Protein 4ECL (pdb70)

B-factor: mean 35.23, std 13.98, range [7.94, 117.46]

Structure (mmCIF, N/CA/C/O backbone):
data_4ECL
#
_entry.id   4ECL
#
_cell.length_a   78.682
_cell.length_b   82.341
_cell.length_c   117.468
_cell.angle_alpha   90.00
_cell.angle_beta   90.14
_cell.angle_gamma   90.00
#
_symmetry.space_group_name_H-M   'P 1 21 1'
#
loop_
_entity.id
_entity.type
_entity.pdbx_description
1 polymer 'Serine racemase'
2 non-polymer 'CHLORIDE ION'
3 non-polymer 'SULFATE ION'
4 water water
#
loop_
_atom_site.group_PDB
_atom_site.id
_atom_site.type_symbol
_atom_site.label_atom_id
_atom_site.label_alt_id
_atom_site.label_comp_id
_atom_site.label_asym_id
_atom_site.label_entity_id
_atom_site.label_seq_id
_atom_site.pdbx_PDB_ins_code
_atom_site.Cartn_x
_atom_site.Cartn_y
_atom_site.Cartn_z
_atom_site.occupancy
_atom_site.B_iso_or_equiv
_atom_site.auth_seq_id
_atom_site.auth_comp_id
_atom_site.auth_asym_id
_atom_site.auth_atom_id
_atom_site.pdbx_PDB_model_num
ATOM 1 N N . ALA A 1 2 ? 22.443 -8.393 61.793 1.00 51.54 2 ALA A N 1
ATOM 2 C CA . ALA A 1 2 ? 23.845 -8.790 61.696 1.00 58.27 2 ALA A CA 1
ATOM 3 C C . ALA A 1 2 ? 24.528 -8.029 60.564 1.00 59.79 2 ALA A C 1
ATOM 4 O O . ALA A 1 2 ? 25.530 -7.345 60.764 1.00 58.94 2 ALA A O 1
ATOM 6 N N . ASP A 1 3 ? 23.971 -8.154 59.368 1.00 58.09 3 ASP A N 1
ATOM 7 C CA . ASP A 1 3 ? 24.435 -7.370 58.239 1.00 54.21 3 ASP A CA 1
ATOM 8 C C . ASP A 1 3 ? 23.896 -5.951 58.365 1.00 46.03 3 ASP A C 1
ATOM 9 O O . ASP A 1 3 ? 24.386 -5.031 57.723 1.00 38.61 3 ASP A O 1
ATOM 14 N N . THR A 1 4 ? 22.894 -5.778 59.223 1.00 44.31 4 THR A N 1
ATOM 15 C CA . THR A 1 4 ? 22.325 -4.457 59.470 1.00 38.67 4 THR A CA 1
ATOM 16 C C . THR A 1 4 ? 22.867 -3.803 60.739 1.00 33.41 4 THR A C 1
ATOM 17 O O . THR A 1 4 ? 22.459 -2.704 61.091 1.00 32.50 4 THR A O 1
ATOM 21 N N . ASP A 1 5 ? 23.806 -4.457 61.410 1.00 32.35 5 ASP A N 1
ATOM 22 C CA . ASP A 1 5 ? 24.290 -3.946 62.692 1.00 36.18 5 ASP A CA 1
ATOM 23 C C . ASP A 1 5 ? 25.004 -2.586 62.641 1.00 38.75 5 ASP A C 1
ATOM 24 O O . ASP A 1 5 ? 24.920 -1.806 63.593 1.00 42.73 5 ASP A O 1
ATOM 29 N N . ARG A 1 6 ? 25.701 -2.301 61.541 1.00 35.61 6 ARG A N 1
ATOM 30 C CA . ARG A 1 6 ? 26.573 -1.125 61.472 1.00 36.25 6 ARG A CA 1
ATOM 31 C C . ARG A 1 6 ? 26.188 -0.125 60.373 1.00 31.16 6 ARG A C 1
ATOM 32 O O . ARG A 1 6 ? 25.630 0.932 60.649 1.00 31.27 6 ARG A O 1
ATOM 40 N N . ALA A 1 7 ? 26.520 -0.447 59.131 1.00 29.31 7 ALA A N 1
ATOM 41 C CA . ALA A 1 7 ? 26.177 0.414 58.008 1.00 25.26 7 ALA A CA 1
ATOM 42 C C . ALA A 1 7 ? 25.962 -0.476 56.814 1.00 27.69 7 ALA A C 1
ATOM 43 O O . ALA A 1 7 ? 26.685 -1.454 56.626 1.00 33.44 7 ALA A O 1
ATOM 45 N N . TYR A 1 8 ? 24.971 -0.143 55.997 1.00 24.05 8 TYR A N 1
ATOM 46 C CA . TYR A 1 8 ? 24.595 -1.035 54.918 1.00 22.90 8 TYR A CA 1
ATOM 47 C C . TYR A 1 8 ? 23.856 -0.311 53.818 1.00 24.54 8 TYR A C 1
ATOM 48 O O . TYR A 1 8 ? 23.346 0.798 54.022 1.00 23.34 8 TYR A O 1
ATOM 57 N N . LEU A 1 9 ? 23.842 -0.938 52.646 1.00 24.17 9 LEU A N 1
ATOM 58 C CA . LEU A 1 9 ? 23.049 -0.483 51.524 1.00 30.95 9 LEU A CA 1
ATOM 59 C C . LEU A 1 9 ? 21.808 -1.347 51.447 1.00 30.63 9 LEU A C 1
ATOM 60 O O . LEU A 1 9 ? 21.864 -2.557 51.678 1.00 30.08 9 LEU A O 1
ATOM 65 N N . GLU A 1 10 ? 20.691 -0.712 51.115 1.00 26.02 10 GLU A N 1
ATOM 66 C CA . GLU A 1 10 ? 19.427 -1.404 50.968 1.00 18.13 10 GLU A CA 1
ATOM 67 C C . GLU A 1 10 ? 19.025 -1.241 49.516 1.00 19.23 10 GLU A C 1
ATOM 68 O O . GLU A 1 10 ? 18.969 -0.123 49.002 1.00 24.48 10 GLU A O 1
ATOM 74 N N . ILE A 1 11 ? 18.810 -2.365 48.840 1.00 26.65 11 ILE A N 1
ATOM 75 C CA . ILE A 1 11 ? 18.520 -2.379 47.406 1.00 26.39 11 ILE A CA 1
ATOM 76 C C . ILE A 1 11 ? 17.044 -2.694 47.174 1.00 31.39 11 ILE A C 1
ATOM 77 O O . ILE A 1 11 ? 16.588 -3.810 47.456 1.00 34.40 11 ILE A O 1
ATOM 82 N N . ASN A 1 12 ? 16.293 -1.709 46.681 1.00 23.60 12 ASN A N 1
ATOM 83 C CA . ASN A 1 12 ? 14.860 -1.899 46.473 1.00 18.95 12 ASN A CA 1
ATOM 84 C C . ASN A 1 12 ? 14.614 -2.610 45.139 1.00 28.08 12 ASN A C 1
ATOM 85 O O . ASN A 1 12 ? 14.540 -1.970 44.077 1.00 24.40 12 ASN A O 1
ATOM 90 N N . LEU A 1 13 ? 14.493 -3.933 45.200 1.00 26.95 13 LEU A N 1
ATOM 91 C CA . LEU A 1 13 ? 14.344 -4.741 43.992 1.00 29.39 13 LEU A CA 1
ATOM 92 C C . LEU A 1 13 ? 13.031 -4.460 43.253 1.00 30.88 13 LEU A C 1
ATOM 93 O O . LEU A 1 13 ? 12.963 -4.550 42.031 1.00 26.39 13 LEU A O 1
ATOM 98 N N . ASN A 1 14 ? 11.990 -4.119 43.997 1.00 29.65 14 ASN A N 1
ATOM 99 C CA . ASN A 1 14 ? 10.740 -3.734 43.379 1.00 32.47 14 ASN A CA 1
ATOM 100 C C . ASN A 1 14 ? 10.919 -2.492 42.535 1.00 29.50 14 ASN A C 1
ATOM 101 O O . ASN A 1 14 ? 10.400 -2.414 41.433 1.00 26.26 14 ASN A O 1
ATOM 106 N N . ASN A 1 15 ? 11.664 -1.526 43.056 1.00 26.86 15 ASN A N 1
ATOM 107 C CA . ASN A 1 15 ? 11.917 -0.302 42.324 1.00 27.26 15 ASN A CA 1
ATOM 108 C C . ASN A 1 15 ? 12.755 -0.561 41.072 1.00 29.74 15 ASN A C 1
ATOM 109 O O . ASN A 1 15 ? 12.540 0.065 40.033 1.00 28.61 15 ASN A O 1
ATOM 114 N N . LEU A 1 16 ? 13.704 -1.489 41.181 1.00 27.75 16 LEU A N 1
ATOM 115 C CA . LEU A 1 16 ? 14.566 -1.859 40.059 1.00 20.95 16 LEU A CA 1
ATOM 116 C C . LEU A 1 16 ? 13.756 -2.484 38.926 1.00 26.92 16 LEU A C 1
ATOM 117 O O . LEU A 1 16 ? 13.973 -2.176 37.754 1.00 23.76 16 LEU A O 1
ATOM 122 N N . GLU A 1 17 ? 12.840 -3.375 39.296 1.00 24.41 17 GLU A N 1
ATOM 123 C CA . GLU A 1 17 ? 11.946 -4.036 38.356 1.00 29.37 17 GLU A CA 1
ATOM 124 C C . GLU A 1 17 ? 11.032 -3.016 37.687 1.00 26.58 17 GLU A C 1
ATOM 125 O O . GLU A 1 17 ? 10.732 -3.122 36.498 1.00 23.59 17 GLU A O 1
ATOM 131 N N . HIS A 1 18 ? 10.565 -2.039 38.460 1.00 25.24 18 HIS A N 1
ATOM 132 C CA . HIS A 1 18 ? 9.748 -0.972 37.893 1.00 26.65 18 HIS A CA 1
ATOM 133 C C . HIS A 1 18 ? 10.548 -0.226 36.843 1.00 25.62 18 HIS A C 1
ATOM 134 O O . HIS A 1 18 ? 10.037 0.091 35.768 1.00 29.60 18 HIS A O 1
ATOM 141 N N . ASN A 1 19 ? 11.809 0.055 37.151 1.00 20.42 19 ASN A N 1
ATOM 142 C CA . ASN A 1 19 ? 12.663 0.758 36.194 1.00 27.19 19 ASN A CA 1
ATOM 143 C C . ASN A 1 19 ? 12.865 -0.013 34.898 1.00 23.15 19 ASN A C 1
ATOM 144 O O . ASN A 1 19 ? 12.765 0.561 33.809 1.00 24.61 19 ASN A O 1
ATOM 149 N N . VAL A 1 20 ? 13.142 -1.310 35.016 1.00 19.94 20 VAL A N 1
ATOM 150 C CA . VAL A 1 20 ? 13.330 -2.161 33.843 1.00 19.15 20 VAL A CA 1
ATOM 151 C C . VAL A 1 20 ? 12.113 -2.117 32.923 1.00 24.38 20 VAL A C 1
ATOM 152 O O . VAL A 1 20 ? 12.242 -1.964 31.702 1.00 25.99 20 VAL A O 1
ATOM 156 N N . ASN A 1 21 ? 10.929 -2.230 33.510 1.00 22.07 21 ASN A N 1
ATOM 157 C CA . ASN A 1 21 ? 9.695 -2.129 32.741 1.00 26.73 21 ASN A CA 1
ATOM 158 C C . ASN A 1 21 ? 9.482 -0.752 32.123 1.00 26.89 21 ASN A C 1
ATOM 159 O O . ASN A 1 21 ? 9.074 -0.648 30.963 1.00 26.76 21 ASN A O 1
ATOM 164 N N . THR A 1 22 ? 9.748 0.297 32.894 1.00 23.02 22 THR A N 1
ATOM 165 C CA . THR A 1 22 ? 9.539 1.659 32.414 1.00 28.02 22 THR A CA 1
ATOM 166 C C . THR A 1 22 ? 10.450 1.947 31.233 1.00 27.06 22 THR A C 1
ATOM 167 O O . THR A 1 22 ? 10.052 2.581 30.249 1.00 23.56 22 THR A O 1
ATOM 171 N N . LEU A 1 23 ? 11.678 1.462 31.335 1.00 27.22 23 LEU A N 1
ATOM 172 C CA . LEU A 1 23 ? 12.667 1.687 30.303 1.00 24.67 23 LEU A CA 1
ATOM 173 C C . LEU A 1 23 ? 12.337 0.901 29.034 1.00 26.45 23 LEU A C 1
ATOM 174 O O . LEU A 1 23 ? 12.397 1.442 27.933 1.00 26.34 23 LEU A O 1
ATOM 179 N N . GLN A 1 24 ? 11.980 -0.372 29.185 1.00 27.67 24 GLN A N 1
ATOM 180 C CA . GLN A 1 24 ? 11.645 -1.194 28.027 1.00 29.06 24 GLN A CA 1
ATOM 181 C C . GLN A 1 24 ? 10.463 -0.597 27.264 1.00 33.23 24 GLN A C 1
ATOM 182 O O . GLN A 1 24 ? 10.398 -0.686 26.046 1.00 26.94 24 GLN A O 1
ATOM 188 N N . LYS A 1 25 ? 9.540 0.021 27.997 1.00 36.39 25 LYS A N 1
ATOM 189 C CA . LYS A 1 25 ? 8.357 0.636 27.404 1.00 36.59 25 LYS A CA 1
ATOM 190 C C . LYS A 1 25 ? 8.717 1.781 26.475 1.00 31.46 25 LYS A C 1
ATOM 191 O O . LYS A 1 25 ? 8.059 1.998 25.464 1.00 36.09 25 LYS A O 1
ATOM 197 N N . ALA A 1 26 ? 9.753 2.526 26.826 1.00 31.46 26 ALA A N 1
ATOM 198 C CA . ALA A 1 26 ? 10.179 3.645 26.002 1.00 35.92 26 ALA A CA 1
ATOM 199 C C . ALA A 1 26 ? 11.007 3.185 24.796 1.00 39.65 26 ALA A C 1
ATOM 200 O O . ALA A 1 26 ? 11.378 3.993 23.943 1.00 45.00 26 ALA A O 1
ATOM 210 N N . SER A 1 28 ? 11.914 0.685 21.323 1.00 31.90 28 SER A N 1
ATOM 211 C CA . SER A 1 28 ? 11.324 -0.053 20.215 1.00 38.55 28 SER A CA 1
ATOM 212 C C . SER A 1 28 ? 11.201 -1.512 20.602 1.00 38.58 28 SER A C 1
ATOM 213 O O . SER A 1 28 ? 12.026 -2.023 21.355 1.00 35.70 28 SER A O 1
ATOM 216 N N . PRO A 1 29 ? 10.176 -2.192 20.076 1.00 45.90 29 PRO A N 1
ATOM 217 C CA . PRO A 1 29 ? 9.902 -3.580 20.458 1.00 53.68 29 PRO A CA 1
ATOM 218 C C . PRO A 1 29 ? 11.114 -4.495 20.316 1.00 53.17 29 PRO A C 1
ATOM 219 O O . PRO A 1 29 ? 11.327 -5.356 21.169 1.00 59.13 29 PRO A O 1
ATOM 223 N N . LYS A 1 30 ? 11.902 -4.293 19.265 1.00 46.16 30 LYS A N 1
ATOM 224 C CA . LYS A 1 30 ? 13.022 -5.182 18.966 1.00 49.47 30 LYS A CA 1
ATOM 225 C C . LYS A 1 30 ? 14.336 -4.710 19.594 1.00 40.86 30 LYS A C 1
ATOM 226 O O . LYS A 1 30 ? 15.345 -5.409 19.538 1.00 40.41 30 LYS A O 1
ATOM 232 N N . CYS A 1 31 ? 14.313 -3.525 20.195 1.00 32.40 31 CYS A N 1
ATOM 233 C CA . CYS A 1 31 ? 15.472 -2.996 20.886 1.00 29.97 31 CYS A CA 1
ATOM 234 C C . CYS A 1 31 ? 15.569 -3.605 22.283 1.00 33.86 31 CYS A C 1
ATOM 235 O O . CYS A 1 31 ? 14.592 -3.636 23.045 1.00 28.74 31 CYS A O 1
ATOM 238 N N . GLU A 1 32 ? 16.755 -4.092 22.614 1.00 33.64 32 GLU A N 1
ATOM 239 C CA . GLU A 1 32 ? 16.961 -4.808 23.865 1.00 34.28 32 GLU A CA 1
ATOM 240 C C . GLU A 1 32 ? 17.663 -3.956 24.929 1.00 31.45 32 GLU A C 1
ATOM 241 O O . GLU A 1 32 ? 18.565 -3.165 24.634 1.00 29.87 32 GLU A O 1
ATOM 247 N N . LEU A 1 33 ? 17.229 -4.114 26.171 1.00 24.36 33 LEU A N 1
ATOM 248 C CA . LEU A 1 33 ? 17.858 -3.425 27.283 1.00 23.17 33 LEU A CA 1
ATOM 249 C C . LEU A 1 33 ? 19.201 -4.086 27.601 1.00 22.95 33 LEU A C 1
ATOM 250 O O . LEU A 1 33 ? 19.259 -5.284 27.892 1.00 21.37 33 LEU A O 1
ATOM 263 N N . ALA A 1 35 ? 21.841 -3.977 30.353 1.00 16.58 35 ALA A N 1
ATOM 264 C CA . ALA A 1 35 ? 21.998 -3.443 31.683 1.00 18.04 35 ALA A CA 1
ATOM 265 C C . ALA A 1 35 ? 23.488 -3.280 31.963 1.00 22.35 35 ALA A C 1
ATOM 266 O O . ALA A 1 35 ? 24.256 -4.242 31.901 1.00 22.51 35 ALA A O 1
ATOM 268 N N . VAL A 1 36 ? 23.892 -2.051 32.251 1.00 18.95 36 VAL A N 1
ATOM 269 C CA . VAL A 1 36 ? 25.284 -1.767 32.540 1.00 18.86 36 VAL A CA 1
ATOM 270 C C . VAL A 1 36 ? 25.542 -2.024 34.028 1.00 24.42 36 VAL A C 1
ATOM 271 O O . VAL A 1 36 ? 25.064 -1.266 34.886 1.00 23.90 36 VAL A O 1
ATOM 275 N N . VAL A 1 37 ? 26.273 -3.095 34.343 1.00 19.54 37 VAL A N 1
ATOM 276 C CA . VAL A 1 37 ? 26.437 -3.502 35.744 1.00 20.77 37 VAL A CA 1
ATOM 277 C C . VAL A 1 37 ? 27.889 -3.421 36.238 1.00 23.56 37 VAL A C 1
ATOM 278 O O . VAL A 1 37 ? 28.258 -4.056 37.224 1.00 25.07 37 VAL A O 1
ATOM 282 N N . LYS A 1 38 ? 28.703 -2.635 35.539 1.00 21.76 38 LYS A N 1
ATOM 283 C CA . LYS A 1 38 ? 30.101 -2.429 35.910 1.00 21.66 38 LYS A CA 1
ATOM 284 C C . LYS A 1 38 ? 30.212 -1.697 37.251 1.00 20.01 38 LYS A C 1
ATOM 285 O O . LYS A 1 38 ? 29.247 -1.078 37.701 1.00 19.63 38 LYS A O 1
ATOM 291 N N . ALA A 1 39 ? 31.395 -1.758 37.862 1.00 19.12 39 ALA A N 1
ATOM 292 C CA . ALA A 1 39 ? 31.662 -1.184 39.190 1.00 19.88 39 ALA A CA 1
ATOM 293 C C . ALA A 1 39 ? 30.655 -1.586 40.245 1.00 17.50 39 ALA A C 1
ATOM 294 O O . ALA A 1 39 ? 30.018 -0.722 40.845 1.00 20.19 39 ALA A O 1
ATOM 296 N N . GLU A 1 40 ? 30.527 -2.889 40.479 1.00 20.40 40 GLU A N 1
ATOM 297 C CA . GLU A 1 40 ? 29.571 -3.409 41.438 1.00 24.48 40 GLU A CA 1
ATOM 298 C C . GLU A 1 40 ? 28.166 -2.892 41.169 1.00 22.47 40 GLU A C 1
ATOM 299 O O . GLU A 1 40 ? 27.454 -2.512 42.108 1.00 22.41 40 GLU A O 1
ATOM 305 N N . ALA A 1 41 ? 27.793 -2.876 39.889 1.00 21.25 41 ALA A N 1
ATOM 306 C CA . ALA A 1 41 ? 26.506 -2.343 39.440 1.00 22.92 41 ALA A CA 1
ATOM 307 C C . ALA A 1 41 ? 26.295 -0.942 39.994 1.00 24.83 41 ALA A C 1
ATOM 308 O O . ALA A 1 41 ? 25.326 -0.685 40.722 1.00 22.32 41 ALA A O 1
ATOM 310 N N . TYR A 1 42 ? 27.234 -0.055 39.668 1.00 17.44 42 TYR A N 1
ATOM 311 C CA . TYR A 1 42 ? 27.208 1.323 40.138 1.00 19.45 42 TYR A CA 1
ATOM 312 C C . TYR A 1 42 ? 27.035 1.368 41.650 1.00 23.87 42 TYR A C 1
ATOM 313 O O . TYR A 1 42 ? 26.299 2.214 42.179 1.00 22.69 42 TYR A O 1
ATOM 322 N N . GLY A 1 43 ? 27.687 0.427 42.332 1.00 25.80 43 GLY A N 1
ATOM 323 C CA . GLY A 1 43 ? 27.714 0.393 43.786 1.00 26.89 43 GLY A CA 1
ATOM 324 C C . GLY A 1 43 ? 26.556 -0.355 44.427 1.00 25.75 43 GLY A C 1
ATOM 325 O O . GLY A 1 43 ? 26.539 -0.556 45.634 1.00 25.33 43 GLY A O 1
ATOM 326 N N . HIS A 1 44 ? 25.599 -0.790 43.616 1.00 23.85 44 HIS A N 1
ATOM 327 C CA . HIS A 1 44 ? 24.390 -1.431 44.120 1.00 18.28 44 HIS A CA 1
ATOM 328 C C . HIS A 1 44 ? 24.620 -2.882 44.517 1.00 23.20 44 HIS A C 1
ATOM 329 O O . HIS A 1 44 ? 23.755 -3.513 45.123 1.00 31.92 44 HIS A O 1
ATOM 336 N N . GLY A 1 45 ? 25.781 -3.416 44.171 1.00 21.41 45 GLY A N 1
ATOM 337 C CA . GLY A 1 45 ? 26.044 -4.827 44.389 1.00 21.16 45 GLY A CA 1
ATOM 338 C C . GLY A 1 45 ? 25.813 -5.614 43.115 1.00 22.82 45 GLY A C 1
ATOM 339 O O . GLY A 1 45 ? 24.677 -5.829 42.707 1.00 20.21 45 GLY A O 1
ATOM 348 N N . TYR A 1 47 ? 26.346 -8.804 42.386 1.00 21.37 47 TYR A N 1
ATOM 349 C CA . TYR A 1 47 ? 25.727 -10.114 42.573 1.00 26.61 47 TYR A CA 1
ATOM 350 C C . TYR A 1 47 ? 24.217 -9.971 42.749 1.00 30.54 47 TYR A C 1
ATOM 351 O O . TYR A 1 47 ? 23.425 -10.635 42.075 1.00 31.07 47 TYR A O 1
ATOM 360 N N . GLU A 1 48 ? 23.832 -9.077 43.648 1.00 30.63 48 GLU A N 1
ATOM 361 C CA . GLU A 1 48 ? 22.431 -8.881 43.970 1.00 29.21 48 GLU A CA 1
ATOM 362 C C . GLU A 1 48 ? 21.673 -8.399 42.747 1.00 29.25 48 GLU A C 1
ATOM 363 O O . GLU A 1 48 ? 20.648 -8.965 42.386 1.00 30.33 48 GLU A O 1
ATOM 369 N N . VAL A 1 49 ? 22.195 -7.368 42.097 1.00 23.35 49 VAL A N 1
ATOM 370 C CA . VAL A 1 49 ? 21.472 -6.735 41.010 1.00 19.25 49 VAL A CA 1
ATOM 371 C C . VAL A 1 49 ? 21.350 -7.615 39.770 1.00 24.84 49 VAL A C 1
ATOM 372 O O . VAL A 1 49 ? 20.253 -7.804 39.238 1.00 21.98 49 VAL A O 1
ATOM 376 N N . THR A 1 50 ? 22.470 -8.166 39.321 1.00 24.74 50 THR A N 1
ATOM 377 C CA . THR A 1 50 ? 22.498 -8.907 38.066 1.00 27.89 50 THR A CA 1
ATOM 378 C C . THR A 1 50 ? 21.693 -10.207 38.108 1.00 29.67 50 THR A C 1
ATOM 379 O O . THR A 1 50 ? 20.985 -10.530 37.149 1.00 31.54 50 THR A O 1
ATOM 383 N N . THR A 1 51 ? 21.777 -10.953 39.205 1.00 26.92 51 THR A N 1
ATOM 384 C CA . THR A 1 51 ? 20.964 -12.166 39.311 1.00 25.97 51 THR A CA 1
ATOM 385 C C . THR A 1 51 ? 19.466 -11.825 39.243 1.00 24.50 51 THR A C 1
ATOM 386 O O . THR A 1 51 ? 18.683 -12.522 38.584 1.00 21.31 51 THR A O 1
ATOM 390 N N . TYR A 1 52 ? 19.073 -10.735 39.902 1.00 20.64 52 TYR A N 1
ATOM 391 C CA . TYR A 1 52 ? 17.676 -10.315 39.873 1.00 20.30 52 TYR A CA 1
ATOM 392 C C . TYR A 1 52 ? 17.265 -9.834 38.470 1.00 21.78 52 TYR A C 1
ATOM 393 O O . TYR A 1 52 ? 16.172 -10.153 37.989 1.00 23.61 52 TYR A O 1
ATOM 402 N N . LEU A 1 53 ? 18.142 -9.075 37.819 1.00 26.65 53 LEU A N 1
ATOM 403 C CA . LEU A 1 53 ? 17.871 -8.605 36.463 1.00 23.32 53 LEU A CA 1
ATOM 404 C C . LEU A 1 53 ? 17.631 -9.763 35.509 1.00 26.99 53 LEU A C 1
ATOM 405 O O . LEU A 1 53 ? 16.686 -9.737 34.713 1.00 20.79 53 LEU A O 1
ATOM 410 N N . GLU A 1 54 ? 18.492 -10.774 35.579 1.00 26.96 54 GLU A N 1
ATOM 411 C CA . GLU A 1 54 ? 18.298 -11.967 34.763 1.00 27.66 54 GLU A CA 1
ATOM 412 C C . GLU A 1 54 ? 17.006 -12.687 35.153 1.00 28.18 54 GLU A C 1
ATOM 413 O O . GLU A 1 54 ? 16.311 -13.248 34.302 1.00 28.19 54 GLU A O 1
ATOM 419 N N . GLN A 1 55 ? 16.676 -12.666 36.439 1.00 30.70 55 GLN A N 1
ATOM 420 C CA . GLN A 1 55 ? 15.456 -13.320 36.887 1.00 28.65 55 GLN A CA 1
ATOM 421 C C . GLN A 1 55 ? 14.240 -12.672 36.235 1.00 28.64 55 GLN A C 1
ATOM 422 O O . GLN A 1 55 ? 13.320 -13.362 35.789 1.00 32.70 55 GLN A O 1
ATOM 428 N N . ILE A 1 56 ? 14.246 -11.346 36.154 1.00 23.95 56 ILE A N 1
ATOM 429 C CA . ILE A 1 56 ? 13.091 -10.651 35.608 1.00 28.80 56 ILE A CA 1
ATOM 430 C C . ILE A 1 56 ? 13.102 -10.523 34.086 1.00 34.84 56 ILE A C 1
ATOM 431 O O . ILE A 1 56 ? 12.209 -9.901 33.511 1.00 35.30 56 ILE A O 1
ATOM 436 N N . GLY A 1 57 ? 14.102 -11.120 33.439 1.00 32.66 57 GLY A N 1
ATOM 437 C CA . GLY A 1 57 ? 14.081 -11.255 31.992 1.00 29.94 57 GLY A CA 1
ATOM 438 C C . GLY A 1 57 ? 15.058 -10.405 31.203 1.00 31.81 57 GLY A C 1
ATOM 439 O O . GLY A 1 57 ? 15.062 -10.469 29.976 1.00 38.74 57 GLY A O 1
ATOM 440 N N . VAL A 1 58 ? 15.872 -9.596 31.876 1.00 27.90 58 VAL A N 1
ATOM 441 C CA . VAL A 1 58 ? 16.958 -8.906 31.183 1.00 26.51 58 VAL A CA 1
ATOM 442 C C . VAL A 1 58 ? 17.900 -9.977 30.651 1.00 27.05 58 VAL A C 1
ATOM 443 O O . VAL A 1 58 ? 18.280 -10.890 31.385 1.00 27.31 58 VAL A O 1
ATOM 447 N N . SER A 1 59 ? 18.261 -9.881 29.373 1.00 23.45 59 SER A N 1
ATOM 448 C CA . SER A 1 59 ? 19.078 -10.915 28.746 1.00 32.54 59 SER A CA 1
ATOM 449 C C . SER A 1 59 ? 20.356 -10.385 28.082 1.00 27.47 59 SER A C 1
ATOM 450 O O . SER A 1 59 ? 20.901 -11.013 27.173 1.00 30.16 59 SER A O 1
ATOM 453 N N . SER A 1 60 ? 20.826 -9.234 28.549 1.00 23.39 60 SER A N 1
ATOM 454 C CA . SER A 1 60 ? 22.044 -8.615 28.034 1.00 25.61 60 SER A CA 1
ATOM 455 C C . SER A 1 60 ? 22.700 -7.704 29.079 1.00 23.09 60 SER A C 1
ATOM 456 O O . SER A 1 60 ? 22.042 -6.827 29.650 1.00 25.24 60 SER A O 1
ATOM 459 N N . PHE A 1 61 ? 23.996 -7.908 29.319 1.00 23.12 61 PHE A N 1
ATOM 460 C CA . PHE A 1 61 ? 24.739 -7.146 30.335 1.00 23.45 61 PHE A CA 1
ATOM 461 C C . PHE A 1 61 ? 26.058 -6.582 29.790 1.00 23.02 61 PHE A C 1
ATOM 462 O O . PHE A 1 61 ? 26.695 -7.189 28.926 1.00 18.63 61 PHE A O 1
ATOM 470 N N . ALA A 1 62 ? 26.446 -5.416 30.304 1.00 18.49 62 ALA A N 1
ATOM 471 C CA . ALA A 1 62 ? 27.725 -4.790 29.980 1.00 19.36 62 ALA A CA 1
ATOM 472 C C . ALA A 1 62 ? 28.558 -4.638 31.257 1.00 24.58 62 ALA A C 1
ATOM 473 O O . ALA A 1 62 ? 28.038 -4.217 32.292 1.00 18.58 62 ALA A O 1
ATOM 475 N N . VAL A 1 63 ? 29.845 -4.977 31.184 1.00 16.49 63 VAL A N 1
ATOM 476 C CA . VAL A 1 63 ? 30.759 -4.779 32.305 1.00 19.49 63 VAL A CA 1
ATOM 477 C C . VAL A 1 63 ? 31.977 -4.034 31.803 1.00 24.88 63 VAL A C 1
ATOM 478 O O . VAL A 1 63 ? 32.177 -3.922 30.594 1.00 21.10 63 VAL A O 1
ATOM 482 N N . ALA A 1 64 ? 32.795 -3.523 32.714 1.00 16.11 64 ALA A N 1
ATOM 483 C CA . ALA A 1 64 ? 33.984 -2.780 32.292 1.00 23.97 64 ALA A CA 1
ATOM 484 C C . ALA A 1 64 ? 35.162 -3.685 31.960 1.00 25.61 64 ALA A C 1
ATOM 485 O O . ALA A 1 64 ? 35.998 -3.342 31.121 1.00 24.12 64 ALA A O 1
ATOM 487 N N . THR A 1 65 ? 35.257 -4.820 32.648 1.00 21.00 65 THR A N 1
ATOM 488 C CA . THR A 1 65 ? 36.454 -5.648 32.563 1.00 19.45 65 THR A CA 1
ATOM 489 C C . THR A 1 65 ? 36.107 -7.120 32.486 1.00 23.52 65 THR A C 1
ATOM 490 O O . THR A 1 65 ? 35.023 -7.521 32.887 1.00 22.47 65 THR A O 1
ATOM 494 N N . ILE A 1 66 ? 37.039 -7.923 31.976 1.00 21.01 66 ILE A N 1
ATOM 495 C CA . ILE A 1 66 ? 36.855 -9.368 31.901 1.00 21.63 66 ILE A CA 1
ATOM 496 C C . ILE A 1 66 ? 36.650 -9.997 33.287 1.00 24.21 66 ILE A C 1
ATOM 497 O O . ILE A 1 66 ? 35.917 -10.978 33.427 1.00 28.48 66 ILE A O 1
ATOM 502 N N . ASP A 1 67 ? 37.283 -9.433 34.313 1.00 28.69 67 ASP A N 1
ATOM 503 C CA . ASP A 1 67 ? 37.131 -9.982 35.667 1.00 27.48 67 ASP A CA 1
ATOM 504 C C . ASP A 1 67 ? 35.716 -9.784 36.217 1.00 23.18 67 ASP A C 1
ATOM 505 O O . ASP A 1 67 ? 35.190 -10.637 36.934 1.00 25.70 67 ASP A O 1
ATOM 510 N N . GLU A 1 68 ? 35.100 -8.662 35.877 1.00 22.85 68 GLU A N 1
ATOM 511 C CA . GLU A 1 68 ? 33.681 -8.486 36.157 1.00 25.50 68 GLU A CA 1
ATOM 512 C C . GLU A 1 68 ? 32.845 -9.508 35.401 1.00 24.64 68 GLU A C 1
ATOM 513 O O . GLU A 1 68 ? 31.946 -10.116 35.971 1.00 25.65 68 GLU A O 1
ATOM 519 N N . GLY A 1 69 ? 33.153 -9.704 34.123 1.00 25.86 69 GLY A N 1
ATOM 520 C CA . GLY A 1 69 ? 32.437 -10.670 33.301 1.00 23.89 69 GLY A CA 1
ATOM 521 C C . GLY A 1 69 ? 32.530 -12.100 33.820 1.00 24.19 69 GLY A C 1
ATOM 522 O O . GLY A 1 69 ? 31.532 -12.824 33.877 1.00 22.96 69 GLY A O 1
ATOM 523 N N . ILE A 1 70 ? 33.737 -12.513 34.194 1.00 19.21 70 ILE A N 1
ATOM 524 C CA . ILE A 1 70 ? 33.950 -13.836 34.757 1.00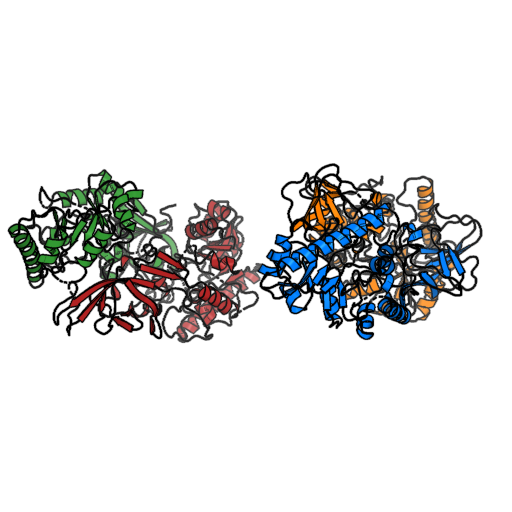 24.82 70 ILE A CA 1
ATOM 525 C C . ILE A 1 70 ? 33.167 -13.998 36.081 1.00 27.84 70 ILE A C 1
ATOM 526 O O . ILE A 1 70 ? 32.550 -15.043 36.327 1.00 26.24 70 ILE A O 1
ATOM 531 N N . ARG A 1 71 ? 33.174 -12.958 36.915 1.00 24.29 71 ARG A N 1
ATOM 532 C CA . ARG A 1 71 ? 32.389 -12.982 38.155 1.00 28.37 71 ARG A CA 1
ATOM 533 C C . ARG A 1 71 ? 30.903 -13.218 37.892 1.00 28.23 71 ARG A C 1
ATOM 534 O O . ARG A 1 71 ? 30.268 -14.005 38.593 1.00 22.39 71 ARG A O 1
ATOM 542 N N . LEU A 1 72 ? 30.361 -12.561 36.866 1.00 26.49 72 LEU A N 1
ATOM 543 C CA . LEU A 1 72 ? 28.957 -12.746 36.504 1.00 20.54 72 LEU A CA 1
ATOM 544 C C . LEU A 1 72 ? 28.670 -14.195 36.176 1.00 23.45 72 LEU A C 1
ATOM 545 O O . LEU A 1 72 ? 27.675 -14.754 36.637 1.00 30.34 72 LEU A O 1
ATOM 550 N N . ARG A 1 73 ? 29.550 -14.801 35.391 1.00 24.19 73 ARG A N 1
ATOM 551 C CA . ARG A 1 73 ? 29.426 -16.212 35.033 1.00 29.07 73 ARG A CA 1
ATOM 552 C C . ARG A 1 73 ? 29.432 -17.094 36.278 1.00 33.01 73 ARG A C 1
ATOM 553 O O . ARG A 1 73 ? 28.706 -18.087 36.352 1.00 31.36 73 ARG A O 1
ATOM 561 N N . LYS A 1 74 ? 30.262 -16.730 37.252 1.00 33.13 74 LYS A N 1
ATOM 562 C CA . LYS A 1 74 ? 30.328 -17.476 38.501 1.00 32.66 74 LYS A CA 1
ATOM 563 C C . LYS A 1 74 ? 29.078 -17.254 39.344 1.00 37.14 74 LYS A C 1
ATOM 564 O O . LYS A 1 74 ? 28.731 -18.093 40.170 1.00 39.74 74 LYS A O 1
ATOM 570 N N . TYR A 1 75 ? 28.404 -16.124 39.145 1.00 37.07 75 TYR A N 1
ATOM 571 C CA . TYR A 1 75 ? 27.143 -15.868 39.853 1.00 33.06 75 TYR A CA 1
ATOM 572 C C . TYR A 1 75 ? 25.987 -16.639 39.221 1.00 31.60 75 TYR A C 1
ATOM 573 O O . TYR A 1 75 ? 24.870 -16.605 39.719 1.00 36.56 75 TYR A O 1
ATOM 582 N N . GLY A 1 76 ? 26.257 -17.320 38.111 1.00 36.11 76 GLY A N 1
ATOM 583 C CA . GLY A 1 76 ? 25.228 -18.068 37.409 1.00 37.24 76 GLY A CA 1
ATOM 584 C C . GLY A 1 76 ? 24.572 -17.309 36.266 1.00 33.42 76 GLY A C 1
ATOM 585 O O . GLY A 1 76 ? 23.555 -17.753 35.727 1.00 25.91 76 GLY A O 1
ATOM 586 N N . ILE A 1 77 ? 25.149 -16.170 35.888 1.00 30.50 77 ILE A N 1
ATOM 587 C CA . ILE A 1 77 ? 24.596 -15.384 34.793 1.00 32.66 77 ILE A CA 1
ATOM 588 C C . ILE A 1 77 ? 24.831 -16.119 33.476 1.00 29.76 77 ILE A C 1
ATOM 589 O O . ILE A 1 77 ? 25.950 -16.504 33.163 1.00 32.87 77 ILE A O 1
ATOM 594 N N . SER A 1 78 ? 23.766 -16.337 32.721 1.00 31.16 78 SER A N 1
ATOM 595 C CA . SER A 1 78 ? 23.863 -17.135 31.506 1.00 36.16 78 SER A CA 1
ATOM 596 C C . SER A 1 78 ? 23.659 -16.291 30.257 1.00 35.25 78 SER A C 1
ATOM 597 O O . SER A 1 78 ? 23.949 -16.741 29.146 1.00 35.35 78 SER A O 1
ATOM 600 N N . SER A 1 79 ? 23.154 -15.075 30.437 1.00 30.31 79 SER A N 1
ATOM 601 C CA . SER A 1 79 ? 22.918 -14.172 29.315 1.00 31.40 79 SER A CA 1
ATOM 602 C C . SER A 1 79 ? 24.212 -13.637 28.703 1.00 32.88 79 SER A C 1
ATOM 603 O O . SER A 1 79 ? 25.307 -13.813 29.258 1.00 30.13 79 SER A O 1
ATOM 606 N N . GLU A 1 80 ? 24.088 -12.979 27.554 1.00 27.48 80 GLU A N 1
ATOM 607 C CA . GLU A 1 80 ? 25.259 -12.385 26.923 1.00 29.47 80 GLU A CA 1
ATOM 608 C C . GLU A 1 80 ? 25.819 -11.263 27.790 1.00 26.44 80 GLU A C 1
ATOM 609 O O . GLU A 1 80 ? 25.076 -10.544 28.479 1.00 25.16 80 GLU A O 1
ATOM 615 N N . ILE A 1 81 ? 27.142 -11.143 27.770 1.00 23.92 81 ILE A N 1
ATOM 616 C CA . ILE A 1 81 ? 27.848 -10.121 28.524 1.00 21.65 81 ILE A CA 1
ATOM 617 C C . ILE A 1 81 ? 28.857 -9.438 27.597 1.00 24.62 81 ILE A C 1
ATOM 618 O O . ILE A 1 81 ? 29.609 -10.106 26.897 1.00 23.73 81 ILE A O 1
ATOM 623 N N . LEU A 1 82 ? 28.858 -8.110 27.594 1.00 23.16 82 LEU A N 1
ATOM 624 C CA . LEU A 1 82 ? 29.800 -7.330 26.806 1.00 23.32 82 LEU A CA 1
ATOM 625 C C . LEU A 1 82 ? 30.813 -6.650 27.721 1.00 24.07 82 LEU A C 1
ATOM 626 O O . LEU A 1 82 ? 30.433 -5.913 28.631 1.00 21.06 82 LEU A O 1
ATOM 631 N N . ILE A 1 83 ? 32.097 -6.900 27.480 1.00 17.13 83 ILE A N 1
ATOM 632 C CA . ILE A 1 83 ? 33.171 -6.183 28.156 1.00 16.44 83 ILE A CA 1
ATOM 633 C C . ILE A 1 83 ? 33.470 -4.922 27.376 1.00 21.53 83 ILE A C 1
ATOM 634 O O . ILE A 1 83 ? 33.945 -4.993 26.235 1.00 22.63 83 ILE A O 1
ATOM 639 N N . LEU A 1 84 ? 33.194 -3.777 27.991 1.00 14.93 84 LEU A N 1
ATOM 640 C CA . LEU A 1 84 ? 33.261 -2.482 27.320 1.00 21.17 84 LEU A CA 1
ATOM 641 C C . LEU A 1 84 ? 34.669 -1.945 27.100 1.00 26.96 84 LEU A C 1
ATOM 642 O O . LEU A 1 84 ? 34.880 -1.085 26.239 1.00 30.10 84 LEU A O 1
ATOM 647 N N . GLY A 1 85 ? 35.622 -2.426 27.890 1.00 28.68 85 GLY A N 1
ATOM 648 C CA . GLY A 1 85 ? 36.980 -1.910 27.828 1.00 28.75 85 GLY A CA 1
ATOM 649 C C . GLY A 1 85 ? 38.013 -2.922 27.359 1.00 30.18 85 GLY A C 1
ATOM 650 O O . GLY A 1 85 ? 37.673 -4.026 26.929 1.00 29.03 85 GLY A O 1
ATOM 651 N N . TYR A 1 86 ? 39.284 -2.543 27.448 1.00 24.09 86 TYR A N 1
ATOM 652 C CA . TYR A 1 86 ? 40.372 -3.397 26.994 1.00 27.36 86 TYR A CA 1
ATOM 653 C C . TYR A 1 86 ? 40.389 -4.724 27.737 1.00 28.14 86 TYR A C 1
ATOM 654 O O . TYR A 1 86 ? 40.136 -4.764 28.930 1.00 28.88 86 TYR A O 1
ATOM 663 N N . THR A 1 87 ? 40.683 -5.809 27.029 1.00 26.89 87 THR A N 1
ATOM 664 C CA . THR A 1 87 ? 41.031 -7.060 27.692 1.00 26.14 87 THR A CA 1
ATOM 665 C C . THR A 1 87 ? 42.326 -7.572 27.093 1.00 34.28 87 THR A C 1
ATOM 666 O O . THR A 1 87 ? 42.417 -7.730 25.881 1.00 40.10 87 THR A O 1
ATOM 670 N N . SER A 1 88 ? 43.328 -7.817 27.935 1.00 32.94 88 SER A N 1
ATOM 671 C CA . SER A 1 88 ? 44.593 -8.386 27.476 1.00 31.19 88 SER A CA 1
ATOM 672 C C . SER A 1 88 ? 44.377 -9.614 26.597 1.00 30.87 88 SER A C 1
ATOM 673 O O . SER A 1 88 ? 43.725 -10.565 27.003 1.00 35.89 88 SER A O 1
ATOM 676 N N . PRO A 1 89 ? 44.933 -9.598 25.382 1.00 35.79 89 PRO A N 1
ATOM 677 C CA . PRO A 1 89 ? 44.772 -10.751 24.492 1.00 39.96 89 PRO A CA 1
ATOM 678 C C . PRO A 1 89 ? 45.325 -12.034 25.102 1.00 39.75 89 PRO A C 1
ATOM 679 O O . PRO A 1 89 ? 44.973 -13.129 24.662 1.00 39.13 89 PRO A O 1
ATOM 683 N N . SER A 1 90 ? 46.169 -11.898 26.119 1.00 36.63 90 SER A N 1
ATOM 684 C CA . SER A 1 90 ? 46.749 -13.057 26.779 1.00 39.85 90 SER A CA 1
ATOM 685 C C . SER A 1 90 ? 45.683 -13.822 27.541 1.00 38.73 90 SER A C 1
ATOM 686 O O . SER A 1 90 ? 45.918 -14.939 28.000 1.00 39.16 90 SER A O 1
ATOM 689 N N . ARG A 1 91 ? 44.510 -13.217 27.685 1.00 38.29 91 ARG A N 1
ATOM 690 C CA . ARG A 1 91 ? 43.416 -13.873 28.388 1.00 37.58 91 ARG A CA 1
ATOM 691 C C . ARG A 1 91 ? 42.325 -14.278 27.407 1.00 35.48 91 ARG A C 1
ATOM 692 O O . ARG A 1 91 ? 41.167 -14.432 27.782 1.00 31.24 91 ARG A O 1
ATOM 700 N N . ALA A 1 92 ? 42.705 -14.458 26.145 1.00 33.93 92 ALA A N 1
ATOM 701 C CA . ALA A 1 92 ? 41.741 -14.805 25.104 1.00 38.39 92 ALA A CA 1
ATOM 702 C C . ALA A 1 92 ? 41.082 -16.151 25.374 1.00 42.03 92 ALA A C 1
ATOM 703 O O . ALA A 1 92 ? 39.961 -16.399 24.935 1.00 37.56 92 ALA A O 1
ATOM 705 N N . LYS A 1 93 ? 41.792 -17.018 26.091 1.00 45.35 93 LYS A N 1
ATOM 706 C CA . LYS A 1 93 ? 41.269 -18.329 26.444 1.00 45.27 93 LYS A CA 1
ATOM 707 C C . LYS A 1 93 ? 40.080 -18.206 27.402 1.00 43.81 93 LYS A C 1
ATOM 708 O O . LYS A 1 93 ? 39.090 -18.928 27.281 1.00 42.53 93 LYS A O 1
ATOM 714 N N . GLU A 1 94 ? 40.180 -17.280 28.347 1.00 41.79 94 GLU A N 1
ATOM 715 C CA . GLU A 1 94 ? 39.102 -17.043 29.300 1.00 43.81 94 GLU A CA 1
ATOM 716 C C . GLU A 1 94 ? 37.893 -16.406 28.625 1.00 40.13 94 GLU A C 1
ATOM 717 O O . GLU A 1 94 ? 36.752 -16.708 28.976 1.00 45.29 94 GLU A O 1
ATOM 723 N N . LEU A 1 95 ? 38.150 -15.519 27.665 1.00 31.52 95 LEU A N 1
ATOM 724 C CA . LEU A 1 95 ? 37.078 -14.905 26.894 1.00 30.28 95 LEU A CA 1
ATOM 725 C C . LEU A 1 95 ? 36.288 -15.994 26.200 1.00 31.61 95 LEU A C 1
ATOM 726 O O . LEU A 1 95 ? 35.051 -15.952 26.146 1.00 32.90 95 LEU A O 1
ATOM 731 N N . CYS A 1 96 ? 37.015 -16.973 25.670 1.00 33.29 96 CYS A N 1
ATOM 732 C CA . CYS A 1 96 ? 36.403 -18.052 24.913 1.00 38.83 96 CYS A CA 1
ATOM 733 C C . CYS A 1 96 ? 35.622 -18.983 25.834 1.00 45.45 96 CYS A C 1
ATOM 734 O O . CYS A 1 96 ? 34.462 -19.307 25.554 1.00 43.28 96 CYS A O 1
ATOM 737 N N . LYS A 1 97 ? 36.264 -19.399 26.929 1.00 43.08 97 LYS A N 1
ATOM 738 C CA . LYS A 1 97 ? 35.681 -20.354 27.875 1.00 41.37 97 LYS A CA 1
ATOM 739 C C . LYS A 1 97 ? 34.467 -19.801 28.610 1.00 41.52 97 LYS A C 1
ATOM 740 O O . LYS A 1 97 ? 33.496 -20.522 28.857 1.00 41.36 97 LYS A O 1
ATOM 746 N N . TYR A 1 98 ? 34.527 -18.522 28.964 1.00 35.23 98 TYR A N 1
ATOM 747 C CA . TYR A 1 98 ? 33.418 -17.894 29.666 1.00 30.51 98 TYR A CA 1
ATOM 748 C C . TYR A 1 98 ? 32.431 -17.208 28.730 1.00 31.62 98 TYR A C 1
ATOM 749 O O . TYR A 1 98 ? 31.518 -16.510 29.192 1.00 32.99 98 TYR A O 1
ATOM 758 N N . GLU A 1 99 ? 32.613 -17.423 27.428 1.00 26.30 99 GLU A N 1
ATOM 759 C CA . GLU A 1 99 ? 31.697 -16.917 26.406 1.00 27.57 99 GLU A CA 1
ATOM 760 C C . GLU A 1 99 ? 31.402 -15.438 26.586 1.00 22.00 99 GLU A C 1
ATOM 761 O O . GLU A 1 99 ? 30.263 -15.001 26.478 1.00 25.75 99 GLU A O 1
ATOM 767 N N . LEU A 1 100 ? 32.436 -14.670 26.877 1.00 23.64 100 LEU A N 1
ATOM 768 C CA . LEU A 1 100 ? 32.286 -13.235 27.019 1.00 23.65 100 LEU A CA 1
ATOM 769 C C . LEU A 1 100 ? 32.451 -12.554 25.665 1.00 29.37 100 LEU A C 1
ATOM 770 O O . LEU A 1 100 ? 33.253 -12.987 24.851 1.00 31.94 100 LEU A O 1
ATOM 775 N N . THR A 1 101 ? 31.673 -11.505 25.421 1.00 24.34 101 THR A N 1
ATOM 776 C CA . THR A 1 101 ? 31.786 -10.735 24.190 1.00 25.15 101 THR A CA 1
ATOM 777 C C . THR A 1 101 ? 32.747 -9.584 24.454 1.00 28.39 101 THR A C 1
ATOM 778 O O . THR A 1 101 ? 32.585 -8.868 25.452 1.00 23.24 101 THR A O 1
ATOM 782 N N . GLN A 1 102 ? 33.750 -9.422 23.581 1.00 28.80 102 GLN A N 1
ATOM 783 C CA . GLN A 1 102 ? 34.805 -8.428 23.782 1.00 23.04 102 GLN A CA 1
ATOM 784 C C . GLN A 1 102 ? 34.657 -7.204 22.886 1.00 22.86 102 GLN A C 1
ATOM 785 O O . GLN A 1 102 ? 34.352 -7.331 21.696 1.00 21.56 102 GLN A O 1
ATOM 791 N N . THR A 1 103 ? 34.870 -6.015 23.448 1.00 19.64 103 THR A N 1
ATOM 792 C CA . THR A 1 103 ? 34.901 -4.802 22.628 1.00 22.87 103 THR A CA 1
ATOM 793 C C . THR A 1 103 ? 36.220 -4.696 21.851 1.00 29.22 103 THR A C 1
ATOM 794 O O . THR A 1 103 ? 37.301 -4.787 22.435 1.00 26.37 103 THR A O 1
ATOM 798 N N . LEU A 1 104 ? 36.125 -4.505 20.534 1.00 30.49 104 LEU A N 1
ATOM 799 C CA . LEU A 1 104 ? 37.302 -4.233 19.709 1.00 26.67 104 LEU A CA 1
ATOM 800 C C . LEU A 1 104 ? 37.652 -2.751 19.801 1.00 20.55 104 LEU A C 1
ATOM 801 O O . LEU A 1 104 ? 37.007 -1.904 19.183 1.00 20.37 104 LEU A O 1
ATOM 806 N N . ILE A 1 105 ? 38.682 -2.438 20.571 1.00 16.93 105 ILE A N 1
ATOM 807 C CA . ILE A 1 105 ? 38.962 -1.051 20.893 1.00 23.35 105 ILE A CA 1
ATOM 808 C C . ILE A 1 105 ? 39.729 -0.312 19.808 1.00 23.42 105 ILE A C 1
ATOM 809 O O . ILE A 1 105 ? 39.657 0.917 19.746 1.00 22.45 105 ILE A O 1
ATOM 814 N N . ASP A 1 106 ? 40.470 -1.066 18.986 1.00 26.17 106 ASP A N 1
ATOM 815 C CA . ASP A 1 106 ? 41.077 -0.562 17.745 1.00 28.30 106 ASP A CA 1
ATOM 816 C C . ASP A 1 106 ? 41.630 -1.685 16.837 1.00 27.71 106 ASP A C 1
ATOM 817 O O . ASP A 1 106 ? 41.607 -2.863 17.197 1.00 27.09 106 ASP A O 1
ATOM 822 N N . TYR A 1 107 ? 42.118 -1.318 15.659 1.00 31.05 107 TYR A N 1
ATOM 823 C CA . TYR A 1 107 ? 42.567 -2.317 14.688 1.00 37.93 107 TYR A CA 1
ATOM 824 C C . TYR A 1 107 ? 43.713 -3.220 15.192 1.00 36.45 107 TYR A C 1
ATOM 825 O O . TYR A 1 107 ? 43.577 -4.449 15.231 1.00 35.56 107 TYR A O 1
ATOM 834 N N . ARG A 1 108 ? 44.832 -2.609 15.573 1.00 29.48 108 ARG A N 1
ATOM 835 C CA . ARG A 1 108 ? 45.960 -3.330 16.167 1.00 37.44 108 ARG A CA 1
ATOM 836 C C . ARG A 1 108 ? 45.525 -4.312 17.268 1.00 36.16 108 ARG A C 1
ATOM 837 O O . ARG A 1 108 ? 46.002 -5.455 17.336 1.00 29.05 108 ARG A O 1
ATOM 845 N N . TYR A 1 109 ? 44.610 -3.869 18.123 1.00 32.72 109 TYR A N 1
ATOM 846 C CA . TYR A 1 109 ? 44.099 -4.735 19.178 1.00 28.51 109 TYR A CA 1
ATOM 847 C C . TYR A 1 109 ? 43.377 -5.928 18.562 1.00 27.73 109 TYR A C 1
ATOM 848 O O . TYR A 1 109 ? 43.614 -7.084 18.942 1.00 28.42 109 TYR A O 1
ATOM 857 N N . SER A 1 110 ? 42.514 -5.632 17.595 1.00 20.91 110 SER A N 1
ATOM 858 C CA . SER A 1 110 ? 41.715 -6.646 16.930 1.00 29.44 110 SER A CA 1
ATOM 859 C C . SER A 1 110 ? 42.580 -7.745 16.319 1.00 37.61 110 SER A C 1
ATOM 860 O O . SER A 1 110 ? 42.257 -8.931 16.412 1.00 38.43 110 SER A O 1
ATOM 863 N N . LEU A 1 111 ? 43.687 -7.343 15.703 1.00 39.17 111 LEU A N 1
ATOM 864 C CA . LEU A 1 111 ? 44.588 -8.292 15.061 1.00 39.24 111 LEU A CA 1
ATOM 865 C C . LEU A 1 111 ? 45.245 -9.187 16.094 1.00 35.46 111 LEU A C 1
ATOM 866 O O . LEU A 1 111 ? 45.283 -10.408 15.933 1.00 34.80 111 LEU A O 1
ATOM 871 N N . LEU A 1 112 ? 45.744 -8.560 17.158 1.00 30.89 112 LEU A N 1
ATOM 872 C CA . LEU A 1 112 ? 46.445 -9.250 18.233 1.00 29.20 112 LEU A CA 1
ATOM 873 C C . LEU A 1 112 ? 45.563 -10.255 18.974 1.00 39.84 112 LEU A C 1
ATOM 874 O O . LEU A 1 112 ? 46.020 -11.339 19.352 1.00 44.22 112 LEU A O 1
ATOM 879 N N . LEU A 1 113 ? 44.306 -9.887 19.199 1.00 37.15 113 LEU A N 1
ATOM 880 C CA . LEU A 1 113 ? 43.363 -10.800 19.831 1.00 35.71 113 LEU A CA 1
ATOM 881 C C . 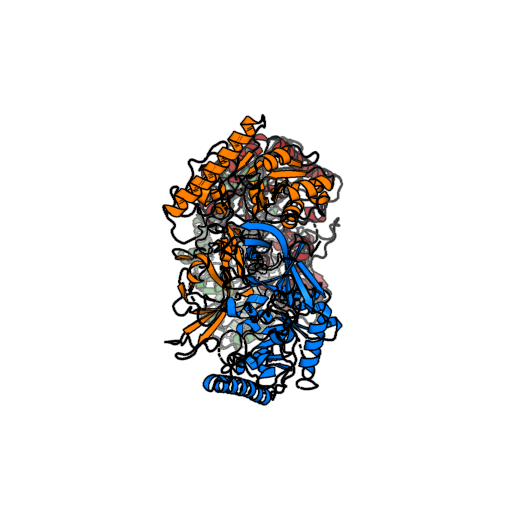LEU A 1 113 ? 43.061 -11.994 18.921 1.00 33.83 113 LEU A C 1
ATOM 882 O O . LEU A 1 113 ? 42.924 -13.130 19.395 1.00 30.53 113 LEU A O 1
ATOM 887 N N . ASN A 1 114 ? 42.953 -11.723 17.620 1.00 33.50 114 ASN A N 1
ATOM 888 C CA . ASN A 1 114 ? 42.694 -12.756 16.617 1.00 37.66 114 ASN A CA 1
ATOM 889 C C . ASN A 1 114 ? 43.825 -13.779 16.574 1.00 45.81 114 ASN A C 1
ATOM 890 O O . ASN A 1 114 ? 43.588 -14.981 16.430 1.00 48.05 114 ASN A O 1
ATOM 895 N N . LYS A 1 115 ? 45.054 -13.292 16.719 1.00 46.93 115 LYS A N 1
ATOM 896 C CA . LYS A 1 115 ? 46.236 -14.142 16.618 1.00 49.25 115 LYS A CA 1
ATOM 897 C C . LYS A 1 115 ? 46.365 -15.122 17.772 1.00 43.82 115 LYS A C 1
ATOM 898 O O . LYS A 1 115 ? 47.133 -16.077 17.690 1.00 41.76 115 LYS A O 1
ATOM 904 N N . GLN A 1 116 ? 45.608 -14.898 18.843 1.00 44.33 116 GLN A N 1
ATOM 905 C CA . GLN A 1 116 ? 45.646 -15.811 19.981 1.00 38.03 116 GLN A CA 1
ATOM 906 C C . GLN A 1 116 ? 45.038 -17.170 19.617 1.00 38.50 116 GLN A C 1
ATOM 907 O O . GLN A 1 116 ? 45.289 -18.171 20.287 1.00 39.84 116 GLN A O 1
ATOM 913 N N . GLY A 1 117 ? 44.253 -17.200 18.542 1.00 41.42 117 GLY A N 1
ATOM 914 C CA . GLY A 1 117 ? 43.724 -18.442 18.005 1.00 43.49 117 GLY A CA 1
ATOM 915 C C . GLY A 1 117 ? 42.425 -18.937 18.619 1.00 45.41 117 GLY A C 1
ATOM 916 O O . GLY A 1 117 ? 41.937 -20.014 18.263 1.00 44.26 117 GLY A O 1
ATOM 917 N N . TYR A 1 118 ? 41.858 -18.160 19.538 1.00 43.68 118 TYR A N 1
ATOM 918 C CA . TYR A 1 118 ? 40.601 -18.538 20.184 1.00 41.57 118 TYR A CA 1
ATOM 919 C C . TYR A 1 118 ? 39.379 -17.898 19.524 1.00 43.36 118 TYR A C 1
ATOM 920 O O . TYR A 1 118 ? 39.393 -16.716 19.174 1.00 45.14 118 TYR A O 1
ATOM 929 N N . ASP A 1 119 ? 38.330 -18.694 19.344 1.00 41.58 119 ASP A N 1
ATOM 930 C CA . ASP A 1 119 ? 37.071 -18.195 18.802 1.00 42.15 119 ASP A CA 1
ATOM 931 C C . ASP A 1 119 ? 36.343 -17.320 19.826 1.00 36.43 119 ASP A C 1
ATOM 932 O O . ASP A 1 119 ? 35.948 -17.785 20.889 1.00 36.52 119 ASP A O 1
ATOM 937 N N . ILE A 1 120 ? 36.177 -16.048 19.483 1.00 35.22 120 ILE A N 1
ATOM 938 C CA . ILE A 1 120 ? 35.708 -15.030 20.411 1.00 35.19 120 ILE A CA 1
ATOM 939 C C . ILE A 1 120 ? 34.608 -14.185 19.773 1.00 38.09 120 ILE A C 1
ATOM 940 O O . ILE A 1 120 ? 34.733 -13.773 18.616 1.00 38.60 120 ILE A O 1
ATOM 945 N N . LYS A 1 121 ? 33.529 -13.932 20.511 1.00 26.77 121 LYS A N 1
ATOM 946 C CA . LYS A 1 121 ? 32.492 -13.025 20.030 1.00 27.89 121 LYS A CA 1
ATOM 947 C C . LYS A 1 121 ? 32.876 -11.579 20.342 1.00 26.70 121 LYS A C 1
ATOM 948 O O . LYS A 1 121 ? 33.459 -11.302 21.384 1.00 25.65 121 LYS A O 1
ATOM 954 N N . ALA A 1 122 ? 32.533 -10.646 19.461 1.00 25.49 122 ALA A N 1
ATOM 955 C CA . ALA A 1 122 ? 32.977 -9.275 19.671 1.00 27.47 122 ALA A CA 1
ATOM 956 C C . ALA A 1 122 ? 31.995 -8.225 19.203 1.00 24.11 122 ALA A C 1
ATOM 957 O O . ALA A 1 122 ? 31.130 -8.496 18.374 1.00 26.45 122 ALA A O 1
ATOM 959 N N . HIS A 1 123 ? 32.136 -7.020 19.740 1.00 23.17 123 HIS A N 1
ATOM 960 C CA . HIS A 1 123 ? 31.469 -5.850 19.176 1.00 23.60 123 HIS A CA 1
ATOM 961 C C . HIS A 1 123 ? 32.565 -4.861 18.848 1.00 28.60 123 HIS A C 1
ATOM 962 O O . HIS A 1 123 ? 33.435 -4.595 19.688 1.00 22.95 123 HIS A O 1
ATOM 969 N N . ILE A 1 124 ? 32.542 -4.317 17.632 1.00 23.56 124 ILE A N 1
ATOM 970 C CA . ILE A 1 124 ? 33.551 -3.327 17.276 1.00 27.47 124 ILE A CA 1
ATOM 971 C C . ILE A 1 124 ? 33.092 -1.950 17.740 1.00 24.09 124 ILE A C 1
ATOM 972 O O . ILE A 1 124 ? 31.926 -1.591 17.595 1.00 21.58 124 ILE A O 1
ATOM 977 N N . LYS A 1 125 ? 34.009 -1.193 18.327 1.00 23.25 125 LYS A N 1
ATOM 978 C CA . LYS A 1 125 ? 33.678 0.136 18.798 1.00 20.11 125 LYS A CA 1
ATOM 979 C C . LYS A 1 125 ? 34.145 1.164 17.795 1.00 18.79 125 LYS A C 1
ATOM 980 O O . LYS A 1 125 ? 35.246 1.064 17.251 1.00 22.24 125 LYS A O 1
ATOM 986 N N . ILE A 1 126 ? 33.316 2.161 17.540 1.00 19.28 126 ILE A N 1
ATOM 987 C CA . ILE A 1 126 ? 33.716 3.211 16.615 1.00 23.72 126 ILE A CA 1
ATOM 988 C C . ILE A 1 126 ? 33.868 4.505 17.385 1.00 27.57 126 ILE A C 1
ATOM 989 O O . ILE A 1 126 ? 32.961 4.909 18.099 1.00 23.80 126 ILE A O 1
ATOM 994 N N . ASP A 1 127 ? 35.008 5.162 17.249 1.00 21.61 127 ASP A N 1
ATOM 995 C CA . ASP A 1 127 ? 35.168 6.460 17.887 1.00 25.97 127 ASP A CA 1
ATOM 996 C C . ASP A 1 127 ? 34.504 7.502 17.005 1.00 31.21 127 ASP A C 1
ATOM 997 O O . ASP A 1 127 ? 34.926 7.710 15.861 1.00 28.73 127 ASP A O 1
ATOM 1002 N N . THR A 1 128 ? 33.472 8.163 17.521 1.00 24.00 128 THR A N 1
ATOM 1003 C CA . THR A 1 128 ? 32.798 9.182 16.721 1.00 26.27 128 THR A CA 1
ATOM 1004 C C . THR A 1 128 ? 33.011 10.602 17.240 1.00 27.63 128 THR A C 1
ATOM 1005 O O . THR A 1 128 ? 32.336 11.528 16.800 1.00 30.14 128 THR A O 1
ATOM 1009 N N . GLY A 1 129 ? 33.947 10.777 18.166 1.00 27.13 129 GLY A N 1
ATOM 1010 C CA . GLY A 1 129 ? 34.252 12.108 18.665 1.00 30.35 129 GLY A CA 1
ATOM 1011 C C . GLY A 1 129 ? 34.727 12.140 20.108 1.00 26.90 129 GLY A C 1
ATOM 1012 O O . GLY A 1 129 ? 35.294 13.133 20.573 1.00 24.82 129 GLY A O 1
ATOM 1021 N N . HIS A 1 131 ? 37.049 10.275 21.270 1.00 24.89 131 HIS A N 1
ATOM 1022 C CA . HIS A 1 131 ? 38.502 10.201 21.161 1.00 18.53 131 HIS A CA 1
ATOM 1023 C C . HIS A 1 131 ? 39.163 9.470 22.332 1.00 19.75 131 HIS A C 1
ATOM 1024 O O . HIS A 1 131 ? 40.259 9.825 22.768 1.00 24.01 131 HIS A O 1
ATOM 1031 N N . ARG A 1 132 ? 38.503 8.435 22.822 1.00 18.86 132 ARG A N 1
ATOM 1032 C CA . ARG A 1 132 ? 39.124 7.529 23.767 1.00 22.63 132 ARG A CA 1
ATOM 1033 C C . ARG A 1 132 ? 39.323 6.188 23.069 1.00 22.41 132 ARG A C 1
ATOM 1034 O O . ARG A 1 132 ? 40.285 6.021 22.324 1.00 25.00 132 ARG A O 1
ATOM 1042 N N . LEU A 1 133 ? 38.426 5.237 23.297 1.00 19.85 133 LEU A N 1
ATOM 1043 C CA . LEU A 1 133 ? 38.536 3.951 22.624 1.00 22.86 133 LEU A CA 1
ATOM 1044 C C . LEU A 1 133 ? 37.764 3.973 21.309 1.00 25.53 133 LEU A C 1
ATOM 1045 O O . LEU A 1 133 ? 36.856 4.795 21.131 1.00 20.40 133 LEU A O 1
ATOM 1050 N N . GLY A 1 134 ? 38.134 3.071 20.396 1.00 24.12 134 GLY A N 1
ATOM 1051 C CA . GLY A 1 134 ? 37.381 2.876 19.170 1.00 22.02 134 GLY A CA 1
ATOM 1052 C C . GLY A 1 134 ? 38.180 3.129 17.907 1.00 27.11 134 GLY A C 1
ATOM 1053 O O . GLY A 1 134 ? 39.159 3.886 17.914 1.00 18.36 134 GLY A O 1
ATOM 1054 N N . PHE A 1 135 ? 37.752 2.473 16.826 1.00 29.24 135 PHE A N 1
ATOM 1055 C CA . PHE A 1 135 ? 38.280 2.693 15.480 1.00 29.42 135 PHE A CA 1
ATOM 1056 C C . PHE A 1 135 ? 37.891 4.095 15.022 1.00 27.28 135 PHE A C 1
ATOM 1057 O O . PHE A 1 135 ? 36.769 4.522 15.255 1.00 23.92 135 PHE A O 1
ATOM 1065 N N . SER A 1 136 ? 38.788 4.799 14.339 1.00 32.12 136 SER A N 1
ATOM 1066 C CA . SER A 1 136 ? 38.474 6.135 13.834 1.00 37.50 136 SER A CA 1
ATOM 1067 C C . SER A 1 136 ? 37.532 6.052 12.641 1.00 36.43 136 SER A C 1
ATOM 1068 O O . SER A 1 136 ? 37.504 5.047 11.942 1.00 35.94 136 SER A O 1
ATOM 1071 N N . THR A 1 137 ? 36.749 7.101 12.418 1.00 37.92 137 THR A N 1
ATOM 1072 C CA . THR A 1 137 ? 35.801 7.099 11.312 1.00 41.67 137 THR A CA 1
ATOM 1073 C C . THR A 1 137 ? 36.519 7.238 9.976 1.00 41.14 137 THR A C 1
ATOM 1074 O O . THR A 1 137 ? 35.958 6.901 8.936 1.00 40.35 137 THR A O 1
ATOM 1078 N N . GLU A 1 138 ? 37.751 7.741 10.009 1.00 45.38 138 GLU A N 1
ATOM 1079 C CA . GLU A 1 138 ? 38.556 7.860 8.797 1.00 49.08 138 GLU A CA 1
ATOM 1080 C C . GLU A 1 138 ? 38.882 6.470 8.297 1.00 45.73 138 GLU A C 1
ATOM 1081 O O . GLU A 1 138 ? 38.586 6.124 7.159 1.00 46.77 138 GLU A O 1
ATOM 1087 N N . ASP A 1 139 ? 39.463 5.669 9.182 1.00 44.64 139 ASP A N 1
ATOM 1088 C CA . ASP A 1 139 ? 40.067 4.394 8.817 1.00 51.40 139 ASP A CA 1
ATOM 1089 C C . ASP A 1 139 ? 39.041 3.329 8.444 1.00 46.67 139 ASP A C 1
ATOM 1090 O O . ASP A 1 139 ? 39.017 2.246 9.034 1.00 37.05 139 ASP A O 1
ATOM 1095 N N . LYS A 1 140 ? 38.215 3.645 7.446 1.00 49.74 140 LYS A N 1
ATOM 1096 C CA . LYS A 1 140 ? 37.121 2.783 7.004 1.00 48.65 140 LYS A CA 1
ATOM 1097 C C . LYS A 1 140 ? 37.605 1.380 6.683 1.00 41.70 140 LYS A C 1
ATOM 1098 O O . LYS A 1 140 ? 36.906 0.394 6.929 1.00 39.67 140 LYS A O 1
ATOM 1104 N N . ASP A 1 141 ? 38.804 1.285 6.124 1.00 34.11 141 ASP A N 1
ATOM 1105 C CA . ASP A 1 141 ? 39.275 -0.010 5.666 1.00 36.21 141 ASP A CA 1
ATOM 1106 C C . ASP A 1 141 ? 39.649 -0.915 6.840 1.00 34.80 141 ASP A C 1
ATOM 1107 O O . ASP A 1 141 ? 39.390 -2.122 6.815 1.00 33.25 141 ASP A O 1
ATOM 1112 N N . LYS A 1 142 ? 40.240 -0.331 7.877 1.00 33.57 142 LYS A N 1
ATOM 1113 C CA . LYS A 1 142 ? 40.572 -1.106 9.068 1.00 37.23 142 LYS A CA 1
ATOM 1114 C C . LYS A 1 142 ? 39.314 -1.696 9.718 1.00 35.09 142 LYS A C 1
ATOM 1115 O O . LYS A 1 142 ? 39.314 -2.842 10.169 1.00 39.81 142 LYS A O 1
ATOM 1121 N N . ILE A 1 143 ? 38.235 -0.922 9.730 1.00 30.63 143 ILE A N 1
ATOM 1122 C CA . ILE A 1 143 ? 36.961 -1.392 10.272 1.00 31.74 143 ILE A CA 1
ATOM 1123 C C . ILE A 1 143 ? 36.443 -2.602 9.493 1.00 38.45 143 ILE A C 1
ATOM 1124 O O . ILE A 1 143 ? 36.074 -3.629 10.076 1.00 38.54 143 ILE A O 1
ATOM 1129 N N . LEU A 1 144 ? 36.429 -2.480 8.169 1.00 37.16 144 LEU A N 1
ATOM 1130 C CA . LEU A 1 144 ? 35.947 -3.555 7.319 1.00 31.32 144 LEU A CA 1
ATOM 1131 C C . LEU A 1 144 ? 36.839 -4.791 7.465 1.00 33.39 144 LEU A C 1
ATOM 1132 O O . LEU A 1 144 ? 36.356 -5.924 7.480 1.00 36.41 144 LEU A O 1
ATOM 1137 N N . ALA A 1 145 ? 38.143 -4.564 7.582 1.00 36.53 145 ALA A N 1
ATOM 1138 C CA . ALA A 1 145 ? 39.095 -5.651 7.779 1.00 38.86 145 ALA A CA 1
ATOM 1139 C C . ALA A 1 145 ? 38.819 -6.419 9.073 1.00 38.63 145 ALA A C 1
ATOM 1140 O O . ALA A 1 145 ? 39.005 -7.641 9.137 1.00 35.17 145 ALA A O 1
ATOM 1142 N N . ALA A 1 146 ? 38.349 -5.707 10.098 1.00 36.40 146 ALA A N 1
ATOM 1143 C CA . ALA A 1 146 ? 38.059 -6.336 11.376 1.00 33.34 146 ALA A CA 1
ATOM 1144 C C . ALA A 1 146 ? 36.899 -7.313 11.229 1.00 37.31 146 ALA A C 1
ATOM 1145 O O . ALA A 1 146 ? 36.722 -8.213 12.052 1.00 34.94 146 ALA A O 1
ATOM 1147 N N . PHE A 1 147 ? 36.108 -7.132 10.174 1.00 30.85 147 PHE A N 1
ATOM 1148 C CA . PHE A 1 147 ? 34.997 -8.036 9.890 1.00 37.44 147 PHE A CA 1
ATOM 1149 C C . PHE A 1 147 ? 35.439 -9.291 9.133 1.00 37.64 147 PHE A C 1
ATOM 1150 O O . PHE A 1 147 ? 34.616 -10.147 8.803 1.00 35.90 147 PHE A O 1
ATOM 1158 N N . SER A 1 148 ? 36.734 -9.389 8.854 1.00 37.45 148 SER A N 1
ATOM 1159 C CA . SER A 1 148 ? 37.277 -10.543 8.157 1.00 45.34 148 SER A CA 1
ATOM 1160 C C . SER A 1 148 ? 38.366 -11.250 8.955 1.00 44.35 148 SER A C 1
ATOM 1161 O O . SER A 1 148 ? 39.244 -11.890 8.380 1.00 48.45 148 SER A O 1
ATOM 1164 N N . LEU A 1 149 ? 38.315 -11.138 10.275 1.00 40.79 149 LEU A N 1
ATOM 1165 C CA . LEU A 1 149 ? 39.244 -11.877 11.126 1.00 39.99 149 LEU A CA 1
ATOM 1166 C C . LEU A 1 149 ? 38.713 -13.272 11.454 1.00 45.82 149 LEU A C 1
ATOM 1167 O O . LEU A 1 149 ? 37.566 -13.435 11.871 1.00 48.41 149 LEU A O 1
ATOM 1172 N N . LYS A 1 150 ? 39.571 -14.268 11.258 1.00 47.22 150 LYS A N 1
ATOM 1173 C CA . LYS A 1 150 ? 39.211 -15.685 11.336 1.00 49.97 150 LYS A CA 1
ATOM 1174 C C . LYS A 1 150 ? 38.597 -16.139 12.667 1.00 51.77 150 LYS A C 1
ATOM 1175 O O . LYS A 1 150 ? 37.675 -16.959 12.684 1.00 57.28 150 LYS A O 1
ATOM 1181 N N . HIS A 1 151 ? 39.094 -15.609 13.779 1.00 41.17 151 HIS A N 1
ATOM 1182 C CA . HIS A 1 151 ? 38.647 -16.085 15.082 1.00 32.82 151 HIS A CA 1
ATOM 1183 C C . HIS A 1 151 ? 37.727 -15.114 15.804 1.00 35.89 151 HIS A C 1
ATOM 1184 O O . HIS A 1 151 ? 37.208 -15.429 16.877 1.00 37.52 151 HIS A O 1
ATOM 1191 N N . ILE A 1 152 ? 37.530 -13.936 15.221 1.00 35.65 152 ILE A N 1
ATOM 1192 C CA . ILE A 1 152 ? 36.670 -12.921 15.820 1.00 35.46 152 ILE A CA 1
ATOM 1193 C C . ILE A 1 152 ? 35.342 -12.853 15.083 1.00 38.08 152 ILE A C 1
ATOM 1194 O O . ILE A 1 152 ? 35.314 -12.526 13.898 1.00 38.84 152 ILE A O 1
ATOM 1199 N N . LYS A 1 153 ? 34.244 -13.158 15.773 1.00 38.68 153 LYS A N 1
ATOM 1200 C CA . LYS A 1 153 ? 32.920 -13.012 15.176 1.00 37.16 153 LYS A CA 1
ATOM 1201 C C . LYS A 1 153 ? 32.286 -11.693 15.607 1.00 33.79 153 LYS A C 1
ATOM 1202 O O . LYS A 1 153 ? 31.872 -11.539 16.756 1.00 36.37 153 LYS A O 1
ATOM 1208 N N . VAL A 1 154 ? 32.199 -10.736 14.691 1.00 26.28 154 VAL A N 1
ATOM 1209 C CA . VAL A 1 154 ? 31.683 -9.425 15.066 1.00 28.84 154 VAL A CA 1
ATOM 1210 C C . VAL A 1 154 ? 30.154 -9.463 15.105 1.00 34.59 154 VAL A C 1
ATOM 1211 O O . VAL A 1 154 ? 29.493 -9.632 14.078 1.00 36.63 154 VAL A O 1
ATOM 1215 N N . ALA A 1 155 ? 29.605 -9.331 16.309 1.00 31.78 155 ALA A N 1
ATOM 1216 C CA . ALA A 1 155 ? 28.170 -9.487 16.536 1.00 32.78 155 ALA A CA 1
ATOM 1217 C C . ALA A 1 155 ? 27.496 -8.137 16.774 1.00 32.32 155 ALA A C 1
ATOM 1218 O O . ALA A 1 155 ? 26.275 -8.044 16.887 1.00 30.08 155 ALA A O 1
ATOM 1220 N N . GLY A 1 156 ? 28.304 -7.088 16.852 1.00 28.72 156 GLY A N 1
ATOM 1221 C CA . GLY A 1 156 ? 27.771 -5.755 17.006 1.00 22.15 156 GLY A CA 1
ATOM 1222 C C . GLY A 1 156 ? 28.767 -4.665 16.703 1.00 24.28 156 GLY A C 1
ATOM 1223 O O . GLY A 1 156 ? 29.968 -4.904 16.547 1.00 31.18 156 GLY A O 1
ATOM 1224 N N . ILE A 1 157 ? 28.261 -3.448 16.610 1.00 21.05 157 ILE A N 1
ATOM 1225 C CA . ILE A 1 157 ? 29.095 -2.294 16.341 1.00 22.78 157 ILE A CA 1
ATOM 1226 C C . ILE A 1 157 ? 28.468 -1.137 17.102 1.00 20.08 157 ILE A C 1
ATOM 1227 O O . ILE A 1 157 ? 27.250 -0.993 17.118 1.00 25.95 157 ILE A O 1
ATOM 1232 N N . PHE A 1 158 ? 29.287 -0.332 17.764 1.00 21.95 158 PHE A N 1
ATOM 1233 C CA . PHE A 1 158 ? 28.731 0.679 18.643 1.00 23.55 158 PHE A CA 1
ATOM 1234 C C . PHE A 1 158 ? 29.606 1.898 18.819 1.00 22.48 158 PHE A C 1
ATOM 1235 O O . PHE A 1 158 ? 30.777 1.885 18.438 1.00 22.49 158 PHE A O 1
ATOM 1243 N N . THR A 1 159 ? 29.015 2.949 19.389 1.00 21.62 159 THR A N 1
ATOM 1244 C CA . THR A 1 159 ? 29.748 4.153 19.759 1.00 26.28 159 THR A CA 1
ATOM 1245 C C . THR A 1 159 ? 29.164 4.777 21.033 1.00 28.67 159 THR A C 1
ATOM 1246 O O . THR A 1 159 ? 28.093 4.381 21.486 1.00 30.44 159 THR A O 1
ATOM 1250 N N . HIS A 1 160 ? 29.883 5.726 21.626 1.00 27.61 160 HIS A N 1
ATOM 1251 C CA . HIS A 1 160 ? 29.405 6.431 22.808 1.00 26.48 160 HIS A CA 1
ATOM 1252 C C . HIS A 1 160 ? 29.218 7.903 22.484 1.00 24.73 160 HIS A C 1
ATOM 1253 O O . HIS A 1 160 ? 30.088 8.518 21.864 1.00 24.11 160 HIS A O 1
ATOM 1260 N N . LEU A 1 161 ? 28.093 8.471 22.913 1.00 23.55 161 LEU A N 1
ATOM 1261 C CA . LEU A 1 161 ? 27.843 9.899 22.740 1.00 23.29 161 LEU A CA 1
ATOM 1262 C C . LEU A 1 161 ? 28.463 10.703 23.877 1.00 27.68 161 LEU A C 1
ATOM 1263 O O . LEU A 1 161 ? 28.370 10.323 25.046 1.00 25.94 161 LEU A O 1
ATOM 1268 N N . CYS A 1 162 ? 29.097 11.819 23.529 1.00 25.85 162 CYS A N 1
ATOM 1269 C CA . CYS A 1 162 ? 29.761 12.654 24.524 1.00 29.95 162 CYS A CA 1
ATOM 1270 C C . CYS A 1 162 ? 28.828 13.419 25.440 1.00 30.44 162 CYS A C 1
ATOM 1271 O O . CYS A 1 162 ? 29.099 13.553 26.627 1.00 35.69 162 CYS A O 1
ATOM 1274 N N . ALA A 1 163 ? 27.750 13.952 24.885 1.00 28.68 163 ALA A N 1
ATOM 1275 C CA . ALA A 1 163 ? 26.965 14.955 25.597 1.00 32.73 163 ALA A CA 1
ATOM 1276 C C . ALA A 1 163 ? 25.474 14.844 25.310 1.00 28.41 163 ALA A C 1
ATOM 1277 O O . ALA A 1 163 ? 24.799 15.851 25.087 1.00 26.48 163 ALA A O 1
ATOM 1279 N N . ALA A 1 164 ? 24.960 13.620 25.326 1.00 25.67 164 ALA A N 1
ATOM 1280 C CA . ALA A 1 164 ? 23.554 13.390 25.055 1.00 28.48 164 ALA A CA 1
ATOM 1281 C C . ALA A 1 164 ? 22.711 13.933 26.205 1.00 27.54 164 ALA A C 1
ATOM 1282 O O . ALA A 1 164 ? 21.495 14.083 26.075 1.00 23.37 164 ALA A O 1
ATOM 1284 N N . ASP A 1 165 ? 23.373 14.220 27.325 1.00 28.11 165 ASP A N 1
ATOM 1285 C CA . ASP A 1 165 ? 22.705 14.666 28.538 1.00 29.79 165 ASP A CA 1
ATOM 1286 C C . ASP A 1 165 ? 22.502 16.172 28.545 1.00 35.79 165 ASP A C 1
ATOM 1287 O O . ASP A 1 165 ? 21.976 16.725 29.509 1.00 42.70 165 ASP A O 1
ATOM 1292 N N . SER A 1 166 ? 22.924 16.840 27.478 1.00 37.48 166 SER A N 1
ATOM 1293 C CA . SER A 1 166 ? 22.857 18.298 27.439 1.00 38.33 166 SER A CA 1
ATOM 1294 C C . SER A 1 166 ? 22.080 18.810 26.238 1.00 43.86 166 SER A C 1
ATOM 1295 O O . SER A 1 166 ? 22.329 18.407 25.099 1.00 43.49 166 SER A O 1
ATOM 1298 N N . LEU A 1 167 ? 21.137 19.706 26.496 1.00 45.33 167 LEU A N 1
ATOM 1299 C CA . LEU A 1 167 ? 20.328 20.258 25.423 1.00 48.10 167 LEU A CA 1
ATOM 1300 C C . LEU A 1 167 ? 20.788 21.660 25.039 1.00 45.75 167 LEU A C 1
ATOM 1301 O O . LEU A 1 167 ? 20.020 22.440 24.484 1.00 49.64 167 LEU A O 1
ATOM 1306 N N . GLU A 1 168 ? 22.047 21.972 25.336 1.00 40.50 168 GLU A N 1
ATOM 1307 C CA . GLU A 1 168 ? 22.631 23.222 24.871 1.00 48.02 168 GLU A CA 1
ATOM 1308 C C . GLU A 1 168 ? 22.970 23.102 23.389 1.00 46.96 168 GLU A C 1
ATOM 1309 O O . GLU A 1 168 ? 23.276 22.009 22.903 1.00 38.94 168 GLU A O 1
ATOM 1315 N N . GLU A 1 169 ? 22.896 24.235 22.692 1.00 49.81 169 GLU A N 1
ATOM 1316 C CA . GLU A 1 169 ? 23.120 24.326 21.249 1.00 53.53 169 GLU A CA 1
ATOM 1317 C C . GLU A 1 169 ? 24.354 23.554 20.770 1.00 49.73 169 GLU A C 1
ATOM 1318 O O . GLU A 1 169 ? 24.232 22.596 20.006 1.00 47.25 169 GLU A O 1
ATOM 1324 N N . ASN A 1 170 ? 25.531 23.966 21.232 1.00 50.09 170 ASN A N 1
ATOM 1325 C CA . ASN A 1 170 ? 26.783 23.335 20.823 1.00 49.64 170 ASN A CA 1
ATOM 1326 C C . ASN A 1 170 ? 26.785 21.828 21.062 1.00 44.15 170 ASN A C 1
ATOM 1327 O O . ASN A 1 170 ? 27.267 21.055 20.228 1.00 36.92 170 ASN A O 1
ATOM 1332 N N . ASP A 1 171 ? 26.238 21.421 22.205 1.00 40.47 171 ASP A N 1
ATOM 1333 C CA . ASP A 1 171 ? 26.248 20.019 22.613 1.00 38.39 171 ASP A CA 1
ATOM 1334 C C . ASP A 1 171 ? 25.352 19.160 21.734 1.00 35.07 171 ASP A C 1
ATOM 1335 O O . ASP A 1 171 ? 25.726 18.055 21.340 1.00 33.60 171 ASP A O 1
ATOM 1340 N N . VAL A 1 172 ? 24.161 19.671 21.443 1.00 31.25 172 VAL A N 1
ATOM 1341 C CA . VAL A 1 172 ? 23.230 18.978 20.571 1.00 30.84 172 VAL A CA 1
ATOM 1342 C C . VAL A 1 172 ? 23.863 18.801 19.190 1.00 36.78 172 VAL A C 1
ATOM 1343 O O . VAL A 1 172 ? 23.757 17.738 18.575 1.00 38.68 172 VAL A O 1
ATOM 1347 N N . ALA A 1 173 ? 24.555 19.837 18.728 1.00 38.69 173 ALA A N 1
ATOM 1348 C CA . ALA A 1 173 ? 25.220 19.807 17.427 1.00 40.70 173 ALA A CA 1
ATOM 1349 C C . ALA A 1 173 ? 26.304 18.723 17.372 1.00 38.36 173 ALA A C 1
ATOM 1350 O O . ALA A 1 173 ? 26.407 17.975 16.396 1.00 33.57 173 ALA A O 1
ATOM 1352 N N . PHE A 1 174 ? 27.097 18.629 18.435 1.00 37.40 174 PHE A N 1
ATOM 1353 C CA . PHE A 1 174 ? 28.142 17.621 18.501 1.00 35.69 174 PHE A CA 1
ATOM 1354 C C . PHE A 1 174 ? 27.530 16.228 18.526 1.00 36.54 174 PHE A C 1
ATOM 1355 O O . PHE A 1 174 ? 28.040 15.305 17.904 1.00 43.18 174 PHE A O 1
ATOM 1363 N N . THR A 1 175 ? 26.424 16.078 19.241 1.00 33.41 175 THR A N 1
ATOM 1364 C CA . THR A 1 175 ? 25.770 14.784 19.335 1.00 28.08 175 THR A CA 1
ATOM 1365 C C . THR A 1 175 ? 25.211 14.370 17.974 1.00 28.16 175 THR A C 1
ATOM 1366 O O . THR A 1 175 ? 25.289 13.207 17.572 1.00 26.02 175 THR A O 1
ATOM 1370 N N . ASN A 1 176 ? 24.646 15.332 17.262 1.00 28.57 176 ASN A N 1
ATOM 1371 C CA . ASN A 1 176 ? 24.097 15.039 15.955 1.00 34.42 176 ASN A CA 1
ATOM 1372 C C . ASN A 1 176 ? 25.191 14.684 14.950 1.00 37.46 176 ASN A C 1
ATOM 1373 O O . ASN A 1 176 ? 24.992 13.838 14.070 1.00 37.81 176 ASN A O 1
ATOM 1378 N N . LYS A 1 177 ? 26.355 15.305 15.077 1.00 37.25 177 LYS A N 1
ATOM 1379 C CA . LYS A 1 177 ? 27.417 14.945 14.146 1.00 41.44 177 LYS A CA 1
ATOM 1380 C C . LYS A 1 177 ? 28.028 13.600 14.540 1.00 35.54 177 LYS A C 1
ATOM 1381 O O . LYS A 1 177 ? 28.494 12.865 13.679 1.00 32.94 177 LYS A O 1
ATOM 1387 N N . GLN A 1 178 ? 27.996 13.257 15.830 1.00 27.88 178 GLN A N 1
ATOM 1388 C CA . GLN A 1 178 ? 28.466 11.935 16.247 1.00 28.05 178 GLN A CA 1
ATOM 1389 C C . GLN A 1 178 ? 27.597 10.859 15.623 1.00 29.84 178 GLN A C 1
ATOM 1390 O O . GLN A 1 178 ? 28.088 9.852 15.117 1.00 32.15 178 GLN A O 1
ATOM 1396 N N . ILE A 1 179 ? 26.294 11.084 15.669 1.00 29.21 179 ILE A N 1
ATOM 1397 C CA . ILE A 1 179 ? 25.332 10.152 15.097 1.00 25.91 179 ILE A CA 1
ATOM 1398 C C . ILE A 1 179 ? 25.479 10.072 13.574 1.00 28.19 179 ILE A C 1
ATOM 1399 O O . ILE A 1 179 ? 25.499 8.978 12.991 1.00 26.91 179 ILE A O 1
ATOM 1404 N N . GLY A 1 180 ? 25.600 11.233 12.940 1.00 28.07 180 GLY A N 1
ATOM 1405 C CA . GLY A 1 180 ? 25.793 11.295 11.501 1.00 26.72 180 GLY A CA 1
ATOM 1406 C C . GLY A 1 180 ? 27.042 10.548 11.058 1.00 28.93 180 GLY A C 1
ATOM 1407 O O . GLY A 1 180 ? 27.015 9.789 10.082 1.00 30.92 180 GLY A O 1
ATOM 1408 N N . SER A 1 181 ? 28.140 10.758 11.775 1.00 28.44 181 SER A N 1
ATOM 1409 C CA . SER A 1 181 ? 29.401 10.100 11.454 1.00 32.38 181 SER A CA 1
ATOM 1410 C C . SER A 1 181 ? 29.239 8.598 11.568 1.00 30.32 181 SER A C 1
ATOM 1411 O O . SER A 1 181 ? 29.791 7.843 10.776 1.00 27.45 181 SER A O 1
ATOM 1414 N N . PHE A 1 182 ? 28.487 8.167 12.573 1.00 24.90 182 PHE A N 1
ATOM 1415 C CA . PHE A 1 182 ? 28.336 6.746 12.832 1.00 21.20 182 PHE A CA 1
ATOM 1416 C C . PHE A 1 182 ? 27.629 6.030 11.678 1.00 27.90 182 PHE A C 1
ATOM 1417 O O . PHE A 1 182 ? 28.047 4.955 11.247 1.00 27.48 182 PHE A O 1
ATOM 1425 N N . TYR A 1 183 ? 26.541 6.616 11.191 1.00 31.75 183 TYR A N 1
ATOM 1426 C CA . TYR A 1 183 ? 25.779 5.980 10.121 1.00 33.57 183 TYR A CA 1
ATOM 1427 C C . TYR A 1 183 ? 26.474 6.113 8.771 1.00 32.76 183 TYR A C 1
ATOM 1428 O O . TYR A 1 183 ? 26.285 5.279 7.880 1.00 29.11 183 TYR A O 1
ATOM 1437 N N . LYS A 1 184 ? 27.290 7.151 8.629 1.00 32.95 184 LYS A N 1
ATOM 1438 C CA . LYS A 1 184 ? 28.149 7.253 7.453 1.00 35.76 184 LYS A CA 1
ATOM 1439 C C . LYS A 1 184 ? 29.035 6.011 7.368 1.00 32.02 184 LYS A C 1
ATOM 1440 O O . LYS A 1 184 ? 29.157 5.403 6.297 1.00 31.25 184 LYS A O 1
ATOM 1446 N N . VAL A 1 185 ? 29.625 5.623 8.499 1.00 33.05 185 VAL A N 1
ATOM 1447 C CA . VAL A 1 185 ? 30.412 4.391 8.564 1.00 32.70 185 VAL A CA 1
ATOM 1448 C C . VAL A 1 185 ? 29.580 3.182 8.150 1.00 32.96 185 VAL A C 1
ATOM 1449 O O . VAL A 1 185 ? 30.014 2.369 7.328 1.00 32.23 185 VAL A O 1
ATOM 1453 N N . LEU A 1 186 ? 28.389 3.066 8.730 1.00 27.08 186 LEU A N 1
ATOM 1454 C CA . LEU A 1 186 ? 27.483 1.965 8.411 1.00 31.97 186 LEU A CA 1
ATOM 1455 C C . LEU A 1 186 ? 27.129 1.910 6.915 1.00 35.71 186 LEU A C 1
ATOM 1456 O O . LEU A 1 186 ? 27.126 0.834 6.310 1.00 35.12 186 LEU A O 1
ATOM 1461 N N . ASP A 1 187 ? 26.826 3.067 6.330 1.00 33.32 187 ASP A N 1
ATOM 1462 C CA . ASP A 1 187 ? 26.485 3.132 4.914 1.00 34.54 187 ASP A CA 1
ATOM 1463 C C . ASP A 1 187 ? 27.672 2.653 4.093 1.00 39.59 187 ASP A C 1
ATOM 1464 O O . ASP A 1 187 ? 27.526 1.846 3.174 1.00 40.94 187 ASP A O 1
ATOM 1469 N N . TRP A 1 188 ? 28.849 3.162 4.437 1.00 37.54 188 TRP A N 1
ATOM 1470 C CA . TRP A 1 188 ? 30.070 2.789 3.741 1.00 34.81 188 TRP A CA 1
ATOM 1471 C C . TRP A 1 188 ? 30.317 1.285 3.857 1.00 32.27 188 TRP A C 1
ATOM 1472 O O . TRP A 1 188 ? 30.638 0.633 2.874 1.00 38.59 188 TRP A O 1
ATOM 1483 N N . LEU A 1 189 ? 30.167 0.734 5.057 1.00 28.64 189 LEU A N 1
ATOM 1484 C CA . LEU A 1 189 ? 30.284 -0.713 5.240 1.00 32.00 189 LEU A CA 1
ATOM 1485 C C . LEU A 1 189 ? 29.296 -1.481 4.358 1.00 36.68 189 LEU A C 1
ATOM 1486 O O . LEU A 1 189 ? 29.667 -2.456 3.697 1.00 39.00 189 LEU A O 1
ATOM 1491 N N . LYS A 1 190 ? 28.044 -1.034 4.345 1.00 34.94 190 LYS A N 1
ATOM 1492 C CA . LYS A 1 190 ? 27.010 -1.667 3.534 1.00 43.60 190 LYS A CA 1
ATOM 1493 C C . LYS A 1 190 ? 27.420 -1.722 2.063 1.00 50.12 190 LYS A C 1
ATOM 1494 O O . LYS A 1 190 ? 27.312 -2.760 1.401 1.00 51.79 190 LYS A O 1
ATOM 1500 N N . SER A 1 191 ? 27.897 -0.589 1.566 1.00 48.83 191 SER A N 1
ATOM 1501 C CA . SER A 1 191 ? 28.331 -0.464 0.187 1.00 49.84 191 SER A CA 1
ATOM 1502 C C . SER A 1 191 ? 29.438 -1.457 -0.143 1.00 51.44 191 SER A C 1
ATOM 1503 O O . SER A 1 191 ? 29.587 -1.868 -1.293 1.00 60.94 191 SER A O 1
ATOM 1506 N N . SER A 1 192 ? 30.204 -1.843 0.873 1.00 42.99 192 SER A N 1
ATOM 1507 C CA . SER A 1 192 ? 31.284 -2.816 0.723 1.00 39.45 192 SER A CA 1
ATOM 1508 C C . SER A 1 192 ? 30.789 -4.256 0.791 1.00 44.40 192 SER A C 1
ATOM 1509 O O . SER A 1 192 ? 31.583 -5.175 0.998 1.00 53.33 192 SER A O 1
ATOM 1512 N N . GLY A 1 193 ? 29.480 -4.448 0.657 1.00 42.25 193 GLY A N 1
ATOM 1513 C CA . GLY A 1 193 ? 28.897 -5.778 0.696 1.00 44.17 193 GLY A CA 1
ATOM 1514 C C . GLY A 1 193 ? 28.753 -6.370 2.087 1.00 47.28 193 GLY A C 1
ATOM 1515 O O . GLY A 1 193 ? 28.552 -7.576 2.240 1.00 51.27 193 GLY A O 1
ATOM 1516 N N . LEU A 1 194 ? 28.849 -5.528 3.108 1.00 42.90 194 LEU A N 1
ATOM 1517 C CA . LEU A 1 194 ? 28.742 -6.008 4.486 1.00 40.91 194 LEU A CA 1
ATOM 1518 C C . LEU A 1 194 ? 27.315 -5.880 5.008 1.00 41.35 194 LEU A C 1
ATOM 1519 O O . LEU A 1 194 ? 26.705 -4.816 4.884 1.00 41.64 194 LEU A O 1
ATOM 1524 N N . ASN A 1 195 ? 26.779 -6.969 5.566 1.00 41.25 195 ASN A N 1
ATOM 1525 C CA . ASN A 1 195 ? 25.523 -6.928 6.320 1.00 41.69 195 ASN A CA 1
ATOM 1526 C C . ASN A 1 195 ? 25.779 -6.512 7.770 1.00 44.35 195 ASN A C 1
ATOM 1527 O O . ASN A 1 195 ? 26.458 -7.220 8.517 1.00 45.27 195 ASN A O 1
ATOM 1532 N N . ILE A 1 196 ? 25.231 -5.365 8.157 1.00 39.67 196 ILE A N 1
ATOM 1533 C CA . ILE A 1 196 ? 25.474 -4.776 9.470 1.00 37.66 196 ILE A CA 1
ATOM 1534 C C . ILE A 1 196 ? 24.974 -5.664 10.619 1.00 37.27 196 ILE A C 1
ATOM 1535 O O . ILE A 1 196 ? 23.863 -6.193 10.566 1.00 33.35 196 ILE A O 1
ATOM 1540 N N . PRO A 1 197 ? 25.802 -5.842 11.659 1.00 35.03 197 PRO A N 1
ATOM 1541 C CA . PRO A 1 197 ? 25.359 -6.551 12.872 1.00 32.02 197 PRO A CA 1
ATOM 1542 C C . PRO A 1 197 ? 24.488 -5.673 13.783 1.00 33.78 197 PRO A C 1
ATOM 1543 O O . PRO A 1 197 ? 24.002 -4.627 13.343 1.00 33.47 197 PRO A O 1
ATOM 1547 N N . LYS A 1 198 ? 24.286 -6.095 15.032 1.00 30.32 198 LYS A N 1
ATOM 1548 C CA . LYS A 1 198 ? 23.516 -5.303 15.985 1.00 29.64 198 LYS A CA 1
ATOM 1549 C C . LYS A 1 198 ? 24.174 -3.956 16.268 1.00 30.98 198 LYS A C 1
ATOM 1550 O O . LYS A 1 198 ? 25.400 -3.848 16.363 1.00 36.12 198 LYS A O 1
ATOM 1556 N N . VAL A 1 199 ? 23.348 -2.926 16.396 1.00 23.77 199 VAL A N 1
ATOM 1557 C CA . VAL A 1 199 ? 23.837 -1.568 16.597 1.00 22.56 199 VAL A CA 1
ATOM 1558 C C . VAL A 1 199 ? 23.439 -1.019 17.967 1.00 24.16 199 VAL A C 1
ATOM 1559 O O . VAL A 1 199 ? 22.303 -1.214 18.416 1.00 25.98 199 VAL A O 1
ATOM 1563 N N . HIS A 1 200 ? 24.363 -0.324 18.628 1.00 21.87 200 HIS A N 1
ATOM 1564 C CA . HIS A 1 200 ? 23.981 0.474 19.784 1.00 23.52 200 HIS A CA 1
ATOM 1565 C C . HIS A 1 200 ? 24.788 1.763 19.907 1.00 27.51 200 HIS A C 1
ATOM 1566 O O . HIS A 1 200 ? 25.976 1.789 19.651 1.00 30.16 200 HIS A O 1
ATOM 1573 N N . ILE A 1 201 ? 24.108 2.832 20.291 1.00 30.27 201 ILE A N 1
ATOM 1574 C CA . ILE A 1 201 ? 24.655 4.182 20.276 1.00 19.83 201 ILE A CA 1
ATOM 1575 C C . ILE A 1 201 ? 24.326 4.848 21.611 1.00 23.72 201 ILE A C 1
ATOM 1576 O O . ILE A 1 201 ? 25.072 5.698 22.104 1.00 20.88 201 ILE A O 1
ATOM 1581 N N . GLN A 1 202 ? 23.202 4.445 22.201 1.00 17.00 202 GLN A N 1
ATOM 1582 C CA . GLN A 1 202 ? 22.658 5.151 23.364 1.00 16.54 202 GLN A CA 1
ATOM 1583 C C . GLN A 1 202 ? 23.019 4.574 24.725 1.00 19.06 202 GLN A C 1
ATOM 1584 O O . GLN A 1 202 ? 22.981 3.356 24.959 1.00 19.61 202 GLN A O 1
ATOM 1590 N N . SER A 1 203 ? 23.347 5.482 25.631 1.00 15.85 203 SER A N 1
ATOM 1591 C CA . SER A 1 203 ? 23.330 5.174 27.045 1.00 23.93 203 SER A CA 1
ATOM 1592 C C . SER A 1 203 ? 22.047 5.785 27.606 1.00 22.31 203 SER A C 1
ATOM 1593 O O . SER A 1 203 ? 21.137 6.083 26.827 1.00 21.36 203 SER A O 1
ATOM 1596 N N . SER A 1 204 ? 21.966 5.975 28.931 1.00 23.36 204 SER A N 1
ATOM 1597 C CA . SER A 1 204 ? 20.736 6.484 29.571 1.00 20.70 204 SER A CA 1
ATOM 1598 C C . SER A 1 204 ? 20.193 7.764 28.938 1.00 21.56 204 SER A C 1
ATOM 1599 O O . SER A 1 204 ? 19.021 7.842 28.594 1.00 21.37 204 SER A O 1
ATOM 1602 N N . TYR A 1 205 ? 21.028 8.786 28.812 1.00 22.27 205 TYR A N 1
ATOM 1603 C CA . TYR A 1 205 ? 20.544 10.046 28.257 1.00 27.85 205 TYR A CA 1
ATOM 1604 C C . TYR A 1 205 ? 20.311 9.978 26.735 1.00 26.22 205 TYR A C 1
ATOM 1605 O O . TYR A 1 205 ? 19.597 10.810 26.162 1.00 29.24 205 TYR A O 1
ATOM 1614 N N . GLY A 1 206 ? 20.906 8.979 26.092 1.00 25.47 206 GLY A N 1
ATOM 1615 C CA . GLY A 1 206 ? 20.687 8.756 24.669 1.00 26.47 206 GLY A CA 1
ATOM 1616 C C . GLY A 1 206 ? 19.243 8.357 24.435 1.00 25.37 206 GLY A C 1
ATOM 1617 O O . GLY A 1 206 ? 18.587 8.831 23.498 1.00 28.30 206 GLY A O 1
ATOM 1618 N N . LEU A 1 207 ? 18.753 7.470 25.295 1.00 26.20 207 LEU A N 1
ATOM 1619 C CA . LEU A 1 207 ? 17.337 7.101 25.309 1.00 27.29 207 LEU A CA 1
ATOM 1620 C C . LEU A 1 207 ? 16.463 8.298 25.673 1.00 28.70 207 LEU A C 1
ATOM 1621 O O . LEU A 1 207 ? 15.513 8.615 24.966 1.00 27.49 207 LEU A O 1
ATOM 1626 N N . LEU A 1 208 ? 16.786 8.959 26.781 1.00 29.75 208 LEU A N 1
ATOM 1627 C CA . LEU A 1 208 ? 15.958 10.056 27.292 1.00 29.47 208 LEU A CA 1
ATOM 1628 C C . LEU A 1 208 ? 15.906 11.273 26.375 1.00 24.69 208 LEU A C 1
ATOM 1629 O O . LEU A 1 208 ? 14.872 11.938 26.281 1.00 31.45 208 LEU A O 1
ATOM 1634 N N . ASN A 1 209 ? 17.028 11.580 25.731 1.00 27.52 209 ASN A N 1
ATOM 1635 C CA . ASN A 1 209 ? 17.134 12.794 24.925 1.00 31.55 209 ASN A CA 1
ATOM 1636 C C . ASN A 1 209 ? 17.168 12.572 23.403 1.00 34.73 209 ASN A C 1
ATOM 1637 O O . ASN A 1 209 ? 16.954 13.512 22.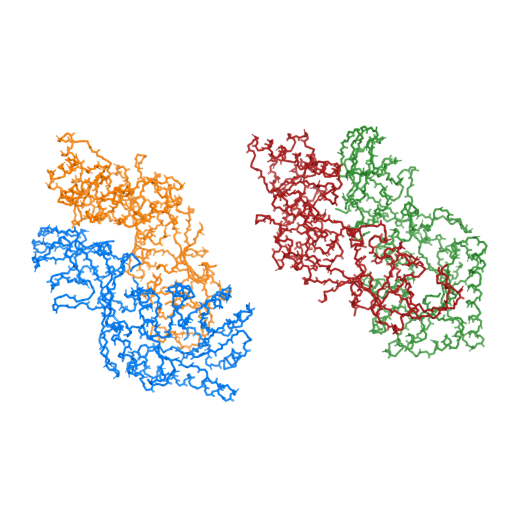625 1.00 31.88 209 ASN A O 1
ATOM 1642 N N . TYR A 1 210 ? 17.444 11.337 22.986 1.00 31.96 210 TYR A N 1
ATOM 1643 C CA . TYR A 1 210 ? 17.441 10.985 21.565 1.00 27.21 210 TYR A CA 1
ATOM 1644 C C . TYR A 1 210 ? 16.610 9.715 21.332 1.00 22.05 210 TYR A C 1
ATOM 1645 O O . TYR A 1 210 ? 17.087 8.733 20.760 1.00 21.39 210 TYR A O 1
ATOM 1654 N N . PRO A 1 211 ? 15.343 9.738 21.768 1.00 19.39 211 PRO A N 1
ATOM 1655 C CA . PRO A 1 211 ? 14.549 8.509 21.760 1.00 20.58 211 PRO A CA 1
ATOM 1656 C C . PRO A 1 211 ? 14.212 8.071 20.345 1.00 24.77 211 PRO A C 1
ATOM 1657 O O . PRO A 1 211 ? 13.894 6.905 20.115 1.00 24.17 211 PRO A O 1
ATOM 1661 N N . GLU A 1 212 ? 14.288 9.007 19.408 1.00 26.76 212 GLU A N 1
ATOM 1662 C CA . GLU A 1 212 ? 13.980 8.725 18.016 1.00 28.89 212 GLU A CA 1
ATOM 1663 C C . GLU A 1 212 ? 14.986 7.781 17.352 1.00 29.65 212 GLU A C 1
ATOM 1664 O O . GLU A 1 212 ? 14.680 7.195 16.318 1.00 32.90 212 GLU A O 1
ATOM 1670 N N . LEU A 1 213 ? 16.181 7.624 17.930 1.00 28.68 213 LEU A N 1
ATOM 1671 C CA . LEU A 1 213 ? 17.144 6.671 17.375 1.00 26.47 213 LEU A CA 1
ATOM 1672 C C . LEU A 1 213 ? 16.591 5.246 17.395 1.00 33.09 213 LEU A C 1
ATOM 1673 O O . LEU A 1 213 ? 15.833 4.883 18.288 1.00 36.04 213 LEU A O 1
ATOM 1678 N N . GLU A 1 214 ? 16.962 4.452 16.394 1.00 35.32 214 GLU A N 1
ATOM 1679 C CA . GLU A 1 214 ? 16.510 3.065 16.296 1.00 37.30 214 GLU A CA 1
ATOM 1680 C C . GLU A 1 214 ? 17.688 2.082 16.277 1.00 31.45 214 GLU A C 1
ATOM 1681 O O . GLU A 1 214 ? 18.292 1.846 15.223 1.00 30.31 214 GLU A O 1
ATOM 1687 N N . CYS A 1 215 ? 17.997 1.507 17.440 1.00 25.79 215 CYS A N 1
ATOM 1688 C CA . CYS A 1 215 ? 19.125 0.590 17.577 1.00 26.78 215 CYS A CA 1
ATOM 1689 C C . CYS A 1 215 ? 18.688 -0.762 18.128 1.00 28.08 215 CYS A C 1
ATOM 1690 O O . CYS A 1 215 ? 17.514 -0.964 18.444 1.00 25.17 215 CYS A O 1
ATOM 1693 N N . ASP A 1 216 ? 19.634 -1.690 18.253 1.00 25.43 216 ASP A N 1
ATOM 1694 C CA . ASP A 1 216 ? 19.306 -3.031 18.738 1.00 22.76 216 ASP A CA 1
ATOM 1695 C C . ASP A 1 216 ? 19.503 -3.182 20.245 1.00 25.77 216 ASP A C 1
ATOM 1696 O O . ASP A 1 216 ? 18.951 -4.094 20.860 1.00 24.87 216 ASP A O 1
ATOM 1701 N N . TYR A 1 217 ? 20.316 -2.301 20.822 1.00 19.98 217 TYR A N 1
ATOM 1702 C CA . TYR A 1 217 ? 20.470 -2.226 22.265 1.00 26.24 217 TYR A CA 1
ATOM 1703 C C . TYR A 1 217 ? 20.471 -0.787 22.729 1.00 31.25 217 TYR A C 1
ATOM 1704 O O . TYR A 1 217 ? 20.899 0.124 22.005 1.00 25.09 217 TYR A O 1
ATOM 1713 N N . ILE A 1 218 ? 20.032 -0.605 23.969 1.00 26.27 218 ILE A N 1
ATOM 1714 C CA . ILE A 1 218 ? 20.336 0.599 24.711 1.00 26.77 218 ILE A CA 1
ATOM 1715 C C . ILE A 1 218 ? 21.033 0.174 26.001 1.00 23.06 218 ILE A C 1
ATOM 1716 O O . ILE A 1 218 ? 20.523 -0.677 26.743 1.00 22.48 218 ILE A O 1
ATOM 1721 N N . ARG A 1 219 ? 22.209 0.747 26.231 1.00 18.26 219 ARG A N 1
ATOM 1722 C CA . ARG A 1 219 ? 23.039 0.451 27.401 1.00 21.96 219 ARG A CA 1
ATOM 1723 C C . ARG A 1 219 ? 22.596 1.351 28.542 1.00 27.32 219 ARG A C 1
ATOM 1724 O O . ARG A 1 219 ? 22.974 2.519 28.605 1.00 32.73 219 ARG A O 1
ATOM 1732 N N . VAL A 1 220 ? 21.806 0.822 29.461 1.00 22.09 220 VAL A N 1
ATOM 1733 C CA . VAL A 1 220 ? 21.289 1.679 30.520 1.00 22.13 220 VAL A CA 1
ATOM 1734 C C . VAL A 1 220 ? 22.080 1.562 31.822 1.00 21.64 220 VAL A C 1
ATOM 1735 O O . VAL A 1 220 ? 22.270 0.473 32.370 1.00 22.85 220 VAL A O 1
ATOM 1739 N N . GLY A 1 221 ? 22.565 2.706 32.293 1.00 24.69 221 GLY A N 1
ATOM 1740 C CA . GLY A 1 221 ? 23.308 2.775 33.538 1.00 21.25 221 GLY A CA 1
ATOM 1741 C C . GLY A 1 221 ? 22.487 3.469 34.606 1.00 24.68 221 GLY A C 1
ATOM 1742 O O . GLY A 1 221 ? 21.630 2.845 35.230 1.00 29.51 221 GLY A O 1
ATOM 1743 N N . VAL A 1 222 ? 22.731 4.761 34.812 1.00 25.74 222 VAL A N 1
ATOM 1744 C CA . VAL A 1 222 ? 22.080 5.489 35.902 1.00 24.70 222 VAL A CA 1
ATOM 1745 C C . VAL A 1 222 ? 20.552 5.398 35.889 1.00 29.51 222 VAL A C 1
ATOM 1746 O O . VAL A 1 222 ? 19.940 5.298 36.950 1.00 31.40 222 VAL A O 1
ATOM 1750 N N . ALA A 1 223 ? 19.938 5.419 34.704 1.00 22.56 223 ALA A N 1
ATOM 1751 C CA . ALA A 1 223 ? 18.481 5.360 34.619 1.00 20.20 223 ALA A CA 1
ATOM 1752 C C . ALA A 1 223 ? 17.962 4.064 35.222 1.00 22.61 223 ALA A C 1
ATOM 1753 O O . ALA A 1 223 ? 16.919 4.047 35.882 1.00 20.72 223 ALA A O 1
ATOM 1755 N N . LEU A 1 224 ? 18.687 2.975 34.993 1.00 17.67 224 LEU A N 1
ATOM 1756 C CA . LEU A 1 224 ? 18.278 1.684 35.524 1.00 20.04 224 LEU A CA 1
ATOM 1757 C C . LEU A 1 224 ? 18.203 1.733 37.055 1.00 24.71 224 LEU A C 1
ATOM 1758 O O . LEU A 1 224 ? 17.369 1.065 37.678 1.00 24.86 224 LEU A O 1
ATOM 1763 N N . TYR A 1 225 ? 19.059 2.550 37.652 1.00 21.64 225 TYR A N 1
ATOM 1764 C CA . TYR A 1 225 ? 19.143 2.634 39.109 1.00 20.65 225 TYR A CA 1
ATOM 1765 C C . TYR A 1 225 ? 18.260 3.745 39.680 1.00 24.10 225 TYR A C 1
ATOM 1766 O O . TYR A 1 225 ? 18.233 3.989 40.888 1.00 27.25 225 TYR A O 1
ATOM 1775 N N . GLY A 1 226 ? 17.535 4.418 38.798 1.00 25.80 226 GLY A N 1
ATOM 1776 C CA . GLY A 1 226 ? 16.488 5.335 39.218 1.00 19.74 226 GLY A CA 1
ATOM 1777 C C . GLY A 1 226 ? 17.030 6.654 39.714 1.00 30.00 226 GLY A C 1
ATOM 1778 O O . GLY A 1 226 ? 16.378 7.376 40.472 1.00 42.62 226 GLY A O 1
ATOM 1779 N N . VAL A 1 227 ? 18.242 6.968 39.288 1.00 26.85 227 VAL A N 1
ATOM 1780 C CA . VAL A 1 227 ? 18.865 8.224 39.646 1.00 27.67 227 VAL A CA 1
ATOM 1781 C C . VAL A 1 227 ? 19.301 8.906 38.359 1.00 41.17 227 VAL A C 1
ATOM 1782 O O . VAL A 1 227 ? 19.715 8.236 37.408 1.00 50.62 227 VAL A O 1
ATOM 1786 N N . LEU A 1 228 ? 19.193 10.226 38.298 1.00 37.89 228 LEU A N 1
ATOM 1787 C CA . LEU A 1 228 ? 19.775 10.928 37.164 1.00 44.26 228 LEU A CA 1
ATOM 1788 C C . LEU A 1 228 ? 21.028 11.701 37.578 1.00 56.10 228 LEU A C 1
ATOM 1789 O O . LEU A 1 228 ? 21.012 12.431 38.568 1.00 62.25 228 LEU A O 1
ATOM 1794 N N . SER A 1 229 ? 22.099 11.519 36.804 1.00 61.13 229 SER A N 1
ATOM 1795 C CA . SER A 1 229 ? 23.454 12.019 37.105 1.00 66.46 229 SER A CA 1
ATOM 1796 C C . SER A 1 229 ? 23.530 13.380 37.813 1.00 67.09 229 SER A C 1
ATOM 1797 O O . SER A 1 229 ? 24.474 13.646 38.572 1.00 61.34 229 SER A O 1
ATOM 1800 N N . SER A 1 230 ? 22.536 14.227 37.549 1.00 68.09 230 SER A N 1
ATOM 1801 C CA . SER A 1 230 ? 22.385 15.503 38.234 1.00 69.82 230 SER A CA 1
ATOM 1802 C C . SER A 1 230 ? 20.910 15.832 38.432 1.00 73.49 230 SER A C 1
ATOM 1803 O O . SER A 1 230 ? 20.033 15.004 38.166 1.00 69.92 230 SER A O 1
ATOM 1806 N N . THR A 1 231 ? 20.651 17.051 38.891 1.00 80.94 231 THR A N 1
ATOM 1807 C CA . THR A 1 231 ? 19.295 17.538 39.118 1.00 87.36 231 THR A CA 1
ATOM 1808 C C . THR A 1 231 ? 19.239 19.034 38.806 1.00 95.11 231 THR A C 1
ATOM 1809 O O . THR A 1 231 ? 20.106 19.784 39.253 1.00 98.28 231 THR A O 1
ATOM 1813 N N . ASN A 1 232 ? 18.250 19.478 38.030 1.00 99.94 232 ASN A N 1
ATOM 1814 C CA . ASN A 1 232 ? 17.257 18.617 37.398 1.00 103.00 232 ASN A CA 1
ATOM 1815 C C . ASN A 1 232 ? 17.112 18.972 35.919 1.00 103.81 232 ASN A C 1
ATOM 1816 O O . ASN A 1 232 ? 16.445 19.955 35.577 1.00 105.09 232 ASN A O 1
ATOM 1821 N N . ASP A 1 233 ? 17.730 18.185 35.041 1.00 101.36 233 ASP A N 1
ATOM 1822 C CA . ASP A 1 233 ? 17.582 18.416 33.606 1.00 99.22 233 ASP A CA 1
ATOM 1823 C C . ASP A 1 233 ? 16.191 18.025 33.132 1.00 90.61 233 ASP A C 1
ATOM 1824 O O . ASP A 1 233 ? 15.642 17.007 33.566 1.00 89.33 233 ASP A O 1
ATOM 1829 N N . LYS A 1 234 ? 15.625 18.837 32.244 1.00 81.48 234 LYS A N 1
ATOM 1830 C CA . LYS A 1 234 ? 14.415 18.447 31.535 1.00 71.58 234 LYS A CA 1
ATOM 1831 C C . LYS A 1 234 ? 14.789 17.632 30.300 1.00 57.23 234 LYS A C 1
ATOM 1832 O O . LYS A 1 234 ? 15.126 18.192 29.254 1.00 53.30 234 LYS A O 1
ATOM 1838 N N . THR A 1 235 ? 14.742 16.310 30.433 1.00 43.37 235 THR A N 1
ATOM 1839 C CA . THR A 1 235 ? 14.996 15.431 29.302 1.00 40.15 235 THR A CA 1
ATOM 1840 C C . THR A 1 235 ? 13.795 15.429 28.361 1.00 36.24 235 THR A C 1
ATOM 1841 O O . THR A 1 235 ? 12.706 15.844 28.748 1.00 35.13 235 THR A O 1
ATOM 1845 N N . LYS A 1 236 ? 13.993 14.968 27.129 1.00 34.26 236 LYS A N 1
ATOM 1846 C CA . LYS A 1 236 ? 12.909 14.925 26.156 1.00 33.88 236 LYS A CA 1
ATOM 1847 C C . LYS A 1 236 ? 11.811 13.984 26.636 1.00 36.70 236 LYS A C 1
ATOM 1848 O O . LYS A 1 236 ? 10.650 14.367 26.711 1.00 41.83 236 LYS A O 1
ATOM 1854 N N . LEU A 1 237 ? 12.176 12.754 26.971 1.00 32.34 237 LEU A N 1
ATOM 1855 C CA . LEU A 1 237 ? 11.229 11.871 27.622 1.00 34.41 237 LEU A CA 1
ATOM 1856 C C . LEU A 1 237 ? 11.340 12.133 29.113 1.00 44.44 237 LEU A C 1
ATOM 1857 O O . LEU A 1 237 ? 12.434 12.349 29.629 1.00 46.02 237 LEU A O 1
ATOM 1862 N N . GLU A 1 238 ? 10.217 12.114 29.810 1.00 44.86 238 GLU A N 1
ATOM 1863 C CA . GLU A 1 238 ? 10.261 12.148 31.259 1.00 49.03 238 GLU A CA 1
ATOM 1864 C C . GLU A 1 238 ? 9.673 10.852 31.775 1.00 44.61 238 GLU A C 1
ATOM 1865 O O . GLU A 1 238 ? 8.459 10.689 31.835 1.00 47.86 238 GLU A O 1
ATOM 1871 N N . LEU A 1 239 ? 10.547 9.917 32.111 1.00 36.20 239 LEU A N 1
ATOM 1872 C CA . LEU A 1 239 ? 10.125 8.612 32.585 1.00 35.48 239 LEU A CA 1
ATOM 1873 C C . LEU A 1 239 ? 9.941 8.608 34.096 1.00 37.30 239 LEU A C 1
ATOM 1874 O O . LEU A 1 239 ? 10.535 9.417 34.819 1.00 31.21 239 LEU A O 1
ATOM 1879 N N . ASP A 1 240 ? 9.115 7.680 34.562 1.00 36.65 240 ASP A N 1
ATOM 1880 C CA . ASP A 1 240 ? 8.864 7.506 35.980 1.00 34.95 240 ASP A CA 1
ATOM 1881 C C . ASP A 1 240 ? 9.865 6.501 36.519 1.00 34.08 240 ASP A C 1
ATOM 1882 O O . ASP A 1 240 ? 9.590 5.306 36.562 1.00 40.85 240 ASP A O 1
ATOM 1887 N N . LEU A 1 241 ? 11.039 6.989 36.908 1.00 30.01 241 LEU A N 1
ATOM 1888 C CA . LEU A 1 241 ? 12.099 6.125 37.425 1.00 26.93 241 LEU A CA 1
ATOM 1889 C C . LEU A 1 241 ? 12.194 6.251 38.948 1.00 28.18 241 LEU A C 1
ATOM 1890 O O . LEU A 1 241 ? 12.059 7.346 39.505 1.00 26.54 241 LEU A O 1
ATOM 1895 N N . ARG A 1 242 ? 12.401 5.131 39.628 1.00 23.51 242 ARG A N 1
ATOM 1896 C CA . ARG A 1 242 ? 12.374 5.150 41.086 1.00 20.58 242 ARG A CA 1
ATOM 1897 C C . ARG A 1 242 ? 13.720 4.700 41.673 1.00 23.93 242 ARG A C 1
ATOM 1898 O O . ARG A 1 242 ? 14.304 3.735 41.189 1.00 24.95 242 ARG A O 1
ATOM 1906 N N . PRO A 1 243 ? 14.205 5.399 42.720 1.00 25.13 243 PRO A N 1
ATOM 1907 C CA . PRO A 1 243 ? 15.535 5.115 43.288 1.00 27.99 243 PRO A CA 1
ATOM 1908 C C . PRO A 1 243 ? 15.621 3.708 43.871 1.00 30.05 243 PRO A C 1
ATOM 1909 O O . PRO A 1 243 ? 14.722 3.270 44.600 1.00 29.98 243 PRO A O 1
ATOM 1913 N N . VAL A 1 244 ? 16.694 3.007 43.530 1.00 26.90 244 VAL A N 1
ATOM 1914 C CA . VAL A 1 244 ? 16.888 1.628 43.957 1.00 25.51 244 VAL A CA 1
ATOM 1915 C C . VAL A 1 244 ? 17.704 1.524 45.254 1.00 21.74 244 VAL A C 1
ATOM 1916 O O . VAL A 1 244 ? 17.449 0.650 46.098 1.00 23.53 244 VAL A O 1
ATOM 1920 N N . LEU A 1 245 ? 18.679 2.420 45.413 1.00 20.56 245 LEU A N 1
ATOM 1921 C CA . LEU A 1 245 ? 19.626 2.312 46.523 1.00 18.60 245 LEU A CA 1
ATOM 1922 C C . LEU A 1 245 ? 19.298 3.190 47.722 1.00 20.83 245 LEU A C 1
ATOM 1923 O O . LEU A 1 245 ? 19.001 4.376 47.576 1.00 22.94 245 LEU A O 1
ATOM 1928 N N . SER A 1 246 ? 19.398 2.611 48.915 1.00 19.10 246 SER A N 1
ATOM 1929 C CA . SER A 1 246 ? 19.431 3.401 50.137 1.00 20.90 246 SER A CA 1
ATOM 1930 C C . SER A 1 246 ? 20.715 3.128 50.896 1.00 20.58 246 SER A C 1
ATOM 1931 O O . SER A 1 246 ? 21.235 2.016 50.843 1.00 24.28 246 SER A O 1
ATOM 1934 N N . LEU A 1 247 ? 21.209 4.140 51.605 1.00 19.79 247 LEU A N 1
ATOM 1935 C CA . LEU A 1 247 ? 22.380 3.997 52.482 1.00 20.13 247 LEU A CA 1
ATOM 1936 C C . LEU A 1 247 ? 22.011 4.269 53.944 1.00 22.25 247 LEU A C 1
ATOM 1937 O O . LEU A 1 247 ? 21.498 5.347 54.278 1.00 20.63 247 LEU A O 1
ATOM 1942 N N . LYS A 1 248 ? 22.292 3.299 54.814 1.00 18.58 248 LYS A N 1
ATOM 1943 C CA . LYS A 1 248 ? 21.789 3.329 56.192 1.00 24.89 248 LYS A CA 1
ATOM 1944 C C . LYS A 1 248 ? 22.903 3.075 57.200 1.00 24.39 248 LYS A C 1
ATOM 1945 O O . LYS A 1 248 ? 23.904 2.435 56.881 1.00 19.51 248 LYS A O 1
ATOM 1951 N N . ALA A 1 249 ? 22.712 3.560 58.424 1.00 23.09 249 ALA A N 1
ATOM 1952 C CA . ALA A 1 249 ? 23.662 3.291 59.507 1.00 21.39 249 ALA A CA 1
ATOM 1953 C C . ALA A 1 249 ? 22.982 3.434 60.866 1.00 20.40 249 ALA A C 1
ATOM 1954 O O . ALA A 1 249 ? 22.133 4.311 61.046 1.00 23.63 249 ALA A O 1
ATOM 1956 N N . LYS A 1 250 ? 23.345 2.566 61.810 1.00 21.79 250 LYS A N 1
ATOM 1957 C CA . LYS A 1 250 ? 22.740 2.575 63.146 1.00 24.80 250 LYS A CA 1
ATOM 1958 C C . LYS A 1 250 ? 23.558 3.322 64.193 1.00 32.04 250 LYS A C 1
ATOM 1959 O O . LYS A 1 250 ? 24.757 3.078 64.334 1.00 32.98 250 LYS A O 1
ATOM 1965 N N . VAL A 1 251 ? 22.897 4.228 64.919 1.00 27.58 251 VAL A N 1
ATOM 1966 C CA . VAL A 1 251 ? 23.523 4.992 66.001 1.00 27.45 251 VAL A CA 1
ATOM 1967 C C . VAL A 1 251 ? 24.181 4.079 67.037 1.00 27.68 251 VAL A C 1
ATOM 1968 O O . VAL A 1 251 ? 23.581 3.112 67.505 1.00 22.03 251 VAL A O 1
ATOM 1972 N N . VAL A 1 252 ? 25.425 4.386 67.387 1.00 30.75 252 VAL A N 1
ATOM 1973 C CA . VAL A 1 252 ? 26.159 3.559 68.337 1.00 31.54 252 VAL A CA 1
ATOM 1974 C C . VAL A 1 252 ? 26.359 4.267 69.664 1.00 26.83 252 VAL A C 1
ATOM 1975 O O . VAL A 1 252 ? 26.755 3.645 70.648 1.00 25.47 252 VAL A O 1
ATOM 1979 N N . LEU A 1 253 ? 26.090 5.570 69.684 1.00 26.63 253 LEU A N 1
ATOM 1980 C CA . LEU A 1 253 ? 26.229 6.355 70.901 1.00 28.98 253 LEU A CA 1
ATOM 1981 C C . LEU A 1 253 ? 25.526 7.701 70.796 1.00 30.01 253 LEU A C 1
ATOM 1982 O O . LEU A 1 253 ? 25.479 8.302 69.726 1.00 26.76 253 LEU A O 1
ATOM 1987 N N . ILE A 1 254 ? 24.988 8.167 71.922 1.00 27.16 254 ILE A N 1
ATOM 1988 C CA . ILE A 1 254 ? 24.441 9.512 72.015 1.00 33.16 254 ILE A CA 1
ATOM 1989 C C . ILE A 1 254 ? 25.208 10.234 73.101 1.00 30.19 254 ILE A C 1
ATOM 1990 O O . ILE A 1 254 ? 25.474 9.670 74.141 1.00 29.81 254 ILE A O 1
ATOM 1995 N N . ARG A 1 255 ? 25.597 11.469 72.829 1.00 32.78 255 ARG A N 1
ATOM 1996 C CA . ARG A 1 255 ? 26.418 12.219 73.746 1.00 33.45 255 ARG A CA 1
ATOM 1997 C C . ARG A 1 255 ? 25.853 13.608 73.919 1.00 36.97 255 ARG A C 1
ATOM 1998 O O . ARG A 1 255 ? 25.457 14.244 72.937 1.00 36.66 255 ARG A O 1
ATOM 2006 N N . LYS A 1 256 ? 25.806 14.068 75.171 1.00 39.29 256 LYS A N 1
ATOM 2007 C CA . LYS A 1 256 ? 25.470 15.454 75.461 1.00 38.57 256 LYS A CA 1
ATOM 2008 C C . LYS A 1 256 ? 26.672 16.345 75.183 1.00 41.57 256 LYS A C 1
ATOM 2009 O O . LYS A 1 256 ? 27.771 16.071 75.644 1.00 41.18 256 LYS A O 1
ATOM 2015 N N . ILE A 1 257 ? 26.458 17.411 74.427 1.00 40.72 257 ILE A N 1
ATOM 2016 C CA . ILE A 1 257 ? 27.521 18.373 74.181 1.00 46.76 257 ILE A CA 1
ATOM 2017 C C . ILE A 1 257 ? 27.156 19.707 74.800 1.00 46.57 257 ILE A C 1
ATOM 2018 O O . ILE A 1 257 ? 26.174 20.336 74.401 1.00 52.41 257 ILE A O 1
ATOM 2023 N N . LYS A 1 258 ? 27.942 20.138 75.777 1.00 38.27 258 LYS A N 1
ATOM 2024 C CA . LYS A 1 258 ? 27.715 21.439 76.383 1.00 46.72 258 LYS A CA 1
ATOM 2025 C C . LYS A 1 258 ? 27.955 22.551 75.372 1.00 49.65 258 LYS A C 1
ATOM 2026 O O . LYS A 1 258 ? 28.820 22.437 74.499 1.00 49.14 258 LYS A O 1
ATOM 2032 N N . GLN A 1 259 ? 27.167 23.613 75.490 1.00 47.73 259 GLN A N 1
ATOM 2033 C CA . GLN A 1 259 ? 27.354 24.815 74.695 1.00 48.98 259 GLN A CA 1
ATOM 2034 C C . GLN A 1 259 ? 28.785 25.309 74.854 1.00 49.87 259 GLN A C 1
ATOM 2035 O O . GLN A 1 259 ? 29.260 25.492 75.971 1.00 47.44 259 GLN A O 1
ATOM 2041 N N . GLY A 1 260 ? 29.474 25.502 73.734 1.00 49.66 260 GLY A N 1
ATOM 2042 C CA . GLY A 1 260 ? 30.860 25.923 73.764 1.00 52.39 260 GLY A CA 1
ATOM 2043 C C . GLY A 1 260 ? 31.811 24.798 73.399 1.00 54.46 260 GLY A C 1
ATOM 2044 O O . GLY A 1 260 ? 32.947 25.047 72.999 1.00 56.69 260 GLY A O 1
ATOM 2045 N N . GLU A 1 261 ? 31.348 23.558 73.528 1.00 53.01 261 GLU A N 1
ATOM 2046 C CA . GLU A 1 261 ? 32.186 22.401 73.220 1.00 56.22 261 GLU A CA 1
ATOM 2047 C C . GLU A 1 261 ? 32.138 22.017 71.739 1.00 55.90 261 GLU A C 1
ATOM 2048 O O . GLU A 1 261 ? 31.165 22.301 71.041 1.00 51.85 261 GLU A O 1
ATOM 2054 N N . SER A 1 262 ? 33.194 21.367 71.262 1.00 57.31 262 SER A N 1
ATOM 2055 C CA . SER A 1 262 ? 33.229 20.920 69.875 1.00 58.03 262 SER A CA 1
ATOM 2056 C C . SER A 1 262 ? 33.075 19.411 69.753 1.00 50.50 262 SER A C 1
ATOM 2057 O O . SER A 1 262 ? 32.882 18.707 70.747 1.00 51.48 262 SER A O 1
ATOM 2060 N N . VAL A 1 263 ? 33.159 18.924 68.521 1.00 38.67 263 VAL A N 1
ATOM 2061 C CA . VAL A 1 263 ? 33.275 17.497 68.261 1.00 37.86 263 VAL A CA 1
ATOM 2062 C C . VAL A 1 263 ? 34.512 17.275 67.397 1.00 42.63 263 VAL A C 1
ATOM 2063 O O . VAL A 1 263 ? 34.644 17.868 66.319 1.00 32.37 263 VAL A O 1
ATOM 2067 N N . GLY A 1 264 ? 35.420 16.431 67.880 1.00 53.02 264 GLY A N 1
ATOM 2068 C CA . GLY A 1 264 ? 36.682 16.190 67.197 1.00 60.49 264 GLY A CA 1
ATOM 2069 C C . GLY A 1 264 ? 37.555 17.429 67.173 1.00 64.38 264 GLY A C 1
ATOM 2070 O O . GLY A 1 264 ? 38.417 17.569 66.307 1.00 68.16 264 GLY A O 1
ATOM 2071 N N . TYR A 1 265 ? 37.313 18.325 68.132 1.00 69.71 265 TYR A N 1
ATOM 2072 C CA . TYR A 1 265 ? 37.962 19.647 68.246 1.00 74.19 265 TYR A CA 1
ATOM 2073 C C . TYR A 1 265 ? 38.100 20.500 66.973 1.00 70.00 265 TYR A C 1
ATOM 2074 O O . TYR A 1 265 ? 38.547 21.646 67.040 1.00 67.39 265 TYR A O 1
ATOM 2083 N N . SER A 1 266 ? 37.720 19.960 65.823 1.00 71.69 266 SER A N 1
ATOM 2084 C CA . SER A 1 266 ? 37.732 20.757 64.609 1.00 75.16 266 SER A CA 1
ATOM 2085 C C . SER A 1 266 ? 36.924 22.018 64.860 1.00 79.80 266 SER A C 1
ATOM 2086 O O . SER A 1 266 ? 35.746 21.959 65.214 1.00 78.30 266 SER A O 1
ATOM 2089 N N . ARG A 1 267 ? 37.573 23.162 64.676 1.00 87.06 267 ARG A N 1
ATOM 2090 C CA . ARG A 1 267 ? 36.917 24.466 64.743 1.00 93.06 267 ARG A CA 1
ATOM 2091 C C . ARG A 1 267 ? 35.727 24.538 63.771 1.00 88.75 267 ARG A C 1
ATOM 2092 O O . ARG A 1 267 ? 35.012 25.538 63.699 1.00 92.95 267 ARG A O 1
ATOM 2100 N N . ALA A 1 268 ? 35.528 23.446 63.044 1.00 77.42 268 ALA A N 1
ATOM 2101 C CA . ALA A 1 268 ? 34.406 23.235 62.154 1.00 72.61 268 ALA A CA 1
ATOM 2102 C C . ALA A 1 268 ? 33.061 23.224 62.868 1.00 59.39 268 ALA A C 1
ATOM 2103 O O . ALA A 1 268 ? 32.006 23.416 62.236 1.00 50.89 268 ALA A O 1
ATOM 2105 N N . PHE A 1 269 ? 33.094 22.958 64.171 1.00 48.66 269 PHE A N 1
ATOM 2106 C CA . PHE A 1 269 ? 31.868 22.886 64.952 1.00 42.51 269 PHE A CA 1
ATOM 2107 C C . PHE A 1 269 ? 32.047 23.304 66.397 1.00 45.66 269 PHE A C 1
ATOM 2108 O O . PHE A 1 269 ? 32.838 22.721 67.130 1.00 42.23 269 PHE A O 1
ATOM 2116 N N . THR A 1 270 ? 31.281 24.308 66.801 1.00 52.76 270 THR A N 1
ATOM 2117 C CA . THR A 1 270 ? 31.207 24.714 68.193 1.00 53.03 270 THR A CA 1
ATOM 2118 C C . THR A 1 270 ? 29.739 24.864 68.519 1.00 52.30 270 THR A C 1
ATOM 2119 O O . THR A 1 270 ? 29.052 25.672 67.896 1.00 56.02 270 THR A O 1
ATOM 2123 N N . ALA A 1 271 ? 29.250 24.074 69.473 1.00 44.71 271 ALA A N 1
ATOM 2124 C CA . ALA A 1 271 ? 27.823 24.063 69.775 1.00 40.03 271 ALA A CA 1
ATOM 2125 C C . ALA A 1 271 ? 27.383 25.422 70.300 1.00 45.53 271 ALA A C 1
ATOM 2126 O O . ALA A 1 271 ? 28.035 26.004 71.179 1.00 46.37 271 ALA A O 1
ATOM 2128 N N . THR A 1 272 ? 26.281 25.923 69.749 1.00 44.48 272 THR A N 1
ATOM 2129 C CA . THR A 1 272 ? 25.749 27.229 70.115 1.00 49.31 272 THR A CA 1
ATOM 2130 C C . THR A 1 272 ? 24.738 27.053 71.232 1.00 51.94 272 THR A C 1
ATOM 2131 O O . THR A 1 272 ? 24.127 28.016 71.704 1.00 50.91 272 THR A O 1
ATOM 2135 N N . ARG A 1 273 ? 24.561 25.803 71.639 1.00 55.96 273 ARG A N 1
ATOM 2136 C CA . ARG A 1 273 ? 23.624 25.455 72.695 1.00 60.35 273 ARG A CA 1
ATOM 2137 C C . ARG A 1 273 ? 23.989 24.083 73.246 1.00 56.40 273 ARG A C 1
ATOM 2138 O O . ARG A 1 273 ? 24.830 23.382 72.673 1.00 52.42 273 ARG A O 1
ATOM 2146 N N . ASP A 1 274 ? 23.368 23.700 74.356 1.00 51.77 274 ASP A N 1
ATOM 2147 C CA . ASP A 1 274 ? 23.561 22.352 74.879 1.00 51.17 274 ASP A CA 1
ATOM 2148 C C . ASP A 1 274 ? 22.942 21.369 73.901 1.00 47.21 274 ASP A C 1
ATOM 2149 O O . ASP A 1 274 ? 21.765 21.484 73.550 1.00 45.84 274 ASP A O 1
ATOM 2154 N N . SER A 1 275 ? 23.738 20.407 73.453 1.00 42.94 275 SER A N 1
ATOM 2155 C CA . SER A 1 275 ? 23.328 19.585 72.327 1.00 39.43 275 SER A CA 1
ATOM 2156 C C . SER A 1 275 ? 23.368 18.089 72.600 1.00 39.61 275 SER A C 1
ATOM 2157 O O . SER A 1 275 ? 24.009 17.622 73.548 1.00 40.66 275 SER A O 1
ATOM 2160 N N . LEU A 1 276 ? 22.665 17.351 71.750 1.00 40.05 276 LEU A N 1
ATOM 2161 C CA . LEU A 1 276 ? 22.751 15.904 71.717 1.00 40.90 276 LEU A CA 1
ATOM 2162 C C . LEU A 1 276 ? 23.385 15.487 70.396 1.00 37.80 276 LEU A C 1
ATOM 2163 O O . LEU A 1 276 ? 22.964 15.935 69.321 1.00 36.12 276 LEU A O 1
ATOM 2168 N N . ILE A 1 277 ? 24.390 14.623 70.483 1.00 31.56 277 ILE A N 1
ATOM 2169 C CA . ILE A 1 277 ? 25.099 14.142 69.299 1.00 29.95 277 ILE A CA 1
ATOM 2170 C C . ILE A 1 277 ? 24.941 12.638 69.137 1.00 29.15 277 ILE A C 1
ATOM 2171 O O . ILE A 1 277 ? 25.147 11.882 70.086 1.00 29.65 277 ILE A O 1
ATOM 2176 N N . ALA A 1 278 ? 24.578 12.198 67.939 1.00 30.50 278 ALA A N 1
ATOM 2177 C CA . ALA A 1 278 ? 24.554 10.772 67.668 1.00 29.30 278 ALA A CA 1
ATOM 2178 C C . ALA A 1 278 ? 25.781 10.388 66.869 1.00 34.76 278 ALA A C 1
ATOM 2179 O O . ALA A 1 278 ? 26.154 11.062 65.905 1.00 37.51 278 ALA A O 1
ATOM 2181 N N . ILE A 1 279 ? 26.410 9.292 67.261 1.00 34.28 279 ILE A N 1
ATOM 2182 C CA . ILE A 1 279 ? 27.572 8.814 66.532 1.00 30.03 279 ILE A CA 1
ATOM 2183 C C . ILE A 1 279 ? 27.157 7.679 65.611 1.00 29.04 279 ILE A C 1
ATOM 2184 O O . ILE A 1 279 ? 26.549 6.703 66.060 1.00 29.04 279 ILE A O 1
ATOM 2189 N N . LEU A 1 280 ? 27.478 7.826 64.328 1.00 20.31 280 LEU A N 1
ATOM 2190 C CA . LEU A 1 280 ? 27.209 6.811 63.312 1.00 25.75 280 LEU A CA 1
ATOM 2191 C C . LEU A 1 280 ? 28.507 6.124 62.893 1.00 27.34 280 LEU A C 1
ATOM 2192 O O . LEU A 1 280 ? 29.516 6.782 62.648 1.00 30.36 280 LEU A O 1
ATOM 2197 N N . PRO A 1 281 ? 28.480 4.795 62.795 1.00 27.09 281 PRO A N 1
ATOM 2198 C CA . PRO A 1 281 ? 29.659 3.990 62.479 1.00 27.01 281 PRO A CA 1
ATOM 2199 C C . PRO A 1 281 ? 29.824 3.882 60.976 1.00 27.20 281 PRO A C 1
ATOM 2200 O O . PRO A 1 281 ? 29.912 2.784 60.429 1.00 29.49 281 PRO A O 1
ATOM 2204 N N . ILE A 1 282 ? 29.822 5.028 60.306 1.00 27.54 282 ILE A N 1
ATOM 2205 C CA . ILE A 1 282 ? 30.116 5.082 58.886 1.00 23.38 282 ILE A CA 1
ATOM 2206 C C . ILE A 1 282 ? 31.012 6.278 58.606 1.00 24.84 282 ILE A C 1
ATOM 2207 O O . ILE A 1 282 ? 30.805 7.366 59.153 1.00 21.63 282 ILE A O 1
ATOM 2212 N N . GLY A 1 283 ? 32.026 6.067 57.773 1.00 25.68 283 GLY A N 1
ATOM 2213 C CA . GLY A 1 283 ? 32.959 7.128 57.447 1.00 28.11 283 GLY A CA 1
ATOM 2214 C C . GLY A 1 283 ? 33.323 7.173 55.975 1.00 27.69 283 GLY A C 1
ATOM 2215 O O . GLY A 1 283 ? 32.658 6.547 55.136 1.00 22.59 283 GLY A O 1
ATOM 2216 N N . TYR A 1 284 ? 34.389 7.903 55.646 1.00 23.96 284 TYR A N 1
ATOM 2217 C CA . TYR A 1 284 ? 34.740 8.062 54.235 1.00 23.46 284 TYR A CA 1
ATOM 2218 C C . TYR A 1 284 ? 35.285 6.773 53.615 1.00 23.37 284 TYR A C 1
ATOM 2219 O O . TYR A 1 284 ? 35.092 6.533 52.436 1.00 29.13 284 TYR A O 1
ATOM 2228 N N . ALA A 1 285 ? 35.906 5.910 54.415 1.00 28.80 285 ALA A N 1
ATOM 2229 C CA . ALA A 1 285 ? 36.341 4.611 53.893 1.00 28.76 285 ALA A CA 1
ATOM 2230 C C . ALA A 1 285 ? 35.163 3.759 53.431 1.00 23.57 285 ALA A C 1
ATOM 2231 O O . ALA A 1 285 ? 35.325 2.842 52.631 1.00 29.45 285 ALA A O 1
ATOM 2233 N N . ASP A 1 286 ? 33.971 4.070 53.921 1.00 18.81 286 ASP A N 1
ATOM 2234 C CA . ASP A 1 286 ? 32.776 3.354 53.488 1.00 17.36 286 ASP A CA 1
ATOM 2235 C C . ASP A 1 286 ? 32.213 4.011 52.232 1.00 25.58 286 ASP A C 1
ATOM 2236 O O . ASP A 1 286 ? 31.189 3.590 51.707 1.00 30.08 286 ASP A O 1
ATOM 2241 N N . GLY A 1 287 ? 32.888 5.050 51.751 1.00 26.39 287 GLY A N 1
ATOM 2242 C CA . GLY A 1 287 ? 32.466 5.720 50.535 1.00 23.70 287 GLY A CA 1
ATOM 2243 C C . GLY A 1 287 ? 31.523 6.876 50.764 1.00 23.60 287 GLY A C 1
ATOM 2244 O O . GLY A 1 287 ? 30.916 7.386 49.829 1.00 30.66 287 GLY A O 1
ATOM 2245 N N . PHE A 1 288 ? 31.366 7.292 52.010 1.00 24.30 288 PHE A N 1
ATOM 2246 C CA . PHE A 1 288 ? 30.594 8.495 52.274 1.00 20.91 288 PHE A CA 1
ATOM 2247 C C . PHE A 1 288 ? 31.588 9.658 52.288 1.00 26.75 288 PHE A C 1
ATOM 2248 O O . PHE A 1 288 ? 32.363 9.807 53.226 1.00 31.81 288 PHE A O 1
ATOM 2256 N N . PRO A 1 289 ? 31.585 10.473 51.225 1.00 28.70 289 PRO A N 1
ATOM 2257 C CA . PRO A 1 289 ? 32.639 11.461 50.938 1.00 26.43 289 PRO A CA 1
ATOM 2258 C C . PRO A 1 289 ? 32.953 12.423 52.088 1.00 24.57 289 PRO A C 1
ATOM 2259 O O . PRO A 1 289 ? 32.058 13.048 52.642 1.00 26.36 289 PRO A O 1
ATOM 2263 N N . ARG A 1 290 ? 34.232 12.549 52.419 1.00 25.32 290 ARG A N 1
ATOM 2264 C CA . ARG A 1 290 ? 34.661 13.435 53.491 1.00 19.70 290 ARG A CA 1
ATOM 2265 C C . ARG A 1 290 ? 34.264 14.901 53.270 1.00 27.21 290 ARG A C 1
ATOM 2266 O O . ARG A 1 290 ? 34.078 15.641 54.228 1.00 23.90 290 ARG A O 1
ATOM 2274 N N . ASN A 1 291 ? 34.106 15.325 52.018 1.00 25.15 291 ASN A N 1
ATOM 2275 C CA . ASN A 1 291 ? 33.735 16.719 51.759 1.00 27.42 291 ASN A CA 1
ATOM 2276 C C . ASN A 1 291 ? 32.273 17.037 52.113 1.00 29.33 291 ASN A C 1
ATOM 2277 O O . ASN A 1 291 ? 31.826 18.179 52.013 1.00 31.49 291 ASN A O 1
ATOM 2282 N N . LEU A 1 292 ? 31.533 16.025 52.544 1.00 31.25 292 LEU A N 1
ATOM 2283 C CA . LEU A 1 292 ? 30.215 16.260 53.140 1.00 31.04 292 LEU A CA 1
ATOM 2284 C C . LEU A 1 292 ? 30.308 16.762 54.600 1.00 35.43 292 LEU A C 1
ATOM 2285 O O . LEU A 1 292 ? 29.284 17.020 55.243 1.00 36.53 292 LEU A O 1
ATOM 2290 N N . SER A 1 293 ? 31.536 16.896 55.105 1.00 33.79 293 SER A N 1
ATOM 2291 C CA . SER A 1 293 ? 31.793 17.328 56.478 1.00 36.60 293 SER A CA 1
ATOM 2292 C C . SER A 1 293 ? 31.141 18.666 56.832 1.00 39.56 293 SER A C 1
ATOM 2293 O O . SER A 1 293 ? 30.828 19.466 55.951 1.00 28.88 293 SER A O 1
ATOM 2296 N N . CYS A 1 294 ? 30.929 18.880 58.134 1.00 43.97 294 CYS A N 1
ATOM 2297 C CA . CYS A 1 294 ? 30.527 20.176 58.700 1.00 45.32 294 CYS A CA 1
ATOM 2298 C C . CYS A 1 294 ? 29.255 20.816 58.135 1.00 45.91 294 CYS A C 1
ATOM 2299 O O . CYS A 1 294 ? 29.277 21.979 57.723 1.00 46.85 294 CYS A O 1
ATOM 2302 N N . GLY A 1 295 ? 28.152 20.073 58.136 1.00 45.19 295 GLY A N 1
ATOM 2303 C CA . GLY A 1 295 ? 26.878 20.617 57.700 1.00 47.44 295 GLY A CA 1
ATOM 2304 C C . GLY A 1 295 ? 26.665 20.572 56.193 1.00 48.19 295 GLY A C 1
ATOM 2305 O O . GLY A 1 295 ? 25.629 21.017 55.682 1.00 45.22 295 GLY A O 1
ATOM 2306 N N . ASN A 1 296 ? 27.636 20.022 55.475 1.00 43.44 296 ASN A N 1
ATOM 2307 C CA . ASN A 1 296 ? 27.501 19.886 54.029 1.00 48.14 296 ASN A CA 1
ATOM 2308 C C . ASN A 1 296 ? 26.538 18.775 53.616 1.00 46.14 296 ASN A C 1
ATOM 2309 O O . ASN A 1 296 ? 26.301 18.550 52.426 1.00 45.72 296 ASN A O 1
ATOM 2314 N N . SER A 1 297 ? 25.985 18.096 54.616 1.00 42.85 297 SER A N 1
ATOM 2315 C CA . SER A 1 297 ? 24.833 17.228 54.433 1.00 38.69 297 SER A CA 1
ATOM 2316 C C . SER A 1 297 ? 24.175 16.972 55.793 1.00 37.51 297 SER A C 1
ATOM 2317 O O . SER A 1 297 ? 24.686 17.382 56.842 1.00 35.52 297 SER A O 1
ATOM 2320 N N . TYR A 1 298 ? 23.032 16.304 55.764 1.00 28.97 298 TYR A N 1
ATOM 2321 C CA . TYR A 1 298 ? 22.354 15.899 56.979 1.00 26.12 298 TYR A CA 1
ATOM 2322 C C . TYR A 1 298 ? 21.951 14.445 56.800 1.00 25.52 298 TYR A C 1
ATOM 2323 O O . TYR A 1 298 ? 22.033 13.906 55.704 1.00 26.96 298 TYR A O 1
ATOM 2332 N N . VAL A 1 299 ? 21.519 13.794 57.865 1.00 24.80 299 VAL A N 1
ATOM 2333 C CA . VAL A 1 299 ? 20.950 12.472 57.686 1.00 24.24 299 VAL A CA 1
ATOM 2334 C C . VAL A 1 299 ? 19.510 12.489 58.171 1.00 26.42 299 VAL A C 1
ATOM 2335 O O . VAL A 1 299 ? 19.068 13.461 58.785 1.00 24.20 299 VAL A O 1
ATOM 2339 N N . LEU A 1 300 ? 18.770 11.426 57.884 1.00 24.63 300 LEU A N 1
ATOM 2340 C CA . LEU A 1 300 ? 17.407 11.327 58.383 1.00 25.27 300 LEU A CA 1
ATOM 2341 C C . LEU A 1 300 ? 17.342 10.343 59.548 1.00 26.40 300 LEU A C 1
ATOM 2342 O O . LEU A 1 300 ? 17.751 9.182 59.435 1.00 26.23 300 LEU A O 1
ATOM 2347 N N . ILE A 1 301 ? 16.850 10.832 60.675 1.00 26.01 301 ILE A N 1
ATOM 2348 C CA . ILE A 1 301 ? 16.618 9.988 61.838 1.00 24.42 301 ILE A CA 1
ATOM 2349 C C . ILE A 1 301 ? 15.225 10.296 62.371 1.00 30.48 301 ILE A C 1
ATOM 2350 O O . ILE A 1 301 ? 14.883 11.461 62.589 1.00 28.17 301 ILE A O 1
ATOM 2355 N N . GLY A 1 302 ? 14.427 9.248 62.560 1.00 23.59 302 GLY A N 1
ATOM 2356 C CA . GLY A 1 302 ? 13.048 9.405 62.992 1.00 30.58 302 GLY A CA 1
ATOM 2357 C C . GLY A 1 302 ? 12.282 10.370 62.104 1.00 35.38 302 GLY A C 1
ATOM 2358 O O . GLY A 1 302 ? 11.441 11.139 62.579 1.00 41.42 302 GLY A O 1
ATOM 2359 N N . GLY A 1 303 ? 12.597 10.348 60.813 1.00 29.55 303 GLY A N 1
ATOM 2360 C CA . GLY A 1 303 ? 11.941 11.211 59.854 1.00 32.67 303 GLY A CA 1
ATOM 2361 C C . GLY A 1 303 ? 12.368 12.666 59.905 1.00 33.18 303 GLY A C 1
ATOM 2362 O O . GLY A 1 303 ? 11.750 13.519 59.277 1.00 44.23 303 GLY A O 1
ATOM 2363 N N . ARG A 1 304 ? 13.425 12.963 60.645 1.00 28.76 304 ARG A N 1
ATOM 2364 C CA . ARG A 1 304 ? 13.861 14.347 60.796 1.00 30.25 304 ARG A CA 1
ATOM 2365 C C . ARG A 1 304 ? 15.306 14.536 60.331 1.00 31.48 304 ARG A C 1
ATOM 2366 O O . ARG A 1 304 ? 16.091 13.580 60.276 1.00 30.46 304 ARG A O 1
ATOM 2374 N N . GLN A 1 305 ? 15.659 15.769 59.986 1.00 29.00 305 GLN A N 1
ATOM 2375 C CA . GLN A 1 305 ? 17.004 16.036 59.491 1.00 31.70 305 GLN A CA 1
ATOM 2376 C C . GLN A 1 305 ? 17.990 16.247 60.633 1.00 33.90 305 GLN A C 1
ATOM 2377 O O . GLN A 1 305 ? 17.740 17.041 61.543 1.00 29.02 305 GLN A O 1
ATOM 2383 N N . ALA A 1 306 ? 19.105 15.522 60.581 1.00 34.27 306 ALA A N 1
ATOM 2384 C CA . ALA A 1 306 ? 20.161 15.650 61.582 1.00 29.15 306 ALA A CA 1
ATOM 2385 C C . ALA A 1 306 ? 21.439 16.047 60.869 1.00 26.67 306 ALA A C 1
ATOM 2386 O O . ALA A 1 306 ? 22.050 15.218 60.187 1.00 27.11 306 ALA A O 1
ATOM 2388 N N . PRO A 1 307 ? 21.834 17.322 60.996 1.00 27.25 307 PRO A N 1
ATOM 2389 C CA . PRO A 1 307 ? 23.011 17.823 60.276 1.00 33.45 307 PRO A CA 1
ATOM 2390 C C . PRO A 1 307 ? 24.287 17.135 60.754 1.00 35.95 307 PRO A C 1
ATOM 2391 O O . PRO A 1 307 ? 24.439 16.852 61.941 1.00 33.04 307 PRO A O 1
ATOM 2395 N N . ILE A 1 308 ? 25.185 16.847 59.825 1.00 34.84 308 ILE A N 1
ATOM 2396 C CA . ILE A 1 308 ? 26.468 16.280 60.183 1.00 34.85 308 ILE A CA 1
ATOM 2397 C C . ILE A 1 308 ? 27.293 17.339 60.909 1.00 37.58 308 ILE A C 1
ATOM 2398 O O . ILE A 1 308 ? 27.382 18.484 60.462 1.00 39.06 308 ILE A O 1
ATOM 2403 N N . VAL A 1 309 ? 27.876 16.963 62.043 1.00 33.09 309 VAL A N 1
ATOM 2404 C CA . VAL A 1 309 ? 28.666 17.902 62.831 1.00 33.58 309 VAL A CA 1
ATOM 2405 C C . VAL A 1 309 ? 30.141 17.492 62.851 1.00 36.13 309 VAL A C 1
ATOM 2406 O O . VAL A 1 309 ? 30.471 16.314 63.023 1.00 34.95 309 VAL A O 1
ATOM 2410 N N . GLY A 1 310 ? 31.019 18.467 62.630 1.00 37.60 310 GLY A N 1
ATOM 2411 C CA . GLY A 1 310 ? 32.450 18.226 62.607 1.00 35.81 310 GLY A CA 1
ATOM 2412 C C . GLY A 1 310 ? 32.888 17.519 61.337 1.00 35.11 310 GLY A C 1
ATOM 2413 O O . GLY A 1 310 ? 32.094 17.332 60.410 1.00 35.68 310 GLY A O 1
ATOM 2414 N N . LYS A 1 311 ? 34.152 17.114 61.298 1.00 31.48 311 LYS A N 1
ATOM 2415 C CA . LYS A 1 311 ? 34.695 16.426 60.131 1.00 31.47 311 LYS A CA 1
ATOM 2416 C C . LYS A 1 311 ? 34.234 14.974 60.106 1.00 31.09 311 LYS A C 1
ATOM 2417 O O . LYS A 1 311 ? 33.980 14.369 61.161 1.00 33.48 311 LYS A O 1
ATOM 2423 N N . ILE A 1 312 ? 34.109 14.428 58.901 1.00 25.52 312 ILE A N 1
ATOM 2424 C CA . ILE A 1 312 ? 33.799 13.019 58.721 1.00 22.30 312 ILE A CA 1
ATOM 2425 C C . ILE A 1 312 ? 35.078 12.209 58.851 1.00 27.78 312 ILE A C 1
ATOM 2426 O O . ILE A 1 312 ? 36.084 12.539 58.245 1.00 27.91 312 ILE A O 1
ATOM 2431 N N . CYS A 1 313 ? 35.056 11.161 59.661 1.00 26.08 313 CYS A N 1
ATOM 2432 C CA . CYS A 1 313 ? 36.262 10.372 59.852 1.00 24.66 313 CYS A CA 1
ATOM 2433 C C . CYS A 1 313 ? 36.280 9.181 58.921 1.00 23.23 313 CYS A C 1
ATOM 2434 O O . CYS A 1 313 ? 35.394 9.008 58.096 1.00 24.24 313 CYS A O 1
ATOM 2445 N N . ASP A 1 315 ? 36.021 5.970 59.623 1.00 26.69 315 ASP A N 1
ATOM 2446 C CA . ASP A 1 315 ? 35.018 4.944 59.919 1.00 29.76 315 ASP A CA 1
ATOM 2447 C C . ASP A 1 315 ? 33.801 5.403 60.730 1.00 26.64 315 ASP A C 1
ATOM 2448 O O . ASP A 1 315 ? 32.969 4.574 61.103 1.00 24.69 315 ASP A O 1
ATOM 2453 N N . GLN A 1 316 ? 33.695 6.697 61.020 1.00 20.96 316 GLN A N 1
ATOM 2454 C CA . GLN A 1 316 ? 32.581 7.183 61.827 1.00 27.30 316 GLN A CA 1
ATOM 2455 C C . GLN A 1 316 ? 32.353 8.653 61.564 1.00 25.06 316 GLN A C 1
ATOM 2456 O O . GLN A 1 316 ? 33.235 9.332 61.034 1.00 24.36 316 GLN A O 1
ATOM 2462 N N . LEU A 1 317 ? 31.176 9.134 61.953 1.00 19.22 317 LEU A N 1
ATOM 2463 C CA . LEU A 1 317 ? 30.854 10.556 61.909 1.00 23.37 317 LEU A CA 1
ATOM 2464 C C . LEU A 1 317 ? 29.813 10.899 62.980 1.00 26.04 317 LEU A C 1
ATOM 2465 O O . LEU A 1 317 ? 29.323 10.011 63.686 1.00 24.58 317 LEU A O 1
ATOM 2470 N N . ALA A 1 318 ? 29.492 12.185 63.105 1.00 25.35 318 ALA A N 1
ATOM 2471 C CA . ALA A 1 318 ? 28.586 12.651 64.140 1.00 31.39 318 ALA A CA 1
ATOM 2472 C C . ALA A 1 318 ? 27.452 13.511 63.573 1.00 31.61 318 ALA A C 1
ATOM 2473 O O . ALA A 1 318 ? 27.668 14.332 62.679 1.00 30.84 318 ALA A O 1
ATOM 2475 N N . VAL A 1 319 ? 26.244 13.329 64.094 1.00 30.89 319 VAL A N 1
ATOM 2476 C CA . VAL A 1 319 ? 25.125 14.170 63.676 1.00 30.41 319 VAL A CA 1
ATOM 2477 C C . VAL A 1 319 ? 24.404 14.785 64.860 1.00 32.53 319 VAL A C 1
ATOM 2478 O O . VAL A 1 319 ? 24.476 14.287 65.990 1.00 31.05 319 VAL A O 1
ATOM 2482 N N . ASP A 1 320 ? 23.703 15.878 64.589 1.00 33.60 320 ASP A N 1
ATOM 2483 C CA . ASP A 1 320 ? 23.046 16.661 65.627 1.00 30.80 320 ASP A CA 1
ATOM 2484 C C . ASP A 1 320 ? 21.613 16.180 65.807 1.00 31.52 320 ASP A C 1
ATOM 2485 O O . ASP A 1 320 ? 20.799 16.312 64.902 1.00 30.93 320 ASP A O 1
ATOM 2490 N N . VAL A 1 321 ? 21.297 15.618 66.967 1.00 36.02 321 VAL A N 1
ATOM 2491 C CA . VAL A 1 321 ? 19.932 15.145 67.220 1.00 35.78 321 VAL A CA 1
ATOM 2492 C C . VAL A 1 321 ? 19.252 15.911 68.350 1.00 38.10 321 VAL A C 1
ATOM 2493 O O . VAL A 1 321 ? 18.298 15.420 68.959 1.00 37.93 321 VAL A O 1
ATOM 2497 N N . THR A 1 322 ? 19.742 17.124 68.602 1.00 35.68 322 THR A N 1
ATOM 2498 C CA . THR A 1 322 ? 19.209 17.985 69.653 1.00 39.05 322 THR A CA 1
ATOM 2499 C C . THR A 1 322 ? 17.684 18.142 69.572 1.00 41.44 322 THR A C 1
ATOM 2500 O O . THR A 1 322 ? 17.004 18.214 70.597 1.00 40.97 322 THR A O 1
ATOM 2504 N N . ASP A 1 323 ? 17.148 18.170 68.356 1.00 38.56 323 ASP A N 1
ATOM 2505 C CA . ASP A 1 323 ? 15.713 18.367 68.170 1.00 42.86 323 ASP A CA 1
ATOM 2506 C C . ASP A 1 323 ? 14.985 17.100 67.714 1.00 43.98 323 ASP A C 1
ATOM 2507 O O . ASP A 1 323 ? 13.931 17.181 67.083 1.00 45.05 323 ASP A O 1
ATOM 2512 N N . ILE A 1 324 ? 15.546 15.933 68.022 1.00 39.96 324 ILE A N 1
ATOM 2513 C CA . ILE A 1 324 ? 14.902 14.670 67.662 1.00 37.12 324 ILE A CA 1
ATOM 2514 C C . ILE A 1 324 ? 14.882 13.735 68.866 1.00 38.83 324 ILE A C 1
ATOM 2515 O O . ILE A 1 324 ? 15.845 13.013 69.111 1.00 35.47 324 ILE A O 1
ATOM 2520 N N . PRO A 1 325 ? 13.788 13.751 69.638 1.00 40.89 325 PRO A N 1
ATOM 2521 C CA . PRO A 1 325 ? 13.809 12.951 70.875 1.00 41.97 325 PRO A CA 1
ATOM 2522 C C . PRO A 1 325 ? 13.834 11.439 70.623 1.00 42.94 325 PRO A C 1
ATOM 2523 O O . PRO A 1 325 ? 14.386 10.692 71.435 1.00 44.95 325 PRO A O 1
ATOM 2527 N N . ASN A 1 326 ? 13.286 10.996 69.497 1.00 36.20 326 ASN A N 1
ATOM 2528 C CA . ASN A 1 326 ? 13.222 9.571 69.212 1.00 42.97 326 ASN A CA 1
ATOM 2529 C C . ASN A 1 326 ? 14.528 9.011 68.630 1.00 44.48 326 ASN A C 1
ATOM 2530 O O . ASN A 1 326 ? 14.532 8.394 67.561 1.00 50.92 326 ASN A O 1
ATOM 2535 N N . VAL A 1 327 ? 15.639 9.241 69.321 1.00 37.75 327 VAL A N 1
ATOM 2536 C CA . VAL A 1 327 ? 16.925 8.719 68.876 1.00 38.05 327 VAL A CA 1
ATOM 2537 C C . VAL A 1 327 ? 17.596 7.887 69.962 1.00 41.08 327 VAL A C 1
ATOM 2538 O O . VAL A 1 327 ? 17.874 8.385 71.051 1.00 37.54 327 VAL A O 1
ATOM 2542 N N . LYS A 1 328 ? 17.864 6.622 69.659 1.00 33.44 328 LYS A N 1
ATOM 2543 C CA . LYS A 1 328 ? 18.528 5.755 70.615 1.00 38.10 328 LYS A CA 1
ATOM 2544 C C . LYS A 1 328 ? 19.655 4.975 69.951 1.00 30.64 328 LYS A C 1
ATOM 2545 O O . LYS A 1 328 ? 19.774 4.972 68.731 1.00 31.97 328 LYS A O 1
ATOM 2551 N N . THR A 1 329 ? 20.497 4.351 70.765 1.00 29.88 329 THR A N 1
ATOM 2552 C CA . THR A 1 329 ? 21.445 3.370 70.268 1.00 32.19 329 THR A CA 1
ATOM 2553 C C . THR A 1 329 ? 20.650 2.344 69.487 1.00 32.49 329 THR A C 1
ATOM 2554 O O . THR A 1 329 ? 19.724 1.731 70.023 1.00 25.92 329 THR A O 1
ATOM 2558 N N . GLY A 1 330 ? 20.988 2.184 68.211 1.00 33.34 330 GLY A N 1
ATOM 2559 C CA . GLY A 1 330 ? 20.281 1.250 67.363 1.00 30.67 330 GLY A CA 1
ATOM 2560 C C . GLY A 1 330 ? 19.345 1.933 66.387 1.00 30.10 330 GLY A C 1
ATOM 2561 O O . GLY A 1 330 ? 18.846 1.291 65.472 1.00 30.30 330 GLY A O 1
ATOM 2562 N N . SER A 1 331 ? 19.095 3.225 66.581 1.00 31.78 331 SER A N 1
ATOM 2563 C CA . SER A 1 331 ? 18.252 3.972 65.650 1.00 23.95 331 SER A CA 1
ATOM 2564 C C . SER A 1 331 ? 18.902 4.002 64.282 1.00 28.45 331 SER A C 1
ATOM 2565 O O . SER A 1 331 ? 20.114 4.199 64.155 1.00 25.08 331 SER A O 1
ATOM 2568 N N . ILE A 1 332 ? 18.076 3.798 63.264 1.00 27.27 332 ILE A N 1
ATOM 2569 C CA . ILE A 1 332 ? 18.524 3.790 61.893 1.00 22.30 332 ILE A CA 1
ATOM 2570 C C . ILE A 1 332 ? 18.606 5.207 61.350 1.00 25.90 332 ILE A C 1
ATOM 2571 O O . ILE A 1 332 ? 17.621 5.937 61.338 1.00 23.91 332 ILE A O 1
ATOM 2576 N N . ALA A 1 333 ? 19.799 5.587 60.907 1.00 22.16 333 ALA A N 1
ATOM 2577 C CA . ALA A 1 333 ? 19.983 6.829 60.175 1.00 28.17 333 ALA A CA 1
ATOM 2578 C C . ALA A 1 333 ? 19.993 6.533 58.669 1.00 28.07 333 ALA A C 1
ATOM 2579 O O . ALA A 1 333 ? 20.662 5.606 58.213 1.00 22.23 333 ALA A O 1
ATOM 2581 N N . THR A 1 334 ? 19.262 7.339 57.909 1.00 25.50 334 THR A N 1
ATOM 2582 C CA . THR A 1 334 ? 19.200 7.203 56.461 1.00 25.06 334 THR A CA 1
ATOM 2583 C C . THR A 1 334 ? 20.069 8.293 55.838 1.00 21.90 334 THR A C 1
ATOM 2584 O O . THR A 1 334 ? 19.758 9.480 55.953 1.00 28.61 334 THR A O 1
ATOM 2588 N N . LEU A 1 335 ? 21.181 7.899 55.226 1.00 18.03 335 LEU A N 1
ATOM 2589 C CA . LEU A 1 335 ? 22.093 8.866 54.623 1.00 23.18 335 LEU A CA 1
ATOM 2590 C C . LEU A 1 335 ? 21.734 9.101 53.161 1.00 26.36 335 LEU A C 1
ATOM 2591 O O . LEU A 1 335 ? 22.004 10.165 52.593 1.00 23.51 335 LEU A O 1
ATOM 2596 N N . ILE A 1 336 ? 21.140 8.083 52.556 1.00 25.77 336 ILE A N 1
ATOM 2597 C CA . ILE A 1 336 ? 20.586 8.189 51.215 1.00 24.89 336 ILE A CA 1
ATOM 2598 C C . ILE A 1 336 ? 19.316 7.375 51.254 1.00 25.55 336 ILE A C 1
ATOM 2599 O O . ILE A 1 336 ? 19.353 6.209 51.657 1.00 26.51 336 ILE A O 1
ATOM 2604 N N . GLY A 1 337 ? 18.195 7.978 50.858 1.00 24.74 337 GLY A N 1
ATOM 2605 C CA . GLY A 1 337 ? 16.921 7.282 50.882 1.00 26.16 337 GLY A CA 1
ATOM 2606 C C . GLY A 1 337 ? 15.785 8.031 51.568 1.00 26.87 337 GLY A C 1
ATOM 2607 O O . GLY A 1 337 ? 15.868 9.242 51.792 1.00 23.99 337 GLY A O 1
ATOM 2608 N N . LYS A 1 338 ? 14.719 7.303 51.898 1.00 32.45 338 LYS A N 1
ATOM 2609 C CA . LYS A 1 338 ? 13.506 7.896 52.481 1.00 32.27 338 LYS A CA 1
ATOM 2610 C C . LYS A 1 338 ? 13.313 7.498 53.932 1.00 37.48 338 LYS A C 1
ATOM 2611 O O . LYS A 1 338 ? 13.643 6.380 54.335 1.00 39.11 338 LYS A O 1
ATOM 2617 N N . ASP A 1 339 ? 12.745 8.419 54.703 1.00 39.15 339 ASP A N 1
ATOM 2618 C CA . ASP A 1 339 ? 12.407 8.175 56.092 1.00 35.20 339 ASP A CA 1
ATOM 2619 C C . ASP A 1 339 ? 11.289 9.131 56.461 1.00 36.50 339 ASP A C 1
ATOM 2620 O O . ASP A 1 339 ? 11.433 10.349 56.325 1.00 30.93 339 ASP A O 1
ATOM 2625 N N . GLY A 1 340 ? 10.173 8.575 56.925 1.00 47.17 340 GLY A N 1
ATOM 2626 C CA . GLY A 1 340 ? 8.986 9.366 57.196 1.00 46.48 340 GLY A CA 1
ATOM 2627 C C . GLY A 1 340 ? 8.518 10.010 55.906 1.00 42.65 340 GLY A C 1
ATOM 2628 O O . GLY A 1 340 ? 8.370 9.336 54.892 1.00 43.19 340 GLY A O 1
ATOM 2629 N N . LYS A 1 341 ? 8.307 11.322 55.935 1.00 45.53 341 LYS A N 1
ATOM 2630 C CA . LYS A 1 341 ? 7.883 12.051 54.740 1.00 44.79 341 LYS A CA 1
ATOM 2631 C C . LYS A 1 341 ? 9.069 12.808 54.159 1.00 39.27 341 LYS A C 1
ATOM 2632 O O . LYS A 1 341 ? 8.906 13.685 53.313 1.00 41.26 341 LYS A O 1
ATOM 2638 N N . GLU A 1 342 ? 10.259 12.467 54.641 1.00 34.87 342 GLU A N 1
ATOM 2639 C CA . GLU A 1 342 ? 11.503 13.102 54.211 1.00 33.77 342 GLU A CA 1
ATOM 2640 C C . GLU A 1 342 ? 12.279 12.218 53.224 1.00 28.50 342 GLU A C 1
ATOM 2641 O O . GLU A 1 342 ? 12.193 10.993 53.281 1.00 30.18 342 GLU A O 1
ATOM 2647 N N . GLU A 1 343 ? 13.035 12.838 52.322 1.00 26.98 343 GLU A N 1
ATOM 2648 C CA . GLU A 1 343 ? 13.910 12.082 51.410 1.00 27.41 343 GLU A CA 1
ATOM 2649 C C . GLU A 1 343 ? 15.198 12.826 51.078 1.00 28.13 343 GLU A C 1
ATOM 2650 O O . GLU A 1 343 ? 15.187 14.016 50.771 1.00 34.09 343 GLU A O 1
ATOM 2656 N N . ILE A 1 344 ? 16.313 12.112 51.151 1.00 25.64 344 ILE A N 1
ATOM 2657 C CA . ILE A 1 344 ? 17.598 12.654 50.746 1.00 23.57 344 ILE A CA 1
ATOM 2658 C C . ILE A 1 344 ? 18.098 11.777 49.599 1.00 24.76 344 ILE A C 1
ATOM 2659 O O . ILE A 1 344 ? 18.553 10.651 49.811 1.00 27.48 344 ILE A O 1
ATOM 2664 N N . THR A 1 345 ? 17.958 12.272 48.373 1.00 23.09 345 THR A N 1
ATOM 2665 C CA . THR A 1 345 ? 18.268 11.458 47.197 1.00 27.01 345 THR A CA 1
ATOM 2666 C C . THR A 1 345 ? 19.758 11.421 46.867 1.00 25.78 345 THR A C 1
ATOM 2667 O O . THR A 1 345 ? 20.514 12.335 47.224 1.00 23.66 345 THR A O 1
ATOM 2671 N N . ALA A 1 346 ? 20.173 10.357 46.185 1.00 23.61 346 ALA A N 1
ATOM 2672 C CA . ALA A 1 346 ? 21.546 10.261 45.715 1.00 26.77 346 ALA A CA 1
ATOM 2673 C C . ALA A 1 346 ? 21.968 11.501 44.915 1.00 23.13 346 ALA A C 1
ATOM 2674 O O . ALA A 1 346 ? 23.045 12.028 45.144 1.00 26.37 346 ALA A O 1
ATOM 2676 N N . PRO A 1 347 ? 21.121 11.990 43.989 1.00 24.09 347 PRO A N 1
ATOM 2677 C CA . PRO A 1 347 ? 21.591 13.217 43.332 1.00 29.59 347 PRO A CA 1
ATOM 2678 C C . PRO A 1 347 ? 21.808 14.414 44.267 1.00 26.97 347 PRO A C 1
ATOM 2679 O O . PRO A 1 347 ? 22.769 15.157 44.047 1.00 27.35 347 PRO A O 1
ATOM 2691 N N . VAL A 1 349 ? 22.801 14.319 47.363 1.00 19.54 349 VAL A N 1
ATOM 2692 C CA . VAL A 1 349 ? 24.012 14.073 48.119 1.00 18.63 349 VAL A CA 1
ATOM 2693 C C . VAL A 1 349 ? 25.213 14.316 47.213 1.00 26.86 349 VAL A C 1
ATOM 2694 O O . VAL A 1 349 ? 26.211 14.878 47.648 1.00 24.60 349 VAL A O 1
ATOM 2698 N N . ALA A 1 350 ? 25.090 13.919 45.944 1.00 24.05 350 ALA A N 1
ATOM 2699 C CA . ALA A 1 350 ? 26.176 14.069 45.000 1.00 23.36 350 ALA A CA 1
ATOM 2700 C C . ALA A 1 350 ? 26.401 15.553 44.728 1.00 25.71 350 ALA A C 1
ATOM 2701 O O . ALA A 1 350 ? 27.535 16.006 44.626 1.00 25.15 350 ALA A O 1
ATOM 2703 N N . GLU A 1 351 ? 25.321 16.322 44.635 1.00 25.22 351 GLU A N 1
ATOM 2704 C CA . GLU A 1 351 ? 25.473 17.759 44.460 1.00 26.16 351 GLU A CA 1
ATOM 2705 C C . GLU A 1 351 ? 26.190 18.377 45.669 1.00 31.20 351 GLU A C 1
ATOM 2706 O O . GLU A 1 351 ? 27.070 19.219 45.510 1.00 33.74 351 GLU A O 1
ATOM 2712 N N . SER A 1 352 ? 25.828 17.933 46.874 1.00 32.10 352 SER A N 1
ATOM 2713 C CA . SER A 1 352 ? 26.438 18.437 48.102 1.00 29.26 352 SER A CA 1
ATOM 2714 C C . SER A 1 352 ? 27.907 18.087 48.165 1.00 30.88 352 SER A C 1
ATOM 2715 O O . SER A 1 352 ? 28.693 18.819 48.761 1.00 36.47 352 SER A O 1
ATOM 2718 N N . ALA A 1 353 ? 28.268 16.952 47.568 1.00 31.74 353 ALA A N 1
ATOM 2719 C CA . ALA A 1 353 ? 29.647 16.477 47.580 1.00 28.84 353 ALA A CA 1
ATOM 2720 C C . ALA A 1 353 ? 30.433 17.050 46.408 1.00 35.41 353 ALA A C 1
ATOM 2721 O O . ALA A 1 353 ? 31.586 16.667 46.185 1.00 33.79 353 ALA A O 1
ATOM 2723 N N . GLU A 1 354 ? 29.799 17.965 45.673 1.00 36.26 354 GLU A N 1
ATOM 2724 C CA . GLU A 1 354 ? 30.377 18.552 44.464 1.00 40.76 354 GLU A CA 1
ATOM 2725 C C . GLU A 1 354 ? 30.834 17.472 43.489 1.00 40.19 354 GLU A C 1
ATOM 2726 O O . GLU A 1 354 ? 31.925 17.528 42.924 1.00 33.82 354 GLU A O 1
ATOM 2732 N N . SER A 1 355 ? 29.966 16.490 43.296 1.00 39.55 355 SER A N 1
ATOM 2733 C CA . SER A 1 355 ? 30.290 15.320 42.508 1.00 35.03 355 SER A CA 1
ATOM 2734 C C . SER A 1 355 ? 29.114 15.019 41.587 1.00 32.58 355 SER A C 1
ATOM 2735 O O . SER A 1 355 ? 28.291 15.889 41.306 1.00 29.86 355 SER A O 1
ATOM 2738 N N . ILE A 1 356 ? 29.043 13.791 41.103 1.00 31.31 356 ILE A N 1
ATOM 2739 C CA . ILE A 1 356 ? 27.916 13.367 40.305 1.00 30.81 356 ILE A CA 1
ATOM 2740 C C . ILE A 1 356 ? 27.511 12.001 40.786 1.00 24.94 356 ILE A C 1
ATOM 2741 O O . ILE A 1 356 ? 28.316 11.273 41.358 1.00 24.07 356 ILE A O 1
ATOM 2746 N N . THR A 1 357 ? 26.263 11.653 40.519 1.00 21.97 357 THR A N 1
ATOM 2747 C CA . THR A 1 357 ? 25.682 10.415 41.003 1.00 24.36 357 THR A CA 1
ATOM 2748 C C . THR A 1 357 ? 26.535 9.206 40.678 1.00 25.20 357 THR A C 1
ATOM 2749 O O . THR A 1 357 ? 26.723 8.333 41.519 1.00 24.19 357 THR A O 1
ATOM 2753 N N . ASN A 1 358 ? 27.063 9.176 39.453 1.00 22.70 358 ASN A N 1
ATOM 2754 C CA . ASN A 1 358 ? 27.821 8.035 38.956 1.00 24.46 358 ASN A CA 1
ATOM 2755 C C . ASN A 1 358 ? 28.997 7.765 39.886 1.00 18.86 358 ASN A C 1
ATOM 2756 O O . ASN A 1 358 ? 29.299 6.620 40.215 1.00 17.46 358 ASN A O 1
ATOM 2761 N N . GLU A 1 359 ? 29.656 8.833 40.309 1.00 20.17 359 GLU A N 1
ATOM 2762 C CA . GLU A 1 359 ? 30.848 8.695 41.146 1.00 21.23 359 GLU A CA 1
ATOM 2763 C C . GLU A 1 359 ? 30.487 8.363 42.598 1.00 24.07 359 GLU A C 1
ATOM 2764 O O . GLU A 1 359 ? 31.119 7.507 43.224 1.00 24.77 359 GLU A O 1
ATOM 2770 N N . LEU A 1 360 ? 29.472 9.039 43.131 1.00 25.65 360 LEU A N 1
ATOM 2771 C CA . LEU A 1 360 ? 29.034 8.789 44.506 1.00 22.99 360 LEU A CA 1
ATOM 2772 C C . LEU A 1 360 ? 28.666 7.323 44.683 1.00 17.08 360 LEU A C 1
ATOM 2773 O O . LEU A 1 360 ? 29.113 6.668 45.620 1.00 19.24 360 LEU A O 1
ATOM 2778 N N . LEU A 1 361 ? 27.894 6.805 43.739 1.00 19.42 361 LEU A N 1
ATOM 2779 C CA . LEU A 1 361 ? 27.349 5.459 43.840 1.00 22.90 361 LEU A CA 1
ATOM 2780 C C . LEU A 1 361 ? 28.354 4.375 43.525 1.00 22.62 361 LEU A C 1
ATOM 2781 O O . LEU A 1 361 ? 28.456 3.392 44.261 1.00 19.95 361 LEU A O 1
ATOM 2786 N N . SER A 1 362 ? 29.093 4.541 42.427 1.00 28.23 362 SER A N 1
ATOM 2787 C CA . SER A 1 362 ? 30.081 3.542 42.037 1.00 25.98 362 SER A CA 1
ATOM 2788 C C . SER A 1 362 ? 31.199 3.444 43.065 1.00 24.91 362 SER A C 1
ATOM 2789 O O . SER A 1 362 ? 31.879 2.422 43.142 1.00 32.32 362 SER A O 1
ATOM 2792 N N . ARG A 1 363 ? 31.391 4.496 43.858 1.00 18.79 363 ARG A N 1
ATOM 2793 C CA . ARG A 1 363 ? 32.445 4.470 44.885 1.00 21.80 363 ARG A CA 1
ATOM 2794 C C . ARG A 1 363 ? 31.940 4.147 46.291 1.00 28.24 363 ARG A C 1
ATOM 2795 O O . ARG A 1 363 ? 32.591 4.482 47.286 1.00 27.19 363 ARG A O 1
ATOM 2811 N N . GLY A 1 365 ? 31.690 2.045 49.426 1.00 16.75 365 GLY A N 1
ATOM 2812 C CA . GLY A 1 365 ? 32.785 1.237 49.938 1.00 18.25 365 GLY A CA 1
ATOM 2813 C C . GLY A 1 365 ? 32.453 -0.243 49.975 1.00 24.67 365 GLY A C 1
ATOM 2814 O O . GLY A 1 365 ? 31.315 -0.632 50.233 1.00 24.50 365 GLY A O 1
ATOM 2815 N N . HIS A 1 366 ? 33.457 -1.073 49.722 1.00 22.02 366 HIS A N 1
ATOM 2816 C CA . HIS A 1 366 ? 33.287 -2.524 49.724 1.00 28.96 366 HIS A CA 1
ATOM 2817 C C . HIS A 1 366 ? 32.918 -3.071 51.098 1.00 34.47 366 HIS A C 1
ATOM 2818 O O . HIS A 1 366 ? 32.389 -4.178 51.199 1.00 37.06 366 HIS A O 1
ATOM 2825 N N . ARG A 1 367 ? 33.211 -2.301 52.149 1.00 33.55 367 ARG A N 1
ATOM 2826 C CA . ARG A 1 367 ? 32.946 -2.708 53.533 1.00 30.71 367 ARG A CA 1
ATOM 2827 C C . ARG A 1 367 ? 31.451 -2.709 53.881 1.00 37.79 367 ARG A C 1
ATOM 2828 O O . ARG A 1 367 ? 31.023 -3.404 54.808 1.00 42.37 367 ARG A O 1
ATOM 2836 N N . LEU A 1 368 ? 30.660 -1.933 53.144 1.00 30.54 368 LEU A N 1
ATOM 2837 C CA . LEU A 1 368 ? 29.219 -1.819 53.406 1.00 22.95 368 LEU A CA 1
ATOM 2838 C C . LEU A 1 368 ? 28.509 -3.126 53.113 1.00 25.16 368 LEU A C 1
ATOM 2839 O O . LEU A 1 368 ? 28.723 -3.718 52.062 1.00 31.51 368 LEU A O 1
ATOM 2844 N N . ASN A 1 369 ? 27.634 -3.569 54.016 1.00 25.34 369 ASN A N 1
ATOM 2845 C CA . ASN A 1 369 ? 26.843 -4.758 53.732 1.00 31.54 369 ASN A CA 1
ATOM 2846 C C . ASN A 1 369 ? 25.712 -4.411 52.776 1.00 32.07 369 ASN A C 1
ATOM 2847 O O . ASN A 1 369 ? 25.239 -3.280 52.753 1.00 33.85 369 ASN A O 1
ATOM 2852 N N . ILE A 1 370 ? 25.294 -5.376 51.968 1.00 30.87 370 ILE A N 1
ATOM 2853 C CA . ILE A 1 370 ? 24.223 -5.124 51.003 1.00 31.81 370 ILE A CA 1
ATOM 2854 C C . ILE A 1 370 ? 23.005 -5.996 51.267 1.00 28.48 370 ILE A C 1
ATOM 2855 O O . ILE A 1 370 ? 23.107 -7.221 51.321 1.00 28.70 370 ILE A O 1
ATOM 2860 N N . ILE A 1 371 ? 21.858 -5.350 51.449 1.00 30.15 371 ILE A N 1
ATOM 2861 C CA . ILE A 1 371 ? 20.617 -6.049 51.748 1.00 35.23 371 ILE A CA 1
ATOM 2862 C C . ILE A 1 371 ? 19.513 -5.756 50.721 1.00 31.79 371 ILE A C 1
ATOM 2863 O O . ILE A 1 371 ? 19.258 -4.598 50.381 1.00 27.37 371 ILE A O 1
ATOM 2868 N N . ARG A 1 372 ? 18.863 -6.812 50.235 1.00 35.22 372 ARG A N 1
ATOM 2869 C CA . ARG A 1 372 ? 17.736 -6.672 49.305 1.00 45.37 372 ARG A CA 1
ATOM 2870 C C . ARG A 1 372 ? 16.477 -6.241 50.039 1.00 50.32 372 ARG A C 1
ATOM 2871 O O . ARG A 1 372 ? 16.233 -6.680 51.154 1.00 53.53 372 ARG A O 1
ATOM 2879 N N . ARG A 1 373 ? 15.681 -5.386 49.404 1.00 58.28 373 ARG A N 1
ATOM 2880 C CA . ARG A 1 373 ? 14.357 -5.028 49.911 1.00 61.60 373 ARG A CA 1
ATOM 2881 C C . ARG A 1 373 ? 13.354 -4.861 48.764 1.00 59.66 373 ARG A C 1
ATOM 2882 O O . ARG A 1 373 ? 13.280 -5.685 47.848 1.00 51.82 373 ARG A O 1
ATOM 2890 N N . ALA B 1 2 ? 49.416 -10.530 34.737 1.00 61.99 2 ALA B N 1
ATOM 2891 C CA . ALA B 1 2 ? 48.158 -11.230 34.988 1.00 67.82 2 ALA B CA 1
ATOM 2892 C C . ALA B 1 2 ? 47.226 -10.360 35.835 1.00 67.03 2 ALA B C 1
ATOM 2893 O O . ALA B 1 2 ? 46.105 -10.043 35.436 1.00 67.48 2 ALA B O 1
ATOM 2895 N N . ASP B 1 3 ? 47.707 -9.989 37.014 1.00 61.80 3 ASP B N 1
ATOM 2896 C CA . ASP B 1 3 ? 47.063 -8.975 37.827 1.00 59.56 3 ASP B CA 1
ATOM 2897 C C . ASP B 1 3 ? 47.557 -7.619 37.351 1.00 51.80 3 ASP B C 1
ATOM 2898 O O . ASP B 1 3 ? 47.079 -6.579 37.791 1.00 48.82 3 ASP B O 1
ATOM 2903 N N . THR B 1 4 ? 48.533 -7.633 36.452 1.00 47.50 4 THR B N 1
ATOM 2904 C CA . THR B 1 4 ? 49.197 -6.402 36.069 1.00 38.75 4 THR B CA 1
ATOM 2905 C C . THR B 1 4 ? 48.795 -5.920 34.684 1.00 38.25 4 THR B C 1
ATOM 2906 O O . THR B 1 4 ? 49.460 -5.050 34.117 1.00 31.74 4 THR B O 1
ATOM 2910 N N . ASP B 1 5 ? 47.707 -6.468 34.146 1.00 36.15 5 ASP B N 1
ATOM 2911 C CA . ASP B 1 5 ? 47.311 -6.154 32.778 1.00 39.53 5 ASP B CA 1
ATOM 2912 C C . ASP B 1 5 ? 46.701 -4.768 32.641 1.00 38.53 5 ASP B C 1
ATOM 2913 O O . ASP B 1 5 ? 46.947 -4.078 31.658 1.00 41.99 5 ASP B O 1
ATOM 2918 N N . ARG B 1 6 ? 45.895 -4.361 33.614 1.00 32.37 6 ARG B N 1
ATOM 2919 C CA . ARG B 1 6 ? 45.193 -3.090 33.496 1.00 35.89 6 ARG B CA 1
ATOM 2920 C C . ARG B 1 6 ? 45.726 -2.058 34.474 1.00 34.17 6 ARG B C 1
ATOM 2921 O O . ARG B 1 6 ? 46.618 -1.287 34.159 1.00 42.88 6 ARG B O 1
ATOM 2929 N N . ALA B 1 7 ? 45.140 -2.045 35.662 1.00 35.85 7 ALA B N 1
ATOM 2930 C CA . ALA B 1 7 ? 45.495 -1.105 36.713 1.00 28.84 7 ALA B CA 1
ATOM 2931 C C . ALA B 1 7 ? 45.740 -1.920 37.958 1.00 32.10 7 ALA B C 1
ATOM 2932 O O . ALA B 1 7 ? 45.091 -2.942 38.158 1.00 42.29 7 ALA B O 1
ATOM 2934 N N . TYR B 1 8 ? 46.671 -1.482 38.797 1.00 27.09 8 TYR B N 1
ATOM 2935 C CA . TYR B 1 8 ? 47.005 -2.234 39.993 1.00 24.63 8 TYR B CA 1
ATOM 2936 C C . TYR B 1 8 ? 47.742 -1.406 41.030 1.00 27.89 8 TYR B C 1
ATOM 2937 O O . TYR B 1 8 ? 48.273 -0.324 40.751 1.00 27.62 8 TYR B O 1
ATOM 2946 N N . LEU B 1 9 ? 47.766 -1.940 42.241 1.00 27.35 9 LEU B N 1
ATOM 2947 C CA . LEU B 1 9 ? 48.513 -1.347 43.322 1.00 28.66 9 LEU B CA 1
ATOM 2948 C C . LEU B 1 9 ? 49.771 -2.164 43.519 1.00 31.45 9 LEU B C 1
ATOM 2949 O O . LEU B 1 9 ? 49.751 -3.396 43.454 1.00 31.93 9 LEU B O 1
ATOM 2954 N N . GLU B 1 10 ? 50.871 -1.464 43.739 1.00 32.47 10 GLU B N 1
ATOM 2955 C CA . GLU B 1 10 ? 52.128 -2.107 44.044 1.00 33.99 10 GLU B CA 1
ATOM 2956 C C . GLU B 1 10 ? 52.473 -1.727 45.468 1.00 29.67 10 GLU B C 1
ATOM 2957 O O . GLU B 1 10 ? 52.484 -0.548 45.812 1.00 32.22 10 GLU B O 1
ATOM 2963 N N . ILE B 1 11 ? 52.737 -2.722 46.302 1.00 23.81 11 ILE B N 1
ATOM 2964 C CA . ILE B 1 11 ? 53.128 -2.451 47.675 1.00 24.90 11 ILE B CA 1
ATOM 2965 C C . ILE B 1 11 ? 54.573 -2.901 47.914 1.00 30.93 11 ILE B C 1
ATOM 2966 O O . ILE B 1 11 ? 54.946 -4.043 47.634 1.00 32.52 11 ILE B O 1
ATOM 2971 N N . ASN B 1 12 ? 55.391 -1.976 48.397 1.00 26.69 12 ASN B N 1
ATOM 2972 C CA . ASN B 1 12 ? 56.814 -2.231 48.569 1.00 26.96 12 ASN B CA 1
ATOM 2973 C C . ASN B 1 12 ? 57.051 -2.724 49.983 1.00 30.58 12 ASN B C 1
ATOM 2974 O O . ASN B 1 12 ? 57.179 -1.924 50.906 1.00 30.02 12 ASN B O 1
ATOM 2979 N N . LEU B 1 13 ? 57.104 -4.043 50.141 1.00 30.61 13 LEU B N 1
ATOM 2980 C CA . LEU B 1 13 ? 57.242 -4.654 51.455 1.00 30.10 13 LEU B CA 1
ATOM 2981 C C . LEU B 1 13 ? 58.580 -4.343 52.100 1.00 35.58 13 LEU B C 1
ATOM 2982 O O . LEU B 1 13 ? 58.708 -4.423 53.313 1.00 37.32 13 LEU B O 1
ATOM 2987 N N . ASN B 1 14 ? 59.579 -3.993 51.293 1.00 39.18 14 ASN B N 1
ATOM 2988 C CA . ASN B 1 14 ? 60.856 -3.564 51.852 1.00 43.82 14 ASN B CA 1
ATOM 2989 C C . ASN B 1 14 ? 60.700 -2.209 52.522 1.00 34.40 14 ASN B C 1
ATOM 2990 O O . ASN B 1 14 ? 61.298 -1.948 53.569 1.00 26.95 14 ASN B O 1
ATOM 2995 N N . ASN B 1 15 ? 59.886 -1.352 51.913 1.00 25.81 15 ASN B N 1
ATOM 2996 C CA . ASN B 1 15 ? 59.592 -0.047 52.490 1.00 32.71 15 ASN B CA 1
ATOM 2997 C C . ASN B 1 15 ? 58.767 -0.152 53.772 1.00 28.13 15 ASN B C 1
ATOM 2998 O O . ASN B 1 15 ? 58.997 0.582 54.723 1.00 29.37 15 ASN B O 1
ATOM 3003 N N . LEU B 1 16 ? 57.802 -1.065 53.783 1.00 34.44 16 LEU B N 1
ATOM 3004 C CA . LEU B 1 16 ? 56.983 -1.312 54.966 1.00 28.36 16 LEU B CA 1
ATOM 3005 C C . LEU B 1 16 ? 57.869 -1.797 56.095 1.00 33.08 16 LEU B C 1
ATOM 3006 O O . LEU B 1 16 ? 57.761 -1.319 57.229 1.00 31.39 16 LEU B O 1
ATOM 3011 N N . GLU B 1 17 ? 58.742 -2.749 55.770 1.00 30.42 17 GLU B N 1
ATOM 3012 C CA . GLU B 1 17 ? 59.666 -3.326 56.742 1.00 33.30 17 GLU B CA 1
ATOM 3013 C C . GLU B 1 17 ? 60.582 -2.253 57.317 1.00 34.06 17 GLU B C 1
ATOM 3014 O O . GLU B 1 17 ? 60.825 -2.202 58.525 1.00 34.46 17 GLU B O 1
ATOM 3020 N N . HIS B 1 18 ? 61.093 -1.405 56.436 1.00 31.95 18 HIS B N 1
ATOM 3021 C CA . HIS B 1 18 ? 61.903 -0.265 56.832 1.00 29.87 18 HIS B CA 1
ATOM 3022 C C . HIS B 1 18 ? 61.144 0.665 57.777 1.00 35.59 18 HIS B C 1
ATOM 3023 O O . HIS B 1 18 ? 61.678 1.096 58.810 1.00 40.15 18 HIS B O 1
ATOM 3030 N N . ASN B 1 19 ? 59.901 0.974 57.417 1.00 28.42 19 ASN B N 1
ATOM 3031 C CA . ASN B 1 19 ? 59.057 1.846 58.238 1.00 27.97 19 ASN B CA 1
ATOM 3032 C C . ASN B 1 19 ? 58.832 1.293 59.638 1.00 29.49 19 ASN B C 1
ATOM 3033 O O . ASN B 1 19 ? 58.902 2.038 60.622 1.00 29.09 19 ASN B O 1
ATOM 3038 N N . VAL B 1 20 ? 58.560 -0.009 59.718 1.00 28.38 20 VAL B N 1
ATOM 3039 C CA . VAL B 1 20 ? 58.334 -0.668 60.999 1.00 33.59 20 VAL B CA 1
ATOM 3040 C C . VAL B 1 20 ? 59.545 -0.440 61.910 1.00 33.19 20 VAL B C 1
ATOM 3041 O O . VAL B 1 20 ? 59.396 -0.041 63.062 1.00 26.25 20 VAL B O 1
ATOM 3045 N N . ASN B 1 21 ? 60.734 -0.653 61.362 1.00 27.57 21 ASN B N 1
ATOM 3046 C CA . ASN B 1 21 ? 61.981 -0.486 62.105 1.00 31.79 21 ASN B CA 1
ATOM 3047 C C . ASN B 1 21 ? 62.279 0.956 62.494 1.00 27.90 21 ASN B C 1
ATOM 3048 O O . ASN B 1 21 ? 62.726 1.221 63.605 1.00 24.49 21 ASN B O 1
ATOM 3053 N N . THR B 1 22 ? 62.046 1.885 61.574 1.00 24.48 22 THR B N 1
ATOM 3054 C CA . THR B 1 22 ? 62.182 3.304 61.887 1.00 29.20 22 THR B CA 1
ATOM 3055 C C . THR B 1 22 ? 61.238 3.709 63.019 1.00 33.02 22 THR B C 1
ATOM 3056 O O . THR B 1 22 ? 61.641 4.379 63.968 1.00 31.92 22 THR B O 1
ATOM 3060 N N . LEU B 1 23 ? 59.979 3.293 62.911 1.00 31.88 23 LEU B N 1
ATOM 3061 C CA . LEU B 1 23 ? 58.981 3.629 63.914 1.00 29.56 23 LEU B CA 1
ATOM 3062 C C . LEU B 1 23 ? 59.362 3.035 65.278 1.00 30.57 23 LEU B C 1
ATOM 3063 O O . LEU B 1 23 ? 59.361 3.738 66.291 1.00 38.06 23 LEU B O 1
ATOM 3068 N N . GLN B 1 24 ? 59.705 1.749 65.288 1.00 25.87 24 GLN B N 1
ATOM 3069 C CA . GLN B 1 24 ? 60.133 1.071 66.506 1.00 33.86 24 GLN B CA 1
ATOM 3070 C C . GLN B 1 24 ? 61.319 1.775 67.153 1.00 38.41 24 GLN B C 1
ATOM 3071 O O . GLN B 1 24 ? 61.315 1.996 68.357 1.00 36.66 24 GLN B O 1
ATOM 3077 N N . LYS B 1 25 ? 62.319 2.134 66.349 1.00 35.79 25 LYS B N 1
ATOM 3078 C CA . LYS B 1 25 ? 63.497 2.831 66.857 1.00 37.36 25 LYS B CA 1
ATOM 3079 C C . LYS B 1 25 ? 63.149 4.187 67.453 1.00 35.96 25 LYS B C 1
ATOM 3080 O O . LYS B 1 25 ? 63.791 4.639 68.399 1.00 33.39 25 LYS B O 1
ATOM 3086 N N . ALA B 1 26 ? 62.139 4.836 66.888 1.00 35.19 26 ALA B N 1
ATOM 3087 C CA . ALA B 1 26 ? 61.747 6.170 67.329 1.00 34.39 26 ALA B CA 1
ATOM 3088 C C . ALA B 1 26 ? 60.940 6.118 68.616 1.00 34.31 26 ALA B C 1
ATOM 3089 O O . ALA B 1 26 ? 60.866 7.108 69.337 1.00 38.05 26 ALA B O 1
ATOM 3099 N N . SER B 1 28 ? 59.838 4.732 72.483 1.00 25.77 28 SER B N 1
ATOM 3100 C CA . SER B 1 28 ? 60.493 4.291 73.707 1.00 28.97 28 SER B CA 1
ATOM 3101 C C . SER B 1 28 ? 60.653 2.782 73.635 1.00 27.27 28 SER B C 1
ATOM 3102 O O . SER B 1 28 ? 59.783 2.100 73.098 1.00 33.19 28 SER B O 1
ATOM 3105 N N . PRO B 1 29 ? 61.753 2.250 74.190 1.00 29.00 29 PRO B N 1
ATOM 3106 C CA . PRO B 1 29 ? 62.024 0.803 74.174 1.00 31.35 29 PRO B CA 1
ATOM 3107 C C . PRO B 1 29 ? 60.858 -0.046 74.714 1.00 30.99 29 PRO B C 1
ATOM 3108 O O . PRO B 1 29 ? 60.666 -1.187 74.277 1.00 29.45 29 PRO B O 1
ATOM 3112 N N . LYS B 1 30 ? 60.078 0.501 75.641 1.00 29.61 30 LYS B N 1
ATOM 3113 C CA . LYS B 1 30 ? 59.003 -0.287 76.248 1.00 29.58 30 LYS B CA 1
ATOM 3114 C C . LYS B 1 30 ? 57.687 -0.191 75.478 1.00 30.91 30 LYS B C 1
ATOM 3115 O O . LYS B 1 30 ? 56.733 -0.917 75.758 1.00 33.35 30 LYS B O 1
ATOM 3121 N N . CYS B 1 31 ? 57.650 0.690 74.484 1.00 29.02 31 CYS B N 1
ATOM 3122 C CA . CYS B 1 31 ? 56.424 0.932 73.732 1.00 24.07 31 CYS B CA 1
ATOM 3123 C C . CYS B 1 31 ? 56.367 0.036 72.495 1.00 31.04 31 CYS B C 1
ATOM 3124 O O . CYS B 1 31 ? 57.383 -0.153 71.816 1.00 32.30 31 CYS B O 1
ATOM 3127 N N . GLU B 1 32 ? 55.191 -0.522 72.209 1.00 29.32 32 GLU B N 1
ATOM 3128 C CA . GLU B 1 32 ? 55.027 -1.439 71.081 1.00 29.70 32 GLU B CA 1
ATOM 3129 C C . GLU B 1 32 ? 54.260 -0.820 69.934 1.00 28.06 32 GLU B C 1
ATOM 3130 O O . GLU B 1 32 ? 53.453 0.084 70.116 1.00 26.17 32 GLU B O 1
ATOM 3136 N N . LEU B 1 33 ? 54.535 -1.312 68.736 1.00 27.61 33 LEU B N 1
ATOM 3137 C CA . LEU B 1 33 ? 53.844 -0.846 67.565 1.00 29.30 33 LEU B CA 1
ATOM 3138 C C . LEU B 1 33 ? 52.516 -1.578 67.497 1.00 28.19 33 LEU B C 1
ATOM 3139 O O . LEU B 1 33 ? 52.488 -2.806 67.383 1.00 32.35 33 LEU B O 1
ATOM 3152 N N . ALA B 1 35 ? 49.861 -1.805 64.862 1.00 27.92 35 ALA B N 1
ATOM 3153 C CA . ALA B 1 35 ? 49.662 -1.456 63.462 1.00 28.53 35 ALA B CA 1
ATOM 3154 C C . ALA B 1 35 ? 48.179 -1.288 63.141 1.00 28.66 35 ALA B C 1
ATOM 3155 O O . ALA B 1 35 ? 47.382 -2.206 63.354 1.00 20.19 35 ALA B O 1
ATOM 3157 N N . VAL B 1 36 ? 47.824 -0.122 62.608 1.00 24.02 36 VAL B N 1
ATOM 3158 C CA . VAL B 1 36 ? 46.430 0.164 62.300 1.00 25.12 36 VAL B CA 1
ATOM 3159 C C . VAL B 1 36 ? 46.184 -0.265 60.864 1.00 24.83 36 VAL B C 1
ATOM 3160 O O . VAL B 1 36 ? 46.769 0.297 59.943 1.00 25.60 36 VAL B O 1
ATOM 3164 N N . VAL B 1 37 ? 45.342 -1.277 60.692 1.00 21.46 37 VAL B N 1
ATOM 3165 C CA . VAL B 1 37 ? 45.175 -1.926 59.407 1.00 24.97 37 VAL B CA 1
ATOM 3166 C C . VAL B 1 37 ? 43.713 -1.907 58.960 1.00 27.91 37 VAL B C 1
ATOM 3167 O O . VAL B 1 37 ? 43.288 -2.701 58.099 1.00 26.34 37 VAL B O 1
ATOM 3171 N N . LYS B 1 38 ? 42.955 -0.975 59.527 1.00 22.70 38 LYS B N 1
ATOM 3172 C CA . LYS B 1 38 ? 41.534 -0.857 59.202 1.00 27.40 38 LYS B CA 1
ATOM 3173 C C . LYS B 1 38 ? 41.362 -0.385 57.762 1.00 25.22 38 LYS B C 1
ATOM 3174 O O . LYS B 1 38 ? 42.288 0.171 57.187 1.00 21.22 38 LYS B O 1
ATOM 3180 N N . ALA B 1 39 ? 40.158 -0.581 57.226 1.00 25.47 39 ALA B N 1
ATOM 3181 C CA . ALA B 1 39 ? 39.819 -0.308 55.831 1.00 28.13 39 ALA B CA 1
ATOM 3182 C C . ALA B 1 39 ? 40.877 -0.789 54.853 1.00 26.55 39 ALA B C 1
ATOM 3183 O O . ALA B 1 39 ? 41.510 0.016 54.169 1.00 27.03 39 ALA B O 1
ATOM 3185 N N . GLU B 1 40 ? 41.057 -2.106 54.819 1.00 25.90 40 GLU B N 1
ATOM 3186 C CA . GLU B 1 40 ? 41.931 -2.754 53.862 1.00 31.39 40 GLU B CA 1
ATOM 3187 C C . GLU B 1 40 ? 43.352 -2.262 54.009 1.00 28.30 40 GLU B C 1
ATOM 3188 O O . GLU B 1 40 ? 44.056 -2.049 53.023 1.00 23.91 40 GLU B O 1
ATOM 3194 N N . ALA B 1 41 ? 43.763 -2.117 55.262 1.00 25.30 41 ALA B N 1
ATOM 3195 C CA . ALA B 1 41 ? 45.048 -1.532 55.599 1.00 25.94 41 ALA B CA 1
ATOM 3196 C C . ALA B 1 41 ? 45.273 -0.216 54.845 1.00 23.20 41 ALA B C 1
ATOM 3197 O O . ALA B 1 41 ? 46.227 -0.088 54.096 1.00 24.05 41 ALA B O 1
ATOM 3199 N N . TYR B 1 42 ? 44.379 0.750 55.067 1.00 23.06 42 TYR B N 1
ATOM 3200 C CA . TYR B 1 42 ? 44.418 2.041 54.386 1.00 21.98 42 TYR B CA 1
ATOM 3201 C C . TYR B 1 42 ? 44.567 1.832 52.872 1.00 25.25 42 TYR B C 1
ATOM 3202 O O . TYR B 1 42 ? 45.335 2.528 52.211 1.00 25.48 42 TYR B O 1
ATOM 3211 N N . GLY B 1 43 ? 43.860 0.840 52.345 1.00 22.90 43 GLY B N 1
ATOM 3212 C CA . GLY B 1 43 ? 43.853 0.579 50.917 1.00 24.82 43 GLY B CA 1
ATOM 3213 C C . GLY B 1 43 ? 45.043 -0.218 50.411 1.00 29.09 43 GLY B C 1
ATOM 3214 O O . GLY B 1 43 ? 45.094 -0.548 49.229 1.00 27.22 43 GLY B O 1
ATOM 3215 N N . HIS B 1 44 ? 45.978 -0.551 51.302 1.00 25.48 44 HIS B N 1
ATOM 3216 C CA . HIS B 1 44 ? 47.187 -1.287 50.920 1.00 28.02 44 HIS B CA 1
ATOM 3217 C C . HIS B 1 44 ? 46.959 -2.793 50.822 1.00 27.73 44 HIS B C 1
ATOM 3218 O O . HIS B 1 44 ? 47.795 -3.523 50.291 1.00 31.55 44 HIS B O 1
ATOM 3225 N N . GLY B 1 45 ? 45.825 -3.254 51.325 1.00 22.76 45 GLY B N 1
ATOM 3226 C CA . GLY B 1 45 ? 45.500 -4.668 51.271 1.00 24.72 45 GLY B CA 1
ATOM 3227 C C . GLY B 1 45 ? 45.677 -5.317 52.625 1.00 24.76 45 GLY B C 1
ATOM 3228 O O . GLY B 1 45 ? 46.791 -5.446 53.133 1.00 24.10 45 GLY B O 1
ATOM 3237 N N . TYR B 1 47 ? 45.094 -8.462 53.881 1.00 27.62 47 TYR B N 1
ATOM 3238 C CA . TYR B 1 47 ? 45.809 -9.733 53.941 1.00 29.03 47 TYR B CA 1
ATOM 3239 C C . TYR B 1 47 ? 47.301 -9.523 53.736 1.00 28.30 47 TYR B C 1
ATOM 3240 O O . TYR B 1 47 ? 48.130 -10.004 54.514 1.00 29.73 47 TYR B O 1
ATOM 3249 N N . GLU B 1 48 ? 47.639 -8.805 52.674 1.00 29.34 48 GLU B N 1
ATOM 3250 C CA . GLU B 1 48 ? 49.032 -8.599 52.306 1.00 31.42 48 GLU B CA 1
ATOM 3251 C C . GLU B 1 48 ? 49.829 -7.963 53.448 1.00 32.30 48 GLU B C 1
ATOM 3252 O O . GLU B 1 48 ? 50.862 -8.484 53.871 1.00 31.67 48 GLU B O 1
ATOM 3258 N N . VAL B 1 49 ? 49.326 -6.847 53.957 1.00 29.42 49 VAL B N 1
ATOM 3259 C CA . VAL B 1 49 ? 50.033 -6.089 54.974 1.00 27.91 49 VAL B CA 1
ATOM 3260 C C . VAL B 1 49 ? 50.148 -6.827 56.311 1.00 32.18 49 VAL B C 1
ATOM 3261 O O . VAL B 1 49 ? 51.239 -6.955 56.860 1.00 31.40 49 VAL B O 1
ATOM 3265 N N . THR B 1 50 ? 49.038 -7.336 56.823 1.00 24.73 50 THR B N 1
ATOM 3266 C CA . THR B 1 50 ? 49.052 -7.881 58.174 1.00 33.79 50 THR B CA 1
ATOM 3267 C C . THR B 1 50 ? 49.838 -9.184 58.295 1.00 30.99 50 THR B C 1
ATOM 3268 O O . THR B 1 50 ? 50.543 -9.394 59.276 1.00 33.36 50 THR B O 1
ATOM 3272 N N . THR B 1 51 ? 49.704 -10.066 57.313 1.00 23.28 51 THR B N 1
ATOM 3273 C CA . THR B 1 51 ? 50.435 -11.322 57.351 1.00 24.71 51 THR B CA 1
ATOM 3274 C C . THR B 1 51 ? 51.931 -11.040 57.322 1.00 33.45 51 THR B C 1
ATOM 3275 O O . THR B 1 51 ? 52.704 -11.691 58.024 1.00 34.53 51 THR B O 1
ATOM 3279 N N . TYR B 1 52 ? 52.326 -10.046 56.527 1.00 32.87 52 TYR B N 1
ATOM 3280 C CA . TYR B 1 52 ? 53.722 -9.653 56.439 1.00 34.44 52 TYR B CA 1
ATOM 3281 C C . TYR B 1 52 ? 54.189 -8.992 57.734 1.00 33.87 52 TYR B C 1
ATOM 3282 O O . TYR B 1 52 ? 55.254 -9.323 58.256 1.00 37.50 52 TYR B O 1
ATOM 3291 N N . LEU B 1 53 ? 53.396 -8.064 58.256 1.00 29.10 53 LEU B N 1
ATOM 3292 C CA . LEU B 1 53 ? 53.720 -7.449 59.549 1.00 25.33 53 LEU B CA 1
ATOM 3293 C C . LEU B 1 53 ? 53.922 -8.483 60.662 1.00 23.51 53 LEU B C 1
ATOM 3294 O O . LEU B 1 53 ? 54.893 -8.410 61.429 1.00 21.99 53 LEU B O 1
ATOM 3299 N N . GLU B 1 54 ? 53.025 -9.459 60.740 1.00 25.06 54 GLU B N 1
ATOM 3300 C CA . GLU B 1 54 ? 53.138 -10.480 61.778 1.00 33.68 54 GLU B CA 1
ATOM 3301 C C . GLU B 1 54 ? 54.391 -11.319 61.549 1.00 35.16 54 GLU B C 1
ATOM 3302 O O . GLU B 1 54 ? 55.047 -11.768 62.492 1.00 30.12 54 GLU B O 1
ATOM 3308 N N . GLN B 1 55 ? 54.718 -11.500 60.280 1.00 35.63 55 GLN B N 1
ATOM 3309 C CA . GLN B 1 55 ? 55.879 -12.273 59.872 1.00 36.24 55 GLN B CA 1
ATOM 3310 C C . GLN B 1 55 ? 57.192 -11.595 60.260 1.00 33.83 55 GLN B C 1
ATOM 3311 O O . GLN B 1 55 ? 58.152 -12.274 60.621 1.00 36.76 55 GLN B O 1
ATOM 3317 N N . ILE B 1 56 ? 57.245 -10.265 60.196 1.00 31.01 56 ILE B N 1
ATOM 3318 C CA . ILE B 1 56 ? 58.459 -9.553 60.607 1.00 34.29 56 ILE B CA 1
ATOM 3319 C C . ILE B 1 56 ? 58.477 -9.069 62.072 1.00 40.20 56 ILE B C 1
ATOM 3320 O O . ILE B 1 56 ? 59.338 -8.270 62.450 1.00 42.21 56 ILE B O 1
ATOM 3325 N N . GLY B 1 57 ? 57.533 -9.534 62.887 1.00 32.21 57 GLY B N 1
ATOM 3326 C CA . GLY B 1 57 ? 57.589 -9.269 64.315 1.00 34.32 57 GLY B CA 1
ATOM 3327 C C . GLY B 1 57 ? 56.504 -8.409 64.946 1.00 32.51 57 GLY B C 1
ATOM 3328 O O . GLY B 1 57 ? 56.336 -8.441 66.157 1.00 34.51 57 GLY B O 1
ATOM 3329 N N . VAL B 1 58 ? 55.776 -7.631 64.151 1.00 31.40 58 VAL B N 1
ATOM 3330 C CA . VAL B 1 58 ? 54.694 -6.814 64.702 1.00 24.18 58 VAL B CA 1
ATOM 3331 C C . VAL B 1 58 ? 53.677 -7.747 65.329 1.00 31.75 58 VAL B C 1
ATOM 3332 O O . VAL B 1 58 ? 53.253 -8.713 64.693 1.00 37.04 58 VAL B O 1
ATOM 3336 N N . SER B 1 59 ? 53.308 -7.483 66.584 1.00 31.86 59 SER B N 1
ATOM 3337 C CA . SER B 1 59 ? 52.436 -8.400 67.312 1.00 33.73 59 SER B CA 1
ATOM 3338 C C . SER B 1 59 ? 51.209 -7.729 67.939 1.00 28.93 59 SER B C 1
ATOM 3339 O O . SER B 1 59 ? 50.665 -8.209 68.929 1.00 27.92 59 SER B O 1
ATOM 3342 N N . SER B 1 60 ? 50.763 -6.632 67.336 1.00 31.33 60 SER B N 1
ATOM 3343 C CA . SER B 1 60 ? 49.588 -5.922 67.816 1.00 27.62 60 SER B CA 1
ATOM 3344 C C . SER B 1 60 ? 48.887 -5.123 66.713 1.00 30.39 60 SER B C 1
ATOM 3345 O O . SER B 1 60 ? 49.516 -4.311 66.025 1.00 27.62 60 SER B O 1
ATOM 3348 N N . PHE B 1 61 ? 47.581 -5.343 66.552 1.00 27.28 61 PHE B N 1
ATOM 3349 C CA . PHE B 1 61 ? 46.836 -4.732 65.444 1.00 32.02 61 PHE B CA 1
ATOM 3350 C C . PHE B 1 61 ? 45.538 -4.055 65.890 1.00 28.52 61 PHE B C 1
ATOM 3351 O O . PHE B 1 61 ? 44.934 -4.436 66.897 1.00 27.57 61 PHE B O 1
ATOM 3359 N N . ALA B 1 62 ? 45.126 -3.035 65.141 1.00 26.04 62 ALA B N 1
ATOM 3360 C CA . ALA B 1 62 ? 43.853 -2.355 65.387 1.00 25.00 62 ALA B CA 1
ATOM 3361 C C . ALA B 1 62 ? 43.040 -2.362 64.113 1.00 23.31 62 ALA B C 1
ATOM 3362 O O . ALA B 1 62 ? 43.564 -2.076 63.049 1.00 23.06 62 ALA B O 1
ATOM 3364 N N . VAL B 1 63 ? 41.760 -2.697 64.229 1.00 24.37 63 VAL B N 1
ATOM 3365 C CA . VAL B 1 63 ? 40.849 -2.648 63.100 1.00 24.98 63 VAL B CA 1
ATOM 3366 C C . VAL B 1 63 ? 39.640 -1.810 63.506 1.00 28.54 63 VAL B C 1
ATOM 3367 O O . VAL B 1 63 ? 39.449 -1.528 64.697 1.00 26.55 63 VAL B O 1
ATOM 3371 N N . ALA B 1 64 ? 38.842 -1.394 62.524 1.00 24.49 64 ALA B N 1
ATOM 3372 C CA . ALA B 1 64 ? 37.669 -0.567 62.811 1.00 27.36 64 ALA B CA 1
ATOM 3373 C C . ALA B 1 64 ? 36.488 -1.361 63.346 1.00 28.74 64 ALA B C 1
ATOM 3374 O O . ALA B 1 64 ? 35.725 -0.856 64.157 1.00 29.21 64 ALA B O 1
ATOM 3376 N N . THR B 1 65 ? 36.312 -2.584 62.857 1.00 28.86 65 THR B N 1
ATOM 3377 C CA . THR B 1 65 ? 35.098 -3.342 63.129 1.00 25.68 65 THR B CA 1
ATOM 3378 C C . THR B 1 65 ? 35.391 -4.797 63.454 1.00 26.53 65 THR B C 1
ATOM 3379 O O . THR B 1 65 ? 36.475 -5.302 63.172 1.00 25.38 65 THR B O 1
ATOM 3383 N N . ILE B 1 66 ? 34.415 -5.475 64.050 1.00 27.70 66 ILE B N 1
ATOM 3384 C CA . ILE B 1 66 ? 34.594 -6.881 64.390 1.00 27.54 66 ILE B CA 1
ATOM 3385 C C . ILE B 1 66 ? 34.804 -7.759 63.139 1.00 28.15 66 ILE B C 1
ATOM 3386 O O . ILE B 1 66 ? 35.608 -8.694 63.155 1.00 29.44 66 ILE B O 1
ATOM 3391 N N . ASP B 1 67 ? 34.098 -7.451 62.055 1.00 28.68 67 ASP B N 1
ATOM 3392 C CA . ASP B 1 67 ? 34.247 -8.240 60.828 1.00 28.88 67 ASP B CA 1
ATOM 3393 C C . ASP B 1 67 ? 35.638 -8.109 60.230 1.00 25.80 67 ASP B C 1
ATOM 3394 O O . ASP B 1 67 ? 36.200 -9.088 59.746 1.00 30.65 67 ASP B O 1
ATOM 3399 N N . GLU B 1 68 ? 36.201 -6.909 60.288 1.00 20.32 68 GLU B N 1
ATOM 3400 C CA . GLU B 1 68 ? 37.624 -6.749 59.994 1.00 20.00 68 GLU B CA 1
ATOM 3401 C C . GLU B 1 68 ? 38.481 -7.679 60.851 1.00 27.63 68 GLU B C 1
ATOM 3402 O O . GLU B 1 68 ? 39.319 -8.409 60.331 1.00 33.02 68 GLU B O 1
ATOM 3408 N N . GLY B 1 69 ? 38.258 -7.663 62.166 1.00 31.60 69 GLY B N 1
ATOM 3409 C CA . GLY B 1 69 ? 39.044 -8.483 63.074 1.00 27.04 69 GLY B CA 1
ATOM 3410 C C . GLY B 1 69 ? 38.879 -9.970 62.809 1.00 27.36 69 GLY B C 1
ATOM 3411 O O . GLY B 1 69 ? 39.830 -10.746 62.920 1.00 29.38 69 GLY B O 1
ATOM 3412 N N . ILE B 1 70 ? 37.659 -10.368 62.465 1.00 26.86 70 ILE B N 1
ATOM 3413 C CA . ILE B 1 70 ? 37.374 -11.756 62.116 1.00 30.28 70 ILE B CA 1
ATOM 3414 C C . ILE B 1 70 ? 38.119 -12.158 60.845 1.00 29.37 70 ILE B C 1
ATOM 3415 O O . ILE B 1 70 ? 38.646 -13.271 60.761 1.00 28.96 70 ILE B O 1
ATOM 3420 N N . ARG B 1 71 ? 38.177 -11.247 59.871 1.00 28.29 71 ARG B N 1
ATOM 3421 C CA . ARG B 1 71 ? 38.935 -11.493 58.647 1.00 35.33 71 ARG B CA 1
ATOM 3422 C C . ARG B 1 71 ? 40.396 -11.805 58.987 1.00 34.35 71 ARG B C 1
ATOM 3423 O O . ARG B 1 71 ? 40.960 -12.783 58.489 1.00 37.76 71 ARG B O 1
ATOM 3431 N N . LEU B 1 72 ? 40.995 -10.986 59.852 1.00 30.80 72 LEU B N 1
ATOM 3432 C CA . LEU B 1 72 ? 42.390 -11.195 60.257 1.00 29.95 72 LEU B CA 1
ATOM 3433 C C . LEU B 1 72 ? 42.602 -12.590 60.834 1.00 31.71 72 LEU B C 1
ATOM 3434 O O . LEU B 1 72 ? 43.556 -13.282 60.463 1.00 25.96 72 LEU B O 1
ATOM 3439 N N . ARG B 1 73 ? 41.708 -13.005 61.730 1.00 31.48 73 ARG B N 1
ATOM 3440 C CA . ARG B 1 73 ? 41.801 -14.334 62.328 1.00 27.98 73 ARG B CA 1
ATOM 3441 C C . ARG B 1 73 ? 41.780 -15.405 61.243 1.00 33.08 73 ARG B C 1
ATOM 3442 O O . ARG B 1 73 ? 42.617 -16.314 61.232 1.00 31.10 73 ARG B O 1
ATOM 3450 N N . LYS B 1 74 ? 40.818 -15.287 60.335 1.00 31.96 74 LYS B N 1
ATOM 3451 C CA . LYS B 1 74 ? 40.735 -16.191 59.200 1.00 39.98 74 LYS B CA 1
ATOM 3452 C C . LYS B 1 74 ? 42.040 -16.210 58.398 1.00 44.66 74 LYS B C 1
ATOM 3453 O O . LYS B 1 74 ? 42.523 -17.282 58.046 1.00 44.93 74 LYS B O 1
ATOM 3459 N N . TYR B 1 75 ? 42.632 -15.038 58.168 1.00 45.36 75 TYR B N 1
ATOM 3460 C CA . TYR B 1 75 ? 43.955 -14.943 57.532 1.00 47.03 75 TYR B CA 1
ATOM 3461 C C . TYR B 1 75 ? 45.066 -15.700 58.279 1.00 45.94 75 TYR B C 1
ATOM 3462 O O . TYR B 1 75 ? 46.110 -16.002 57.701 1.00 47.55 75 TYR B O 1
ATOM 3471 N N . GLY B 1 76 ? 44.853 -15.985 59.561 1.00 47.62 7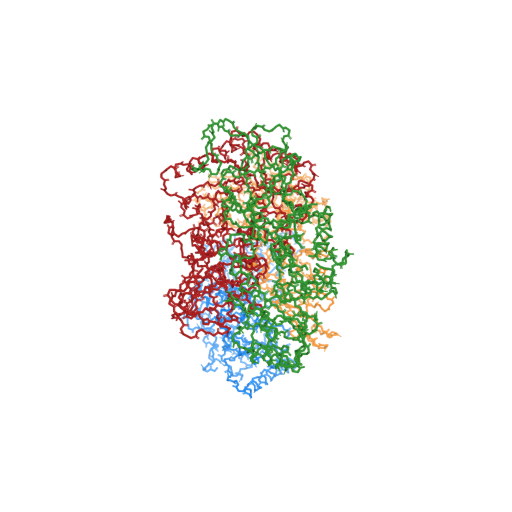6 GLY B N 1
ATOM 3472 C CA . GLY B 1 76 ? 45.828 -16.712 60.361 1.00 45.98 76 GLY B CA 1
ATOM 3473 C C . GLY B 1 76 ? 46.523 -15.875 61.427 1.00 46.10 76 GLY B C 1
ATOM 3474 O O . GLY B 1 76 ? 47.400 -16.372 62.140 1.00 49.57 76 GLY B O 1
ATOM 3475 N N . ILE B 1 77 ? 46.129 -14.609 61.540 1.00 38.06 77 ILE B N 1
ATOM 3476 C CA . ILE B 1 77 ? 46.759 -13.677 62.465 1.00 34.84 77 ILE B CA 1
ATOM 3477 C C . ILE B 1 77 ? 46.470 -14.095 63.908 1.00 36.97 77 ILE B C 1
ATOM 3478 O O . ILE B 1 77 ? 45.312 -14.181 64.310 1.00 34.22 77 ILE B O 1
ATOM 3483 N N . SER B 1 78 ? 47.519 -14.365 64.681 1.00 35.78 78 SER B N 1
ATOM 3484 C CA . SER B 1 78 ? 47.349 -14.831 66.056 1.00 36.34 78 SER B CA 1
ATOM 3485 C C . SER B 1 78 ? 47.737 -13.782 67.105 1.00 36.57 78 SER B C 1
ATOM 3486 O O . SER B 1 78 ? 47.605 -14.020 68.310 1.00 41.59 78 SER B O 1
ATOM 3489 N N . SER B 1 79 ? 48.209 -12.624 66.650 1.00 31.60 79 SER B N 1
ATOM 3490 C CA . SER B 1 79 ? 48.502 -11.504 67.546 1.00 28.80 79 SER B CA 1
ATOM 3491 C C . SER B 1 79 ? 47.209 -10.900 68.087 1.00 28.55 79 SER B C 1
ATOM 3492 O O . SER B 1 79 ? 46.121 -11.141 67.548 1.00 26.51 79 SER B O 1
ATOM 3495 N N . GLU B 1 80 ? 47.327 -10.105 69.147 1.00 25.07 80 GLU B N 1
ATOM 3496 C CA . GLU B 1 80 ? 46.151 -9.443 69.697 1.00 33.10 80 GLU B CA 1
ATOM 3497 C C . GLU B 1 80 ? 45.621 -8.415 68.697 1.00 28.06 80 GLU B C 1
ATOM 3498 O O . GLU B 1 80 ? 46.381 -7.846 67.920 1.00 25.11 80 GLU B O 1
ATOM 3504 N N . ILE B 1 81 ? 44.309 -8.197 68.722 1.00 29.13 81 ILE B N 1
ATOM 3505 C CA . ILE B 1 81 ? 43.642 -7.302 67.787 1.00 27.61 81 ILE B CA 1
ATOM 3506 C C . ILE B 1 81 ? 42.619 -6.425 68.521 1.00 26.62 81 ILE B C 1
ATOM 3507 O O . ILE B 1 81 ? 41.726 -6.934 69.181 1.00 23.68 81 ILE B O 1
ATOM 3512 N N . LEU B 1 82 ? 42.756 -5.110 68.404 1.00 23.65 82 LEU B N 1
ATOM 3513 C CA . LEU B 1 82 ? 41.834 -4.199 69.062 1.00 25.21 82 LEU B CA 1
ATOM 3514 C C . LEU B 1 82 ? 40.790 -3.648 68.088 1.00 29.06 82 LEU B C 1
ATOM 3515 O O . LEU B 1 82 ? 41.122 -3.029 67.077 1.00 25.38 82 LEU B O 1
ATOM 3520 N N . ILE B 1 83 ? 39.520 -3.874 68.400 1.00 25.52 83 ILE B N 1
ATOM 3521 C CA . ILE B 1 83 ? 38.440 -3.308 67.603 1.00 29.10 83 ILE B CA 1
ATOM 3522 C C . ILE B 1 83 ? 38.197 -1.889 68.082 1.00 29.55 83 ILE B C 1
ATOM 3523 O O . ILE B 1 83 ? 37.834 -1.684 69.231 1.00 27.97 83 ILE B O 1
ATOM 3528 N N . LEU B 1 84 ? 38.430 -0.909 67.210 1.00 21.08 84 LEU B N 1
ATOM 3529 C CA . LEU B 1 84 ? 38.386 0.492 67.627 1.00 25.21 84 LEU B CA 1
ATOM 3530 C C . LEU B 1 84 ? 36.970 1.045 67.795 1.00 26.91 84 LEU B C 1
ATOM 3531 O O . LEU B 1 84 ? 36.765 2.082 68.435 1.00 26.11 84 LEU B O 1
ATOM 3536 N N . GLY B 1 85 ? 35.997 0.357 67.212 1.00 28.12 85 GLY B N 1
ATOM 3537 C CA . GLY B 1 85 ? 34.629 0.843 67.232 1.00 31.40 85 GLY B CA 1
ATOM 3538 C C . GLY B 1 85 ? 33.668 0.026 68.080 1.00 29.07 85 GLY B C 1
ATOM 3539 O O . GLY B 1 85 ? 34.023 -1.002 68.648 1.00 31.84 85 GLY B O 1
ATOM 3540 N N . TYR B 1 86 ? 32.434 0.505 68.152 1.00 29.37 86 TYR B N 1
ATOM 3541 C CA . TYR B 1 86 ? 31.334 -0.204 68.792 1.00 31.53 86 TYR B CA 1
ATOM 3542 C C . TYR B 1 86 ? 31.084 -1.552 68.132 1.00 30.08 86 TYR B C 1
ATOM 3543 O O . TYR B 1 86 ? 30.917 -1.629 66.922 1.00 27.00 86 TYR B O 1
ATOM 3552 N N . THR B 1 87 ? 31.037 -2.615 68.921 1.00 28.99 87 THR B N 1
ATOM 3553 C CA . THR B 1 87 ? 30.501 -3.879 68.431 1.00 28.87 87 THR B CA 1
ATOM 3554 C C . THR B 1 87 ? 29.177 -4.142 69.138 1.00 32.34 87 THR B C 1
ATOM 3555 O O . THR B 1 87 ? 29.112 -4.054 70.358 1.00 34.23 87 THR B O 1
ATOM 3559 N N . SER B 1 88 ? 28.126 -4.462 68.387 1.00 28.64 88 SER B N 1
ATOM 3560 C CA . SER B 1 88 ? 26.858 -4.836 69.001 1.00 33.92 88 SER B CA 1
ATOM 3561 C C . SER B 1 88 ? 27.054 -5.984 70.003 1.00 34.85 88 SER B C 1
ATOM 3562 O O . SER B 1 88 ? 27.696 -6.993 69.684 1.00 25.34 88 SER B O 1
ATOM 3565 N N . PRO B 1 89 ? 26.508 -5.827 71.225 1.00 33.16 89 PRO B N 1
ATOM 3566 C CA . PRO B 1 89 ? 26.604 -6.867 72.256 1.00 32.64 89 PRO B CA 1
ATOM 3567 C C . PRO B 1 89 ? 26.073 -8.213 71.774 1.00 31.22 89 PRO B C 1
ATOM 3568 O O . PRO B 1 89 ? 26.490 -9.263 72.280 1.00 32.90 89 PRO B O 1
ATOM 3572 N N . SER B 1 90 ? 25.182 -8.176 70.790 1.00 28.51 90 SER B N 1
ATOM 3573 C CA . SER B 1 90 ? 24.611 -9.385 70.216 1.00 36.16 90 SER B CA 1
ATOM 3574 C C . SER B 1 90 ? 25.681 -10.267 69.571 1.00 36.70 90 SER B C 1
ATOM 3575 O O . SER B 1 90 ? 25.426 -11.430 69.261 1.00 39.68 90 SER B O 1
ATOM 3578 N N . ARG B 1 91 ? 26.875 -9.717 69.363 1.00 32.18 91 ARG B N 1
ATOM 3579 C CA . ARG B 1 91 ? 27.957 -10.501 68.789 1.00 34.44 91 ARG B CA 1
ATOM 3580 C C . ARG B 1 91 ? 29.058 -10.783 69.803 1.00 33.11 91 ARG B C 1
ATOM 3581 O O . ARG B 1 91 ? 30.202 -11.021 69.429 1.00 29.78 91 ARG B O 1
ATOM 3589 N N . ALA B 1 92 ? 28.699 -10.781 71.081 1.00 34.57 92 ALA B N 1
ATOM 3590 C CA . ALA B 1 92 ? 29.675 -10.998 72.144 1.00 34.02 92 ALA B CA 1
ATOM 3591 C C . ALA B 1 92 ? 30.330 -12.367 72.035 1.00 37.44 92 ALA B C 1
ATOM 3592 O O . ALA B 1 92 ? 31.514 -12.515 72.339 1.00 33.04 92 ALA B O 1
ATOM 3594 N N . LYS B 1 93 ? 29.561 -13.368 71.620 1.00 39.52 93 LYS B N 1
ATOM 3595 C CA . LYS B 1 93 ? 30.104 -14.717 71.488 1.00 44.61 93 LYS B CA 1
ATOM 3596 C C . LYS B 1 93 ? 31.255 -14.738 70.488 1.00 39.25 93 LYS B C 1
ATOM 3597 O O . LYS B 1 93 ? 32.233 -15.476 70.659 1.00 36.57 93 LYS B O 1
ATOM 3603 N N . GLU B 1 94 ? 31.140 -13.912 69.451 1.00 37.54 94 GLU B N 1
ATOM 3604 C CA . GLU B 1 94 ? 32.187 -13.814 68.435 1.00 35.40 94 GLU B CA 1
ATOM 3605 C C . GLU B 1 94 ? 33.417 -13.068 68.947 1.00 36.29 94 GLU B C 1
ATOM 3606 O O . GLU B 1 94 ? 34.542 -13.421 68.591 1.00 31.01 94 GLU B O 1
ATOM 3612 N N . LEU B 1 95 ? 33.213 -12.044 69.776 1.00 32.29 95 LEU B N 1
ATOM 3613 C CA . LEU B 1 95 ? 34.348 -11.366 70.388 1.00 32.31 95 LEU B CA 1
ATOM 3614 C C . LEU B 1 95 ? 35.088 -12.386 71.230 1.00 35.96 95 LEU B C 1
ATOM 3615 O O . LEU B 1 95 ? 36.321 -12.371 71.319 1.00 32.90 95 LEU B O 1
ATOM 3620 N N . CYS B 1 96 ? 34.325 -13.294 71.833 1.00 37.83 96 CYS B N 1
ATOM 3621 C CA . CYS B 1 96 ? 34.910 -14.292 72.720 1.00 37.66 96 CYS B CA 1
ATOM 3622 C C . CYS B 1 96 ? 35.623 -15.382 71.930 1.00 32.24 96 CYS B C 1
ATOM 3623 O O . CYS B 1 96 ? 36.785 -15.683 72.186 1.00 30.57 96 CYS B O 1
ATOM 3626 N N . LYS B 1 97 ? 34.911 -15.945 70.958 1.00 36.37 97 LYS B N 1
ATOM 3627 C CA . LYS B 1 97 ? 35.406 -17.039 70.125 1.00 40.25 97 LYS B CA 1
ATOM 3628 C C . LYS B 1 97 ? 36.686 -16.670 69.377 1.00 38.73 97 LYS B C 1
ATOM 3629 O O . LYS B 1 97 ? 37.655 -17.432 69.364 1.00 36.24 97 LYS B O 1
ATOM 3635 N N . TYR B 1 98 ? 36.686 -15.489 68.769 1.00 36.65 98 TYR B N 1
ATOM 3636 C CA . TYR B 1 98 ? 37.818 -15.033 67.966 1.00 32.56 98 TYR B CA 1
ATOM 3637 C C . TYR B 1 98 ? 38.855 -14.229 68.751 1.00 37.46 98 TYR B C 1
ATOM 3638 O O . TYR B 1 98 ? 39.748 -13.622 68.153 1.00 33.81 98 TYR B O 1
ATOM 3647 N N . GLU B 1 99 ? 38.729 -14.230 70.079 1.00 32.54 99 GLU B N 1
ATOM 3648 C CA . GLU B 1 99 ? 39.661 -13.531 70.973 1.00 33.23 99 GLU B CA 1
ATOM 3649 C C . GLU B 1 99 ? 39.961 -12.107 70.516 1.00 31.19 99 GLU B C 1
ATOM 3650 O O . GLU B 1 99 ? 41.113 -11.676 70.495 1.00 29.64 99 GLU B O 1
ATOM 3656 N N . LEU B 1 100 ? 38.913 -11.388 70.138 1.00 26.76 100 LEU B N 1
ATOM 3657 C CA . LEU B 1 100 ? 39.054 -10.008 69.710 1.00 26.58 100 LEU B CA 1
ATOM 3658 C C . LEU B 1 100 ? 38.908 -9.062 70.893 1.00 33.11 100 LEU B C 1
ATOM 3659 O O . LEU B 1 100 ? 37.974 -9.191 71.690 1.00 30.92 100 LEU B O 1
ATOM 3664 N N . THR B 1 101 ? 39.833 -8.114 71.004 1.00 26.22 101 THR B N 1
ATOM 3665 C CA . THR B 1 101 ? 39.782 -7.130 72.075 1.00 24.65 101 THR B CA 1
ATOM 3666 C C . THR B 1 101 ? 38.832 -6.003 71.704 1.00 27.71 101 THR B C 1
ATOM 3667 O O . THR B 1 101 ? 39.002 -5.358 70.674 1.00 27.01 101 THR B O 1
ATOM 3671 N N . GLN B 1 102 ? 37.827 -5.774 72.547 1.00 24.24 102 GLN B N 1
ATOM 3672 C CA . GLN B 1 102 ? 36.808 -4.778 72.253 1.00 22.37 102 GLN B CA 1
ATOM 3673 C C . GLN B 1 102 ? 37.059 -3.454 72.958 1.00 23.93 102 GLN B C 1
ATOM 3674 O O . GLN B 1 102 ? 37.366 -3.420 74.147 1.00 25.62 102 GLN B O 1
ATOM 3680 N N . THR B 1 103 ? 36.912 -2.362 72.220 1.00 22.19 103 THR B N 1
ATOM 3681 C CA . THR B 1 103 ? 36.868 -1.034 72.812 1.00 26.17 103 THR B CA 1
ATOM 3682 C C . THR B 1 103 ? 35.577 -0.848 73.639 1.00 29.32 103 THR B C 1
ATOM 3683 O O . THR B 1 103 ? 34.479 -1.070 73.130 1.00 28.52 103 THR B O 1
ATOM 3687 N N . LEU B 1 104 ? 35.716 -0.477 74.916 1.00 25.56 104 LEU B N 1
ATOM 3688 C CA . LEU B 1 104 ? 34.563 -0.061 75.730 1.00 26.88 104 LEU B CA 1
ATOM 3689 C C . LEU B 1 104 ? 34.283 1.415 75.466 1.00 29.49 104 LEU B C 1
ATOM 3690 O O . LEU B 1 104 ? 35.071 2.274 75.860 1.00 26.63 104 LEU B O 1
ATOM 3695 N N . ILE B 1 105 ? 33.175 1.704 74.783 1.00 33.70 105 ILE B N 1
ATOM 3696 C CA . ILE B 1 105 ? 32.872 3.071 74.353 1.00 28.57 105 ILE B CA 1
ATOM 3697 C C . ILE B 1 105 ? 32.184 3.927 75.403 1.00 31.71 105 ILE B C 1
ATOM 3698 O O . ILE B 1 105 ? 32.177 5.152 75.284 1.00 31.78 105 ILE B O 1
ATOM 3703 N N . ASP B 1 106 ? 31.580 3.278 76.403 1.00 33.45 106 ASP B N 1
ATOM 3704 C CA . ASP B 1 106 ? 31.012 3.956 77.569 1.00 35.60 106 ASP B CA 1
ATOM 3705 C C . ASP B 1 106 ? 30.547 2.934 78.610 1.00 37.34 106 ASP B C 1
ATOM 3706 O O . ASP B 1 106 ? 30.593 1.721 78.360 1.00 33.91 106 ASP B O 1
ATOM 3711 N N . TYR B 1 107 ? 30.095 3.421 79.764 1.00 27.37 107 TYR B N 1
ATOM 3712 C CA . TYR B 1 107 ? 29.722 2.529 80.858 1.00 31.14 107 TYR B CA 1
ATOM 3713 C C . TYR B 1 107 ? 28.514 1.645 80.532 1.00 31.11 107 TYR B C 1
ATOM 3714 O O . TYR B 1 107 ? 28.544 0.435 80.763 1.00 34.19 107 TYR B O 1
ATOM 3723 N N . ARG B 1 108 ? 27.450 2.258 80.020 1.00 27.36 108 ARG B N 1
ATOM 3724 C CA . ARG B 1 108 ? 26.272 1.529 79.583 1.00 32.43 108 ARG B CA 1
ATOM 3725 C C . ARG B 1 108 ? 26.630 0.355 78.676 1.00 36.54 108 ARG B C 1
ATOM 3726 O O . ARG B 1 108 ? 26.210 -0.779 78.921 1.00 33.38 108 ARG B O 1
ATOM 3734 N N . TYR B 1 109 ? 27.398 0.639 77.624 1.00 32.14 109 TYR B N 1
ATOM 3735 C CA . TYR B 1 109 ? 27.825 -0.391 76.691 1.00 31.38 109 TYR B CA 1
ATOM 3736 C C . TYR B 1 109 ? 28.582 -1.518 77.395 1.00 28.57 109 TYR B C 1
ATOM 3737 O O . TYR B 1 109 ? 28.308 -2.699 77.172 1.00 26.98 109 TYR B O 1
ATOM 3746 N N . SER B 1 110 ? 29.528 -1.159 78.253 1.00 29.15 110 SER B N 1
ATOM 3747 C CA . SER B 1 110 ? 30.257 -2.169 78.998 1.00 33.56 110 SER B CA 1
ATOM 3748 C C . SER B 1 110 ? 29.280 -3.027 79.803 1.00 36.48 110 SER B C 1
ATOM 3749 O O . SER B 1 110 ? 29.447 -4.242 79.919 1.00 35.19 110 SER B O 1
ATOM 3752 N N . LEU B 1 111 ? 28.246 -2.385 80.336 1.00 34.62 111 LEU B N 1
ATOM 3753 C CA . LEU B 1 111 ? 27.258 -3.072 81.155 1.00 41.56 111 LEU B CA 1
ATOM 3754 C C . LEU B 1 111 ? 26.497 -4.067 80.289 1.00 39.60 111 LEU B C 1
ATOM 3755 O O . LEU B 1 111 ? 26.333 -5.232 80.660 1.00 36.71 111 LEU B O 1
ATOM 3760 N N . LEU B 1 112 ? 26.052 -3.604 79.122 1.00 32.74 112 LEU B N 1
ATOM 3761 C CA . LEU B 1 112 ? 25.320 -4.457 78.199 1.00 32.79 112 LEU B CA 1
ATOM 3762 C C . LEU B 1 112 ? 26.197 -5.571 77.638 1.00 34.93 112 LEU B C 1
ATOM 3763 O O . LEU B 1 112 ? 25.735 -6.691 77.422 1.00 40.81 112 LEU B O 1
ATOM 3768 N N . LEU B 1 113 ? 27.467 -5.264 77.404 1.00 29.98 113 LEU B N 1
ATOM 3769 C CA . LEU B 1 113 ? 28.386 -6.262 76.887 1.00 30.62 113 LEU B CA 1
ATOM 3770 C C . LEU B 1 113 ? 28.589 -7.352 77.939 1.00 29.47 113 LEU B C 1
ATOM 3771 O O . LEU B 1 113 ? 28.493 -8.547 77.660 1.00 29.87 113 LEU B O 1
ATOM 3776 N N . ASN B 1 114 ? 28.871 -6.924 79.154 1.00 30.01 114 ASN B N 1
ATOM 3777 C CA . ASN B 1 114 ? 29.046 -7.850 80.262 1.00 35.21 114 ASN B CA 1
ATOM 3778 C C . ASN B 1 114 ? 27.814 -8.745 80.457 1.00 37.77 114 ASN B C 1
ATOM 3779 O O . ASN B 1 114 ? 27.939 -9.953 80.677 1.00 34.31 114 ASN B O 1
ATOM 3784 N N . LYS B 1 115 ? 26.633 -8.142 80.337 1.00 41.00 115 LYS B N 1
ATOM 3785 C CA . LYS B 1 115 ? 25.354 -8.837 80.531 1.00 41.06 115 LYS B CA 1
ATOM 3786 C C . LYS B 1 115 ? 25.178 -10.045 79.602 1.00 42.37 115 LYS B C 1
ATOM 3787 O O . LYS B 1 115 ? 24.480 -11.003 79.940 1.00 38.76 115 LYS B O 1
ATOM 3793 N N . GLN B 1 116 ? 25.842 -10.005 78.446 1.00 40.86 116 GLN B N 1
ATOM 3794 C CA . GLN B 1 116 ? 25.768 -11.092 77.472 1.00 41.91 116 GLN B CA 1
ATOM 3795 C C . GLN B 1 116 ? 26.356 -12.390 78.028 1.00 42.43 116 GLN B C 1
ATOM 3796 O O . GLN B 1 116 ? 26.055 -13.480 77.529 1.00 42.45 116 GLN B O 1
ATOM 3802 N N . GLY B 1 117 ? 27.207 -12.263 79.046 1.00 35.98 117 GLY B N 1
ATOM 3803 C CA . GLY B 1 117 ? 27.732 -13.415 79.755 1.00 35.91 117 GLY B CA 1
ATOM 3804 C C . GLY B 1 117 ? 28.965 -14.091 79.170 1.00 46.17 117 GLY B C 1
ATOM 3805 O O . GLY B 1 117 ? 29.323 -15.186 79.605 1.00 53.39 117 GLY B O 1
ATOM 3806 N N . TYR B 1 118 ? 29.620 -13.459 78.197 1.00 42.43 118 TYR B N 1
ATOM 3807 C CA . TYR B 1 118 ? 30.840 -14.031 77.614 1.00 41.56 118 TYR B CA 1
ATOM 3808 C C . TYR B 1 118 ? 32.103 -13.315 78.081 1.00 40.64 118 TYR B C 1
ATOM 3809 O O . TYR B 1 118 ? 32.121 -12.090 78.193 1.00 39.93 118 TYR B O 1
ATOM 3818 N N . ASP B 1 119 ? 33.156 -14.085 78.350 1.00 40.61 119 ASP B N 1
ATOM 3819 C CA . ASP B 1 119 ? 34.434 -13.520 78.782 1.00 36.82 119 ASP B CA 1
ATOM 3820 C C . ASP B 1 119 ? 35.104 -12.813 77.604 1.00 40.53 119 ASP B C 1
ATOM 3821 O O . ASP B 1 119 ? 35.395 -13.433 76.577 1.00 44.26 119 ASP B O 1
ATOM 3826 N N . ILE B 1 120 ? 35.333 -11.513 77.751 1.00 34.70 120 ILE B N 1
ATOM 3827 C CA . ILE B 1 120 ? 35.838 -10.701 76.654 1.00 35.02 120 ILE B CA 1
ATOM 3828 C C . ILE B 1 120 ? 36.991 -9.835 77.127 1.00 37.89 120 ILE B C 1
ATOM 3829 O O . ILE B 1 120 ? 36.894 -9.215 78.182 1.00 35.09 120 ILE B O 1
ATOM 3834 N N . LYS B 1 121 ? 38.081 -9.803 76.353 1.00 33.45 121 LYS B N 1
ATOM 3835 C CA . LYS B 1 121 ? 39.156 -8.850 76.589 1.00 35.53 121 LYS B CA 1
ATOM 3836 C C . LYS B 1 121 ? 38.759 -7.479 76.052 1.00 30.79 121 LYS B C 1
ATOM 3837 O O . LYS B 1 121 ? 38.206 -7.373 74.954 1.00 29.05 121 LYS B O 1
ATOM 3843 N N . ALA B 1 122 ? 39.053 -6.430 76.812 1.00 26.28 122 ALA B N 1
ATOM 3844 C CA . ALA B 1 122 ? 38.677 -5.084 76.397 1.00 24.28 122 ALA B CA 1
ATOM 3845 C C . ALA B 1 122 ? 39.740 -4.022 76.694 1.00 26.83 122 ALA B C 1
ATOM 3846 O O . ALA B 1 122 ? 40.597 -4.208 77.561 1.00 26.94 122 ALA B O 1
ATOM 3848 N N . HIS B 1 123 ? 39.668 -2.909 75.967 1.00 22.76 123 HIS B N 1
ATOM 3849 C CA . HIS B 1 123 ? 40.374 -1.686 76.334 1.00 21.25 123 HIS B CA 1
ATOM 3850 C C . HIS B 1 123 ? 39.323 -0.632 76.568 1.00 26.77 123 HIS B C 1
ATOM 3851 O O . HIS B 1 123 ? 38.316 -0.576 75.862 1.00 28.13 123 HIS B O 1
ATOM 3858 N N . ILE B 1 124 ? 39.533 0.214 77.557 1.00 22.42 124 ILE B N 1
ATOM 3859 C CA . ILE B 1 124 ? 38.557 1.259 77.790 1.00 26.58 124 ILE B CA 1
ATOM 3860 C C . ILE B 1 124 ? 38.986 2.526 77.076 1.00 25.76 124 ILE B C 1
ATOM 3861 O O . ILE B 1 124 ? 40.120 2.960 77.213 1.00 22.35 124 ILE B O 1
ATOM 3866 N N . LYS B 1 125 ? 38.093 3.101 76.280 1.00 23.15 125 LYS B N 1
ATOM 3867 C CA A LYS B 1 125 ? 38.394 4.377 75.648 0.47 25.19 125 LYS B CA 1
ATOM 3868 C CA B LYS B 1 125 ? 38.379 4.375 75.639 0.53 24.99 125 LYS B CA 1
ATOM 3869 C C . LYS B 1 125 ? 37.936 5.516 76.542 1.00 25.81 125 LYS B C 1
ATOM 3870 O O . LYS B 1 125 ? 36.818 5.505 77.065 1.00 29.08 125 LYS B O 1
ATOM 3881 N N . ILE B 1 126 ? 38.812 6.490 76.730 1.00 25.21 126 ILE B N 1
ATOM 3882 C CA . ILE B 1 126 ? 38.474 7.672 77.507 1.00 28.46 126 ILE B CA 1
ATOM 3883 C C . ILE B 1 126 ? 38.303 8.804 76.498 1.00 32.85 126 ILE B C 1
ATOM 3884 O O . ILE B 1 126 ? 39.192 9.067 75.702 1.00 30.96 126 ILE B O 1
ATOM 3889 N N . ASP B 1 127 ? 37.155 9.460 76.513 1.00 27.22 127 ASP B N 1
ATOM 3890 C CA . ASP B 1 127 ? 36.966 10.657 75.710 1.00 29.43 127 ASP B CA 1
ATOM 3891 C C . ASP B 1 127 ? 37.647 11.815 76.422 1.00 32.49 127 ASP B C 1
ATOM 3892 O O . ASP B 1 127 ? 37.186 12.244 77.480 1.00 37.68 127 ASP B O 1
ATOM 3897 N N . THR B 1 128 ? 38.735 12.330 75.852 1.00 28.12 128 THR B N 1
ATOM 3898 C CA . THR B 1 128 ? 39.443 13.438 76.492 1.00 29.02 128 THR B CA 1
ATOM 3899 C C . THR B 1 128 ? 39.220 14.779 75.804 1.00 31.23 128 THR B C 1
ATOM 3900 O O . THR B 1 128 ? 39.932 15.740 76.081 1.00 32.52 128 THR B O 1
ATOM 3904 N N . GLY B 1 129 ? 38.234 14.850 74.913 1.00 28.38 129 GLY B N 1
ATOM 3905 C CA . GLY B 1 129 ? 37.922 16.103 74.249 1.00 29.71 129 GLY B CA 1
ATOM 3906 C C . GLY B 1 129 ? 37.354 15.937 72.849 1.00 35.94 129 GLY B C 1
ATOM 3907 O O . GLY B 1 129 ? 36.729 16.853 72.316 1.00 37.92 129 GLY B O 1
ATOM 3916 N N . HIS B 1 131 ? 34.946 13.994 71.939 1.00 25.31 131 HIS B N 1
ATOM 3917 C CA . HIS B 1 131 ? 33.490 13.890 72.068 1.00 25.20 131 HIS B CA 1
ATOM 3918 C C . HIS B 1 131 ? 32.828 13.012 71.018 1.00 28.89 131 HIS B C 1
ATOM 3919 O O . HIS B 1 131 ? 31.776 13.343 70.468 1.00 29.99 131 HIS B O 1
ATOM 3926 N N . ARG B 1 132 ? 33.461 11.885 70.730 1.00 27.99 132 ARG B N 1
ATOM 3927 C CA . ARG B 1 132 ? 32.809 10.853 69.955 1.00 36.19 132 ARG B CA 1
ATOM 3928 C C . ARG B 1 132 ? 32.577 9.667 70.877 1.00 29.78 132 ARG B C 1
ATOM 3929 O O . ARG B 1 132 ? 31.727 9.738 71.757 1.00 35.32 132 ARG B O 1
ATOM 3937 N N . LEU B 1 133 ? 33.339 8.596 70.707 1.00 27.50 133 LEU B N 1
ATOM 3938 C CA . LEU B 1 133 ? 33.243 7.471 71.634 1.00 30.72 133 LEU B CA 1
ATOM 3939 C C . LEU B 1 133 ? 34.082 7.724 72.888 1.00 31.37 133 LEU B C 1
ATOM 3940 O O . LEU B 1 133 ? 35.010 8.536 72.866 1.00 32.21 133 LEU B O 1
ATOM 3945 N N . GLY B 1 134 ? 33.759 7.022 73.972 1.00 26.85 134 GLY B N 1
ATOM 3946 C CA . GLY B 1 134 ? 34.561 7.082 75.182 1.00 25.35 134 GLY B CA 1
ATOM 3947 C C . GLY B 1 134 ? 33.842 7.503 76.453 1.00 29.09 134 GLY B C 1
ATOM 3948 O O . GLY B 1 134 ? 32.847 8.228 76.414 1.00 26.14 134 GLY B O 1
ATOM 3949 N N . PHE B 1 135 ? 34.362 7.027 77.584 1.00 31.45 135 PHE B N 1
ATOM 3950 C CA . PHE B 1 135 ? 33.962 7.478 78.911 1.00 28.97 135 PHE B CA 1
ATOM 3951 C C . PHE B 1 135 ? 34.493 8.892 79.124 1.00 30.48 135 PHE B C 1
ATOM 3952 O O . PHE B 1 135 ? 35.670 9.154 78.874 1.00 34.39 135 PHE B O 1
ATOM 3960 N N . SER B 1 136 ? 33.653 9.785 79.629 1.00 29.44 136 SER B N 1
ATOM 3961 C CA . SER B 1 136 ? 34.077 11.136 79.986 1.00 35.57 136 SER B CA 1
ATOM 3962 C C . SER B 1 136 ? 35.060 11.139 81.158 1.00 39.00 136 SER B C 1
ATOM 3963 O O . SER B 1 136 ? 34.967 10.303 82.061 1.00 36.95 136 SER B O 1
ATOM 3966 N N . THR B 1 137 ? 35.992 12.092 81.141 1.00 35.96 137 THR B N 1
ATOM 3967 C CA . THR B 1 137 ? 36.984 12.248 82.206 1.00 29.68 137 THR B CA 1
ATOM 3968 C C . THR B 1 137 ? 36.346 12.659 83.536 1.00 35.22 137 THR B C 1
ATOM 3969 O O . THR B 1 137 ? 36.964 12.512 84.592 1.00 35.21 137 THR B O 1
ATOM 3973 N N . GLU B 1 138 ? 35.120 13.177 83.483 1.00 34.59 138 GLU B N 1
ATOM 3974 C CA . GLU B 1 138 ? 34.420 13.589 84.698 1.00 43.42 138 GLU B CA 1
ATOM 3975 C C . GLU B 1 138 ? 33.836 12.388 85.433 1.00 41.95 138 GLU B C 1
ATOM 3976 O O . GLU B 1 138 ? 33.792 12.364 86.665 1.00 44.24 138 GLU B O 1
ATOM 3982 N N . ASP B 1 139 ? 33.407 11.383 84.675 1.00 39.08 139 ASP B N 1
ATOM 3983 C CA . ASP B 1 139 ? 32.702 10.242 85.255 1.00 46.66 139 ASP B CA 1
ATOM 3984 C C . ASP B 1 139 ? 33.660 9.169 85.752 1.00 41.73 139 ASP B C 1
ATOM 3985 O O . ASP B 1 139 ? 33.648 8.033 85.279 1.00 43.15 139 ASP B O 1
ATOM 3990 N N . LYS B 1 140 ? 34.474 9.535 86.731 1.00 41.38 140 LYS B N 1
ATOM 3991 C CA . LYS B 1 140 ? 35.532 8.652 87.192 1.00 36.46 140 LYS B CA 1
ATOM 3992 C C . LYS B 1 140 ? 34.991 7.381 87.857 1.00 38.81 140 LYS B C 1
ATOM 3993 O O . LYS B 1 140 ? 35.604 6.318 87.756 1.00 37.00 140 LYS B O 1
ATOM 3999 N N . ASP B 1 141 ? 33.825 7.479 88.498 1.00 36.68 141 ASP B N 1
ATOM 4000 C CA . ASP B 1 141 ? 33.242 6.314 89.163 1.00 34.96 141 ASP B CA 1
ATOM 4001 C C . ASP B 1 141 ? 32.787 5.283 88.152 1.00 34.31 141 ASP B C 1
ATOM 4002 O O . ASP B 1 141 ? 32.883 4.082 88.391 1.00 32.14 141 ASP B O 1
ATOM 4007 N N . LYS B 1 142 ? 32.305 5.759 87.010 1.00 31.72 142 LYS B N 1
ATOM 4008 C CA . LYS B 1 142 ? 31.928 4.862 85.930 1.00 36.59 142 LYS B CA 1
ATOM 4009 C C . LYS B 1 142 ? 33.141 4.167 85.313 1.00 33.74 142 LYS B C 1
ATOM 4010 O O . LYS B 1 142 ? 33.105 2.968 85.018 1.00 33.60 142 LYS B O 1
ATOM 4016 N N . ILE B 1 143 ? 34.215 4.925 85.121 1.00 32.42 143 ILE B N 1
ATOM 4017 C CA . ILE B 1 143 ? 35.459 4.365 84.610 1.00 31.28 143 ILE B CA 1
ATOM 4018 C C . ILE B 1 143 ? 35.963 3.281 85.563 1.00 32.09 143 ILE B C 1
ATOM 4019 O O . ILE B 1 143 ? 36.288 2.170 85.145 1.00 32.60 143 ILE B O 1
ATOM 4024 N N . LEU B 1 144 ? 36.000 3.600 86.852 1.00 31.18 144 LEU B N 1
ATOM 4025 C CA . LEU B 1 144 ? 36.452 2.636 87.846 1.00 33.55 144 LEU B CA 1
ATOM 4026 C C . LEU B 1 144 ? 35.521 1.419 87.858 1.00 32.29 144 LEU B C 1
ATOM 4027 O O . LEU B 1 144 ? 35.984 0.284 87.883 1.00 34.32 144 LEU B O 1
ATOM 4032 N N . ALA B 1 145 ? 34.212 1.660 87.818 1.00 32.99 145 ALA B N 1
ATOM 4033 C CA . ALA B 1 145 ? 33.234 0.575 87.822 1.00 37.16 145 ALA B CA 1
ATOM 4034 C C . ALA B 1 145 ? 33.430 -0.406 86.661 1.00 38.56 145 ALA B C 1
ATOM 4035 O O . ALA B 1 145 ? 33.144 -1.603 86.797 1.00 34.31 145 ALA B O 1
ATOM 4037 N N . ALA B 1 146 ? 33.928 0.099 85.530 1.00 36.32 146 ALA B N 1
ATOM 4038 C CA . ALA B 1 146 ? 34.146 -0.730 84.347 1.00 38.03 146 ALA B CA 1
ATOM 4039 C C . ALA B 1 146 ? 35.235 -1.782 84.562 1.00 37.57 146 ALA B C 1
ATOM 4040 O O . ALA B 1 146 ? 35.309 -2.764 83.816 1.00 30.63 146 ALA B O 1
ATOM 4042 N N . PHE B 1 147 ? 36.066 -1.569 85.583 1.00 36.20 147 PHE B N 1
ATOM 4043 C CA . PHE B 1 147 ? 37.131 -2.501 85.939 1.00 35.39 147 PHE B CA 1
ATOM 4044 C C . PHE B 1 147 ? 36.670 -3.660 86.819 1.00 40.61 147 PHE B C 1
ATOM 4045 O O . PHE B 1 147 ? 37.427 -4.616 87.024 1.00 37.41 147 PHE B O 1
ATOM 4053 N N . SER B 1 148 ? 35.441 -3.572 87.339 1.00 33.76 148 SER B N 1
ATOM 4054 C CA . SER B 1 148 ? 34.894 -4.621 88.195 1.00 37.12 148 SER B CA 1
ATOM 4055 C C . SER B 1 148 ? 33.707 -5.333 87.551 1.00 42.91 148 SER B C 1
ATOM 4056 O O . SER B 1 148 ? 32.794 -5.759 88.250 1.00 45.33 148 SER B O 1
ATOM 4059 N N . LEU B 1 149 ? 33.697 -5.444 86.227 1.00 36.60 149 LEU B N 1
ATOM 4060 C CA . LEU B 1 149 ? 32.642 -6.206 85.561 1.00 35.57 149 LEU B CA 1
ATOM 4061 C C . LEU B 1 149 ? 33.099 -7.643 85.327 1.00 35.15 149 LEU B C 1
ATOM 4062 O O . LEU B 1 149 ? 34.179 -7.882 84.813 1.00 38.72 149 LEU B O 1
ATOM 4067 N N . LYS B 1 150 ? 32.253 -8.590 85.702 1.00 42.34 150 LYS B N 1
ATOM 4068 C CA . LYS B 1 150 ? 32.630 -10.000 85.826 1.00 48.18 150 LYS B CA 1
ATOM 4069 C C . LYS B 1 150 ? 33.199 -10.636 84.554 1.00 46.44 150 LYS B C 1
ATOM 4070 O O . LYS B 1 150 ? 34.131 -11.445 84.616 1.00 45.52 150 LYS B O 1
ATOM 4076 N N . HIS B 1 151 ? 32.645 -10.262 83.406 1.00 39.15 151 HIS B N 1
ATOM 4077 C CA . HIS B 1 151 ? 33.022 -10.882 82.138 1.00 42.30 151 HIS B CA 1
ATOM 4078 C C . HIS B 1 151 ? 33.932 -10.005 81.279 1.00 41.81 151 HIS B C 1
ATOM 4079 O O . HIS B 1 151 ? 34.332 -10.399 80.175 1.00 42.81 151 HIS B O 1
ATOM 4086 N N . ILE B 1 152 ? 34.263 -8.821 81.785 1.00 35.61 152 ILE B N 1
ATOM 4087 C CA . ILE B 1 152 ? 35.033 -7.862 81.003 1.00 33.51 152 ILE B CA 1
ATOM 4088 C C . ILE B 1 152 ? 36.446 -7.738 81.546 1.00 35.29 152 ILE B C 1
ATOM 4089 O O . ILE B 1 152 ? 36.666 -7.153 82.603 1.00 35.73 152 ILE B O 1
ATOM 4094 N N . LYS B 1 153 ? 37.404 -8.285 80.814 1.00 37.43 153 LYS B N 1
ATOM 4095 C CA . LYS B 1 153 ? 38.787 -8.261 81.256 1.00 35.50 153 LYS B CA 1
ATOM 4096 C C . LYS B 1 153 ? 39.464 -7.044 80.653 1.00 32.68 153 LYS B C 1
ATOM 4097 O O . LYS B 1 153 ? 39.817 -7.042 79.473 1.00 34.15 153 LYS B O 1
ATOM 4103 N N . VAL B 1 154 ? 39.606 -5.988 81.444 1.00 27.53 154 VAL B N 1
ATOM 4104 C CA . VAL B 1 154 ? 40.187 -4.767 80.912 1.00 30.00 154 VAL B CA 1
ATOM 4105 C C . VAL B 1 154 ? 41.692 -4.895 80.871 1.00 33.75 154 VAL B C 1
ATOM 4106 O O . VAL B 1 154 ? 42.341 -4.984 81.919 1.00 33.08 154 VAL B O 1
ATOM 4110 N N . ALA B 1 155 ? 42.237 -4.914 79.656 1.00 33.74 155 ALA B N 1
ATOM 4111 C CA . ALA B 1 155 ? 43.670 -5.111 79.441 1.00 35.26 155 ALA B CA 1
ATOM 4112 C C . ALA B 1 155 ? 44.341 -3.812 79.030 1.00 37.68 155 ALA B C 1
ATOM 4113 O O . ALA B 1 155 ? 45.554 -3.765 78.864 1.00 32.58 155 ALA B O 1
ATOM 4115 N N . GLY B 1 156 ? 43.555 -2.754 78.862 1.00 34.66 156 GLY B N 1
ATOM 4116 C CA . GLY B 1 156 ? 44.123 -1.506 78.404 1.00 28.22 156 GLY B CA 1
ATOM 4117 C C . GLY B 1 156 ? 43.201 -0.325 78.531 1.00 25.01 156 GLY B C 1
ATOM 4118 O O . GLY B 1 156 ? 41.991 -0.479 78.706 1.00 25.04 156 GLY B O 1
ATOM 4119 N N . ILE B 1 157 ? 43.781 0.864 78.437 1.00 24.12 157 ILE B N 1
ATOM 4120 C CA . ILE B 1 157 ? 43.029 2.104 78.579 1.00 24.68 157 ILE B CA 1
ATOM 4121 C C . ILE B 1 157 ? 43.623 3.119 77.623 1.00 29.01 157 ILE B C 1
ATOM 4122 O O . ILE B 1 157 ? 44.846 3.274 77.554 1.00 32.02 157 ILE B O 1
ATOM 4127 N N . PHE B 1 158 ? 42.784 3.780 76.835 1.00 28.38 158 PHE B N 1
ATOM 4128 C CA . PHE B 1 158 ? 43.332 4.650 75.804 1.00 27.49 158 PHE B CA 1
ATOM 4129 C C . PHE B 1 158 ? 42.511 5.878 75.491 1.00 28.84 158 PHE B C 1
ATOM 4130 O O . PHE B 1 158 ? 41.379 6.012 75.948 1.00 25.69 158 PHE B O 1
ATOM 4138 N N . THR B 1 159 ? 43.108 6.788 74.730 1.00 25.70 159 THR B N 1
ATOM 4139 C CA . THR B 1 159 ? 42.367 7.922 74.209 1.00 32.24 159 THR B CA 1
ATOM 4140 C C . THR B 1 159 ? 42.881 8.287 72.825 1.00 34.48 159 THR B C 1
ATOM 4141 O O . THR B 1 159 ? 43.874 7.721 72.341 1.00 31.21 159 THR B O 1
ATOM 4145 N N . HIS B 1 160 ? 42.196 9.228 72.184 1.00 35.86 160 HIS B N 1
ATOM 4146 C CA . HIS B 1 160 ? 42.593 9.678 70.858 1.00 38.31 160 HIS B CA 1
ATOM 4147 C C . HIS B 1 160 ? 42.795 11.195 70.832 1.00 33.81 160 HIS B C 1
ATOM 4148 O O . HIS B 1 160 ? 41.920 11.956 71.253 1.00 37.53 160 HIS B O 1
ATOM 4155 N N . LEU B 1 161 ? 43.957 11.626 70.352 1.00 27.92 161 LEU B N 1
ATOM 4156 C CA . LEU B 1 161 ? 44.261 13.051 70.231 1.00 32.24 161 LEU B CA 1
ATOM 4157 C C . LEU B 1 161 ? 43.607 13.707 69.011 1.00 36.44 161 LEU B C 1
ATOM 4158 O O . LEU B 1 161 ? 43.570 13.125 67.916 1.00 37.69 161 LEU B O 1
ATOM 4163 N N . CYS B 1 162 ? 43.112 14.929 69.192 1.00 35.13 162 CYS B N 1
ATOM 4164 C CA . CYS B 1 162 ? 42.383 15.612 68.118 1.00 41.68 162 CYS B CA 1
ATOM 4165 C C . CYS B 1 162 ? 43.267 16.371 67.141 1.00 43.63 162 CYS B C 1
ATOM 4166 O O . CYS B 1 162 ? 43.018 16.363 65.938 1.00 46.25 162 CYS B O 1
ATOM 4169 N N . ALA B 1 163 ? 44.292 17.035 67.655 1.00 39.86 163 ALA B N 1
ATOM 4170 C CA . ALA B 1 163 ? 45.078 17.944 66.831 1.00 37.57 163 ALA B CA 1
ATOM 4171 C C . ALA B 1 163 ? 46.572 17.819 67.073 1.00 34.39 163 ALA B C 1
ATOM 4172 O O . ALA B 1 163 ? 47.277 18.826 67.144 1.00 35.56 163 ALA B O 1
ATOM 4174 N N . ALA B 1 164 ? 47.053 16.583 67.175 1.00 34.41 164 ALA B N 1
ATOM 4175 C CA . ALA B 1 164 ? 48.476 16.325 67.387 1.00 36.89 164 ALA B CA 1
ATOM 4176 C C . ALA B 1 164 ? 49.311 16.704 66.165 1.00 34.06 164 ALA B C 1
ATOM 4177 O O . ALA B 1 164 ? 50.518 16.938 66.270 1.00 28.95 164 ALA B O 1
ATOM 4179 N N . ASP B 1 165 ? 48.662 16.768 65.008 1.00 34.58 165 ASP B N 1
ATOM 4180 C CA . ASP B 1 165 ? 49.352 17.067 63.757 1.00 41.31 165 ASP B CA 1
ATOM 4181 C C . ASP B 1 165 ? 49.559 18.565 63.537 1.00 47.14 165 ASP B C 1
ATOM 4182 O O . ASP B 1 165 ? 49.941 18.980 62.449 1.00 46.97 165 ASP B O 1
ATOM 4187 N N . SER B 1 166 ? 49.295 19.374 64.559 1.00 49.31 166 SER B N 1
ATOM 4188 C CA . SER B 1 166 ? 49.404 20.822 64.416 1.00 52.96 166 SER B CA 1
ATOM 4189 C C . SER B 1 166 ? 50.274 21.423 65.511 1.00 56.83 166 SER B C 1
ATOM 4190 O O . SER B 1 166 ? 50.197 21.011 66.665 1.00 56.83 166 SER B O 1
ATOM 4193 N N . LEU B 1 167 ? 51.108 22.393 65.150 1.00 58.85 167 LEU B N 1
ATOM 4194 C CA . LEU B 1 167 ? 51.917 23.082 66.151 1.00 63.56 167 LEU B CA 1
ATOM 4195 C C . LEU B 1 167 ? 51.362 24.463 66.504 1.00 62.08 167 LEU B C 1
ATOM 4196 O O . LEU B 1 167 ? 52.036 25.264 67.153 1.00 62.45 167 LEU B O 1
ATOM 4201 N N . GLU B 1 168 ? 50.131 24.728 66.080 1.00 61.74 168 GLU B N 1
ATOM 4202 C CA . GLU B 1 168 ? 49.419 25.932 66.497 1.00 64.85 168 GLU B CA 1
ATOM 4203 C C . GLU B 1 168 ? 49.176 25.885 68.010 1.00 57.36 168 GLU B C 1
ATOM 4204 O O . GLU B 1 168 ? 48.963 24.814 68.585 1.00 55.28 168 GLU B O 1
ATOM 4210 N N . GLU B 1 169 ? 49.219 27.044 68.654 1.00 51.77 169 GLU B N 1
ATOM 4211 C CA . GLU B 1 169 ? 49.127 27.092 70.104 1.00 51.08 169 GLU B CA 1
ATOM 4212 C C . GLU B 1 169 ? 47.769 26.608 70.609 1.00 51.02 169 GLU B C 1
ATOM 4213 O O . GLU B 1 169 ? 47.667 26.087 71.720 1.00 48.49 169 GLU B O 1
ATOM 4219 N N . ASN B 1 170 ? 46.731 26.773 69.795 1.00 53.44 170 ASN B N 1
ATOM 4220 C CA . ASN B 1 170 ? 45.404 26.291 70.167 1.00 57.91 170 ASN B CA 1
ATOM 4221 C C . ASN B 1 170 ? 45.384 24.774 70.242 1.00 53.13 170 ASN B C 1
ATOM 4222 O O . ASN B 1 170 ? 44.851 24.188 71.188 1.00 52.82 170 ASN B O 1
ATOM 4227 N N . ASP B 1 171 ? 45.995 24.157 69.236 1.00 51.56 171 ASP B N 1
ATOM 4228 C CA . ASP B 1 171 ? 46.044 22.710 69.100 1.00 51.32 171 ASP B CA 1
ATOM 4229 C C . ASP B 1 171 ? 47.038 22.079 70.071 1.00 49.00 171 ASP B C 1
ATOM 4230 O O . ASP B 1 171 ? 46.807 20.971 70.568 1.00 42.88 171 ASP B O 1
ATOM 4235 N N . VAL B 1 172 ? 48.139 22.785 70.338 1.00 43.83 172 VAL B N 1
ATOM 4236 C CA . VAL B 1 172 ? 49.091 22.341 71.349 1.00 40.96 172 VAL B CA 1
ATOM 4237 C C . VAL B 1 172 ? 48.449 22.308 72.730 1.00 40.55 172 VAL B C 1
ATOM 4238 O O . VAL B 1 172 ? 48.486 21.279 73.404 1.00 39.71 172 VAL B O 1
ATOM 4242 N N . ALA B 1 173 ? 47.852 23.428 73.138 1.00 39.86 173 ALA B N 1
ATOM 4243 C CA . ALA B 1 173 ? 47.168 23.501 74.426 1.00 38.91 173 ALA B CA 1
ATOM 4244 C C . ALA B 1 173 ? 46.047 22.466 74.517 1.00 39.43 173 ALA B C 1
ATOM 4245 O O . ALA B 1 173 ? 45.851 21.851 75.560 1.00 38.41 173 ALA B O 1
ATOM 4247 N N . PHE B 1 174 ? 45.320 22.260 73.422 1.00 42.51 174 PHE B N 1
ATOM 4248 C CA . PHE B 1 174 ? 44.257 21.262 73.435 1.00 42.07 174 PHE B CA 1
ATOM 4249 C C . PHE B 1 174 ? 44.831 19.848 73.528 1.00 35.51 174 PHE B C 1
ATOM 4250 O O . PHE B 1 174 ? 44.273 18.984 74.200 1.00 30.19 174 PHE B O 1
ATOM 4258 N N . THR B 1 175 ? 45.938 19.605 72.840 1.00 36.56 175 THR B N 1
ATOM 4259 C CA . THR B 1 175 ? 46.559 18.292 72.897 1.00 36.84 175 THR B CA 1
ATOM 4260 C C . THR B 1 175 ? 47.063 18.019 74.325 1.00 36.66 175 THR B C 1
ATOM 4261 O O . THR B 1 175 ? 46.880 16.926 74.863 1.00 33.30 175 THR B O 1
ATOM 4265 N N . ASN B 1 176 ? 47.679 19.023 74.942 1.00 30.58 176 ASN B N 1
ATOM 4266 C CA . ASN B 1 176 ? 48.210 18.856 76.284 1.00 35.08 176 ASN B CA 1
ATOM 4267 C C . ASN B 1 176 ? 47.101 18.674 77.301 1.00 36.70 176 ASN B C 1
ATOM 4268 O O . ASN B 1 176 ? 47.257 17.931 78.270 1.00 34.61 176 ASN B O 1
ATOM 4273 N N . LYS B 1 177 ? 45.982 19.355 77.060 1.00 37.17 177 LYS B N 1
ATOM 4274 C CA . LYS B 1 177 ? 44.806 19.255 77.910 1.00 33.98 177 LYS B CA 1
ATOM 4275 C C . LYS B 1 177 ? 44.267 17.838 77.892 1.00 36.54 177 LYS B C 1
ATOM 4276 O O . LYS B 1 177 ? 43.842 17.315 78.919 1.00 42.73 177 LYS B O 1
ATOM 4282 N N . GLN B 1 178 ? 44.279 17.220 76.717 1.00 31.46 178 GLN B N 1
ATOM 4283 C CA . GLN B 1 178 ? 43.837 15.838 76.582 1.00 32.05 178 GLN B CA 1
ATOM 4284 C C . GLN B 1 178 ? 44.800 14.915 77.306 1.00 30.30 178 GLN B C 1
ATOM 4285 O O . GLN B 1 178 ? 44.385 14.040 78.073 1.00 25.01 178 GLN B O 1
ATOM 4291 N N . ILE B 1 179 ? 46.090 15.096 77.036 1.00 27.22 179 ILE B N 1
ATOM 4292 C CA . ILE B 1 179 ? 47.117 14.292 77.690 1.00 32.81 179 ILE B CA 1
ATOM 4293 C C . ILE B 1 179 ? 47.012 14.447 79.216 1.00 32.66 179 ILE B C 1
ATOM 4294 O O . ILE B 1 179 ? 46.996 13.459 79.962 1.00 30.20 179 ILE B O 1
ATOM 4299 N N . GLY B 1 180 ? 46.883 15.691 79.665 1.00 35.36 180 GLY B N 1
ATOM 4300 C CA . GLY B 1 180 ? 46.792 15.996 81.084 1.00 33.70 180 GLY B CA 1
ATOM 4301 C C . GLY B 1 180 ? 45.589 15.390 81.781 1.00 38.82 180 GLY B C 1
ATOM 4302 O O . GLY B 1 180 ? 45.725 14.767 82.837 1.00 39.41 180 GLY B O 1
ATOM 4303 N N . SER B 1 181 ? 44.405 15.564 81.202 1.00 33.46 181 SER B N 1
ATOM 4304 C CA . SER B 1 181 ? 43.206 15.017 81.821 1.00 31.76 181 SER B CA 1
ATOM 4305 C C . SER B 1 181 ? 43.200 13.489 81.755 1.00 30.33 181 SER B C 1
ATOM 4306 O O . SER B 1 181 ? 42.604 12.819 82.609 1.00 39.57 181 SER B O 1
ATOM 4309 N N . PHE B 1 182 ? 43.871 12.940 80.751 1.00 27.24 182 PHE B N 1
ATOM 4310 C CA . PHE B 1 182 ? 44.000 11.496 80.639 1.00 25.82 182 PHE B CA 1
ATOM 4311 C C . PHE B 1 182 ? 44.825 10.942 81.819 1.00 32.42 182 PHE B C 1
ATOM 4312 O O . PHE B 1 182 ? 44.418 9.982 82.481 1.00 29.47 182 PHE B O 1
ATOM 4320 N N . TYR B 1 183 ? 45.981 11.545 82.090 1.00 31.02 183 TYR B N 1
ATOM 4321 C CA . TYR B 1 183 ? 46.804 11.072 83.198 1.00 32.93 183 TYR B CA 1
ATOM 4322 C C . TYR B 1 183 ? 46.198 11.388 84.563 1.00 36.73 183 TYR B C 1
ATOM 4323 O O . TYR B 1 183 ? 46.507 10.728 85.558 1.00 36.51 183 TYR B O 1
ATOM 4332 N N . LYS B 1 184 ? 45.332 12.393 84.616 1.00 36.77 184 LYS B N 1
ATOM 4333 C CA . LYS B 1 184 ? 44.610 12.661 85.854 1.00 35.96 184 LYS B CA 1
ATOM 4334 C C . LYS B 1 184 ? 43.605 11.551 86.134 1.00 34.54 184 LYS B C 1
ATOM 4335 O O . LYS B 1 184 ? 43.365 11.191 87.282 1.00 35.31 184 LYS B O 1
ATOM 4341 N N . VAL B 1 185 ? 43.040 10.984 85.078 1.00 34.95 185 VAL B N 1
ATOM 4342 C CA . VAL B 1 185 ? 42.177 9.818 85.221 1.00 37.51 185 VAL B CA 1
ATOM 4343 C C . VAL B 1 185 ? 42.986 8.654 85.804 1.00 34.21 185 VAL B C 1
ATOM 4344 O O . VAL B 1 185 ? 42.554 7.997 86.750 1.00 35.74 185 VAL B O 1
ATOM 4348 N N . LEU B 1 186 ? 44.181 8.425 85.267 1.00 31.14 186 LEU B N 1
ATOM 4349 C CA . LEU B 1 186 ? 45.021 7.333 85.754 1.00 30.79 186 LEU B CA 1
ATOM 4350 C C . LEU B 1 186 ? 45.422 7.533 87.212 1.00 29.15 186 LEU B C 1
ATOM 4351 O O . LEU B 1 186 ? 45.466 6.571 87.980 1.00 30.00 186 LEU B O 1
ATOM 4356 N N . ASP B 1 187 ? 45.738 8.777 87.572 1.00 32.40 187 ASP B N 1
ATOM 4357 C CA . ASP B 1 187 ? 46.112 9.116 88.949 1.00 35.44 187 ASP B CA 1
ATOM 4358 C C . ASP B 1 187 ? 44.957 8.784 89.880 1.00 39.45 187 ASP B C 1
ATOM 4359 O O . ASP B 1 187 ? 45.129 8.168 90.932 1.00 43.86 187 ASP B O 1
ATOM 4364 N N . TRP B 1 188 ? 43.771 9.222 89.480 1.00 36.81 188 TRP B N 1
ATOM 4365 C CA . TRP B 1 188 ? 42.579 9.028 90.281 1.00 38.15 188 TRP B CA 1
ATOM 4366 C C . TRP B 1 188 ? 42.292 7.543 90.475 1.00 38.63 188 TRP B C 1
ATOM 4367 O O . TRP B 1 188 ? 41.975 7.114 91.588 1.00 34.35 188 TRP B O 1
ATOM 4378 N N . LEU B 1 189 ? 42.426 6.762 89.403 1.00 30.59 189 LEU B N 1
ATOM 4379 C CA . LEU B 1 189 ? 42.179 5.318 89.471 1.00 35.98 189 LEU B CA 1
ATOM 4380 C C . LEU B 1 189 ? 43.143 4.634 90.440 1.00 44.86 189 LEU B C 1
ATOM 4381 O O . LEU B 1 189 ? 42.715 3.865 91.306 1.00 44.05 189 LEU B O 1
ATOM 4386 N N . LYS B 1 190 ? 44.435 4.931 90.290 1.00 44.55 190 LYS B N 1
ATOM 4387 C CA . LYS B 1 190 ? 45.475 4.429 91.188 1.00 47.66 190 LYS B CA 1
ATOM 4388 C C . LYS B 1 190 ? 45.162 4.772 92.636 1.00 46.83 190 LYS B C 1
ATOM 4389 O O . LYS B 1 190 ? 45.301 3.929 93.525 1.00 42.51 190 LYS B O 1
ATOM 4395 N N . SER B 1 191 ? 44.724 6.009 92.862 1.00 46.70 191 SER B N 1
ATOM 4396 C CA . SER B 1 191 ? 44.340 6.461 94.196 1.00 49.77 191 SER B CA 1
ATOM 4397 C C . SER B 1 191 ? 43.251 5.587 94.799 1.00 53.95 191 SER B C 1
ATOM 4398 O O . SER B 1 191 ? 43.106 5.516 96.016 1.00 55.38 191 SER B O 1
ATOM 4401 N N . SER B 1 192 ? 42.489 4.920 93.945 1.00 52.83 192 SER B N 1
ATOM 4402 C CA . SER B 1 192 ? 41.427 4.040 94.407 1.00 58.72 192 SER B CA 1
ATOM 4403 C C . SER B 1 192 ? 41.877 2.584 94.379 1.00 60.59 192 SER B C 1
ATOM 4404 O O . SER B 1 192 ? 41.053 1.671 94.283 1.00 63.83 192 SER B O 1
ATOM 4407 N N . GLY B 1 193 ? 43.191 2.377 94.436 1.00 54.56 193 GLY B N 1
ATOM 4408 C CA . GLY B 1 193 ? 43.760 1.044 94.545 1.00 53.62 193 GLY B CA 1
ATOM 4409 C C . GLY B 1 193 ? 44.018 0.314 93.239 1.00 46.07 193 GLY B C 1
ATOM 4410 O O . GLY B 1 193 ? 44.783 -0.652 93.195 1.00 44.54 193 GLY B O 1
ATOM 4411 N N . LEU B 1 194 ? 43.390 0.782 92.167 1.00 41.80 194 LEU B N 1
ATOM 4412 C CA . LEU B 1 194 ? 43.476 0.108 90.880 1.00 41.99 194 LEU B CA 1
ATOM 4413 C C . LEU B 1 194 ? 44.896 0.073 90.295 1.00 38.78 194 LEU B C 1
ATOM 4414 O O . LEU B 1 194 ? 45.645 1.041 90.410 1.00 41.64 194 LEU B O 1
ATOM 4419 N N . ASN B 1 195 ? 45.257 -1.051 89.681 1.00 33.87 195 ASN B N 1
ATOM 4420 C CA . ASN B 1 195 ? 46.460 -1.117 88.845 1.00 37.08 195 ASN B CA 1
ATOM 4421 C C . ASN B 1 195 ? 46.134 -0.757 87.384 1.00 32.86 195 ASN B C 1
ATOM 4422 O O . ASN B 1 195 ? 45.224 -1.322 86.777 1.00 35.48 195 ASN B O 1
ATOM 4427 N N . ILE B 1 196 ? 46.886 0.186 86.830 1.00 34.53 196 ILE B N 1
ATOM 4428 C CA . ILE B 1 196 ? 46.705 0.620 85.452 1.00 34.73 196 ILE B CA 1
ATOM 4429 C C . ILE B 1 196 ? 47.140 -0.452 84.454 1.00 32.48 196 ILE B C 1
ATOM 4430 O O . ILE B 1 196 ? 48.225 -1.000 84.559 1.00 34.43 196 ILE B O 1
ATOM 4435 N N . PRO B 1 197 ? 46.278 -0.757 83.475 1.00 32.16 197 PRO B N 1
ATOM 4436 C CA . PRO B 1 197 ? 46.618 -1.684 82.391 1.00 30.44 197 PRO B CA 1
ATOM 4437 C C . PRO B 1 197 ? 47.441 -0.950 81.324 1.00 27.83 197 PRO B C 1
ATOM 4438 O O . PRO B 1 197 ? 47.854 0.187 81.566 1.00 27.56 197 PRO B O 1
ATOM 4442 N N . LYS B 1 198 ? 47.669 -1.575 80.172 1.00 29.92 198 LYS B N 1
ATOM 4443 C CA . LYS B 1 198 ? 48.447 -0.948 79.092 1.00 30.47 198 LYS B CA 1
ATOM 4444 C C . LYS B 1 198 ? 47.805 0.344 78.567 1.00 31.39 198 LYS B C 1
ATOM 4445 O O . LYS B 1 198 ? 46.612 0.391 78.282 1.00 32.31 198 LYS B O 1
ATOM 4451 N N . VAL B 1 199 ? 48.617 1.387 78.460 1.00 29.27 199 VAL B N 1
ATOM 4452 C CA . VAL B 1 199 ? 48.170 2.718 78.073 1.00 25.04 199 VAL B CA 1
ATOM 4453 C C . VAL B 1 199 ? 48.512 3.042 76.608 1.00 30.18 199 VAL B C 1
ATOM 4454 O O . VAL B 1 199 ? 49.637 2.776 76.157 1.00 32.03 199 VAL B O 1
ATOM 4458 N N . HIS B 1 200 ? 47.563 3.599 75.851 1.00 30.27 200 HIS B N 1
ATOM 4459 C CA . HIS B 1 200 ? 47.932 4.199 74.551 1.00 24.48 200 HIS B CA 1
ATOM 4460 C C . HIS B 1 200 ? 47.199 5.505 74.213 1.00 28.45 200 HIS B C 1
ATOM 4461 O O . HIS B 1 200 ? 45.993 5.636 74.413 1.00 24.96 200 HIS B O 1
ATOM 4468 N N . ILE B 1 201 ? 47.952 6.476 73.703 1.00 30.77 201 ILE B N 1
ATOM 4469 C CA . ILE B 1 201 ? 47.442 7.833 73.507 1.00 31.02 201 ILE B CA 1
ATOM 4470 C C . ILE B 1 201 ? 47.698 8.302 72.075 1.00 28.89 201 ILE B C 1
ATOM 4471 O O . ILE B 1 201 ? 46.882 9.006 71.481 1.00 26.30 201 ILE B O 1
ATOM 4476 N N . GLN B 1 202 ? 48.844 7.896 71.534 1.00 28.28 202 GLN B N 1
ATOM 4477 C CA . GLN B 1 202 ? 49.361 8.429 70.271 1.00 28.52 202 GLN B CA 1
ATOM 4478 C C . GLN B 1 202 ? 48.921 7.693 69.011 1.00 24.28 202 GLN B C 1
ATOM 4479 O O . GLN B 1 202 ? 48.932 6.459 68.967 1.00 24.58 202 GLN B O 1
ATOM 4485 N N . SER B 1 203 ? 48.551 8.463 67.988 1.00 26.68 203 SER B N 1
ATOM 4486 C CA . SER B 1 203 ? 48.567 7.980 66.604 1.00 29.90 203 SER B CA 1
ATOM 4487 C C . SER B 1 203 ? 49.877 8.415 65.947 1.00 22.32 203 SER B C 1
ATOM 4488 O O . SER B 1 203 ? 50.804 8.797 66.644 1.00 25.09 203 SER B O 1
ATOM 4491 N N . SER B 1 204 ? 49.946 8.388 64.617 1.00 23.60 204 SER B N 1
ATOM 4492 C CA . SER B 1 204 ? 51.180 8.779 63.922 1.00 27.63 204 SER B CA 1
ATOM 4493 C C . SER B 1 204 ? 51.731 10.131 64.373 1.00 28.90 204 SER B C 1
ATOM 4494 O O . SER B 1 204 ? 52.910 10.246 64.664 1.00 32.15 204 SER B O 1
ATOM 4497 N N . TYR B 1 205 ? 50.890 11.159 64.421 1.00 27.13 205 TYR B N 1
ATOM 4498 C CA . TYR B 1 205 ? 51.394 12.488 64.766 1.00 31.13 205 TYR B CA 1
ATOM 4499 C C . TYR B 1 205 ? 51.600 12.627 66.277 1.00 35.20 205 TYR B C 1
ATOM 4500 O O . TYR B 1 205 ? 52.299 13.534 66.753 1.00 33.02 205 TYR B O 1
ATOM 4509 N N . GLY B 1 206 ? 51.001 11.704 67.023 1.00 27.56 206 GLY B N 1
ATOM 4510 C CA . GLY B 1 206 ? 51.303 11.574 68.434 1.00 26.86 206 GLY B CA 1
ATOM 4511 C C . GLY B 1 206 ? 52.768 11.232 68.624 1.00 25.65 206 GLY B C 1
ATOM 4512 O O . GLY B 1 206 ? 53.439 11.783 69.499 1.00 30.79 206 GLY B O 1
ATOM 4513 N N . LEU B 1 207 ? 53.280 10.327 67.797 1.00 30.33 207 LEU B N 1
ATOM 4514 C CA . LEU B 1 207 ? 54.701 9.977 67.859 1.00 29.48 207 LEU B CA 1
ATOM 4515 C C . LEU B 1 207 ? 55.541 11.115 67.298 1.00 33.63 207 LEU B C 1
ATOM 4516 O O . LEU B 1 207 ? 56.539 11.528 67.906 1.00 32.70 207 LEU B O 1
ATOM 4521 N N . LEU B 1 208 ? 55.121 11.621 66.138 1.00 26.31 208 LEU B N 1
ATOM 4522 C CA . LEU B 1 208 ? 55.883 12.632 65.419 1.00 32.14 208 LEU B CA 1
ATOM 4523 C C . LEU B 1 208 ? 56.021 13.966 66.160 1.00 30.52 208 LEU B C 1
ATOM 4524 O O . LEU B 1 208 ? 57.105 14.553 66.189 1.00 27.98 208 LEU B O 1
ATOM 4529 N N . ASN B 1 209 ? 54.934 14.444 66.753 1.00 28.98 209 ASN B N 1
ATOM 4530 C CA . ASN B 1 209 ? 54.967 15.738 67.437 1.00 28.24 209 ASN B CA 1
ATOM 4531 C C . ASN B 1 209 ? 55.044 15.670 68.944 1.00 28.57 209 ASN B C 1
ATOM 4532 O O . ASN B 1 209 ? 55.336 16.670 69.595 1.00 35.88 209 ASN B O 1
ATOM 4537 N N . TYR B 1 210 ? 54.762 14.503 69.507 1.00 25.80 210 TYR B N 1
ATOM 4538 C CA . TYR B 1 210 ? 54.845 14.342 70.960 1.00 30.32 210 TYR B CA 1
ATOM 4539 C C . TYR B 1 210 ? 55.645 13.096 71.336 1.00 30.95 210 TYR B C 1
ATOM 4540 O O . TYR B 1 210 ? 55.140 12.229 72.054 1.00 33.20 210 TYR B O 1
ATOM 4549 N N . PRO B 1 211 ? 56.907 13.008 70.864 1.00 30.13 211 PRO B N 1
ATOM 4550 C CA . PRO B 1 211 ? 57.714 11.807 71.119 1.00 26.97 211 PRO B CA 1
ATOM 4551 C C . PRO B 1 211 ? 58.126 11.665 72.579 1.00 31.55 211 PRO B C 1
ATOM 4552 O O . PRO B 1 211 ? 58.537 10.582 73.001 1.00 37.44 211 PRO B O 1
ATOM 4556 N N . GLU B 1 212 ? 58.030 12.745 73.345 1.00 27.70 212 GLU B N 1
ATOM 4557 C CA . GLU B 1 212 ? 58.356 12.682 74.762 1.00 29.07 212 GLU B CA 1
ATOM 4558 C C . GLU B 1 212 ? 57.357 11.812 75.545 1.00 29.49 212 GLU B C 1
ATOM 4559 O O . GLU B 1 212 ? 57.625 11.415 76.672 1.00 27.60 212 GLU B O 1
ATOM 4565 N N . LEU B 1 213 ? 56.212 11.497 74.940 1.00 34.20 213 LEU B N 1
ATOM 4566 C CA . LEU B 1 213 ? 55.240 10.614 75.587 1.00 31.24 213 LEU B CA 1
ATOM 4567 C C . LEU B 1 213 ? 55.775 9.188 75.665 1.00 36.22 213 LEU B C 1
ATOM 4568 O O . LEU B 1 213 ? 56.438 8.708 74.741 1.00 37.39 213 LEU B O 1
ATOM 4573 N N . GLU B 1 214 ? 55.496 8.511 76.773 1.00 30.06 214 GLU B N 1
ATOM 4574 C CA . GLU B 1 214 ? 55.904 7.120 76.931 1.00 27.88 214 GLU B CA 1
ATOM 4575 C C . GLU B 1 214 ? 54.689 6.279 77.291 1.00 31.97 214 GLU B C 1
ATOM 4576 O O . GLU B 1 214 ? 54.203 6.328 78.419 1.00 35.30 214 GLU B O 1
ATOM 4582 N N . CYS B 1 215 ? 54.185 5.519 76.328 1.00 25.42 215 CYS B N 1
ATOM 4583 C CA . CYS B 1 215 ? 53.016 4.693 76.585 1.00 27.92 215 CYS B CA 1
ATOM 4584 C C . CYS B 1 215 ? 53.361 3.256 76.251 1.00 30.39 215 CYS B C 1
ATOM 4585 O O . CYS B 1 215 ? 54.504 2.967 75.914 1.00 30.29 215 CYS B O 1
ATOM 4588 N N . ASP B 1 216 ? 52.392 2.354 76.355 1.00 30.54 216 ASP B N 1
ATOM 4589 C CA . ASP B 1 216 ? 52.650 0.943 76.062 1.00 27.20 216 ASP B CA 1
ATOM 4590 C C . ASP B 1 216 ? 52.490 0.571 74.580 1.00 25.39 216 ASP B C 1
ATOM 4591 O O . ASP B 1 216 ? 53.122 -0.374 74.115 1.00 23.33 216 ASP B O 1
ATOM 4596 N N . TYR B 1 217 ? 51.641 1.295 73.854 1.00 24.38 217 TYR B N 1
ATOM 4597 C CA . TYR B 1 217 ? 51.602 1.184 72.390 1.00 22.34 217 TYR B CA 1
ATOM 4598 C C . TYR B 1 217 ? 51.552 2.552 71.752 1.00 27.43 217 TYR B C 1
ATOM 4599 O O . TYR B 1 217 ? 51.117 3.531 72.375 1.00 24.99 217 TYR B O 1
ATOM 4608 N N . ILE B 1 218 ? 51.955 2.600 70.484 1.00 26.92 218 ILE B N 1
ATOM 4609 C CA . ILE B 1 218 ? 51.547 3.678 69.593 1.00 28.07 218 ILE B CA 1
ATOM 4610 C C . ILE B 1 218 ? 50.707 3.101 68.439 1.00 27.98 218 ILE B C 1
ATOM 4611 O O . ILE B 1 218 ? 51.087 2.098 67.819 1.00 23.82 218 ILE B O 1
ATOM 4616 N N . ARG B 1 219 ? 49.542 3.705 68.197 1.00 20.69 219 ARG B N 1
ATOM 4617 C CA . ARG B 1 219 ? 48.649 3.269 67.134 1.00 23.13 219 ARG B CA 1
ATOM 4618 C C . ARG B 1 219 ? 49.087 3.893 65.810 1.00 28.75 219 ARG B C 1
ATOM 4619 O O . ARG B 1 219 ? 48.695 5.014 65.496 1.00 38.36 219 ARG B O 1
ATOM 4627 N N . VAL B 1 220 ? 49.885 3.185 65.025 1.00 23.84 220 VAL B N 1
ATOM 4628 C CA . VAL B 1 220 ? 50.393 3.796 63.797 1.00 22.68 220 VAL B CA 1
ATOM 4629 C C . VAL B 1 220 ? 49.604 3.421 62.550 1.00 29.49 220 VAL B C 1
ATOM 4630 O O . VAL B 1 220 ? 49.459 2.242 62.203 1.00 28.90 220 VAL B O 1
ATOM 4634 N N . GLY B 1 221 ? 49.075 4.456 61.902 1.00 28.21 221 GLY B N 1
ATOM 4635 C CA . GLY B 1 221 ? 48.386 4.315 60.642 1.00 26.38 221 GLY B CA 1
ATOM 4636 C C . GLY B 1 221 ? 49.259 4.888 59.543 1.00 29.27 221 GLY B C 1
ATOM 4637 O O . GLY B 1 221 ? 50.122 4.190 59.006 1.00 29.33 221 GLY B O 1
ATOM 4638 N N A VAL B 1 222 ? 49.061 6.175 59.263 0.42 29.25 222 VAL B N 1
ATOM 4639 N N B VAL B 1 222 ? 49.041 6.159 59.210 0.58 28.66 222 VAL B N 1
ATOM 4640 C CA A VAL B 1 222 ? 49.657 6.855 58.113 0.42 32.61 222 VAL B CA 1
ATOM 4641 C CA B VAL B 1 222 ? 49.694 6.768 58.050 0.58 33.01 222 VAL B CA 1
ATOM 4642 C C A VAL B 1 222 ? 51.189 6.765 58.008 0.42 33.29 222 VAL B C 1
ATOM 4643 C C B VAL B 1 222 ? 51.214 6.613 58.009 0.58 33.50 222 VAL B C 1
ATOM 4644 O O A VAL B 1 222 ? 51.726 6.636 56.910 0.42 34.34 222 VAL B O 1
ATOM 4645 O O B VAL B 1 222 ? 51.767 6.294 56.960 0.58 33.98 222 VAL B O 1
ATOM 4652 N N . ALA B 1 223 ? 51.888 6.816 59.138 1.00 30.29 223 ALA B N 1
ATOM 4653 C CA . ALA B 1 223 ? 53.355 6.755 59.127 1.00 25.54 223 ALA B CA 1
ATOM 4654 C C . ALA B 1 223 ? 53.867 5.362 58.748 1.00 23.96 223 ALA B C 1
ATOM 4655 O O . ALA B 1 223 ? 54.902 5.219 58.079 1.00 25.15 223 ALA B O 1
ATOM 4657 N N . LEU B 1 224 ? 53.136 4.341 59.180 1.00 23.83 224 LEU B N 1
ATOM 4658 C CA . LEU B 1 224 ? 53.472 2.960 58.870 1.00 30.11 224 LEU B CA 1
ATOM 4659 C C . LEU B 1 224 ? 53.521 2.734 57.368 1.00 28.01 224 LEU B C 1
ATOM 4660 O O . LEU B 1 224 ? 54.348 1.969 56.868 1.00 26.45 224 LEU B O 1
ATOM 4665 N N . TYR B 1 225 ? 52.628 3.401 56.651 1.00 27.28 225 TYR B N 1
ATOM 4666 C CA . TYR B 1 225 ? 52.555 3.245 55.194 1.00 25.65 225 TYR B CA 1
ATOM 4667 C C . TYR B 1 225 ? 53.468 4.239 54.487 1.00 21.16 225 TYR B C 1
ATOM 4668 O O . TYR B 1 225 ? 53.490 4.328 53.261 1.00 30.26 225 TYR B O 1
ATOM 4677 N N . GLY B 1 226 ? 54.213 4.999 55.276 1.00 25.12 226 GLY B N 1
ATOM 4678 C CA . GLY B 1 226 ? 55.308 5.797 54.752 1.00 34.38 226 GLY B CA 1
ATOM 4679 C C . GLY B 1 226 ? 54.851 7.092 54.123 1.00 36.80 226 GLY B C 1
ATOM 4680 O O . GLY B 1 226 ? 55.566 7.685 53.316 1.00 43.70 226 GLY B O 1
ATOM 4681 N N . VAL B 1 227 ? 53.655 7.533 54.488 1.00 29.95 227 VAL B N 1
ATOM 4682 C CA . VAL B 1 227 ? 53.118 8.763 53.934 1.00 31.20 227 VAL B CA 1
ATOM 4683 C C . VAL B 1 227 ? 52.762 9.763 55.018 1.00 40.96 227 VAL B C 1
ATOM 4684 O O . VAL B 1 227 ? 52.590 9.402 56.181 1.00 45.91 227 VAL B O 1
ATOM 4688 N N . LEU B 1 228 ? 52.648 11.024 54.626 1.00 49.71 228 LEU B N 1
ATOM 4689 C CA . LEU B 1 228 ? 52.166 12.070 55.517 1.00 56.02 228 LEU B CA 1
ATOM 4690 C C . LEU B 1 228 ? 50.711 12.425 55.205 1.00 58.32 228 LEU B C 1
ATOM 4691 O O . LEU B 1 228 ? 50.225 12.148 54.112 1.00 52.34 228 LEU B O 1
ATOM 4696 N N . SER B 1 229 ? 50.020 13.029 56.166 1.00 65.52 229 SER B N 1
ATOM 4697 C CA . SER B 1 229 ? 48.618 13.408 55.980 1.00 71.39 229 SER B CA 1
ATOM 4698 C C . SER B 1 229 ? 48.470 14.572 54.997 1.00 71.61 229 SER B C 1
ATOM 4699 O O . SER B 1 229 ? 47.511 14.634 54.214 1.00 68.42 229 SER B O 1
ATOM 4702 N N . SER B 1 230 ? 49.426 15.492 55.054 1.00 72.69 230 SER B N 1
ATOM 4703 C CA . SER B 1 230 ? 49.483 16.621 54.138 1.00 74.92 230 SER B CA 1
ATOM 4704 C C . SER B 1 230 ? 50.903 16.715 53.573 1.00 71.78 230 SER B C 1
ATOM 4705 O O . SER B 1 230 ? 51.841 16.150 54.138 1.00 69.43 230 SER B O 1
ATOM 4708 N N . THR B 1 231 ? 51.064 17.411 52.454 1.00 73.69 231 THR B N 1
ATOM 4709 C CA . THR B 1 231 ? 52.373 17.495 51.816 1.00 77.82 231 THR B CA 1
ATOM 4710 C C . THR B 1 231 ? 53.305 18.423 52.582 1.00 80.63 231 THR B C 1
ATOM 4711 O O . THR B 1 231 ? 52.968 19.581 52.852 1.00 78.27 231 THR B O 1
ATOM 4715 N N . ASN B 1 232 ? 54.478 17.900 52.925 1.00 86.57 232 ASN B N 1
ATOM 4716 C CA . ASN B 1 232 ? 55.483 18.654 53.667 1.00 95.92 232 ASN B CA 1
ATOM 4717 C C . ASN B 1 232 ? 54.952 19.253 54.976 1.00 98.88 232 ASN B C 1
ATOM 4718 O O . ASN B 1 232 ? 54.743 20.463 55.070 1.00 101.59 232 ASN B O 1
ATOM 4723 N N . ASP B 1 233 ? 54.723 18.407 55.976 1.00 97.68 233 ASP B N 1
ATOM 4724 C CA . ASP B 1 233 ? 54.331 18.895 57.298 1.00 98.12 233 ASP B CA 1
ATOM 4725 C C . ASP B 1 233 ? 55.560 19.119 58.181 1.00 93.13 233 ASP B C 1
ATOM 4726 O O . ASP B 1 233 ? 56.629 18.557 57.925 1.00 94.33 233 ASP B O 1
ATOM 4731 N N . LYS B 1 234 ? 55.412 19.937 59.218 1.00 83.96 234 LYS B N 1
ATOM 4732 C CA . LYS B 1 234 ? 56.563 20.334 60.019 1.00 76.99 234 LYS B CA 1
ATOM 4733 C C . LYS B 1 234 ? 56.617 19.651 61.394 1.00 71.91 234 LYS B C 1
ATOM 4734 O O . LYS B 1 234 ? 56.446 20.297 62.431 1.00 74.36 234 LYS B O 1
ATOM 4740 N N . THR B 1 235 ? 56.884 18.349 61.398 1.00 60.57 235 THR B N 1
ATOM 4741 C CA . THR B 1 235 ? 56.888 17.580 62.639 1.00 52.52 235 THR B CA 1
ATOM 4742 C C . THR B 1 235 ? 58.208 17.673 63.402 1.00 54.21 235 THR B C 1
ATOM 4743 O O . THR B 1 235 ? 59.270 17.859 62.805 1.00 55.73 235 THR B O 1
ATOM 4747 N N . LYS B 1 236 ? 58.124 17.547 64.725 1.00 56.72 236 LYS B N 1
ATOM 4748 C CA . LYS B 1 236 ? 59.296 17.546 65.598 1.00 54.09 236 LYS B CA 1
ATOM 4749 C C . LYS B 1 236 ? 60.286 16.490 65.142 1.00 54.95 236 LYS B C 1
ATOM 4750 O O . LYS B 1 236 ? 61.412 16.799 64.746 1.00 58.52 236 LYS B O 1
ATOM 4756 N N . LEU B 1 237 ? 59.861 15.237 65.194 1.00 51.83 237 LEU B N 1
ATOM 4757 C CA . LEU B 1 237 ? 60.644 14.177 64.593 1.00 55.13 237 LEU B CA 1
ATOM 4758 C C . LEU B 1 237 ? 60.564 14.348 63.087 1.00 63.32 237 LEU B C 1
ATOM 4759 O O . LEU B 1 237 ? 59.555 14.815 62.561 1.00 72.40 237 LEU B O 1
ATOM 4764 N N . GLU B 1 238 ? 61.632 13.987 62.392 1.00 56.93 238 GLU B N 1
ATOM 4765 C CA . GLU B 1 238 ? 61.581 13.899 60.942 1.00 51.97 238 GLU B CA 1
ATOM 4766 C C . GLU B 1 238 ? 62.145 12.550 60.545 1.00 44.43 238 GLU B C 1
ATOM 4767 O O . GLU B 1 238 ? 63.335 12.411 60.255 1.00 45.38 238 GLU B O 1
ATOM 4773 N N . LEU B 1 239 ? 61.274 11.551 60.572 1.00 36.57 239 LEU B N 1
ATOM 4774 C CA . LEU B 1 239 ? 61.669 10.179 60.315 1.00 33.71 239 LEU B CA 1
ATOM 4775 C C . LEU B 1 239 ? 61.826 9.894 58.826 1.00 43.19 239 LEU B C 1
ATOM 4776 O O . LEU B 1 239 ? 61.144 10.481 57.976 1.00 42.35 239 LEU B O 1
ATOM 4781 N N . ASP B 1 240 ? 62.741 8.980 58.533 1.00 45.43 240 ASP B N 1
ATOM 4782 C CA . ASP B 1 240 ? 62.991 8.512 57.183 1.00 41.02 240 ASP B CA 1
ATOM 4783 C C . ASP B 1 240 ? 61.955 7.438 56.870 1.00 37.94 240 ASP B C 1
ATOM 4784 O O . ASP B 1 240 ? 62.202 6.250 57.041 1.00 39.07 240 ASP B O 1
ATOM 4789 N N . LEU B 1 241 ? 60.779 7.874 56.437 1.00 33.54 241 LEU B N 1
ATOM 4790 C CA . LEU B 1 241 ? 59.696 6.951 56.103 1.00 33.88 241 LEU B CA 1
ATOM 4791 C C . LEU B 1 241 ? 59.572 6.841 54.590 1.00 41.07 241 LEU B C 1
ATOM 4792 O O . LEU B 1 241 ? 59.644 7.846 53.877 1.00 41.61 241 LEU B O 1
ATOM 4797 N N . ARG B 1 242 ? 59.401 5.619 54.102 1.00 40.08 242 ARG B N 1
ATOM 4798 C CA . ARG B 1 242 ? 59.369 5.378 52.667 1.00 38.59 242 ARG B CA 1
ATOM 4799 C C . ARG B 1 242 ? 57.997 4.892 52.201 1.00 27.20 242 ARG B C 1
ATOM 4800 O O . ARG B 1 242 ? 57.454 3.943 52.749 1.00 28.04 242 ARG B O 1
ATOM 4808 N N . PRO B 1 243 ? 57.452 5.531 51.157 1.00 28.55 243 PRO B N 1
ATOM 4809 C CA . PRO B 1 243 ? 56.083 5.227 50.725 1.00 25.38 243 PRO B CA 1
ATOM 4810 C C . PRO B 1 243 ? 55.933 3.753 50.328 1.00 23.98 243 PRO B C 1
ATOM 4811 O O . PRO B 1 243 ? 56.731 3.228 49.547 1.00 34.18 243 PRO B O 1
ATOM 4815 N N . VAL B 1 244 ? 54.927 3.089 50.885 1.00 24.33 244 VAL B N 1
ATOM 4816 C CA . VAL B 1 244 ? 54.701 1.671 50.616 1.00 24.12 244 VAL B CA 1
ATOM 4817 C C . VAL B 1 244 ? 53.907 1.451 49.320 1.00 28.77 244 VAL B C 1
ATOM 4818 O O . VAL B 1 244 ? 54.230 0.562 48.525 1.00 31.62 244 VAL B O 1
ATOM 4822 N N . LEU B 1 245 ? 52.884 2.272 49.103 1.00 27.30 245 LEU B N 1
ATOM 4823 C CA . LEU B 1 245 ? 51.968 2.076 47.976 1.00 29.41 245 LEU B CA 1
ATOM 4824 C C . LEU B 1 245 ? 52.359 2.844 46.707 1.00 26.38 245 LEU B C 1
ATOM 4825 O O . LEU B 1 245 ? 52.725 4.017 46.767 1.00 28.55 245 LEU B O 1
ATOM 4830 N N . SER B 1 246 ? 52.259 2.178 45.562 1.00 24.53 246 SER B N 1
ATOM 4831 C CA . SER B 1 246 ? 52.246 2.876 44.288 1.00 28.66 246 SER B CA 1
ATOM 4832 C C . SER B 1 246 ? 51.070 2.378 43.456 1.00 29.59 246 SER B C 1
ATOM 4833 O O . SER B 1 246 ? 50.588 1.259 43.664 1.00 26.22 246 SER B O 1
ATOM 4836 N N . LEU B 1 247 ? 50.592 3.229 42.552 1.00 22.55 247 LEU B N 1
ATOM 4837 C CA . LEU B 1 247 ? 49.425 2.933 41.727 1.00 21.86 247 LEU B CA 1
ATOM 4838 C C . LEU B 1 247 ? 49.809 3.003 40.254 1.00 23.91 247 LEU B C 1
ATOM 4839 O O . LEU B 1 247 ? 50.281 4.040 39.782 1.00 22.90 247 LEU B O 1
ATOM 4844 N N . LYS B 1 248 ? 49.603 1.900 39.536 1.00 23.25 248 LYS B N 1
ATOM 4845 C CA . LYS B 1 248 ? 50.068 1.774 38.163 1.00 24.68 248 LYS B CA 1
ATOM 4846 C C . LYS B 1 248 ? 48.944 1.352 37.222 1.00 28.27 248 LYS B C 1
ATOM 4847 O O . LYS B 1 248 ? 48.044 0.611 37.611 1.00 24.94 248 LYS B O 1
ATOM 4853 N N . ALA B 1 249 ? 49.024 1.813 35.977 1.00 23.72 249 ALA B N 1
ATOM 4854 C CA . ALA B 1 249 ? 48.134 1.364 34.915 1.00 21.70 249 ALA B CA 1
ATOM 4855 C C . ALA B 1 249 ? 48.902 1.231 33.597 1.00 21.93 249 ALA B C 1
ATOM 4856 O O . ALA B 1 249 ? 49.842 1.990 33.349 1.00 26.93 249 ALA B O 1
ATOM 4858 N N . LYS B 1 250 ? 48.507 0.251 32.776 1.00 22.56 250 LYS B N 1
ATOM 4859 C CA . LYS B 1 250 ? 49.122 -0.016 31.471 1.00 25.55 250 LYS B CA 1
ATOM 4860 C C . LYS B 1 250 ? 48.384 0.725 30.361 1.00 24.83 250 LYS B C 1
ATOM 4861 O O . LYS B 1 250 ? 47.150 0.703 30.321 1.00 20.95 250 LYS B O 1
ATOM 4867 N N . VAL B 1 251 ? 49.127 1.381 29.472 1.00 19.20 251 VAL B N 1
ATOM 4868 C CA . VAL B 1 251 ? 48.534 2.016 28.292 1.00 20.72 251 VAL B CA 1
ATOM 4869 C C . VAL B 1 251 ? 47.843 0.944 27.464 1.00 18.77 251 VAL B C 1
ATOM 4870 O O . VAL B 1 251 ? 48.453 -0.070 27.142 1.00 25.60 251 VAL B O 1
ATOM 4874 N N . VAL B 1 252 ? 46.562 1.135 27.156 1.00 20.70 252 VAL B N 1
ATOM 4875 C CA . VAL B 1 252 ? 45.824 0.138 26.378 1.00 18.94 252 VAL B CA 1
ATOM 4876 C C . VAL B 1 252 ? 45.566 0.557 24.924 1.00 22.48 252 VAL B C 1
ATOM 4877 O O . VAL B 1 252 ? 45.209 -0.272 24.095 1.00 23.71 252 VAL B O 1
ATOM 4881 N N . LEU B 1 253 ? 45.755 1.834 24.611 1.00 19.81 253 LEU B N 1
ATOM 4882 C CA . LEU B 1 253 ? 45.512 2.326 23.247 1.00 18.39 253 LEU B CA 1
ATOM 4883 C C . LEU B 1 253 ? 46.139 3.692 23.119 1.00 21.72 253 LEU B C 1
ATOM 4884 O O . LEU B 1 253 ? 46.168 4.475 24.083 1.00 21.90 253 LEU B O 1
ATOM 4889 N N . ILE B 1 254 ? 46.674 3.966 21.939 1.00 19.13 254 ILE B N 1
ATOM 4890 C CA . ILE B 1 254 ? 47.235 5.267 21.647 1.00 19.41 254 ILE B CA 1
ATOM 4891 C C . ILE B 1 254 ? 46.545 5.818 20.405 1.00 24.99 254 ILE B C 1
ATOM 4892 O O . ILE B 1 254 ? 46.239 5.073 19.477 1.00 22.55 254 ILE B O 1
ATOM 4897 N N . ARG B 1 255 ? 46.266 7.113 20.397 1.00 27.08 255 ARG B N 1
ATOM 4898 C CA . ARG B 1 255 ? 45.630 7.718 19.244 1.00 25.80 255 ARG B CA 1
ATOM 4899 C C . ARG B 1 255 ? 46.161 9.120 19.009 1.00 30.07 255 ARG B C 1
ATOM 4900 O O . ARG B 1 255 ? 46.666 9.772 19.928 1.00 30.22 255 ARG B O 1
ATOM 4908 N N . LYS B 1 256 ? 46.053 9.570 17.763 1.00 25.33 256 LYS B N 1
ATOM 4909 C CA . LYS B 1 256 ? 46.390 10.931 17.411 1.00 27.09 256 LYS B CA 1
ATOM 4910 C C . LYS B 1 256 ? 45.110 11.735 17.419 1.00 28.24 256 LYS B C 1
ATOM 4911 O O . LYS B 1 256 ? 44.076 11.274 16.944 1.00 32.39 256 LYS B O 1
ATOM 4917 N N . ILE B 1 257 ? 45.172 12.939 17.965 1.00 32.09 257 ILE B N 1
ATOM 4918 C CA . ILE B 1 257 ? 44.088 13.887 17.759 1.00 33.63 257 ILE B CA 1
ATOM 4919 C C . ILE B 1 257 ? 44.658 15.141 17.122 1.00 33.43 257 ILE B C 1
ATOM 4920 O O . ILE B 1 257 ? 45.795 15.547 17.405 1.00 30.50 257 ILE B O 1
ATOM 4925 N N . LYS B 1 258 ? 43.856 15.748 16.261 1.00 30.76 258 LYS B N 1
ATOM 4926 C CA . LYS B 1 258 ? 44.273 16.915 15.513 1.00 40.58 258 LYS B CA 1
ATOM 4927 C C . LYS B 1 258 ? 44.223 18.153 16.395 1.00 41.05 258 LYS B C 1
ATOM 4928 O O . LYS B 1 258 ? 43.492 18.188 17.388 1.00 40.10 258 LYS B O 1
ATOM 4934 N N . GLN B 1 259 ? 45.011 19.161 16.035 1.00 36.76 259 GLN B N 1
ATOM 4935 C CA . GLN B 1 259 ? 44.921 20.460 16.681 1.00 39.35 259 GLN B CA 1
ATOM 4936 C C . GLN B 1 259 ? 43.468 20.931 16.681 1.00 40.01 259 GLN B C 1
ATOM 4937 O O . GLN B 1 259 ? 42.755 20.768 15.690 1.00 39.43 259 GLN B O 1
ATOM 4943 N N . GLY B 1 260 ? 43.027 21.487 17.804 1.00 43.33 260 GLY B N 1
ATOM 4944 C CA . GLY B 1 260 ? 41.679 22.006 17.920 1.00 43.55 260 GLY B CA 1
ATOM 4945 C C . GLY B 1 260 ? 40.663 20.980 18.381 1.00 48.15 260 GLY B C 1
ATOM 4946 O O . GLY B 1 260 ? 39.532 21.336 18.704 1.00 53.21 260 GLY B O 1
ATOM 4947 N N . GLU B 1 261 ? 41.048 19.707 18.412 1.00 43.54 261 GLU B N 1
ATOM 4948 C CA . GLU B 1 261 ? 40.148 18.665 18.906 1.00 39.87 261 GLU B CA 1
ATOM 4949 C C . GLU B 1 261 ? 40.234 18.504 20.440 1.00 43.32 261 GLU B C 1
ATOM 4950 O O . GLU B 1 261 ? 41.149 19.029 21.087 1.00 40.83 261 GLU B O 1
ATOM 4956 N N . SER B 1 262 ? 39.275 17.789 21.022 1.00 42.60 262 SER B N 1
ATOM 4957 C CA . SER B 1 262 ? 39.277 17.562 22.467 1.00 41.21 262 SER B CA 1
ATOM 4958 C C . SER B 1 262 ? 39.217 16.074 22.791 1.00 39.29 262 SER B C 1
ATOM 4959 O O . SER B 1 262 ? 39.283 15.233 21.896 1.00 37.50 262 SER B O 1
ATOM 4962 N N . VAL B 1 263 ? 39.105 15.755 24.078 1.00 38.60 263 VAL B N 1
ATOM 4963 C CA . VAL B 1 263 ? 38.829 14.391 24.505 1.00 33.70 263 VAL B CA 1
ATOM 4964 C C . VAL B 1 263 ? 37.577 14.397 25.379 1.00 35.64 263 VAL B C 1
ATOM 4965 O O . VAL B 1 263 ? 37.499 15.125 26.368 1.00 37.02 263 VAL B O 1
ATOM 4969 N N . GLY B 1 264 ? 36.588 13.604 24.988 1.00 32.94 264 GLY B N 1
ATOM 4970 C CA . GLY B 1 264 ? 35.317 13.582 25.678 1.00 35.92 264 GLY B CA 1
ATOM 4971 C C . GLY B 1 264 ? 34.549 14.881 25.512 1.00 46.96 264 GLY B C 1
ATOM 4972 O O . GLY B 1 264 ? 33.574 15.121 26.233 1.00 56.07 264 GLY B O 1
ATOM 4973 N N . TYR B 1 265 ? 34.985 15.713 24.565 1.00 41.40 265 TYR B N 1
ATOM 4974 C CA . TYR B 1 265 ? 34.337 17.000 24.291 1.00 44.93 265 TYR B CA 1
ATOM 4975 C C . TYR B 1 265 ? 34.253 17.872 25.545 1.00 47.81 265 TYR B C 1
ATOM 4976 O O . TYR B 1 265 ? 33.196 18.411 25.873 1.00 53.97 265 TYR B O 1
ATOM 4985 N N . SER B 1 266 ? 35.367 18.004 26.251 1.00 44.07 266 SER B N 1
ATOM 4986 C CA . SER B 1 266 ? 35.392 18.825 27.454 1.00 47.15 266 SER B CA 1
ATOM 4987 C C . SER B 1 266 ? 35.635 20.283 27.097 1.00 53.51 266 SER B C 1
ATOM 4988 O O . SER B 1 266 ? 36.446 20.594 26.225 1.00 56.40 266 SER B O 1
ATOM 4991 N N . ARG B 1 267 ? 34.936 21.177 27.784 1.00 58.04 267 ARG B N 1
ATOM 4992 C CA . ARG B 1 267 ? 35.133 22.608 27.605 1.00 63.64 267 ARG B CA 1
ATOM 4993 C C . ARG B 1 267 ? 36.547 22.994 28.043 1.00 62.78 267 ARG B C 1
ATOM 4994 O O . ARG B 1 267 ? 37.101 23.998 27.591 1.00 62.96 267 ARG B O 1
ATOM 5002 N N . ALA B 1 268 ? 37.130 22.175 28.913 1.00 59.87 268 ALA B N 1
ATOM 5003 C CA . ALA B 1 268 ? 38.425 22.480 29.521 1.00 61.82 268 ALA B CA 1
ATOM 5004 C C . ALA B 1 268 ? 39.635 22.141 28.648 1.00 63.76 268 ALA B C 1
ATOM 5005 O O . ALA B 1 268 ? 40.666 22.811 28.738 1.00 68.07 268 ALA B O 1
ATOM 5007 N N . PHE B 1 269 ? 39.527 21.105 27.818 1.00 57.12 269 PHE B N 1
ATOM 5008 C CA . PHE B 1 269 ? 40.668 20.698 27.001 1.00 49.84 269 PHE B CA 1
ATOM 5009 C C . PHE B 1 269 ? 40.453 20.859 25.511 1.00 48.07 269 PHE B C 1
ATOM 5010 O O . PHE B 1 269 ? 39.540 20.280 24.937 1.00 46.64 269 PHE B O 1
ATOM 5018 N N . THR B 1 270 ? 41.327 21.641 24.894 1.00 50.63 270 THR B N 1
ATOM 5019 C CA . THR B 1 270 ? 41.389 21.742 23.451 1.00 50.50 270 THR B CA 1
ATOM 5020 C C . THR B 1 270 ? 42.859 21.634 23.103 1.00 49.09 270 THR B C 1
ATOM 5021 O O . THR B 1 270 ? 43.675 22.370 23.652 1.00 51.64 270 THR B O 1
ATOM 5025 N N . ALA B 1 271 ? 43.203 20.706 22.217 1.00 46.04 271 ALA B N 1
ATOM 5026 C CA . ALA B 1 271 ? 44.593 20.521 21.818 1.00 41.61 271 ALA B CA 1
ATOM 5027 C C . ALA B 1 271 ? 45.113 21.774 21.134 1.00 49.14 271 ALA B C 1
ATOM 5028 O O . ALA B 1 271 ? 44.466 22.314 20.237 1.00 55.25 271 ALA B O 1
ATOM 5030 N N . THR B 1 272 ? 46.277 22.240 21.571 1.00 51.09 272 THR B N 1
ATOM 5031 C CA . THR B 1 272 ? 46.899 23.416 20.980 1.00 50.48 272 THR B CA 1
ATOM 5032 C C . THR B 1 272 ? 47.783 23.021 19.805 1.00 50.66 272 THR B C 1
ATOM 5033 O O . THR B 1 272 ? 48.246 23.872 19.045 1.00 52.29 272 THR B O 1
ATOM 5037 N N . ARG B 1 273 ? 48.006 21.720 19.658 1.00 47.83 273 ARG B N 1
ATOM 5038 C CA . ARG B 1 273 ? 48.785 21.182 18.549 1.00 47.12 273 ARG B CA 1
ATOM 5039 C C . ARG B 1 273 ? 48.230 19.795 18.271 1.00 44.72 273 ARG B C 1
ATOM 5040 O O . ARG B 1 273 ? 47.401 19.300 19.030 1.00 36.88 273 ARG B O 1
ATOM 5048 N N . ASP B 1 274 ? 48.679 19.162 17.193 1.00 44.63 274 ASP B N 1
ATOM 5049 C CA . ASP B 1 274 ? 48.375 17.751 16.996 1.00 46.04 274 ASP B CA 1
ATOM 5050 C C . ASP B 1 274 ? 48.987 16.981 18.161 1.00 41.57 274 ASP B C 1
ATOM 5051 O O . ASP B 1 274 ? 50.128 17.230 18.546 1.00 42.90 274 ASP B O 1
ATOM 5056 N N . SER B 1 275 ? 48.228 16.061 18.739 1.00 36.28 275 SER B N 1
ATOM 5057 C CA . SER B 1 275 ? 48.661 15.421 19.974 1.00 37.07 275 SER B CA 1
ATOM 5058 C C . SER B 1 275 ? 48.487 13.915 19.945 1.00 37.86 275 SER B C 1
ATOM 5059 O O . SER B 1 275 ? 47.621 13.383 19.246 1.00 39.62 275 SER B O 1
ATOM 5062 N N . LEU B 1 276 ? 49.310 13.234 20.727 1.00 30.20 276 LEU B N 1
ATOM 5063 C CA . LEU B 1 276 ? 49.212 11.792 20.855 1.00 29.16 276 LEU B CA 1
ATOM 5064 C C . LEU B 1 276 ? 48.653 11.490 22.232 1.00 28.18 276 LEU B C 1
ATOM 5065 O O . LEU B 1 276 ? 49.204 11.916 23.248 1.00 33.15 276 LEU B O 1
ATOM 5070 N N . ILE B 1 277 ? 47.544 10.768 22.262 1.00 29.30 277 ILE B N 1
ATOM 5071 C CA . ILE B 1 277 ? 46.850 10.503 23.516 1.00 28.48 277 ILE B CA 1
ATOM 5072 C C . ILE B 1 277 ? 46.990 9.039 23.882 1.00 26.61 277 ILE B C 1
ATOM 5073 O O . ILE B 1 277 ? 46.801 8.168 23.040 1.00 29.22 277 ILE B O 1
ATOM 5078 N N . ALA B 1 278 ? 47.309 8.761 25.140 1.00 28.53 278 ALA B N 1
ATOM 5079 C CA . ALA B 1 278 ? 47.295 7.389 25.621 1.00 25.27 278 ALA B CA 1
ATOM 5080 C C . ALA B 1 278 ? 46.088 7.147 26.529 1.00 28.65 278 ALA B C 1
ATOM 5081 O O . ALA B 1 278 ? 45.749 7.980 27.380 1.00 23.89 278 ALA B O 1
ATOM 5083 N N . ILE B 1 279 ? 45.453 5.994 26.356 1.00 27.10 279 ILE B N 1
ATOM 5084 C CA . ILE B 1 279 ? 44.319 5.624 27.181 1.00 26.26 279 ILE B CA 1
ATOM 5085 C C . ILE B 1 279 ? 44.759 4.673 28.284 1.00 29.40 279 ILE B C 1
ATOM 5086 O O . ILE B 1 279 ? 45.408 3.653 28.002 1.00 24.19 279 ILE B O 1
ATOM 5091 N N . LEU B 1 280 ? 44.401 5.029 29.527 1.00 20.20 280 LEU B N 1
ATOM 5092 C CA . LEU B 1 280 ? 44.679 4.235 30.724 1.00 18.95 280 LEU B CA 1
ATOM 5093 C C . LEU B 1 280 ? 43.374 3.693 31.317 1.00 24.69 280 LEU B C 1
ATOM 5094 O O . LEU B 1 280 ? 42.433 4.450 31.559 1.00 27.22 280 LEU B O 1
ATOM 5099 N N . PRO B 1 281 ? 43.321 2.380 31.573 1.00 22.72 281 PRO B N 1
ATOM 5100 C CA . PRO B 1 281 ? 42.123 1.693 32.065 1.00 23.96 281 PRO B CA 1
ATOM 5101 C C . PRO B 1 281 ? 41.914 1.889 33.564 1.00 29.53 281 PRO B C 1
ATOM 5102 O O . PRO B 1 281 ? 41.819 0.909 34.308 1.00 28.21 281 PRO B O 1
ATOM 5106 N N . ILE B 1 282 ? 41.876 3.144 34.001 1.00 27.33 282 ILE B N 1
ATOM 5107 C CA . ILE B 1 282 ? 41.627 3.465 35.399 1.00 20.71 282 ILE B CA 1
ATOM 5108 C C . ILE B 1 282 ? 40.791 4.739 35.479 1.00 24.75 282 ILE B C 1
ATOM 5109 O O . ILE B 1 282 ? 41.054 5.710 34.758 1.00 26.00 282 ILE B O 1
ATOM 5114 N N . GLY B 1 283 ? 39.758 4.712 36.324 1.00 20.23 283 GLY B N 1
ATOM 5115 C CA . GLY B 1 283 ? 38.903 5.869 36.533 1.00 22.37 283 GLY B CA 1
ATOM 5116 C C . GLY B 1 283 ? 38.481 6.053 37.987 1.00 30.79 283 GLY B C 1
ATOM 5117 O O . GLY B 1 283 ? 39.114 5.500 38.901 1.00 25.73 283 GLY B O 1
ATOM 5118 N N . TYR B 1 284 ? 37.408 6.815 38.215 1.00 28.71 284 TYR B N 1
ATOM 5119 C CA . TYR B 1 284 ? 37.004 7.107 39.591 1.00 26.18 284 TYR B CA 1
ATOM 5120 C C . TYR B 1 284 ? 36.429 5.899 40.329 1.00 29.20 284 TYR B C 1
ATOM 5121 O O . TYR B 1 284 ? 36.520 5.818 41.552 1.00 32.58 284 TYR B O 1
ATOM 5130 N N . ALA B 1 285 ? 35.888 4.939 39.589 1.00 28.69 285 ALA B N 1
ATOM 5131 C CA . ALA B 1 285 ? 35.378 3.724 40.215 1.00 33.72 285 ALA B CA 1
ATOM 5132 C C . ALA B 1 285 ? 36.497 2.907 40.869 1.00 31.69 285 ALA B C 1
ATOM 5133 O O . ALA B 1 285 ? 36.237 2.098 41.754 1.00 28.71 285 ALA B O 1
ATOM 5135 N N . ASP B 1 286 ? 37.734 3.114 40.426 1.00 25.92 286 ASP B N 1
ATOM 5136 C CA . ASP B 1 286 ? 38.874 2.442 41.031 1.00 26.02 286 ASP B CA 1
ATOM 5137 C C . ASP B 1 286 ? 39.474 3.272 42.165 1.00 23.51 286 ASP B C 1
ATOM 5138 O O . ASP B 1 286 ? 40.465 2.882 42.770 1.00 30.00 286 ASP B O 1
ATOM 5143 N N . GLY B 1 287 ? 38.889 4.432 42.438 1.00 24.97 287 GLY B N 1
ATOM 5144 C CA . GLY B 1 287 ? 39.357 5.253 43.542 1.00 23.57 287 GLY B CA 1
ATOM 5145 C C . GLY B 1 287 ? 40.331 6.345 43.161 1.00 26.91 287 GLY B C 1
ATOM 5146 O O . GLY B 1 287 ? 40.927 6.999 44.022 1.00 29.26 287 GLY B O 1
ATOM 5147 N N . PHE B 1 288 ? 40.519 6.546 41.865 1.00 28.78 288 PHE B N 1
ATOM 5148 C CA . PHE B 1 288 ? 41.308 7.681 41.418 1.00 28.03 288 PHE B CA 1
ATOM 5149 C C . PHE B 1 288 ? 40.335 8.837 41.261 1.00 31.51 288 PHE B C 1
ATOM 5150 O O . PHE B 1 288 ? 39.464 8.801 40.403 1.00 30.64 288 PHE B O 1
ATOM 5158 N N . PRO B 1 289 ? 40.466 9.857 42.111 1.00 39.29 289 PRO B N 1
ATOM 5159 C CA . PRO B 1 289 ? 39.404 10.861 42.223 1.00 40.60 289 PRO B CA 1
ATOM 5160 C C . PRO B 1 289 ? 39.075 11.593 40.922 1.00 31.60 289 PRO B C 1
ATOM 5161 O O . PRO B 1 289 ? 39.955 11.957 40.141 1.00 32.49 289 PRO B O 1
ATOM 5165 N N . ARG B 1 290 ? 37.779 11.783 40.722 1.00 32.48 290 ARG B N 1
ATOM 5166 C CA . ARG B 1 290 ? 37.244 12.423 39.542 1.00 41.49 290 ARG B CA 1
ATOM 5167 C C . ARG B 1 290 ? 37.634 13.888 39.471 1.00 49.53 290 ARG B C 1
ATOM 5168 O O . ARG B 1 290 ? 37.950 14.399 38.400 1.00 52.16 290 ARG B O 1
ATOM 5176 N N . ASN B 1 291 ? 37.621 14.565 40.615 1.00 54.29 291 ASN B N 1
ATOM 5177 C CA . ASN B 1 291 ? 37.829 16.013 40.630 1.00 57.21 291 ASN B CA 1
ATOM 5178 C C . ASN B 1 291 ? 39.275 16.426 40.337 1.00 56.35 291 ASN B C 1
ATOM 5179 O O . ASN B 1 291 ? 39.644 17.593 40.455 1.00 56.62 291 ASN B O 1
ATOM 5184 N N . LEU B 1 292 ? 40.085 15.450 39.950 1.00 56.55 292 LEU B N 1
ATOM 5185 C CA . LEU B 1 292 ? 41.409 15.711 39.408 1.00 57.34 292 LEU B CA 1
ATOM 5186 C C . LEU B 1 292 ? 41.300 15.961 37.899 1.00 62.98 292 LEU B C 1
ATOM 5187 O O . LEU B 1 292 ? 42.309 16.134 37.213 1.00 63.89 292 LEU B O 1
ATOM 5192 N N . SER B 1 293 ? 40.063 15.966 37.397 1.00 65.83 293 SER B N 1
ATOM 5193 C CA . SER B 1 293 ? 39.768 16.261 35.994 1.00 63.38 293 SER B CA 1
ATOM 5194 C C . SER B 1 293 ? 40.337 17.620 35.586 1.00 66.39 293 SER B C 1
ATOM 5195 O O . SER B 1 293 ? 40.257 18.590 36.344 1.00 65.60 293 SER B O 1
ATOM 5198 N N . SER B 1 297 ? 47.633 18.004 37.202 1.00 45.58 297 SER B N 1
ATOM 5199 C CA . SER B 1 297 ? 47.493 16.553 37.318 1.00 45.07 297 SER B CA 1
ATOM 5200 C C . SER B 1 297 ? 48.067 15.820 36.103 1.00 40.37 297 SER B C 1
ATOM 5201 O O . SER B 1 297 ? 47.775 16.161 34.953 1.00 36.07 297 SER B O 1
ATOM 5204 N N . TYR B 1 298 ? 48.890 14.812 36.366 1.00 36.92 298 TYR B N 1
ATOM 5205 C CA . TYR B 1 298 ? 49.594 14.103 35.307 1.00 32.14 298 TYR B CA 1
ATOM 5206 C C . TYR B 1 298 ? 49.950 12.717 35.811 1.00 29.45 298 TYR B C 1
ATOM 5207 O O . TYR B 1 298 ? 49.826 12.439 37.004 1.00 28.03 298 TYR B O 1
ATOM 5216 N N . VAL B 1 299 ? 50.389 11.843 34.910 1.00 24.49 299 VAL B N 1
ATOM 5217 C CA . VAL B 1 299 ? 50.954 10.573 35.333 1.00 24.87 299 VAL B CA 1
ATOM 5218 C C . VAL B 1 299 ? 52.417 10.577 34.885 1.00 27.06 299 VAL B C 1
ATOM 5219 O O . VAL B 1 299 ? 52.831 11.475 34.163 1.00 28.23 299 VAL B O 1
ATOM 5223 N N . LEU B 1 300 ? 53.201 9.605 35.339 1.00 23.25 300 LEU B N 1
ATOM 5224 C CA . LEU B 1 300 ? 54.573 9.452 34.858 1.00 23.86 300 LEU B CA 1
ATOM 5225 C C . LEU B 1 300 ? 54.672 8.276 33.903 1.00 27.70 300 LEU B C 1
ATOM 5226 O O . LEU B 1 300 ? 54.285 7.155 34.244 1.00 26.33 300 LEU B O 1
ATOM 5231 N N . ILE B 1 301 ? 55.174 8.545 32.701 1.00 26.73 301 ILE B N 1
ATOM 5232 C CA . ILE B 1 301 ? 55.482 7.507 31.729 1.00 26.49 301 ILE B CA 1
ATOM 5233 C C . ILE B 1 301 ? 56.903 7.766 31.234 1.00 32.24 301 ILE B C 1
ATOM 5234 O O . ILE B 1 301 ? 57.241 8.902 30.891 1.00 31.66 301 ILE B O 1
ATOM 5239 N N . GLY B 1 302 ? 57.734 6.724 31.218 1.00 31.37 302 GLY B N 1
ATOM 5240 C CA . GLY B 1 302 ? 59.129 6.860 30.818 1.00 28.25 302 GLY B CA 1
ATOM 5241 C C . GLY B 1 302 ? 59.858 7.938 31.613 1.00 32.77 302 GLY B C 1
ATOM 5242 O O . GLY B 1 302 ? 60.706 8.656 31.075 1.00 35.81 302 GLY B O 1
ATOM 5243 N N . GLY B 1 303 ? 59.506 8.064 32.892 1.00 25.05 303 GLY B N 1
ATOM 5244 C CA . GLY B 1 303 ? 60.074 9.081 33.764 1.00 25.35 303 GLY B CA 1
ATOM 5245 C C . GLY B 1 303 ? 59.634 10.499 33.443 1.00 35.33 303 GLY B C 1
ATOM 5246 O O . GLY B 1 303 ? 60.166 11.455 33.993 1.00 37.02 303 GLY B O 1
ATOM 5247 N N . ARG B 1 304 ? 58.653 10.635 32.557 1.00 34.73 304 ARG B N 1
ATOM 5248 C CA A ARG B 1 304 ? 58.203 11.944 32.101 0.68 33.48 304 ARG B CA 1
ATOM 5249 C CA B ARG B 1 304 ? 58.204 11.942 32.082 0.32 33.91 304 ARG B CA 1
ATOM 5250 C C . ARG B 1 304 ? 56.774 12.232 32.525 1.00 29.46 304 ARG B C 1
ATOM 5251 O O . ARG B 1 304 ? 55.989 11.319 32.737 1.00 31.17 304 ARG B O 1
ATOM 5266 N N . GLN B 1 305 ? 56.436 13.513 32.625 1.00 28.28 305 GLN B N 1
ATOM 5267 C CA . GLN B 1 305 ? 55.086 13.917 32.986 1.00 32.23 305 GLN B CA 1
ATOM 5268 C C . GLN B 1 305 ? 54.174 13.946 31.765 1.00 32.19 305 GLN B C 1
ATOM 5269 O O . GLN B 1 305 ? 54.439 14.673 30.804 1.00 28.77 305 GLN B O 1
ATOM 5275 N N . ALA B 1 306 ? 53.109 13.145 31.821 1.00 23.95 306 ALA B N 1
ATOM 5276 C CA . ALA B 1 306 ? 52.048 13.122 30.823 1.00 23.26 306 ALA B CA 1
ATOM 5277 C C . ALA B 1 306 ? 50.781 13.688 31.432 1.00 25.87 306 ALA B C 1
ATOM 5278 O O . ALA B 1 306 ? 50.138 13.028 32.259 1.00 23.12 306 ALA B O 1
ATOM 5280 N N . PRO B 1 307 ? 50.416 14.913 31.034 1.00 31.93 307 PRO B N 1
ATOM 5281 C CA . PRO B 1 307 ? 49.229 15.569 31.587 1.00 28.83 307 PRO B CA 1
ATOM 5282 C C . PRO B 1 307 ? 47.966 14.785 31.254 1.00 30.08 307 PRO B C 1
ATOM 5283 O O . PRO B 1 307 ? 47.799 14.312 30.125 1.00 29.47 307 PRO B O 1
ATOM 5287 N N . ILE B 1 308 ? 47.103 14.640 32.248 1.00 27.73 308 ILE B N 1
ATOM 5288 C CA . ILE B 1 308 ? 45.779 14.079 32.061 1.00 30.90 308 ILE B CA 1
ATOM 5289 C C . ILE B 1 308 ? 44.997 15.043 31.177 1.00 32.35 308 ILE B C 1
ATOM 5290 O O . ILE B 1 308 ? 45.087 16.258 31.356 1.00 35.13 308 ILE B O 1
ATOM 5295 N N . VAL B 1 309 ? 44.268 14.513 30.200 1.00 32.12 309 VAL B N 1
ATOM 5296 C CA . VAL B 1 309 ? 43.474 15.364 29.315 1.00 35.55 309 VAL B CA 1
ATOM 5297 C C . VAL B 1 309 ? 42.022 14.893 29.228 1.00 37.53 309 VAL B C 1
ATOM 5298 O O . VAL B 1 309 ? 41.752 13.695 29.112 1.00 35.29 309 VAL B O 1
ATOM 5302 N N . GLY B 1 310 ? 41.092 15.842 29.287 1.00 34.91 310 GLY B N 1
ATOM 5303 C CA . GLY B 1 310 ? 39.681 15.514 29.374 1.00 33.56 310 GLY B CA 1
ATOM 5304 C C . GLY B 1 310 ? 39.344 15.096 30.792 1.00 33.35 310 GLY B C 1
ATOM 5305 O O . GLY B 1 310 ? 40.239 14.921 31.626 1.00 30.69 310 GLY B O 1
ATOM 5306 N N . LYS B 1 311 ? 38.056 14.939 31.078 1.00 32.19 311 LYS B N 1
ATOM 5307 C CA . LYS B 1 311 ? 37.624 14.527 32.410 1.00 31.63 311 LYS B CA 1
ATOM 5308 C C . LYS B 1 311 ? 37.982 13.067 32.669 1.00 28.12 311 LYS B C 1
ATOM 5309 O O . LYS B 1 311 ? 38.164 12.276 31.738 1.00 24.83 311 LYS B O 1
ATOM 5315 N N . ILE B 1 312 ? 38.090 12.713 33.941 1.00 25.70 312 ILE B N 1
ATOM 5316 C CA . ILE B 1 312 ? 38.366 11.335 34.321 1.00 27.33 312 ILE B CA 1
ATOM 5317 C C . ILE B 1 312 ? 37.052 10.591 34.320 1.00 24.28 312 ILE B C 1
ATOM 5318 O O . ILE B 1 312 ? 36.071 11.073 34.876 1.00 26.74 312 ILE B O 1
ATOM 5323 N N . CYS B 1 313 ? 37.013 9.435 33.666 1.00 26.52 313 CYS B N 1
ATOM 5324 C CA . CYS B 1 313 ? 35.765 8.693 33.576 1.00 24.62 313 CYS B CA 1
ATOM 5325 C C . CYS B 1 313 ? 35.699 7.614 34.639 1.00 21.62 313 CYS B C 1
ATOM 5326 O O . CYS B 1 313 ? 36.607 7.478 35.459 1.00 23.96 313 CYS B O 1
ATOM 5337 N N . ASP B 1 315 ? 35.879 4.338 34.368 1.00 27.23 315 ASP B N 1
ATOM 5338 C CA . ASP B 1 315 ? 36.766 3.188 34.205 1.00 26.65 315 ASP B CA 1
ATOM 5339 C C . ASP B 1 315 ? 38.045 3.482 33.432 1.00 24.40 315 ASP B C 1
ATOM 5340 O O . ASP B 1 315 ? 38.823 2.568 33.200 1.00 24.59 315 ASP B O 1
ATOM 5345 N N . GLN B 1 316 ? 38.255 4.733 33.027 1.00 18.57 316 GLN B N 1
ATOM 5346 C CA . GLN B 1 316 ? 39.386 5.075 32.161 1.00 20.33 316 GLN B CA 1
ATOM 5347 C C . GLN B 1 316 ? 39.634 6.572 32.200 1.00 23.65 316 GLN B C 1
ATOM 5348 O O . GLN B 1 316 ? 38.777 7.350 32.640 1.00 24.84 316 GLN B O 1
ATOM 5354 N N . LEU B 1 317 ? 40.799 6.966 31.708 1.00 21.42 317 LEU B N 1
ATOM 5355 C CA . LEU B 1 317 ? 41.183 8.364 31.615 1.00 22.60 317 LEU B CA 1
ATOM 5356 C C . LEU B 1 317 ? 42.192 8.486 30.474 1.00 22.88 317 LEU B C 1
ATOM 5357 O O . LEU B 1 317 ? 42.651 7.475 29.933 1.00 23.75 317 LEU B O 1
ATOM 5362 N N . ALA B 1 318 ? 42.533 9.713 30.095 1.00 24.99 318 ALA B N 1
ATOM 5363 C CA . ALA B 1 318 ? 43.472 9.916 29.004 1.00 22.63 318 ALA B CA 1
ATOM 5364 C C . ALA B 1 318 ? 44.644 10.810 29.402 1.00 22.49 318 ALA B C 1
ATOM 5365 O O . ALA B 1 318 ? 44.467 11.745 30.177 1.00 23.56 318 ALA B O 1
ATOM 5367 N N . VAL B 1 319 ? 45.829 10.526 28.851 1.00 25.00 319 VAL B N 1
ATOM 5368 C CA . VAL B 1 319 ? 47.009 11.377 29.041 1.00 27.74 319 VAL B CA 1
ATOM 5369 C C . VAL B 1 319 ? 47.747 11.750 27.743 1.00 30.74 319 VAL B C 1
ATOM 5370 O O . VAL B 1 319 ? 47.771 10.989 26.766 1.00 27.00 319 VAL B O 1
ATOM 5374 N N . ASP B 1 320 ? 48.364 12.927 27.756 1.00 30.06 320 ASP B N 1
ATOM 5375 C CA . ASP B 1 320 ? 49.081 13.451 26.601 1.00 27.51 320 ASP B CA 1
ATOM 5376 C C . ASP B 1 320 ? 50.534 12.968 26.579 1.00 27.16 320 ASP B C 1
ATOM 5377 O O . ASP B 1 320 ? 51.341 13.386 27.405 1.00 30.66 320 ASP B O 1
ATOM 5382 N N . VAL B 1 321 ? 50.869 12.109 25.619 1.00 23.29 321 VAL B N 1
ATOM 5383 C CA . VAL B 1 321 ? 52.214 11.550 25.542 1.00 24.03 321 VAL B CA 1
ATOM 5384 C C . VAL B 1 321 ? 52.962 12.055 24.310 1.00 29.77 321 VAL B C 1
ATOM 5385 O O . VAL B 1 321 ? 53.921 11.420 23.855 1.00 29.94 321 VAL B O 1
ATOM 5389 N N . THR B 1 322 ? 52.530 13.206 23.790 1.00 32.62 322 THR B N 1
ATOM 5390 C CA . THR B 1 322 ? 53.133 13.812 22.588 1.00 38.44 322 THR B CA 1
ATOM 5391 C C . THR B 1 322 ? 54.661 13.973 22.686 1.00 41.75 322 THR B C 1
ATOM 5392 O O . THR B 1 322 ? 55.392 13.693 21.731 1.00 38.05 322 THR B O 1
ATOM 5396 N N . ASP B 1 323 ? 55.140 14.401 23.848 1.00 43.93 323 ASP B N 1
ATOM 5397 C CA . ASP B 1 323 ? 56.559 14.698 24.011 1.00 45.83 323 ASP B CA 1
ATOM 5398 C C . ASP B 1 323 ? 57.372 13.506 24.502 1.00 40.17 323 ASP B C 1
ATOM 5399 O O . ASP B 1 323 ? 58.567 13.640 24.779 1.00 39.71 323 ASP B O 1
ATOM 5404 N N . ILE B 1 324 ? 56.739 12.344 24.617 1.00 32.28 324 ILE B N 1
ATOM 5405 C CA . ILE B 1 324 ? 57.383 11.214 25.284 1.00 30.52 324 ILE B CA 1
ATOM 5406 C C . ILE B 1 324 ? 57.723 10.064 24.331 1.00 28.08 324 ILE B C 1
ATOM 5407 O O . ILE B 1 324 ? 56.842 9.463 23.733 1.00 26.86 324 ILE B O 1
ATOM 5412 N N . PRO B 1 325 ? 59.019 9.745 24.209 1.00 32.65 325 PRO B N 1
ATOM 5413 C CA . PRO B 1 325 ? 59.480 8.671 23.326 1.00 28.85 325 PRO B CA 1
ATOM 5414 C C . PRO B 1 325 ? 59.193 7.271 23.886 1.00 30.27 325 PRO B C 1
ATOM 5415 O O . PRO B 1 325 ? 58.986 7.108 25.097 1.00 29.74 325 PRO B O 1
ATOM 5419 N N . ASN B 1 326 ? 59.141 6.283 22.993 1.00 25.74 326 ASN B N 1
ATOM 5420 C CA . ASN B 1 326 ? 59.033 4.870 23.357 1.00 27.91 326 ASN B CA 1
ATOM 5421 C C . ASN B 1 326 ? 57.793 4.563 24.197 1.00 35.97 326 ASN B C 1
ATOM 5422 O O . ASN B 1 326 ? 57.856 3.813 25.167 1.00 40.13 326 ASN B O 1
ATOM 5427 N N . VAL B 1 327 ? 56.666 5.168 23.839 1.00 30.80 327 VAL B N 1
ATOM 5428 C CA . VAL B 1 327 ? 55.405 4.838 24.497 1.00 26.19 327 VAL B CA 1
ATOM 5429 C C . VAL B 1 327 ? 54.578 3.954 23.580 1.00 31.09 327 VAL B C 1
ATOM 5430 O O . VAL B 1 327 ? 54.309 4.313 22.432 1.00 33.26 327 VAL B O 1
ATOM 5434 N N . LYS B 1 328 ? 54.191 2.786 24.074 1.00 32.69 328 LYS B N 1
ATOM 5435 C CA . LYS B 1 328 ? 53.350 1.895 23.288 1.00 35.91 328 LYS B CA 1
ATOM 5436 C C . LYS B 1 328 ? 52.294 1.270 24.183 1.00 31.14 328 LYS B C 1
ATOM 5437 O O . LYS B 1 328 ? 52.236 1.556 25.364 1.00 23.62 328 LYS B O 1
ATOM 5443 N N . THR B 1 329 ? 51.449 0.426 23.625 1.00 22.60 329 THR B N 1
ATOM 5444 C CA . THR B 1 329 ? 50.519 -0.280 24.476 1.00 29.79 329 THR B CA 1
ATOM 5445 C C . THR B 1 329 ? 51.371 -1.160 25.370 1.00 28.33 329 THR B C 1
ATOM 5446 O O . THR B 1 329 ? 52.388 -1.687 24.928 1.00 21.06 329 THR B O 1
ATOM 5450 N N . GLY B 1 330 ? 50.983 -1.278 26.639 1.00 27.56 330 GLY B N 1
ATOM 5451 C CA . GLY B 1 330 ? 51.757 -2.063 27.581 1.00 30.45 330 GLY B CA 1
ATOM 5452 C C . GLY B 1 330 ? 52.756 -1.228 28.359 1.00 32.45 330 GLY B C 1
ATOM 5453 O O . GLY B 1 330 ? 53.326 -1.715 29.336 1.00 29.53 330 GLY B O 1
ATOM 5454 N N . SER B 1 331 ? 52.986 0.017 27.935 1.00 28.63 331 SER B N 1
ATOM 5455 C CA . SER B 1 331 ? 53.792 0.935 28.748 1.00 30.79 331 SER B CA 1
ATOM 5456 C C . SER B 1 331 ? 53.118 1.182 30.083 1.00 31.66 331 SER B C 1
ATOM 5457 O O . SER B 1 331 ? 51.885 1.347 30.155 1.00 25.71 331 SER B O 1
ATOM 5460 N N . ILE B 1 332 ? 53.934 1.230 31.132 1.00 30.78 332 ILE B N 1
ATOM 5461 C CA . ILE B 1 332 ? 53.446 1.394 32.498 1.00 26.69 332 ILE B CA 1
ATOM 5462 C C . ILE B 1 332 ? 53.398 2.870 32.873 1.00 28.17 332 ILE B C 1
ATOM 5463 O O . ILE B 1 332 ? 54.402 3.578 32.774 1.00 29.08 332 ILE B O 1
ATOM 5468 N N . ALA B 1 333 ? 52.214 3.331 33.268 1.00 25.02 333 ALA B N 1
ATOM 5469 C CA . ALA B 1 333 ? 52.024 4.688 33.764 1.00 25.05 333 ALA B CA 1
ATOM 5470 C C . ALA B 1 333 ? 51.992 4.649 35.289 1.00 25.03 333 ALA B C 1
ATOM 5471 O O . ALA B 1 333 ? 51.393 3.749 35.874 1.00 22.22 333 ALA B O 1
ATOM 5473 N N . THR B 1 334 ? 52.637 5.619 35.924 1.00 23.49 334 THR B N 1
ATOM 5474 C CA . THR B 1 334 ? 52.670 5.687 37.379 1.00 23.28 334 THR B CA 1
ATOM 5475 C C . THR B 1 334 ? 51.785 6.834 37.864 1.00 29.86 334 THR B C 1
ATOM 5476 O O . THR B 1 334 ? 52.091 8.002 37.629 1.00 33.08 334 THR B O 1
ATOM 5480 N N . LEU B 1 335 ? 50.668 6.500 38.513 1.00 26.33 335 LEU B N 1
ATOM 5481 C CA . LEU B 1 335 ? 49.736 7.518 38.988 1.00 25.99 335 LEU B CA 1
ATOM 5482 C C . LEU B 1 335 ? 50.099 7.969 40.398 1.00 27.26 335 LEU B C 1
ATOM 5483 O O . LEU B 1 335 ? 49.974 9.148 40.724 1.00 26.21 335 LEU B O 1
ATOM 5488 N N . ILE B 1 336 ? 50.532 7.018 41.224 1.00 26.82 336 ILE B N 1
ATOM 5489 C CA . ILE B 1 336 ? 51.165 7.314 42.511 1.00 28.89 336 ILE B CA 1
ATOM 5490 C C . ILE B 1 336 ? 52.424 6.473 42.579 1.00 30.11 336 ILE B C 1
ATOM 5491 O O . ILE B 1 336 ? 52.377 5.265 42.365 1.00 23.20 336 ILE B O 1
ATOM 5496 N N . GLY B 1 337 ? 53.554 7.097 42.876 1.00 27.98 337 GLY B N 1
ATOM 5497 C CA . GLY B 1 337 ? 54.781 6.342 42.990 1.00 24.61 337 GLY B CA 1
ATOM 5498 C C . GLY B 1 337 ? 55.965 7.054 42.374 1.00 34.00 337 GLY B C 1
ATOM 5499 O O . GLY B 1 337 ? 55.871 8.220 41.985 1.00 32.56 337 GLY B O 1
ATOM 5500 N N . LYS B 1 338 ? 57.089 6.348 42.309 1.00 38.56 338 LYS B N 1
ATOM 5501 C CA . LYS B 1 338 ? 58.290 6.855 41.660 1.00 37.33 338 LYS B CA 1
ATOM 5502 C C . LYS B 1 338 ? 58.443 6.320 40.237 1.00 38.51 338 LYS B C 1
ATOM 5503 O O . LYS B 1 338 ? 58.057 5.190 39.929 1.00 42.34 338 LYS B O 1
ATOM 5509 N N . ASP B 1 339 ? 59.015 7.141 39.371 1.00 36.06 339 ASP B N 1
ATOM 5510 C CA . ASP B 1 339 ? 59.397 6.687 38.039 1.00 43.23 339 ASP B CA 1
ATOM 5511 C C . ASP B 1 339 ? 60.687 7.399 37.675 1.00 40.79 339 ASP B C 1
ATOM 5512 O O . ASP B 1 339 ? 60.667 8.542 37.216 1.00 34.19 339 ASP B O 1
ATOM 5517 N N . GLY B 1 340 ? 61.805 6.726 37.913 1.00 48.13 340 GLY B N 1
ATOM 5518 C CA . GLY B 1 340 ? 63.108 7.317 37.673 1.00 57.67 340 GLY B CA 1
ATOM 5519 C C . GLY B 1 340 ? 63.319 8.501 38.595 1.00 56.40 340 GLY B C 1
ATOM 5520 O O . GLY B 1 340 ? 63.168 8.387 39.815 1.00 55.09 340 GLY B O 1
ATOM 5521 N N . LYS B 1 341 ? 63.639 9.650 38.011 1.00 55.31 341 LYS B N 1
ATOM 5522 C CA . LYS B 1 341 ? 63.938 10.840 38.802 1.00 61.58 341 LYS B CA 1
ATOM 5523 C C . LYS B 1 341 ? 62.667 11.521 39.286 1.00 56.24 341 LYS B C 1
ATOM 5524 O O . LYS B 1 341 ? 62.700 12.327 40.216 1.00 59.30 341 LYS B O 1
ATOM 5530 N N . GLU B 1 342 ? 61.549 11.183 38.653 1.00 45.35 342 GLU B N 1
ATOM 5531 C CA . GLU B 1 342 ? 60.266 11.789 38.969 1.00 43.35 342 GLU B CA 1
ATOM 5532 C C . GLU B 1 342 ? 59.484 10.983 40.016 1.00 39.42 342 GLU B C 1
ATOM 5533 O O . GLU B 1 342 ? 59.603 9.754 40.093 1.00 33.52 342 GLU B O 1
ATOM 5539 N N . GLU B 1 343 ? 58.688 11.685 40.819 1.00 36.73 343 GLU B N 1
ATOM 5540 C CA . GLU B 1 343 ? 57.826 11.037 41.821 1.00 33.76 343 GLU B CA 1
ATOM 5541 C C . GLU B 1 343 ? 56.500 11.760 41.980 1.00 33.93 343 GLU B C 1
ATOM 5542 O O . GLU B 1 343 ? 56.461 12.988 42.069 1.00 31.41 343 GLU B O 1
ATOM 5548 N N . ILE B 1 344 ? 55.420 10.982 42.025 1.00 34.64 344 ILE B N 1
ATOM 5549 C CA . ILE B 1 344 ? 54.097 11.485 42.383 1.00 35.86 344 ILE B CA 1
ATOM 5550 C C . ILE B 1 344 ? 53.673 10.836 43.705 1.00 34.57 344 ILE B C 1
ATOM 5551 O O . ILE B 1 344 ? 53.376 9.640 43.752 1.00 31.36 344 ILE B O 1
ATOM 5556 N N . THR B 1 345 ? 53.659 11.614 44.780 1.00 27.30 345 THR B N 1
ATOM 5557 C CA . THR B 1 345 ? 53.403 11.037 46.085 1.00 31.10 345 THR B CA 1
ATOM 5558 C C . THR B 1 345 ? 51.909 11.027 46.387 1.00 32.61 345 THR B C 1
ATOM 5559 O O . THR B 1 345 ? 51.147 11.810 45.812 1.00 29.98 345 THR B O 1
ATOM 5563 N N . ALA B 1 346 ? 51.490 10.133 47.280 1.00 28.91 346 ALA B N 1
ATOM 5564 C CA . ALA B 1 346 ? 50.084 10.093 47.691 1.00 29.43 346 ALA B CA 1
ATOM 5565 C C . ALA B 1 346 ? 49.571 11.444 48.210 1.00 29.20 346 ALA B C 1
ATOM 5566 O O . ALA B 1 346 ? 48.500 11.885 47.794 1.00 31.20 346 ALA B O 1
ATOM 5568 N N . PRO B 1 347 ? 50.335 12.121 49.091 1.00 26.40 347 PRO B N 1
ATOM 5569 C CA . PRO B 1 347 ? 49.810 13.397 49.584 1.00 30.69 347 PRO B CA 1
ATOM 5570 C C . PRO B 1 347 ? 49.647 14.442 48.493 1.00 31.11 347 PRO B C 1
ATOM 5571 O O . PRO B 1 347 ? 48.730 15.258 48.603 1.00 32.02 347 PRO B O 1
ATOM 5583 N N . VAL B 1 349 ? 48.784 13.837 45.293 1.00 25.46 349 VAL B N 1
ATOM 5584 C CA . VAL B 1 349 ? 47.518 13.491 44.656 1.00 26.73 349 VAL B CA 1
ATOM 5585 C C . VAL B 1 349 ? 46.314 13.878 45.522 1.00 32.26 349 VAL B C 1
ATOM 5586 O O . VAL B 1 349 ? 45.356 14.470 45.028 1.00 32.98 349 VAL B O 1
ATOM 5590 N N . ALA B 1 350 ? 46.370 13.557 46.812 1.00 32.27 350 ALA B N 1
ATOM 5591 C CA . ALA B 1 350 ? 45.264 13.878 47.711 1.00 37.18 350 ALA B CA 1
ATOM 5592 C C . ALA B 1 350 ? 45.026 15.380 47.712 1.00 37.91 350 ALA B C 1
ATOM 5593 O O . ALA B 1 350 ? 43.881 15.843 47.649 1.00 37.82 350 ALA B O 1
ATOM 5595 N N . GLU B 1 351 ? 46.121 16.131 47.761 1.00 35.92 351 GLU B N 1
ATOM 5596 C CA . GLU B 1 351 ? 46.055 17.581 47.861 1.00 41.05 351 GLU B CA 1
ATOM 5597 C C . GLU B 1 351 ? 45.367 18.201 46.650 1.00 41.87 351 GLU B C 1
ATOM 5598 O O . GLU B 1 351 ? 44.460 19.022 46.797 1.00 47.68 351 GLU B O 1
ATOM 5604 N N . SER B 1 352 ? 45.794 17.805 45.455 1.00 38.49 352 SER B N 1
ATOM 5605 C CA . SER B 1 352 ? 45.193 18.345 44.238 1.00 38.58 352 SER B CA 1
ATOM 5606 C C . SER B 1 352 ? 43.747 17.880 44.067 1.00 34.34 352 SER B C 1
ATOM 5607 O O . SER B 1 352 ? 42.962 18.545 43.406 1.00 33.33 352 SER B O 1
ATOM 5610 N N . ALA B 1 353 ? 43.386 16.761 44.689 1.00 35.10 353 ALA B N 1
ATOM 5611 C CA . ALA B 1 353 ? 41.982 16.339 44.726 1.00 39.30 353 ALA B CA 1
ATOM 5612 C C . ALA B 1 353 ? 41.215 16.966 45.896 1.00 41.31 353 ALA B C 1
ATOM 5613 O O . ALA B 1 353 ? 40.115 16.526 46.224 1.00 43.66 353 ALA B O 1
ATOM 5615 N N . GLU B 1 354 ? 41.808 17.987 46.514 1.00 43.25 354 GLU B N 1
ATOM 5616 C CA . GLU B 1 354 ? 41.206 18.693 47.645 1.00 44.78 354 GLU B CA 1
ATOM 5617 C C . GLU B 1 354 ? 40.783 17.727 48.745 1.00 44.42 354 GLU B C 1
ATOM 5618 O O . GLU B 1 354 ? 39.686 17.820 49.285 1.00 48.08 354 GLU B O 1
ATOM 5624 N N . SER B 1 355 ? 41.671 16.794 49.058 1.00 38.78 355 SER B N 1
ATOM 5625 C CA . SER B 1 355 ? 41.381 15.743 50.017 1.00 33.39 355 SER B CA 1
ATOM 5626 C C . SER B 1 355 ? 42.614 15.541 50.895 1.00 35.06 355 SER B C 1
ATOM 5627 O O . SER B 1 355 ? 43.612 16.241 50.737 1.00 37.16 355 SER B O 1
ATOM 5630 N N . ILE B 1 356 ? 42.545 14.594 51.823 1.00 27.33 356 ILE B N 1
ATOM 5631 C CA . ILE B 1 356 ? 43.707 14.269 52.643 1.00 31.43 356 ILE B CA 1
ATOM 5632 C C . ILE B 1 356 ? 44.180 12.885 52.258 1.00 32.38 356 ILE B C 1
ATOM 5633 O O . ILE B 1 356 ? 43.438 12.123 51.632 1.00 33.46 356 ILE B O 1
ATOM 5638 N N . THR B 1 357 ? 45.417 12.567 52.622 1.00 28.68 357 THR B N 1
ATOM 5639 C CA . THR B 1 357 ? 46.033 11.296 52.242 1.00 31.81 357 THR B CA 1
ATOM 5640 C C . THR B 1 357 ? 45.194 10.100 52.679 1.00 29.39 357 THR B C 1
ATOM 5641 O O . THR B 1 357 ? 45.000 9.145 51.917 1.00 28.94 357 THR B O 1
ATOM 5645 N N . ASN B 1 358 ? 44.675 10.177 53.902 1.00 31.10 358 ASN B N 1
ATOM 5646 C CA . ASN B 1 358 ? 43.891 9.091 54.491 1.00 31.65 358 ASN B CA 1
ATOM 5647 C C . ASN B 1 358 ? 42.685 8.712 53.649 1.00 29.41 358 ASN B C 1
ATOM 5648 O O . ASN B 1 358 ? 42.391 7.528 53.471 1.00 29.28 358 ASN B O 1
ATOM 5653 N N . GLU B 1 359 ? 41.975 9.714 53.147 1.00 25.86 359 GLU B N 1
ATOM 5654 C CA . GLU B 1 359 ? 40.795 9.432 52.333 1.00 25.86 359 GLU B CA 1
ATOM 5655 C C . GLU B 1 359 ? 41.222 8.799 51.005 1.00 28.64 359 GLU B C 1
ATOM 5656 O O . GLU B 1 359 ? 40.627 7.808 50.559 1.00 27.18 359 GLU B O 1
ATOM 5662 N N . LEU B 1 360 ? 42.272 9.352 50.398 1.00 29.09 360 LEU B N 1
ATOM 5663 C CA . LEU B 1 360 ? 42.714 8.897 49.074 1.00 31.42 360 LEU B CA 1
ATOM 5664 C C . LEU B 1 360 ? 43.141 7.437 49.108 1.00 32.14 360 LEU B C 1
ATOM 5665 O O . LEU B 1 360 ? 42.775 6.652 48.228 1.00 25.48 360 LEU B O 1
ATOM 5670 N N . LEU B 1 361 ? 43.921 7.078 50.126 1.00 25.28 361 LEU B N 1
ATOM 5671 C CA . LEU B 1 361 ? 44.429 5.718 50.229 1.00 26.75 361 LEU B CA 1
ATOM 5672 C C . LEU B 1 361 ? 43.342 4.730 50.631 1.00 26.65 361 LEU B C 1
ATOM 5673 O O . LEU B 1 361 ? 43.180 3.689 49.996 1.00 30.28 361 LEU B O 1
ATOM 5678 N N . SER B 1 362 ? 42.592 5.058 51.678 1.00 28.22 362 SER B N 1
ATOM 5679 C CA . SER B 1 362 ? 41.558 4.154 52.173 1.00 31.45 362 SER B CA 1
ATOM 5680 C C . SER B 1 362 ? 40.403 3.950 51.188 1.00 28.89 362 SER B C 1
ATOM 5681 O O . SER B 1 362 ? 39.625 3.002 51.330 1.00 31.79 362 SER B O 1
ATOM 5684 N N . ARG B 1 363 ? 40.294 4.825 50.192 1.00 26.89 363 ARG B N 1
ATOM 5685 C CA . ARG B 1 363 ? 39.252 4.677 49.179 1.00 24.13 363 ARG B CA 1
ATOM 5686 C C . ARG B 1 363 ? 39.746 4.128 47.841 1.00 28.42 363 ARG B C 1
ATOM 5687 O O . ARG B 1 363 ? 39.070 4.263 46.813 1.00 27.75 363 ARG B O 1
ATOM 5703 N N . GLY B 1 365 ? 40.024 1.577 45.079 1.00 24.76 365 GLY B N 1
ATOM 5704 C CA . GLY B 1 365 ? 38.938 0.694 44.695 1.00 27.42 365 GLY B CA 1
ATOM 5705 C C . GLY B 1 365 ? 39.252 -0.761 44.950 1.00 30.26 365 GLY B C 1
ATOM 5706 O O . GLY B 1 365 ? 40.393 -1.194 44.848 1.00 30.99 365 GLY B O 1
ATOM 5707 N N . HIS B 1 366 ? 38.222 -1.517 45.293 1.00 31.39 366 HIS B N 1
ATOM 5708 C CA . HIS B 1 366 ? 38.350 -2.945 45.525 1.00 34.86 366 HIS B CA 1
ATOM 5709 C C . HIS B 1 366 ? 38.727 -3.673 44.236 1.00 38.15 366 HIS B C 1
ATOM 5710 O O . HIS B 1 366 ? 39.236 -4.793 44.265 1.00 40.97 366 HIS B O 1
ATOM 5717 N N . ARG B 1 367 ? 38.460 -3.026 43.106 1.00 36.37 367 ARG B N 1
ATOM 5718 C CA . ARG B 1 367 ? 38.686 -3.611 41.793 1.00 48.13 367 ARG B CA 1
ATOM 5719 C C . ARG B 1 367 ? 40.177 -3.728 41.450 1.00 45.38 367 ARG B C 1
ATOM 5720 O O . ARG B 1 367 ? 40.568 -4.496 40.567 1.00 35.48 367 ARG B O 1
ATOM 5728 N N . LEU B 1 368 ? 41.007 -2.972 42.158 1.00 42.61 368 LEU B N 1
ATOM 5729 C CA . LEU B 1 368 ? 42.435 -2.924 41.862 1.00 32.57 368 LEU B CA 1
ATOM 5730 C C . LEU B 1 368 ? 43.168 -4.151 42.377 1.00 28.95 368 LEU B C 1
ATOM 5731 O O . LEU B 1 368 ? 43.142 -4.423 43.560 1.00 26.99 368 LEU B O 1
ATOM 5736 N N . ASN B 1 369 ? 43.850 -4.880 41.503 1.00 35.27 369 ASN B N 1
ATOM 5737 C CA . ASN B 1 369 ? 44.699 -5.972 41.976 1.00 35.99 369 ASN B CA 1
ATOM 5738 C C . ASN B 1 369 ? 45.870 -5.433 42.788 1.00 30.65 369 ASN B C 1
ATOM 5739 O O . ASN B 1 369 ? 46.338 -4.319 42.558 1.00 24.95 369 ASN B O 1
ATOM 5744 N N . ILE B 1 370 ? 46.322 -6.215 43.760 1.00 30.28 370 ILE B N 1
ATOM 5745 C CA . ILE B 1 370 ? 47.437 -5.804 44.592 1.00 30.98 370 ILE B CA 1
ATOM 5746 C C . ILE B 1 370 ? 48.556 -6.791 44.375 1.00 32.01 370 ILE B C 1
ATOM 5747 O O . ILE B 1 370 ? 48.327 -8.001 44.422 1.00 29.72 370 ILE B O 1
ATOM 5752 N N . ILE B 1 371 ? 49.759 -6.288 44.104 1.00 27.67 371 ILE B N 1
ATOM 5753 C CA . ILE B 1 371 ? 50.907 -7.171 43.957 1.00 30.43 371 ILE B CA 1
ATOM 5754 C C . ILE B 1 371 ? 52.115 -6.692 44.742 1.00 37.46 371 ILE B C 1
ATOM 5755 O O . ILE B 1 371 ? 52.315 -5.486 44.933 1.00 32.97 371 ILE B O 1
ATOM 5760 N N . ARG B 1 372 ? 52.921 -7.662 45.167 1.00 43.65 372 ARG B N 1
ATOM 5761 C CA . ARG B 1 372 ? 54.128 -7.431 45.948 1.00 49.61 372 ARG B CA 1
ATOM 5762 C C . ARG B 1 372 ? 55.275 -6.805 45.166 1.00 50.76 372 ARG B C 1
ATOM 5763 O O . ARG B 1 372 ? 55.468 -7.071 43.983 1.00 53.36 372 ARG B O 1
ATOM 5771 N N . ARG B 1 373 ? 56.045 -5.980 45.861 1.00 57.01 373 ARG B N 1
ATOM 5772 C CA . ARG B 1 373 ? 57.333 -5.506 45.374 1.00 54.54 373 ARG B CA 1
ATOM 5773 C C . ARG B 1 373 ? 58.282 -5.324 46.572 1.00 54.83 373 ARG B C 1
ATOM 5774 O O . ARG B 1 373 ? 57.981 -5.734 47.710 1.00 42.51 373 ARG B O 1
ATOM 5782 N N . ALA C 1 2 ? 92.799 -21.588 23.613 1.00 59.65 2 ALA C N 1
ATOM 5783 C CA . ALA C 1 2 ? 91.746 -22.500 24.045 1.00 55.94 2 ALA C CA 1
ATOM 5784 C C . ALA C 1 2 ? 91.674 -23.739 23.157 1.00 52.02 2 ALA C C 1
ATOM 5785 O O . ALA C 1 2 ? 91.013 -24.716 23.497 1.00 51.18 2 ALA C O 1
ATOM 5787 N N . ASP C 1 3 ? 92.376 -23.702 22.030 1.00 48.18 3 ASP C N 1
ATOM 5788 C CA . ASP C 1 3 ? 92.272 -24.753 21.024 1.00 50.57 3 ASP C CA 1
ATOM 5789 C C . ASP C 1 3 ? 92.720 -26.148 21.477 1.00 41.50 3 ASP C C 1
ATOM 5790 O O . ASP C 1 3 ? 92.239 -27.155 20.951 1.00 37.23 3 ASP C O 1
ATOM 5795 N N . THR C 1 4 ? 93.640 -26.215 22.435 1.00 33.55 4 THR C N 1
ATOM 5796 C CA . THR C 1 4 ? 94.241 -27.499 22.791 1.00 33.75 4 THR C CA 1
ATOM 5797 C C . THR C 1 4 ? 93.914 -27.991 24.209 1.00 33.35 4 THR C C 1
ATOM 5798 O O . THR C 1 4 ? 94.643 -28.815 24.757 1.00 34.30 4 THR C O 1
ATOM 5802 N N . ASP C 1 5 ? 92.813 -27.520 24.788 1.00 27.92 5 ASP C N 1
ATOM 5803 C CA . ASP C 1 5 ? 92.505 -27.848 26.182 1.00 30.38 5 ASP C CA 1
ATOM 5804 C C . ASP C 1 5 ? 91.786 -29.189 26.329 1.00 29.93 5 ASP C C 1
ATOM 5805 O O . ASP C 1 5 ? 91.827 -29.810 27.384 1.00 31.18 5 ASP C O 1
ATOM 5810 N N . ARG C 1 6 ? 91.132 -29.633 25.263 1.00 26.16 6 ARG C N 1
ATOM 5811 C CA . ARG C 1 6 ? 90.299 -30.822 25.332 1.00 27.09 6 ARG C CA 1
ATOM 5812 C C . ARG C 1 6 ? 90.863 -31.909 24.423 1.00 30.77 6 ARG C C 1
ATOM 5813 O O . ARG C 1 6 ? 91.747 -32.668 24.824 1.00 32.73 6 ARG C O 1
ATOM 5821 N N . ALA C 1 7 ? 90.333 -31.983 23.203 1.00 22.55 7 ALA C N 1
ATOM 5822 C CA . ALA C 1 7 ? 90.855 -32.867 22.166 1.00 26.95 7 ALA C CA 1
ATOM 5823 C C . ALA C 1 7 ? 91.070 -32.047 20.901 1.00 30.32 7 ALA C C 1
ATOM 5824 O O . ALA C 1 7 ? 90.401 -31.027 20.706 1.00 33.50 7 ALA C O 1
ATOM 5826 N N . TYR C 1 8 ? 92.009 -32.483 20.061 1.00 23.39 8 TYR C N 1
ATOM 5827 C CA . TYR C 1 8 ? 92.402 -31.715 18.884 1.00 25.79 8 TYR C CA 1
ATOM 5828 C C . TYR C 1 8 ? 93.194 -32.518 17.842 1.00 25.56 8 TYR C C 1
ATOM 5829 O O . TYR C 1 8 ? 93.829 -33.534 18.150 1.00 23.74 8 TYR C O 1
ATOM 5838 N N . LEU C 1 9 ? 93.133 -32.051 16.600 1.00 24.85 9 LEU C N 1
ATOM 5839 C CA . LEU C 1 9 ? 93.935 -32.614 15.532 1.00 27.09 9 LEU C CA 1
ATOM 5840 C C . LEU C 1 9 ? 95.174 -31.752 15.318 1.00 27.81 9 LEU C C 1
ATOM 5841 O O . LEU C 1 9 ? 95.092 -30.522 15.337 1.00 34.72 9 LEU C O 1
ATOM 5846 N N . GLU C 1 10 ? 96.322 -32.395 15.128 1.00 22.88 10 GLU C N 1
ATOM 5847 C CA . GLU C 1 10 ? 97.537 -31.672 14.735 1.00 27.23 10 GLU C CA 1
ATOM 5848 C C . GLU C 1 10 ? 97.869 -31.977 13.295 1.00 24.91 10 GLU C C 1
ATOM 5849 O O . GLU C 1 10 ? 97.913 -33.152 12.911 1.00 23.03 10 GLU C O 1
ATOM 5855 N N . ILE C 1 11 ? 98.101 -30.921 12.509 1.00 18.84 11 ILE C N 1
ATOM 5856 C CA . ILE C 1 11 ? 98.382 -31.057 11.085 1.00 29.61 11 ILE C CA 1
ATOM 5857 C C . ILE C 1 11 ? 99.819 -30.641 10.808 1.00 33.02 11 ILE C C 1
ATOM 5858 O O . ILE C 1 11 ? 100.155 -29.460 10.848 1.00 35.49 11 ILE C O 1
ATOM 5863 N N . ASN C 1 12 ? 100.671 -31.616 10.535 1.00 28.61 12 ASN C N 1
ATOM 5864 C CA . ASN C 1 12 ? 102.076 -31.318 10.319 1.00 29.91 12 ASN C CA 1
ATOM 5865 C C . ASN C 1 12 ? 102.306 -30.846 8.882 1.00 27.76 12 ASN C C 1
ATOM 5866 O O . ASN C 1 12 ? 102.361 -31.649 7.952 1.00 23.48 12 ASN C O 1
ATOM 5871 N N . LEU C 1 13 ? 102.425 -29.535 8.704 1.00 28.55 13 LEU C N 1
ATOM 5872 C CA . LEU C 1 13 ? 102.526 -28.954 7.366 1.00 30.81 13 LEU C CA 1
ATOM 5873 C C . LEU C 1 13 ? 103.884 -29.245 6.689 1.00 35.09 13 LEU C C 1
ATOM 5874 O O . LEU C 1 13 ? 103.987 -29.282 5.462 1.00 34.15 13 LEU C O 1
ATOM 5879 N N . ASN C 1 14 ? 104.917 -29.458 7.491 1.00 33.39 14 ASN C N 1
ATOM 5880 C CA . ASN C 1 14 ? 106.195 -29.889 6.951 1.00 30.75 14 ASN C CA 1
ATOM 5881 C C . ASN C 1 14 ? 106.093 -31.278 6.349 1.00 29.23 14 ASN C C 1
ATOM 5882 O O . ASN C 1 14 ? 106.694 -31.547 5.319 1.00 29.36 14 ASN C O 1
ATOM 5887 N N . ASN C 1 15 ? 105.337 -32.167 6.986 1.00 24.29 15 ASN C N 1
ATOM 5888 C CA . ASN C 1 15 ? 105.139 -33.498 6.419 1.00 28.45 15 ASN C CA 1
ATOM 5889 C C . ASN C 1 15 ? 104.328 -33.443 5.135 1.00 27.61 15 ASN C C 1
ATOM 5890 O O . ASN C 1 15 ? 104.583 -34.197 4.191 1.00 26.36 15 ASN C O 1
ATOM 5895 N N . LEU C 1 16 ? 103.347 -32.549 5.110 1.00 28.38 16 LEU C N 1
ATOM 5896 C CA . LEU C 1 16 ? 102.503 -32.393 3.937 1.00 27.54 16 LEU C CA 1
ATOM 5897 C C . LEU C 1 16 ? 103.342 -31.934 2.752 1.00 28.37 16 LEU C C 1
ATOM 5898 O O . LEU C 1 16 ? 103.249 -32.500 1.658 1.00 27.91 16 LEU C O 1
ATOM 5903 N N . GLU C 1 17 ? 104.135 -30.893 2.981 1.00 23.79 17 GLU C N 1
ATOM 5904 C CA . GLU C 1 17 ? 105.029 -30.360 1.966 1.00 35.31 17 GLU C CA 1
ATOM 5905 C C . GLU C 1 17 ? 105.962 -31.460 1.470 1.00 33.96 17 GLU C C 1
ATOM 5906 O O . GLU C 1 17 ? 106.155 -31.615 0.273 1.00 37.13 17 GLU C O 1
ATOM 5912 N N . HIS C 1 18 ? 106.534 -32.220 2.399 1.00 31.94 18 HIS C N 1
ATOM 5913 C CA . HIS C 1 18 ? 107.412 -33.329 2.043 1.00 30.37 18 HIS C CA 1
ATOM 5914 C C . HIS C 1 18 ? 106.696 -34.326 1.142 1.00 26.56 18 HIS C C 1
ATOM 5915 O O . HIS C 1 18 ? 107.239 -34.779 0.126 1.00 27.12 18 HIS C O 1
ATOM 5922 N N . ASN C 1 19 ? 105.471 -34.670 1.518 1.00 21.93 19 ASN C N 1
ATOM 5923 C CA . ASN C 1 19 ? 104.673 -35.579 0.699 1.00 25.46 19 ASN C CA 1
ATOM 5924 C C . ASN C 1 19 ? 104.461 -35.053 -0.710 1.00 22.61 19 ASN C C 1
ATOM 5925 O O . ASN C 1 19 ? 104.536 -35.809 -1.683 1.00 23.32 19 ASN C O 1
ATOM 5930 N N . VAL C 1 20 ? 104.187 -33.756 -0.820 1.00 21.42 20 VAL C N 1
ATOM 5931 C CA . VAL C 1 20 ? 103.967 -33.151 -2.127 1.00 20.96 20 VAL C CA 1
ATOM 5932 C C . VAL C 1 20 ? 105.200 -33.317 -3.016 1.00 27.41 20 VAL C C 1
ATOM 5933 O O . VAL C 1 20 ? 105.109 -33.827 -4.132 1.00 28.79 20 VAL C O 1
ATOM 5937 N N . ASN C 1 21 ? 106.361 -32.911 -2.515 1.00 32.09 21 ASN C N 1
ATOM 5938 C CA . ASN C 1 21 ? 107.597 -33.056 -3.289 1.00 29.34 21 ASN C CA 1
ATOM 5939 C C . ASN C 1 21 ? 107.901 -34.514 -3.615 1.00 31.08 21 ASN C C 1
ATOM 5940 O O . ASN C 1 21 ? 108.362 -34.825 -4.715 1.00 29.84 21 ASN C O 1
ATOM 5945 N N . THR C 1 22 ? 107.635 -35.403 -2.662 1.00 28.19 22 THR C N 1
ATOM 5946 C CA . THR C 1 22 ? 107.900 -36.828 -2.860 1.00 24.62 22 THR C CA 1
ATOM 5947 C C . THR C 1 22 ? 107.051 -37.398 -3.979 1.00 24.08 22 THR C C 1
ATOM 5948 O O . THR C 1 22 ? 107.565 -38.082 -4.870 1.00 27.94 22 THR C O 1
ATOM 5952 N N . LEU C 1 23 ? 105.756 -37.084 -3.947 1.00 22.54 23 LEU C N 1
ATOM 5953 C CA . LEU C 1 23 ? 104.829 -37.562 -4.959 1.00 19.88 23 LEU C CA 1
ATOM 5954 C C . LEU C 1 23 ? 105.096 -36.864 -6.293 1.00 23.72 23 LEU C C 1
ATOM 5955 O O . LEU C 1 23 ? 105.045 -37.506 -7.344 1.00 25.81 23 LEU C O 1
ATOM 5960 N N . GLN C 1 24 ? 105.376 -35.559 -6.257 1.00 25.80 24 GLN C N 1
ATOM 5961 C CA . GLN C 1 24 ? 105.711 -34.828 -7.486 1.00 30.44 24 GLN C CA 1
ATOM 5962 C C . GLN C 1 24 ? 106.919 -35.465 -8.164 1.00 36.14 24 GLN C C 1
ATOM 5963 O O . GLN C 1 24 ? 106.931 -35.669 -9.372 1.00 32.19 24 GLN C O 1
ATOM 5969 N N . LYS C 1 25 ? 107.927 -35.788 -7.369 1.00 35.51 25 LYS C N 1
ATOM 5970 C CA . LYS C 1 25 ? 109.148 -36.379 -7.878 1.00 33.40 25 LYS C CA 1
ATOM 5971 C C . LYS C 1 25 ? 108.896 -37.758 -8.489 1.00 29.69 25 LYS C C 1
ATOM 5972 O O . LYS C 1 25 ? 109.474 -38.097 -9.527 1.00 30.42 25 LYS C O 1
ATOM 5978 N N . ALA C 1 26 ? 108.008 -38.531 -7.873 1.00 26.57 26 ALA C N 1
ATOM 5979 C CA . ALA C 1 26 ? 107.746 -39.906 -8.301 1.00 31.34 26 ALA C CA 1
ATOM 5980 C C . ALA C 1 26 ? 106.871 -39.945 -9.541 1.00 33.23 26 ALA C C 1
ATOM 5981 O O . ALA C 1 26 ? 106.806 -40.960 -10.243 1.00 31.19 26 ALA C O 1
ATOM 5991 N N . SER C 1 28 ? 105.705 -38.654 -13.400 1.00 28.55 28 SER C N 1
ATOM 5992 C CA A SER C 1 28 ? 106.388 -38.322 -14.639 0.66 28.85 28 SER C CA 1
ATOM 5993 C CA B SER C 1 28 ? 106.353 -38.312 -14.661 0.34 30.02 28 SER C CA 1
ATOM 5994 C C . SER C 1 28 ? 106.529 -36.805 -14.734 1.00 29.81 28 SER C C 1
ATOM 5995 O O . SER C 1 28 ? 105.722 -36.066 -14.180 1.00 24.59 28 SER C O 1
ATOM 6000 N N . PRO C 1 29 ? 107.575 -36.334 -15.436 1.00 35.63 29 PRO C N 1
ATOM 6001 C CA . PRO C 1 29 ? 107.830 -34.889 -15.519 1.00 38.53 29 PRO C CA 1
ATOM 6002 C C . PRO C 1 29 ? 106.614 -34.064 -15.958 1.00 37.50 29 PRO C C 1
ATOM 6003 O O . PRO C 1 29 ? 106.415 -32.942 -15.485 1.00 37.46 29 PRO C O 1
ATOM 6007 N N . LYS C 1 30 ? 105.801 -34.627 -16.842 1.00 28.96 30 LYS C N 1
ATOM 6008 C CA . LYS C 1 30 ? 104.701 -33.880 -17.421 1.00 29.58 30 LYS C CA 1
ATOM 6009 C C . LYS C 1 30 ? 103.407 -34.066 -16.619 1.00 32.92 30 LYS C C 1
ATOM 6010 O O . LYS C 1 30 ? 102.428 -33.367 -16.856 1.00 33.96 30 LYS C O 1
ATOM 6016 N N . CYS C 1 31 ? 103.419 -34.988 -15.655 1.00 32.94 31 CYS C N 1
ATOM 6017 C CA . CYS C 1 31 ? 102.240 -35.250 -14.822 1.00 31.67 31 CYS C CA 1
ATOM 6018 C C . CYS C 1 31 ? 102.122 -34.260 -13.671 1.00 30.38 31 CYS C C 1
ATOM 6019 O O . CYS C 1 31 ? 103.100 -33.980 -12.977 1.00 25.73 31 CYS C O 1
ATOM 6022 N N . GLU C 1 32 ? 100.916 -33.749 -13.461 1.00 27.26 32 GLU C N 1
ATOM 6023 C CA . GLU C 1 32 ? 100.668 -32.770 -12.408 1.00 33.22 32 GLU C CA 1
ATOM 6024 C C . GLU C 1 32 ? 99.896 -33.381 -11.234 1.00 26.25 32 GLU C C 1
ATOM 6025 O O . GLU C 1 32 ? 98.999 -34.200 -11.429 1.00 24.66 32 GLU C O 1
ATOM 6031 N N . LEU C 1 33 ? 100.258 -32.980 -10.017 1.00 25.42 33 LEU C N 1
ATOM 6032 C CA . LEU C 1 33 ? 99.593 -33.459 -8.814 1.00 24.03 33 LEU C CA 1
ATOM 6033 C C . LEU C 1 33 ? 98.227 -32.794 -8.691 1.00 25.06 33 LEU C C 1
ATOM 6034 O O . LEU C 1 33 ? 98.137 -31.564 -8.625 1.00 27.42 33 LEU C O 1
ATOM 6047 N N . ALA C 1 35 ? 95.517 -32.464 -6.026 1.00 14.88 35 ALA C N 1
ATOM 6048 C CA . ALA C 1 35 ? 95.287 -32.763 -4.619 1.00 18.91 35 ALA C CA 1
ATOM 6049 C C . ALA C 1 35 ? 93.793 -32.964 -4.354 1.00 20.95 35 ALA C C 1
ATOM 6050 O O . ALA C 1 35 ? 92.984 -32.068 -4.599 1.00 19.41 35 ALA C O 1
ATOM 6052 N N . VAL C 1 36 ? 93.440 -34.147 -3.862 1.00 17.89 36 VAL C N 1
ATOM 6053 C CA . VAL C 1 36 ? 92.060 -34.465 -3.543 1.00 12.66 36 VAL C CA 1
ATOM 6054 C C . VAL C 1 36 ? 91.776 -33.992 -2.110 1.00 22.90 36 VAL C C 1
ATOM 6055 O O . VAL C 1 36 ? 92.261 -34.584 -1.141 1.00 21.64 36 VAL C O 1
ATOM 6059 N N . VAL C 1 37 ? 91.004 -32.917 -1.991 1.00 19.78 37 VAL C N 1
ATOM 6060 C CA . VAL C 1 37 ? 90.702 -32.302 -0.714 1.00 17.46 37 VAL C CA 1
ATOM 6061 C C . VAL C 1 37 ? 89.222 -32.426 -0.321 1.00 23.35 37 VAL C C 1
ATOM 6062 O O . VAL C 1 37 ? 88.698 -31.581 0.416 1.00 27.96 37 VAL C O 1
ATOM 6066 N N . LYS C 1 38 ? 88.556 -33.474 -0.798 1.00 21.10 38 LYS C N 1
ATOM 6067 C CA . LYS C 1 38 ? 87.147 -33.684 -0.467 1.00 22.74 38 LYS C CA 1
ATOM 6068 C C . LYS C 1 38 ? 86.957 -34.076 1.012 1.00 25.04 38 LYS C C 1
ATOM 6069 O O . LYS C 1 38 ? 87.884 -34.574 1.662 1.00 19.18 38 LYS C O 1
ATOM 6075 N N . ALA C 1 39 ? 85.759 -33.825 1.535 1.00 22.69 39 ALA C N 1
ATOM 6076 C CA . ALA C 1 39 ? 85.426 -34.188 2.907 1.00 16.22 39 ALA C CA 1
ATOM 6077 C C . ALA C 1 39 ? 86.408 -33.580 3.903 1.00 17.19 39 ALA C C 1
ATOM 6078 O O . ALA C 1 39 ? 87.107 -34.312 4.596 1.00 22.11 39 ALA C O 1
ATOM 6080 N N . GLU C 1 40 ? 86.467 -32.245 3.940 1.00 21.54 40 GLU C N 1
ATOM 6081 C CA . GLU C 1 40 ? 87.344 -31.503 4.849 1.00 23.11 40 GLU C CA 1
ATOM 6082 C C . GLU C 1 40 ? 88.796 -31.956 4.711 1.00 22.40 40 GLU C C 1
ATOM 6083 O O . GLU C 1 40 ? 89.484 -32.176 5.717 1.00 17.80 40 GLU C O 1
ATOM 6089 N N . ALA C 1 41 ? 89.229 -32.108 3.464 1.00 15.12 41 ALA C N 1
ATOM 6090 C CA . ALA C 1 41 ? 90.560 -32.608 3.148 1.00 16.49 41 ALA C CA 1
ATOM 6091 C C . ALA C 1 41 ? 90.834 -33.905 3.891 1.00 15.28 41 ALA C C 1
ATOM 6092 O O . ALA C 1 41 ? 91.771 -33.986 4.684 1.00 17.98 41 ALA C O 1
ATOM 6094 N N . TYR C 1 42 ? 89.992 -34.906 3.658 1.00 17.59 42 TYR C N 1
ATOM 6095 C CA . TYR C 1 42 ? 90.076 -36.179 4.382 1.00 20.68 42 TYR C CA 1
ATOM 6096 C C . TYR C 1 42 ? 90.151 -35.982 5.903 1.00 23.58 42 TYR C C 1
ATOM 6097 O O . TYR C 1 42 ? 90.878 -36.709 6.600 1.00 19.78 42 TYR C O 1
ATOM 6106 N N . GLY C 1 43 ? 89.416 -34.994 6.412 1.00 21.49 43 GLY C N 1
ATOM 6107 C CA . GLY C 1 43 ? 89.401 -34.730 7.846 1.00 23.05 43 GLY C CA 1
ATOM 6108 C C . GLY C 1 43 ? 90.508 -33.818 8.350 1.00 24.93 43 GLY C C 1
ATOM 6109 O O . GLY C 1 43 ? 90.513 -33.450 9.527 1.00 23.55 43 GLY C O 1
ATOM 6110 N N . HIS C 1 44 ? 91.438 -33.439 7.467 1.00 21.09 44 HIS C N 1
ATOM 6111 C CA . HIS C 1 44 ? 92.591 -32.636 7.866 1.00 21.81 44 HIS C CA 1
ATOM 6112 C C . HIS C 1 44 ? 92.297 -31.137 7.958 1.00 25.29 44 HIS C C 1
ATOM 6113 O O . HIS C 1 44 ? 93.120 -30.373 8.461 1.00 23.53 44 HIS C O 1
ATOM 6120 N N . GLY C 1 45 ? 91.122 -30.718 7.495 1.00 23.79 45 GLY C N 1
ATOM 6121 C CA . GLY C 1 45 ? 90.796 -29.298 7.454 1.00 21.62 45 GLY C CA 1
ATOM 6122 C C . GLY C 1 45 ? 90.972 -28.754 6.050 1.00 25.44 45 GLY C C 1
ATOM 6123 O O . GLY C 1 45 ? 92.089 -28.663 5.530 1.00 22.47 45 GLY C O 1
ATOM 6132 N N . TYR C 1 47 ? 90.305 -25.695 4.736 1.00 23.25 47 TYR C N 1
ATOM 6133 C CA . TYR C 1 47 ? 90.958 -24.398 4.657 1.00 29.74 47 TYR C CA 1
ATOM 6134 C C . TYR C 1 47 ? 92.452 -24.532 4.909 1.00 27.38 47 TYR C C 1
ATOM 6135 O O . TYR C 1 47 ? 93.270 -23.986 4.167 1.00 22.17 47 TYR C O 1
ATOM 6144 N N . GLU C 1 48 ? 92.802 -25.235 5.982 1.00 25.28 48 GLU C N 1
ATOM 6145 C CA . GLU C 1 48 ? 94.208 -25.383 6.360 1.00 32.79 48 GLU C CA 1
ATOM 6146 C C . GLU C 1 48 ? 95.066 -26.006 5.253 1.00 30.41 48 GLU C C 1
ATOM 6147 O O . GLU C 1 48 ? 96.076 -25.444 4.842 1.00 32.71 48 GLU C O 1
ATOM 6153 N N . VAL C 1 49 ? 94.642 -27.168 4.776 1.00 28.26 49 VAL C N 1
ATOM 6154 C CA . VAL C 1 49 ? 95.379 -27.923 3.777 1.00 28.39 49 VAL C CA 1
ATOM 6155 C C . VAL C 1 49 ? 95.432 -27.195 2.436 1.00 26.36 49 VAL C C 1
ATOM 6156 O O . VAL C 1 49 ? 96.508 -26.905 1.916 1.00 28.86 49 VAL C O 1
ATOM 6160 N N . THR C 1 50 ? 94.265 -26.876 1.897 1.00 24.98 50 THR C N 1
ATOM 6161 C CA . THR C 1 50 ? 94.179 -26.320 0.556 1.00 28.67 50 THR C CA 1
ATOM 6162 C C . THR C 1 50 ? 94.911 -24.995 0.400 1.00 32.01 50 THR C C 1
ATOM 6163 O O . THR C 1 50 ? 95.620 -24.799 -0.587 1.00 37.49 50 THR C O 1
ATOM 6167 N N . THR C 1 51 ? 94.757 -24.087 1.358 1.00 28.46 51 THR C N 1
ATOM 6168 C CA . THR C 1 51 ? 95.477 -22.820 1.262 1.00 33.19 51 THR C CA 1
ATOM 6169 C C . THR C 1 51 ? 96.982 -23.055 1.344 1.00 30.25 51 THR C C 1
ATOM 6170 O O . THR C 1 51 ? 97.748 -22.392 0.653 1.00 27.79 51 THR C O 1
ATOM 6174 N N . TYR C 1 52 ? 97.406 -24.010 2.169 1.00 28.28 52 TYR C N 1
ATOM 6175 C CA . TYR C 1 52 ? 98.834 -24.334 2.239 1.00 28.41 52 TYR C CA 1
ATOM 6176 C C . TYR C 1 52 ? 99.362 -24.952 0.938 1.00 25.35 52 TYR C C 1
ATOM 6177 O O . TYR C 1 52 ? 100.419 -24.564 0.443 1.00 24.22 52 TYR C O 1
ATOM 6186 N N . LEU C 1 53 ? 98.632 -25.921 0.398 1.00 26.35 53 LEU C N 1
ATOM 6187 C CA . LEU C 1 53 ? 99.041 -26.561 -0.854 1.00 29.38 53 LEU C CA 1
ATOM 6188 C C . LEU C 1 53 ? 99.221 -25.534 -1.965 1.00 26.37 53 LEU C C 1
ATOM 6189 O O . LEU C 1 53 ? 100.157 -25.621 -2.760 1.00 27.69 53 LEU C O 1
ATOM 6194 N N . GLU C 1 54 ? 98.342 -24.544 -2.001 1.00 23.70 54 GLU C N 1
ATOM 6195 C CA . GLU C 1 54 ? 98.423 -23.513 -3.024 1.00 29.90 54 GLU C CA 1
ATOM 6196 C C . GLU C 1 54 ? 99.642 -22.637 -2.782 1.00 36.66 54 GLU C C 1
ATOM 6197 O O . GLU C 1 54 ? 100.331 -22.235 -3.728 1.00 36.20 54 GLU C O 1
ATOM 6203 N N . GLN C 1 55 ? 99.918 -22.368 -1.509 1.00 37.30 55 GLN C N 1
ATOM 6204 C CA . GLN C 1 55 ? 101.084 -21.582 -1.115 1.00 35.52 55 GLN C CA 1
ATOM 6205 C C . GLN C 1 55 ? 102.384 -22.250 -1.570 1.00 34.91 55 GLN C C 1
ATOM 6206 O O . GLN C 1 55 ? 103.338 -21.570 -1.946 1.00 37.92 55 GLN C O 1
ATOM 6212 N N . ILE C 1 56 ? 102.432 -23.578 -1.537 1.00 30.77 56 ILE C N 1
ATOM 6213 C CA . ILE C 1 56 ? 103.655 -24.267 -1.952 1.00 32.13 56 ILE C CA 1
ATOM 6214 C C . ILE C 1 56 ? 103.603 -24.761 -3.404 1.00 35.93 56 ILE C C 1
ATOM 6215 O O . ILE C 1 56 ? 104.415 -25.594 -3.816 1.00 36.89 56 ILE C O 1
ATOM 6220 N N . GLY C 1 57 ? 102.647 -24.262 -4.179 1.00 32.42 57 GLY C N 1
ATOM 6221 C CA . GLY C 1 57 ? 102.683 -24.491 -5.610 1.00 33.54 57 GLY C CA 1
ATOM 6222 C C . GLY C 1 57 ? 101.705 -25.492 -6.196 1.00 33.35 57 GLY C C 1
ATOM 6223 O O . GLY C 1 57 ? 101.670 -25.662 -7.408 1.00 28.14 57 GLY C O 1
ATOM 6224 N N . VAL C 1 58 ? 100.902 -26.157 -5.374 1.00 28.41 58 VAL C N 1
ATOM 6225 C CA . VAL C 1 58 ? 99.916 -27.066 -5.952 1.00 23.53 58 VAL C CA 1
ATOM 6226 C C . VAL C 1 58 ? 98.875 -26.223 -6.681 1.00 29.33 58 VAL C C 1
ATOM 6227 O O . VAL C 1 58 ? 98.480 -25.166 -6.195 1.00 29.36 58 VAL C O 1
ATOM 6231 N N . SER C 1 59 ? 98.478 -26.642 -7.879 1.00 29.96 59 SER C N 1
ATOM 6232 C CA . SER C 1 59 ? 97.622 -25.789 -8.693 1.00 31.20 59 SER C CA 1
ATOM 6233 C C . SER C 1 59 ? 96.480 -26.550 -9.349 1.00 26.62 59 SER C C 1
ATOM 6234 O O . SER C 1 59 ? 95.924 -26.109 -10.349 1.00 32.54 59 SER C O 1
ATOM 6237 N N . SER C 1 60 ? 96.135 -27.696 -8.776 1.00 27.99 60 SER C N 1
ATOM 6238 C CA . SER C 1 60 ? 95.002 -28.482 -9.242 1.00 25.89 60 SER C CA 1
ATOM 6239 C C . SER C 1 60 ? 94.383 -29.221 -8.059 1.00 26.08 60 SER C C 1
ATOM 6240 O O . SER C 1 60 ? 95.098 -29.893 -7.308 1.00 23.67 60 SER C O 1
ATOM 6243 N N . PHE C 1 61 ? 93.063 -29.076 -7.888 1.00 22.23 61 PHE C N 1
ATOM 6244 C CA . PHE C 1 61 ? 92.338 -29.687 -6.770 1.00 25.27 61 PHE C CA 1
ATOM 6245 C C . PHE C 1 61 ? 91.104 -30.440 -7.229 1.00 26.62 61 PHE C C 1
ATOM 6246 O O . PHE C 1 61 ? 90.497 -30.119 -8.256 1.00 21.42 61 PHE C O 1
ATOM 6254 N N . ALA C 1 62 ? 90.740 -31.455 -6.460 1.00 24.86 62 ALA C N 1
ATOM 6255 C CA . ALA C 1 62 ? 89.517 -32.184 -6.726 1.00 26.95 62 ALA C CA 1
ATOM 6256 C C . ALA C 1 62 ? 88.686 -32.262 -5.449 1.00 25.76 62 ALA C C 1
ATOM 6257 O O . ALA C 1 62 ? 89.223 -32.523 -4.361 1.00 22.11 62 ALA C O 1
ATOM 6259 N N . VAL C 1 63 ? 87.383 -32.004 -5.585 1.00 26.08 63 VAL C N 1
ATOM 6260 C CA . VAL C 1 63 ? 86.438 -32.063 -4.466 1.00 19.18 63 VAL C CA 1
ATOM 6261 C C . VAL C 1 63 ? 85.283 -32.973 -4.856 1.00 24.80 63 VAL C C 1
ATOM 6262 O O . VAL C 1 63 ? 85.145 -33.326 -6.023 1.00 21.46 63 VAL C O 1
ATOM 6266 N N . ALA C 1 64 ? 84.434 -33.331 -3.893 1.00 21.04 64 ALA C N 1
ATOM 6267 C CA . ALA C 1 64 ? 83.308 -34.209 -4.191 1.00 21.21 64 ALA C CA 1
ATOM 6268 C C . ALA C 1 64 ? 82.108 -33.465 -4.743 1.00 24.41 64 ALA C C 1
ATOM 6269 O O . ALA C 1 64 ? 81.390 -33.995 -5.579 1.00 29.94 64 ALA C O 1
ATOM 6271 N N . THR C 1 65 ? 81.867 -32.253 -4.267 1.00 20.43 65 THR C N 1
ATOM 6272 C CA . THR C 1 65 ? 80.594 -31.590 -4.569 1.00 21.44 65 THR C CA 1
ATOM 6273 C C . THR C 1 65 ? 80.812 -30.142 -4.950 1.00 21.36 65 THR C C 1
ATOM 6274 O O . THR C 1 65 ? 81.838 -29.555 -4.619 1.00 19.19 65 THR C O 1
ATOM 6278 N N . ILE C 1 66 ? 79.835 -29.552 -5.622 1.00 17.86 66 ILE C N 1
ATOM 6279 C CA . ILE C 1 66 ? 79.934 -28.138 -5.963 1.00 21.74 66 ILE C CA 1
ATOM 6280 C C . ILE C 1 66 ? 80.113 -27.239 -4.729 1.00 25.69 66 ILE C C 1
ATOM 6281 O O . ILE C 1 66 ? 80.885 -26.283 -4.763 1.00 23.99 66 ILE C O 1
ATOM 6286 N N . ASP C 1 67 ? 79.425 -27.566 -3.634 1.00 26.58 67 ASP C N 1
ATOM 6287 C CA . ASP C 1 67 ? 79.511 -26.752 -2.421 1.00 26.43 67 ASP C CA 1
ATOM 6288 C C . ASP C 1 67 ? 80.920 -26.745 -1.811 1.00 22.75 67 ASP C C 1
ATOM 6289 O O . ASP C 1 67 ? 81.387 -25.708 -1.350 1.00 27.23 67 ASP C O 1
ATOM 6294 N N . GLU C 1 68 ? 81.602 -27.886 -1.840 1.00 25.17 68 GLU C N 1
ATOM 6295 C CA . GLU C 1 68 ? 83.007 -27.927 -1.412 1.00 26.25 68 GLU C CA 1
ATOM 6296 C C . GLU C 1 68 ? 83.842 -27.001 -2.272 1.00 27.03 68 GLU C C 1
ATOM 6297 O O . GLU C 1 68 ? 84.678 -26.257 -1.766 1.00 31.75 68 GLU C O 1
ATOM 6303 N N . GLY C 1 69 ? 83.589 -27.030 -3.575 1.00 30.51 69 GLY C N 1
ATOM 6304 C CA . GLY C 1 69 ? 84.300 -26.178 -4.512 1.00 28.29 69 GLY C CA 1
ATOM 6305 C C . GLY C 1 69 ? 84.095 -24.696 -4.246 1.00 30.62 69 GLY C C 1
ATOM 6306 O O . GLY C 1 69 ? 85.051 -23.922 -4.256 1.00 32.21 69 GLY C O 1
ATOM 6307 N N . ILE C 1 70 ? 82.846 -24.297 -4.011 1.00 28.48 70 ILE C N 1
ATOM 6308 C CA . ILE C 1 70 ? 82.529 -22.896 -3.752 1.00 27.20 70 ILE C CA 1
ATOM 6309 C C . ILE C 1 70 ? 83.199 -22.444 -2.454 1.00 25.02 70 ILE C C 1
ATOM 6310 O O . ILE C 1 70 ? 83.643 -21.296 -2.328 1.00 24.91 70 ILE C O 1
ATOM 6315 N N . ARG C 1 71 ? 83.263 -23.353 -1.488 1.00 21.89 71 ARG C N 1
ATOM 6316 C CA A ARG C 1 71 ? 83.909 -23.064 -0.218 0.51 27.07 71 ARG C CA 1
ATOM 6317 C CA B ARG C 1 71 ? 83.910 -23.055 -0.217 0.49 27.02 71 ARG C CA 1
ATOM 6318 C C . ARG C 1 71 ? 85.370 -22.704 -0.455 1.00 28.91 71 ARG C C 1
ATOM 6319 O O . ARG C 1 71 ? 85.908 -21.782 0.172 1.00 29.14 71 ARG C O 1
ATOM 6334 N N . LEU C 1 72 ? 86.000 -23.434 -1.372 1.00 29.38 72 LEU C N 1
ATOM 6335 C CA . LEU C 1 72 ? 87.393 -23.204 -1.712 1.00 25.71 72 LEU C CA 1
ATOM 6336 C C . LEU C 1 72 ? 87.579 -21.832 -2.330 1.00 28.89 72 LEU C C 1
ATOM 6337 O O . LEU C 1 72 ? 88.522 -21.120 -1.986 1.00 36.01 72 LEU C O 1
ATOM 6342 N N . ARG C 1 73 ? 86.682 -21.454 -3.237 1.00 28.21 73 ARG C N 1
ATOM 6343 C CA . ARG C 1 73 ? 86.782 -20.148 -3.891 1.00 25.63 73 ARG C CA 1
ATOM 6344 C C . ARG C 1 73 ? 86.609 -19.030 -2.871 1.00 30.22 73 ARG C C 1
ATOM 6345 O O . ARG C 1 73 ? 87.207 -17.960 -2.995 1.00 30.62 73 ARG C O 1
ATOM 6353 N N . LYS C 1 74 ? 85.783 -19.282 -1.859 1.00 28.07 74 LYS C N 1
ATOM 6354 C CA . LYS C 1 74 ? 85.565 -18.304 -0.802 1.00 34.23 74 LYS C CA 1
ATOM 6355 C C . LYS C 1 74 ? 86.796 -18.185 0.092 1.00 37.52 74 LYS C C 1
ATOM 6356 O O . LYS C 1 74 ? 87.056 -17.128 0.666 1.00 44.01 74 LYS C O 1
ATOM 6362 N N . TYR C 1 75 ? 87.553 -19.276 0.208 1.00 33.75 75 TYR C N 1
ATOM 6363 C CA . TYR C 1 75 ? 88.836 -19.243 0.900 1.00 29.99 75 TYR C CA 1
ATOM 6364 C C . TYR C 1 75 ? 89.867 -18.498 0.059 1.00 34.52 75 TYR C C 1
ATOM 6365 O O . TYR C 1 75 ? 90.959 -18.184 0.533 1.00 32.91 75 TYR C O 1
ATOM 6374 N N . GLY C 1 76 ? 89.515 -18.232 -1.196 1.00 36.99 76 GLY C N 1
ATOM 6375 C CA . GLY C 1 76 ? 90.393 -17.522 -2.109 1.00 37.85 76 GLY C CA 1
ATOM 6376 C C . GLY C 1 76 ? 91.279 -18.416 -2.957 1.00 33.04 76 GLY C C 1
ATOM 6377 O O . GLY C 1 76 ? 92.238 -17.942 -3.559 1.00 40.92 76 GLY C O 1
ATOM 6378 N N . ILE C 1 77 ? 90.970 -19.709 -3.001 1.00 29.20 77 ILE C N 1
ATOM 6379 C CA . ILE C 1 77 ? 91.693 -20.647 -3.861 1.00 27.52 77 ILE C CA 1
ATOM 6380 C C . ILE C 1 77 ? 91.450 -20.274 -5.313 1.00 29.95 77 ILE C C 1
ATOM 6381 O O . ILE C 1 77 ? 90.306 -20.213 -5.754 1.00 30.31 77 ILE C O 1
ATOM 6386 N N . SER C 1 78 ? 92.517 -20.027 -6.061 1.00 39.07 78 SER C N 1
ATOM 6387 C CA . SER C 1 78 ? 92.375 -19.574 -7.446 1.00 38.15 78 SER C CA 1
ATOM 6388 C C . SER C 1 78 ? 92.745 -20.633 -8.486 1.00 36.05 78 SER C C 1
ATOM 6389 O O . SER C 1 78 ? 92.559 -20.422 -9.678 1.00 29.73 78 SER C O 1
ATOM 6392 N N . SER C 1 79 ? 93.269 -21.767 -8.035 1.00 33.95 79 SER C N 1
ATOM 6393 C CA . SER C 1 79 ? 93.636 -22.844 -8.946 1.00 30.58 79 SER C CA 1
ATOM 6394 C C . SER C 1 79 ? 92.401 -23.556 -9.487 1.00 34.40 79 SER C C 1
ATOM 6395 O O . SER C 1 79 ? 91.287 -23.370 -8.980 1.00 32.59 79 SER C O 1
ATOM 6398 N N . GLU C 1 80 ? 92.611 -24.386 -10.505 1.00 31.21 80 GLU C N 1
ATOM 6399 C CA . GLU C 1 80 ? 91.533 -25.183 -11.069 1.00 33.72 80 GLU C CA 1
ATOM 6400 C C . GLU C 1 80 ? 91.034 -26.195 -10.047 1.00 30.04 80 GLU C C 1
ATOM 6401 O O . GLU C 1 80 ? 91.806 -26.726 -9.248 1.00 26.10 80 GLU C O 1
ATOM 6407 N N . ILE C 1 81 ? 89.732 -26.451 -10.082 1.00 27.42 81 ILE C N 1
ATOM 6408 C CA . ILE C 1 81 ? 89.081 -27.339 -9.133 1.00 24.65 81 ILE C CA 1
ATOM 6409 C C . ILE C 1 81 ? 88.101 -28.256 -9.863 1.00 26.49 81 ILE C C 1
ATOM 6410 O O . ILE C 1 81 ? 87.193 -27.784 -10.548 1.00 28.50 81 ILE C O 1
ATOM 6415 N N . LEU C 1 82 ? 88.290 -29.562 -9.727 1.00 20.30 82 LEU C N 1
ATOM 6416 C CA . LEU C 1 82 ? 87.403 -30.515 -10.375 1.00 18.42 82 LEU C CA 1
ATOM 6417 C C . LEU C 1 82 ? 86.407 -31.065 -9.371 1.00 25.69 82 LEU C C 1
ATOM 6418 O O . LEU C 1 82 ? 86.787 -31.540 -8.308 1.00 19.37 82 LEU C O 1
ATOM 6423 N N . ILE C 1 83 ? 85.129 -31.010 -9.723 1.00 24.19 83 ILE C N 1
ATOM 6424 C CA . ILE C 1 83 ? 84.094 -31.668 -8.950 1.00 26.01 83 ILE C CA 1
ATOM 6425 C C . ILE C 1 83 ? 83.882 -33.097 -9.441 1.00 26.96 83 ILE C C 1
ATOM 6426 O O . ILE C 1 83 ? 83.437 -33.315 -10.568 1.00 29.88 83 ILE C O 1
ATOM 6431 N N . LEU C 1 84 ? 84.195 -34.066 -8.586 1.00 19.75 84 LEU C N 1
ATOM 6432 C CA . LEU C 1 84 ? 84.193 -35.477 -8.966 1.00 18.61 84 LEU C CA 1
ATOM 6433 C C . LEU C 1 84 ? 82.799 -36.084 -9.081 1.00 22.63 84 LEU C C 1
ATOM 6434 O O . LEU C 1 84 ? 82.637 -37.186 -9.604 1.00 24.90 84 LEU C O 1
ATOM 6439 N N . GLY C 1 85 ? 81.794 -35.375 -8.586 1.00 25.64 85 GLY C N 1
ATOM 6440 C CA . GLY C 1 85 ? 80.459 -35.944 -8.487 1.00 24.53 85 GLY C CA 1
ATOM 6441 C C . GLY C 1 85 ? 79.416 -35.207 -9.307 1.00 24.70 85 GLY C C 1
ATOM 6442 O O . GLY C 1 85 ? 79.693 -34.162 -9.899 1.00 26.94 85 GLY C O 1
ATOM 6443 N N . TYR C 1 86 ? 78.210 -35.763 -9.336 1.00 21.66 86 TYR C N 1
ATOM 6444 C CA . TYR C 1 86 ? 77.071 -35.133 -9.999 1.00 29.52 86 TYR C CA 1
ATOM 6445 C C . TYR C 1 86 ? 76.809 -33.744 -9.438 1.00 24.21 86 TYR C C 1
ATOM 6446 O O . TYR C 1 86 ? 76.742 -33.575 -8.238 1.00 24.49 86 TYR C O 1
ATOM 6455 N N . THR C 1 87 ? 76.668 -32.742 -10.293 1.00 21.06 87 THR C N 1
ATOM 6456 C CA . THR C 1 87 ? 76.098 -31.480 -9.835 1.00 22.58 87 THR C CA 1
ATOM 6457 C C . THR C 1 87 ? 74.784 -31.278 -10.560 1.00 30.73 87 THR C C 1
ATOM 6458 O O . THR C 1 87 ? 74.706 -31.469 -11.779 1.00 27.25 87 THR C O 1
ATOM 6462 N N . SER C 1 88 ? 73.752 -30.901 -9.814 1.00 27.18 88 SER C N 1
ATOM 6463 C CA . SER C 1 88 ? 72.455 -30.609 -10.414 1.00 29.86 88 SER C CA 1
ATOM 6464 C C . SER C 1 88 ? 72.585 -29.524 -11.491 1.00 26.19 88 SER C C 1
ATOM 6465 O O . SER C 1 88 ? 73.128 -28.449 -11.236 1.00 31.08 88 SER C O 1
ATOM 6468 N N . PRO C 1 89 ? 72.076 -29.803 -12.699 1.00 24.94 89 PRO C N 1
ATOM 6469 C CA . PRO C 1 89 ? 72.223 -28.864 -13.817 1.00 30.60 89 PRO C CA 1
ATOM 6470 C C . PRO C 1 89 ? 71.605 -27.517 -13.499 1.00 32.90 89 PRO C C 1
ATOM 6471 O O . PRO C 1 89 ? 71.985 -26.506 -14.094 1.00 31.41 89 PRO C O 1
ATOM 6475 N N . SER C 1 90 ? 70.674 -27.507 -12.549 1.00 36.74 90 SER C N 1
ATOM 6476 C CA . SER C 1 90 ? 70.046 -26.269 -12.114 1.00 38.35 90 SER C CA 1
ATOM 6477 C C . SER C 1 90 ? 71.070 -25.325 -11.477 1.00 38.74 90 SER C C 1
ATOM 6478 O O . SER C 1 90 ? 70.816 -24.136 -11.322 1.00 43.59 90 SER C O 1
ATOM 6481 N N . ARG C 1 91 ? 72.232 -25.846 -11.107 1.00 34.89 91 ARG C N 1
ATOM 6482 C CA . ARG C 1 91 ? 73.262 -24.980 -10.554 1.00 34.25 91 ARG C CA 1
ATOM 6483 C C . ARG C 1 91 ? 74.400 -24.706 -11.532 1.00 32.25 91 ARG C C 1
ATOM 6484 O O . ARG C 1 91 ? 75.511 -24.366 -11.116 1.00 31.70 91 ARG C O 1
ATOM 6492 N N . ALA C 1 92 ? 74.121 -24.831 -12.829 1.00 34.01 92 ALA C N 1
ATOM 6493 C CA . ALA C 1 92 ? 75.141 -24.574 -13.850 1.00 32.79 92 ALA C CA 1
ATOM 6494 C C . ALA C 1 92 ? 75.669 -23.155 -13.728 1.00 35.44 92 ALA C C 1
ATOM 6495 O O . ALA C 1 92 ? 76.855 -22.900 -13.973 1.00 32.57 92 ALA C O 1
ATOM 6497 N N . LYS C 1 93 ? 74.788 -22.241 -13.322 1.00 33.55 93 LYS C N 1
ATOM 6498 C CA . LYS C 1 93 ? 75.151 -20.840 -13.165 1.00 36.91 93 LYS C CA 1
ATOM 6499 C C . LYS C 1 93 ? 76.313 -20.674 -12.189 1.00 36.84 93 LYS C C 1
ATOM 6500 O O . LYS C 1 93 ? 77.216 -19.869 -12.416 1.00 40.25 93 LYS C O 1
ATOM 6506 N N . GLU C 1 94 ? 76.285 -21.445 -11.105 1.00 36.30 94 GLU C N 1
ATOM 6507 C CA . GLU C 1 94 ? 77.343 -21.386 -10.094 1.00 39.44 94 GLU C CA 1
ATOM 6508 C C . GLU C 1 94 ? 78.648 -22.034 -10.563 1.00 38.48 94 GLU C C 1
ATOM 6509 O O . GLU C 1 94 ? 79.742 -21.552 -10.235 1.00 39.29 94 GLU C O 1
ATOM 6515 N N . LEU C 1 95 ? 78.529 -23.131 -11.310 1.00 36.26 95 LEU C N 1
ATOM 6516 C CA . LEU C 1 95 ? 79.689 -23.774 -11.925 1.00 34.50 95 LEU C CA 1
ATOM 6517 C C . LEU C 1 95 ? 80.424 -22.767 -12.803 1.00 35.94 95 LEU C C 1
ATOM 6518 O O . LEU C 1 95 ? 81.658 -22.684 -12.794 1.00 32.17 95 LEU C O 1
ATOM 6523 N N . CYS C 1 96 ? 79.646 -22.002 -13.557 1.00 36.91 96 CYS C N 1
ATOM 6524 C CA . CYS C 1 96 ? 80.186 -20.951 -14.407 1.00 31.70 96 CYS C CA 1
ATOM 6525 C C . CYS C 1 96 ? 80.788 -19.816 -13.574 1.00 36.32 96 CYS C C 1
ATOM 6526 O O . CYS C 1 96 ? 81.954 -19.471 -13.758 1.00 35.06 96 CYS C O 1
ATOM 6529 N N . LYS C 1 97 ? 80.002 -19.254 -12.651 1.00 37.37 97 LYS C N 1
ATOM 6530 C CA . LYS C 1 97 ? 80.455 -18.120 -11.832 1.00 37.50 97 LYS C CA 1
ATOM 6531 C C . LYS C 1 97 ? 81.676 -18.416 -10.949 1.00 39.29 97 LYS C C 1
ATOM 6532 O O . LYS C 1 97 ? 82.621 -17.622 -10.893 1.00 37.99 97 LYS C O 1
ATOM 6538 N N . TYR C 1 98 ? 81.656 -19.547 -10.252 1.00 31.74 98 TYR C N 1
ATOM 6539 C CA . TYR C 1 98 ? 82.799 -19.911 -9.420 1.00 31.92 98 TYR C CA 1
ATOM 6540 C C . TYR C 1 98 ? 83.905 -20.656 -10.190 1.00 37.40 98 TYR C C 1
ATOM 6541 O O . TYR C 1 98 ? 84.908 -21.082 -9.604 1.00 39.99 98 TYR C O 1
ATOM 6550 N N . GLU C 1 99 ? 83.728 -20.774 -11.506 1.00 34.02 99 GLU C N 1
ATOM 6551 C CA . GLU C 1 99 ? 84.725 -21.388 -12.389 1.00 36.95 99 GLU C CA 1
ATOM 6552 C C . GLU C 1 99 ? 85.143 -22.788 -11.962 1.00 32.48 99 GLU C C 1
ATOM 6553 O O . GLU C 1 99 ? 86.334 -23.077 -11.825 1.00 31.20 99 GLU C O 1
ATOM 6559 N N . LEU C 1 100 ? 84.154 -23.653 -11.774 1.00 26.83 100 LEU C N 1
ATOM 6560 C CA . LEU C 1 100 ? 84.405 -25.020 -11.352 1.00 25.20 100 LEU C CA 1
ATOM 6561 C C . LEU C 1 100 ? 84.327 -26.004 -12.513 1.00 29.09 100 LEU C C 1
ATOM 6562 O O . LEU C 1 100 ? 83.490 -25.885 -13.401 1.00 33.31 100 LEU C O 1
ATOM 6567 N N . THR C 1 101 ? 85.208 -26.987 -12.500 1.00 24.63 101 THR C N 1
ATOM 6568 C CA . THR C 1 101 ? 85.217 -27.979 -13.554 1.00 24.46 101 THR C CA 1
ATOM 6569 C C . THR C 1 101 ? 84.314 -29.129 -13.157 1.00 23.20 101 THR C C 1
ATOM 6570 O O . THR C 1 101 ? 84.539 -29.765 -12.144 1.00 24.43 101 THR C O 1
ATOM 6574 N N . GLN C 1 102 ? 83.303 -29.396 -13.975 1.00 23.95 102 GLN C N 1
ATOM 6575 C CA . GLN C 1 102 ? 82.348 -30.453 -13.712 1.00 19.76 102 GLN C CA 1
ATOM 6576 C C . GLN C 1 102 ? 82.700 -31.799 -14.334 1.00 20.81 102 GLN C C 1
ATOM 6577 O O . GLN C 1 102 ? 82.975 -31.886 -15.507 1.00 26.82 102 GLN C O 1
ATOM 6583 N N . THR C 1 103 ? 82.644 -32.862 -13.546 1.00 27.60 103 THR C N 1
ATOM 6584 C CA . THR C 1 103 ? 82.628 -34.214 -14.099 1.00 25.04 103 THR C CA 1
ATOM 6585 C C . THR C 1 103 ? 81.323 -34.481 -14.884 1.00 33.53 103 THR C C 1
ATOM 6586 O O . THR C 1 103 ? 80.202 -34.249 -14.375 1.00 26.54 103 THR C O 1
ATOM 6590 N N . LEU C 1 104 ? 81.468 -34.953 -16.123 1.00 20.86 104 LEU C N 1
ATOM 6591 C CA . LEU C 1 104 ? 80.325 -35.383 -16.920 1.00 23.32 104 LEU C CA 1
ATOM 6592 C C . LEU C 1 104 ? 80.102 -36.867 -16.677 1.00 26.90 104 LEU C C 1
ATOM 6593 O O . LEU C 1 104 ? 80.927 -37.691 -17.056 1.00 21.80 104 LEU C O 1
ATOM 6598 N N . ILE C 1 105 ? 78.984 -37.203 -16.040 1.00 25.61 105 ILE C N 1
ATOM 6599 C CA . ILE C 1 105 ? 78.746 -38.561 -15.569 1.00 27.37 105 ILE C CA 1
ATOM 6600 C C . ILE C 1 105 ? 78.102 -39.464 -16.615 1.00 32.70 105 ILE C C 1
ATOM 6601 O O . ILE C 1 105 ? 78.210 -40.683 -16.530 1.00 38.79 105 ILE C O 1
ATOM 6606 N N . ASP C 1 106 ? 77.405 -38.860 -17.573 1.00 29.55 106 ASP C N 1
ATOM 6607 C CA . ASP C 1 106 ? 77.005 -39.550 -18.804 1.00 31.77 106 ASP C CA 1
ATOM 6608 C C . ASP C 1 106 ? 76.493 -38.547 -19.841 1.00 30.88 106 ASP C C 1
ATOM 6609 O O . ASP C 1 106 ? 76.446 -37.343 -19.571 1.00 31.19 106 ASP C O 1
ATOM 6614 N N . TYR C 1 107 ? 76.111 -39.042 -21.015 1.00 24.24 107 TYR C N 1
ATOM 6615 C CA . TYR C 1 107 ? 75.679 -38.154 -22.084 1.00 31.44 107 TYR C CA 1
ATOM 6616 C C . TYR C 1 107 ? 74.405 -37.374 -21.753 1.00 33.43 107 TYR C C 1
ATOM 6617 O O . TYR C 1 107 ? 74.372 -36.145 -21.864 1.00 33.35 107 TYR C O 1
ATOM 6626 N N . ARG C 1 108 ? 73.355 -38.105 -21.385 1.00 35.37 108 ARG C N 1
ATOM 6627 C CA . ARG C 1 108 ? 72.117 -37.515 -20.888 1.00 34.49 108 ARG C CA 1
ATOM 6628 C C . ARG C 1 108 ? 72.415 -36.335 -19.949 1.00 33.46 108 ARG C C 1
ATOM 6629 O O . ARG C 1 108 ? 71.960 -35.209 -20.180 1.00 30.00 108 ARG C O 1
ATOM 6637 N N . TYR C 1 109 ? 73.234 -36.580 -18.930 1.00 29.85 109 TYR C N 1
ATOM 6638 C CA . TYR C 1 109 ? 73.620 -35.514 -18.005 1.00 32.70 109 TYR C CA 1
ATOM 6639 C C . TYR C 1 109 ? 74.304 -34.335 -18.699 1.00 28.79 109 TYR C C 1
ATOM 6640 O O . TYR C 1 109 ? 73.984 -33.167 -18.438 1.00 26.29 109 TYR C O 1
ATOM 6649 N N . SER C 1 110 ? 75.255 -34.645 -19.573 1.00 30.14 110 SER C N 1
ATOM 6650 C CA . SER C 1 110 ? 76.020 -33.613 -20.250 1.00 31.56 110 SER C CA 1
ATOM 6651 C C . SER C 1 110 ? 75.078 -32.796 -21.125 1.00 34.99 110 SER C C 1
ATOM 6652 O O . SER C 1 110 ? 75.191 -31.568 -21.225 1.00 34.66 110 SER C O 1
ATOM 6655 N N . LEU C 1 111 ? 74.131 -33.494 -21.742 1.00 35.06 111 LEU C N 1
ATOM 6656 C CA . LEU C 1 111 ? 73.153 -32.853 -22.607 1.00 37.28 111 LEU C CA 1
ATOM 6657 C C . LEU C 1 111 ? 72.292 -31.904 -21.778 1.00 39.69 111 LEU C C 1
ATOM 6658 O O . LEU C 1 111 ? 71.993 -30.785 -22.204 1.00 37.67 111 LEU C O 1
ATOM 6663 N N . LEU C 1 112 ? 71.917 -32.351 -20.581 1.00 29.60 112 LEU C N 1
ATOM 6664 C CA . LEU C 1 112 ? 71.116 -31.525 -19.685 1.00 30.93 112 LEU C CA 1
ATOM 6665 C C . LEU C 1 112 ? 71.908 -30.334 -19.165 1.00 34.04 112 LEU C C 1
ATOM 6666 O O . LEU C 1 112 ? 71.389 -29.221 -19.080 1.00 33.66 112 LEU C O 1
ATOM 6671 N N . LEU C 1 113 ? 73.171 -30.570 -18.819 1.00 30.81 113 LEU C N 1
ATOM 6672 C CA . LEU C 1 113 ? 74.037 -29.498 -18.369 1.00 25.87 113 LEU C CA 1
ATOM 6673 C C . LEU C 1 113 ? 74.215 -28.480 -19.498 1.00 32.57 113 LEU C C 1
ATOM 6674 O O . LEU C 1 113 ? 74.204 -27.267 -19.267 1.00 36.78 113 LEU C O 1
ATOM 6679 N N . ASN C 1 114 ? 74.351 -28.973 -20.726 1.00 28.79 114 ASN C N 1
ATOM 6680 C CA . ASN C 1 114 ? 74.508 -28.075 -21.853 1.00 38.56 114 ASN C CA 1
ATOM 6681 C C . ASN C 1 114 ? 73.315 -27.143 -22.031 1.00 38.75 114 ASN C C 1
ATOM 6682 O O . ASN C 1 114 ? 73.477 -25.959 -22.333 1.00 36.58 114 ASN C O 1
ATOM 6687 N N . LYS C 1 115 ? 72.113 -27.664 -21.833 1.00 36.56 115 LYS C N 1
ATOM 6688 C CA . LYS C 1 115 ? 70.933 -26.872 -22.157 1.00 41.39 115 LYS C CA 1
ATOM 6689 C C . LYS C 1 115 ? 70.703 -25.701 -21.202 1.00 39.34 115 LYS C C 1
ATOM 6690 O O . LYS C 1 115 ? 69.869 -24.840 -21.464 1.00 44.81 115 LYS C O 1
ATOM 6696 N N . GLN C 1 116 ? 71.454 -25.654 -20.108 1.00 41.14 116 GLN C N 1
ATOM 6697 C CA . GLN C 1 116 ? 71.371 -24.516 -19.194 1.00 39.90 116 GLN C CA 1
ATOM 6698 C C . GLN C 1 116 ? 71.947 -23.257 -19.844 1.00 45.99 116 GLN C C 1
ATOM 6699 O O . GLN C 1 116 ? 71.664 -22.142 -19.408 1.00 55.32 116 GLN C O 1
ATOM 6705 N N . GLY C 1 117 ? 72.756 -23.438 -20.883 1.00 37.66 117 GLY C N 1
ATOM 6706 C CA . GLY C 1 117 ? 73.254 -22.316 -21.658 1.00 45.45 117 GLY C CA 1
ATOM 6707 C C . GLY C 1 117 ? 74.452 -21.596 -21.059 1.00 45.95 117 GLY C C 1
ATOM 6708 O O . GLY C 1 117 ? 74.792 -20.488 -21.474 1.00 48.50 117 GLY C O 1
ATOM 6709 N N . TYR C 1 118 ? 75.096 -22.222 -20.084 1.00 41.89 118 TYR C N 1
ATOM 6710 C CA . TYR C 1 118 ? 76.238 -21.612 -19.413 1.00 42.33 118 TYR C CA 1
ATOM 6711 C C . TYR C 1 118 ? 77.538 -22.269 -19.850 1.00 45.91 118 TYR C C 1
ATOM 6712 O O . TYR C 1 118 ? 77.638 -23.498 -19.892 1.00 43.11 118 TYR C O 1
ATOM 6721 N N . ASP C 1 119 ? 78.528 -21.441 -20.175 1.00 49.54 119 ASP C N 1
ATOM 6722 C CA . ASP C 1 119 ? 79.862 -21.918 -20.542 1.00 43.05 119 ASP C CA 1
ATOM 6723 C C . ASP C 1 119 ? 80.582 -22.543 -19.353 1.00 42.13 119 ASP C C 1
ATOM 6724 O O . ASP C 1 119 ? 80.902 -21.861 -18.377 1.00 41.39 119 ASP C O 1
ATOM 6729 N N . ILE C 1 120 ? 80.846 -23.841 -19.456 1.00 38.93 120 ILE C N 1
ATOM 6730 C CA . ILE C 1 120 ? 81.356 -24.617 -18.337 1.00 38.55 120 ILE C CA 1
ATOM 6731 C C . ILE C 1 120 ? 82.491 -25.533 -18.790 1.00 37.84 120 ILE C C 1
ATOM 6732 O O . ILE C 1 120 ? 82.430 -26.125 -19.864 1.00 37.75 120 ILE C O 1
ATOM 6737 N N . LYS C 1 121 ? 83.533 -25.628 -17.972 1.00 37.44 121 LYS C N 1
ATOM 6738 C CA . LYS C 1 121 ? 84.654 -26.526 -18.229 1.00 34.23 121 LYS C CA 1
ATOM 6739 C C . LYS C 1 121 ? 84.315 -27.896 -17.639 1.00 29.56 121 LYS C C 1
ATOM 6740 O O . LYS C 1 121 ? 83.792 -27.978 -16.537 1.00 28.65 121 LYS C O 1
ATOM 6746 N N . ALA C 1 122 ? 84.601 -28.976 -18.356 1.00 28.94 122 ALA C N 1
ATOM 6747 C CA . ALA C 1 122 ? 84.246 -30.302 -17.842 1.00 26.88 122 ALA C CA 1
ATOM 6748 C C . ALA C 1 122 ? 85.335 -31.367 -18.049 1.00 32.77 122 ALA C C 1
ATOM 6749 O O . ALA C 1 122 ? 86.224 -31.203 -18.888 1.00 29.21 122 ALA C O 1
ATOM 6751 N N . HIS C 1 123 ? 85.257 -32.452 -17.275 1.00 27.77 123 HIS C N 1
ATOM 6752 C CA . HIS C 1 123 ? 86.040 -33.660 -17.542 1.00 25.92 123 HIS C CA 1
ATOM 6753 C C . HIS C 1 123 ? 85.086 -34.811 -17.768 1.00 30.66 123 HIS C C 1
ATOM 6754 O O . HIS C 1 123 ? 84.136 -34.995 -17.013 1.00 26.60 123 HIS C O 1
ATOM 6761 N N . ILE C 1 124 ? 85.338 -35.584 -18.813 1.00 29.20 124 ILE C N 1
ATOM 6762 C CA . ILE C 1 124 ? 84.507 -36.734 -19.129 1.00 30.85 124 ILE C CA 1
ATOM 6763 C C . ILE C 1 124 ? 84.933 -37.914 -18.292 1.00 21.90 124 ILE C C 1
ATOM 6764 O O . ILE C 1 124 ? 86.108 -38.277 -18.285 1.00 29.24 124 ILE C O 1
ATOM 6769 N N . LYS C 1 125 ? 84.000 -38.517 -17.568 1.00 23.19 125 LYS C N 1
ATOM 6770 C CA . LYS C 1 125 ? 84.362 -39.684 -16.778 1.00 24.16 125 LYS C CA 1
ATOM 6771 C C . LYS C 1 125 ? 83.961 -40.947 -17.520 1.00 25.97 125 LYS C C 1
ATOM 6772 O O . LYS C 1 125 ? 82.836 -41.069 -17.999 1.00 26.46 125 LYS C O 1
ATOM 6778 N N . ILE C 1 126 ? 84.893 -41.883 -17.636 1.00 24.89 126 ILE C N 1
ATOM 6779 C CA . ILE C 1 126 ? 84.601 -43.130 -18.320 1.00 32.45 126 ILE C CA 1
ATOM 6780 C C . ILE C 1 126 ? 84.463 -44.263 -17.315 1.00 37.99 126 ILE C C 1
ATOM 6781 O O . ILE C 1 126 ? 85.346 -44.470 -16.479 1.00 41.76 126 ILE C O 1
ATOM 6786 N N . ASP C 1 127 ? 83.356 -44.998 -17.387 1.00 32.21 127 ASP C N 1
ATOM 6787 C CA . ASP C 1 127 ? 83.212 -46.192 -16.563 1.00 31.24 127 ASP C CA 1
ATOM 6788 C C . ASP C 1 127 ? 83.948 -47.348 -17.224 1.00 33.34 127 ASP C C 1
ATOM 6789 O O . ASP C 1 127 ? 83.598 -47.773 -18.330 1.00 39.86 127 ASP C O 1
ATOM 6794 N N . THR C 1 128 ? 84.974 -47.849 -16.552 1.00 30.19 128 THR C N 1
ATOM 6795 C CA . THR C 1 128 ? 85.748 -48.955 -17.093 1.00 37.41 128 THR C CA 1
ATOM 6796 C C . THR C 1 128 ? 85.667 -50.215 -16.234 1.00 42.30 128 THR C C 1
ATOM 6797 O O . THR C 1 128 ? 86.488 -51.123 -16.381 1.00 43.59 128 THR C O 1
ATOM 6801 N N . GLY C 1 129 ? 84.682 -50.276 -15.339 1.00 40.61 129 GLY C N 1
ATOM 6802 C CA . GLY C 1 129 ? 84.553 -51.433 -14.470 1.00 38.31 129 GLY C CA 1
ATOM 6803 C C . GLY C 1 129 ? 84.004 -51.163 -13.082 1.00 35.34 129 GLY C C 1
ATOM 6804 O O . GLY C 1 129 ? 83.474 -52.078 -12.446 1.00 38.60 129 GLY C O 1
ATOM 6818 N N . HIS C 1 131 ? 81.458 -49.345 -12.528 1.00 31.14 131 HIS C N 1
ATOM 6819 C CA . HIS C 1 131 ? 80.014 -49.423 -12.733 1.00 31.76 131 HIS C CA 1
ATOM 6820 C C . HIS C 1 131 ? 79.229 -48.572 -11.731 1.00 33.86 131 HIS C C 1
ATOM 6821 O O . HIS C 1 131 ? 78.186 -48.986 -11.229 1.00 28.96 131 HIS C O 1
ATOM 6828 N N . ARG C 1 132 ? 79.755 -47.390 -11.441 1.00 26.89 132 ARG C N 1
ATOM 6829 C CA . ARG C 1 132 ? 79.009 -46.377 -10.730 1.00 27.46 132 ARG C CA 1
ATOM 6830 C C . ARG C 1 132 ? 78.710 -45.242 -11.694 1.00 26.55 132 ARG C C 1
ATOM 6831 O O . ARG C 1 132 ? 77.838 -45.377 -12.556 1.00 28.26 132 ARG C O 1
ATOM 6839 N N . LEU C 1 133 ? 79.430 -44.135 -11.557 1.00 23.23 133 LEU C N 1
ATOM 6840 C CA . LEU C 1 133 ? 79.279 -43.018 -12.485 1.00 29.50 133 LEU C CA 1
ATOM 6841 C C . LEU C 1 133 ? 80.123 -43.230 -13.740 1.00 27.91 133 LEU C C 1
ATOM 6842 O O . LEU C 1 133 ? 81.141 -43.925 -13.694 1.00 25.51 133 LEU C O 1
ATOM 6847 N N . GLY C 1 134 ? 79.703 -42.633 -14.855 1.00 28.69 134 GLY C N 1
ATOM 6848 C CA . GLY C 1 134 ? 80.510 -42.643 -16.067 1.00 29.13 134 GLY C CA 1
ATOM 6849 C C . GLY C 1 134 ? 79.852 -43.133 -17.347 1.00 31.77 134 GLY C C 1
ATOM 6850 O O . GLY C 1 134 ? 78.866 -43.865 -17.320 1.00 30.13 134 GLY C O 1
ATOM 6851 N N . PHE C 1 135 ? 80.420 -42.727 -18.479 1.00 32.67 135 PHE C N 1
ATOM 6852 C CA . PHE C 1 135 ? 80.005 -43.228 -19.787 1.00 27.99 135 PHE C CA 1
ATOM 6853 C C . PHE C 1 135 ? 80.514 -44.660 -19.904 1.00 32.45 135 PHE C C 1
ATOM 6854 O O . PHE C 1 135 ? 81.614 -44.966 -19.444 1.00 32.82 135 PHE C O 1
ATOM 6862 N N . SER C 1 136 ? 79.747 -45.538 -20.537 1.00 34.30 136 SER C N 1
ATOM 6863 C CA A SER C 1 136 ? 80.235 -46.885 -20.796 0.41 36.40 136 SER C CA 1
ATOM 6864 C CA B SER C 1 136 ? 80.220 -46.893 -20.821 0.59 36.11 136 SER C CA 1
ATOM 6865 C C . SER C 1 136 ? 81.254 -46.898 -21.947 1.00 40.45 136 SER C C 1
ATOM 6866 O O . SER C 1 136 ? 81.210 -46.054 -22.844 1.00 41.90 136 SER C O 1
ATOM 6871 N N . THR C 1 137 ? 82.178 -47.856 -21.906 1.00 38.72 137 THR C N 1
ATOM 6872 C CA . THR C 1 137 ? 83.174 -48.020 -22.963 1.00 35.84 137 THR C CA 1
ATOM 6873 C C . THR C 1 137 ? 82.526 -48.655 -24.191 1.00 44.85 137 THR C C 1
ATOM 6874 O O . THR C 1 137 ? 83.161 -48.805 -25.239 1.00 39.51 137 THR C O 1
ATOM 6878 N N . GLU C 1 138 ? 81.260 -49.041 -24.064 1.00 47.81 138 GLU C N 1
ATOM 6879 C CA . GLU C 1 138 ? 80.533 -49.588 -25.206 1.00 50.60 138 GLU C CA 1
ATOM 6880 C C . GLU C 1 138 ? 79.828 -48.472 -25.968 1.00 46.14 138 GLU C C 1
ATOM 6881 O O . GLU C 1 138 ? 79.423 -48.653 -27.110 1.00 48.05 138 GLU C O 1
ATOM 6887 N N . ASP C 1 139 ? 79.694 -47.313 -25.331 1.00 43.93 139 ASP C N 1
ATOM 6888 C CA . ASP C 1 139 ? 78.924 -46.215 -25.907 1.00 46.05 139 ASP C CA 1
ATOM 6889 C C . ASP C 1 139 ? 79.808 -45.148 -26.524 1.00 47.00 139 ASP C C 1
ATOM 6890 O O . ASP C 1 139 ? 79.734 -43.976 -26.141 1.00 41.93 139 ASP C O 1
ATOM 6895 N N . LYS C 1 140 ? 80.616 -45.564 -27.501 1.00 51.62 140 LYS C N 1
ATOM 6896 C CA . LYS C 1 140 ? 81.666 -44.730 -28.078 1.00 46.69 140 LYS C CA 1
ATOM 6897 C C . LYS C 1 140 ? 81.117 -43.469 -28.737 1.00 42.85 140 LYS C C 1
ATOM 6898 O O . LYS C 1 140 ? 81.702 -42.392 -28.616 1.00 40.48 140 LYS C O 1
ATOM 6904 N N . ASP C 1 141 ? 79.997 -43.609 -29.439 1.00 45.20 141 ASP C N 1
ATOM 6905 C CA . ASP C 1 141 ? 79.380 -42.478 -30.120 1.00 46.37 141 ASP C CA 1
ATOM 6906 C C . ASP C 1 141 ? 78.880 -41.415 -29.151 1.00 42.01 141 ASP C C 1
ATOM 6907 O O . ASP C 1 141 ? 78.984 -40.215 -29.420 1.00 40.17 141 ASP C O 1
ATOM 6912 N N . LYS C 1 142 ? 78.347 -41.853 -28.016 1.00 39.02 142 LYS C N 1
ATOM 6913 C CA . LYS C 1 142 ? 77.912 -40.917 -27.004 1.00 35.21 142 LYS C CA 1
ATOM 6914 C C . LYS C 1 142 ? 79.116 -40.151 -26.461 1.00 36.56 142 LYS C C 1
ATOM 6915 O O . LYS C 1 142 ? 79.083 -38.925 -26.372 1.00 39.79 142 LYS C O 1
ATOM 6921 N N . ILE C 1 143 ? 80.172 -40.880 -26.109 1.00 34.30 143 ILE C N 1
ATOM 6922 C CA . ILE C 1 143 ? 81.410 -40.274 -25.614 1.00 33.09 143 ILE C CA 1
ATOM 6923 C C . ILE C 1 143 ? 81.936 -39.232 -26.591 1.00 34.01 143 ILE C C 1
ATOM 6924 O O . ILE C 1 143 ? 82.293 -38.112 -26.205 1.00 30.25 143 ILE C O 1
ATOM 6929 N N . LEU C 1 144 ? 81.967 -39.614 -27.863 1.00 36.83 144 LEU C N 1
ATOM 6930 C CA . LEU C 1 144 ? 82.371 -38.722 -28.932 1.00 41.95 144 LEU C CA 1
ATOM 6931 C C . LEU C 1 144 ? 81.460 -37.506 -28.981 1.00 41.86 144 LEU C C 1
ATOM 6932 O O . LEU C 1 144 ? 81.932 -36.377 -29.080 1.00 42.04 144 LEU C O 1
ATOM 6937 N N . ALA C 1 145 ? 80.150 -37.745 -28.917 1.00 39.24 145 ALA C N 1
ATOM 6938 C CA . ALA C 1 145 ? 79.178 -36.667 -29.029 1.00 35.50 145 ALA C CA 1
ATOM 6939 C C . ALA C 1 145 ? 79.270 -35.650 -27.879 1.00 39.61 145 ALA C C 1
ATOM 6940 O O . ALA C 1 145 ? 78.852 -34.501 -28.020 1.00 42.28 145 ALA C O 1
ATOM 6942 N N . ALA C 1 146 ? 79.829 -36.063 -26.747 1.00 37.21 146 ALA C N 1
ATOM 6943 C CA . ALA C 1 146 ? 79.970 -35.153 -25.612 1.00 37.87 146 ALA C CA 1
ATOM 6944 C C . ALA C 1 146 ? 81.021 -34.068 -25.857 1.00 35.46 146 ALA C C 1
ATOM 6945 O O . ALA C 1 146 ? 81.077 -33.068 -25.140 1.00 33.67 146 ALA C O 1
ATOM 6947 N N . PHE C 1 147 ? 81.867 -34.275 -26.856 1.00 37.01 147 PHE C N 1
ATOM 6948 C CA . PHE C 1 147 ? 82.853 -33.263 -27.220 1.00 36.12 147 PHE C CA 1
ATOM 6949 C C . PHE C 1 147 ? 82.231 -32.222 -28.152 1.00 44.95 147 PHE C C 1
ATOM 6950 O O . PHE C 1 147 ? 82.884 -31.241 -28.521 1.00 40.15 147 PHE C O 1
ATOM 6958 N N . SER C 1 148 ? 80.966 -32.437 -28.517 1.00 45.47 148 SER C N 1
ATOM 6959 C CA . SER C 1 148 ? 80.267 -31.558 -29.456 1.00 49.68 148 SER C CA 1
ATOM 6960 C C . SER C 1 148 ? 79.067 -30.851 -28.825 1.00 50.35 148 SER C C 1
ATOM 6961 O O . SER C 1 148 ? 78.003 -30.743 -29.434 1.00 47.23 148 SER C O 1
ATOM 6964 N N . LEU C 1 149 ? 79.248 -30.374 -27.600 1.00 49.35 149 LEU C N 1
ATOM 6965 C CA . LEU C 1 149 ? 78.223 -29.602 -26.908 1.00 44.89 149 LEU C CA 1
ATOM 6966 C C . LEU C 1 149 ? 78.718 -28.169 -26.782 1.00 47.99 149 LEU C C 1
ATOM 6967 O O . LEU C 1 149 ? 79.779 -27.921 -26.193 1.00 45.36 149 LEU C O 1
ATOM 6972 N N . LYS C 1 150 ? 77.951 -27.233 -27.332 1.00 50.58 150 LYS C N 1
ATOM 6973 C CA . LYS C 1 150 ? 78.398 -25.847 -27.490 1.00 52.95 150 LYS C CA 1
ATOM 6974 C C . LYS C 1 150 ? 78.848 -25.169 -26.186 1.00 49.12 150 LYS C C 1
ATOM 6975 O O . LYS C 1 150 ? 79.817 -24.412 -26.185 1.00 53.52 150 LYS C O 1
ATOM 6981 N N . HIS C 1 151 ? 78.167 -25.452 -25.080 1.00 35.98 151 HIS C N 1
ATOM 6982 C CA . HIS C 1 151 ? 78.501 -24.812 -23.808 1.00 42.28 151 HIS C CA 1
ATOM 6983 C C . HIS C 1 151 ? 79.420 -25.628 -22.898 1.00 41.39 151 HIS C C 1
ATOM 6984 O O . HIS C 1 151 ? 79.705 -25.215 -21.776 1.00 43.68 151 HIS C O 1
ATOM 6991 N N . ILE C 1 152 ? 79.876 -26.784 -23.374 1.00 39.33 152 ILE C N 1
ATOM 6992 C CA . ILE C 1 152 ? 80.696 -27.666 -22.556 1.00 39.78 152 ILE C CA 1
ATOM 6993 C C . ILE C 1 152 ? 82.076 -27.892 -23.159 1.00 40.94 152 ILE C C 1
ATOM 6994 O O . ILE C 1 152 ? 82.215 -28.560 -24.184 1.00 42.53 152 ILE C O 1
ATOM 6999 N N . LYS C 1 153 ? 83.086 -27.334 -22.503 1.00 39.13 153 LYS C N 1
ATOM 7000 C CA A LYS C 1 153 ? 84.468 -27.488 -22.956 0.50 36.94 153 LYS C CA 1
ATOM 7001 C CA B LYS C 1 153 ? 84.476 -27.450 -22.923 0.50 36.73 153 LYS C CA 1
ATOM 7002 C C . LYS C 1 153 ? 85.113 -28.661 -22.244 1.00 33.93 153 LYS C C 1
ATOM 7003 O O . LYS C 1 153 ? 85.420 -28.600 -21.054 1.00 31.68 153 LYS C O 1
ATOM 7014 N N . VAL C 1 154 ? 85.312 -29.750 -22.974 1.00 26.29 154 VAL C N 1
ATOM 7015 C CA . VAL C 1 154 ? 85.866 -30.942 -22.341 1.00 29.79 154 VAL C CA 1
ATOM 7016 C C . VAL C 1 154 ? 87.375 -30.788 -22.177 1.00 37.47 154 VAL C C 1
ATOM 7017 O O . VAL C 1 154 ? 88.124 -30.959 -23.141 1.00 37.37 154 VAL C O 1
ATOM 7021 N N . ALA C 1 155 ? 87.822 -30.463 -20.964 1.00 33.84 155 ALA C N 1
ATOM 7022 C CA . ALA C 1 155 ? 89.247 -30.236 -20.729 1.00 34.25 155 ALA C CA 1
ATOM 7023 C C . ALA C 1 155 ? 89.957 -31.483 -20.224 1.00 35.34 155 ALA C C 1
ATOM 7024 O O . ALA C 1 155 ? 91.181 -31.508 -20.130 1.00 33.83 155 ALA C O 1
ATOM 7026 N N . GLY C 1 156 ? 89.197 -32.525 -19.910 1.00 28.12 156 GLY C N 1
ATOM 7027 C CA . GLY C 1 156 ? 89.815 -33.747 -19.435 1.00 24.02 156 GLY C CA 1
ATOM 7028 C C . GLY C 1 156 ? 88.988 -34.986 -19.681 1.00 23.44 156 GLY C C 1
ATOM 7029 O O . GLY C 1 156 ? 87.795 -34.910 -19.925 1.00 23.61 156 GLY C O 1
ATOM 7030 N N . ILE C 1 157 ? 89.625 -36.140 -19.608 1.00 24.14 157 ILE C N 1
ATOM 7031 C CA . ILE C 1 157 ? 88.888 -37.389 -19.670 1.00 23.89 157 ILE C CA 1
ATOM 7032 C C . ILE C 1 157 ? 89.545 -38.334 -18.675 1.00 28.75 157 ILE C C 1
ATOM 7033 O O . ILE C 1 157 ? 90.778 -38.379 -18.585 1.00 31.58 157 ILE C O 1
ATOM 7038 N N . PHE C 1 158 ? 88.742 -39.052 -17.895 1.00 24.05 158 PHE C N 1
ATOM 7039 C CA . PHE C 1 158 ? 89.305 -39.848 -16.818 1.00 26.94 158 PHE C CA 1
ATOM 7040 C C . PHE C 1 158 ? 88.484 -41.053 -16.446 1.00 29.25 158 PHE C C 1
ATOM 7041 O O . PHE C 1 158 ? 87.305 -41.148 -16.784 1.00 27.52 158 PHE C O 1
ATOM 7049 N N . THR C 1 159 ? 89.127 -41.980 -15.748 1.00 22.95 159 THR C N 1
ATOM 7050 C CA . THR C 1 159 ? 88.422 -43.127 -15.208 1.00 31.10 159 THR C CA 1
ATOM 7051 C C . THR C 1 159 ? 88.929 -43.402 -13.801 1.00 35.28 159 THR C C 1
ATOM 7052 O O . THR C 1 159 ? 89.800 -42.695 -13.285 1.00 30.20 159 THR C O 1
ATOM 7056 N N . HIS C 1 160 ? 88.374 -44.432 -13.184 1.00 33.25 160 HIS C N 1
ATOM 7057 C CA . HIS C 1 160 ? 88.707 -44.757 -11.816 1.00 32.01 160 HIS C CA 1
ATOM 7058 C C . HIS C 1 160 ? 88.972 -46.254 -11.764 1.00 29.76 160 HIS C C 1
ATOM 7059 O O . HIS C 1 160 ? 88.160 -47.051 -12.239 1.00 33.28 160 HIS C O 1
ATOM 7066 N N . LEU C 1 161 ? 90.117 -46.637 -11.211 1.00 26.24 161 LEU C N 1
ATOM 7067 C CA . LEU C 1 161 ? 90.458 -48.050 -11.092 1.00 29.28 161 LEU C CA 1
ATOM 7068 C C . LEU C 1 161 ? 89.846 -48.659 -9.826 1.00 34.95 161 LEU C C 1
ATOM 7069 O O . LEU C 1 161 ? 89.774 -48.001 -8.782 1.00 36.14 161 LEU C O 1
ATOM 7074 N N . CYS C 1 162 ? 89.413 -49.914 -9.917 1.00 34.06 162 CYS C N 1
ATOM 7075 C CA . CYS C 1 162 ? 88.754 -50.577 -8.788 1.00 39.47 162 CYS C CA 1
ATOM 7076 C C . CYS C 1 162 ? 89.737 -51.148 -7.775 1.00 42.42 162 CYS C C 1
ATOM 7077 O O . CYS C 1 162 ? 89.586 -50.948 -6.572 1.00 41.52 162 CYS C O 1
ATOM 7080 N N . ALA C 1 163 ? 90.743 -51.859 -8.270 1.00 40.17 163 ALA C N 1
ATOM 7081 C CA . ALA C 1 163 ? 91.582 -52.678 -7.409 1.00 38.93 163 ALA C CA 1
ATOM 7082 C C . ALA C 1 163 ? 93.076 -52.384 -7.534 1.00 38.33 163 ALA C C 1
ATOM 7083 O O . ALA C 1 163 ? 93.889 -53.299 -7.436 1.00 38.67 163 ALA C O 1
ATOM 7085 N N . ALA C 1 164 ? 93.438 -51.120 -7.737 1.00 36.43 164 ALA C N 1
ATOM 7086 C CA . ALA C 1 164 ? 94.843 -50.759 -7.921 1.00 39.26 164 ALA C CA 1
ATOM 7087 C C . ALA C 1 164 ? 95.670 -51.029 -6.664 1.00 38.91 164 ALA C C 1
ATOM 7088 O O . ALA C 1 164 ? 96.883 -51.234 -6.739 1.00 33.89 164 ALA C O 1
ATOM 7090 N N . ASP C 1 165 ? 95.005 -51.040 -5.512 1.00 36.58 165 ASP C N 1
ATOM 7091 C CA . ASP C 1 165 ? 95.679 -51.219 -4.230 1.00 40.95 165 ASP C CA 1
ATOM 7092 C C . ASP C 1 165 ? 96.107 -52.660 -3.953 1.00 47.61 165 ASP C C 1
ATOM 7093 O O . ASP C 1 165 ? 96.676 -52.953 -2.905 1.00 52.52 165 ASP C O 1
ATOM 7098 N N . SER C 1 166 ? 95.841 -53.558 -4.892 1.00 46.48 166 SER C N 1
ATOM 7099 C CA . SER C 1 166 ? 96.142 -54.969 -4.694 1.00 48.80 166 SER C CA 1
ATOM 7100 C C . SER C 1 166 ? 97.240 -55.455 -5.638 1.00 58.17 166 SER C C 1
ATOM 7101 O O . SER C 1 166 ? 97.190 -55.207 -6.843 1.00 58.92 166 SER C O 1
ATOM 7104 N N . LEU C 1 167 ? 98.236 -56.139 -5.087 1.00 64.09 167 LEU C N 1
ATOM 7105 C CA . LEU C 1 167 ? 99.292 -56.720 -5.912 1.00 71.02 167 LEU C CA 1
ATOM 7106 C C . LEU C 1 167 ? 99.061 -58.210 -6.151 1.00 74.00 167 LEU C C 1
ATOM 7107 O O . LEU C 1 167 ? 99.920 -58.901 -6.701 1.00 75.24 167 LEU C O 1
ATOM 7112 N N . GLU C 1 168 ? 97.895 -58.701 -5.737 1.00 74.94 168 GLU C N 1
ATOM 7113 C CA . GLU C 1 168 ? 97.504 -60.066 -6.047 1.00 81.54 168 GLU C CA 1
ATOM 7114 C C . GLU C 1 168 ? 97.153 -60.141 -7.521 1.00 84.61 168 GLU C C 1
ATOM 7115 O O . GLU C 1 168 ? 96.593 -59.194 -8.075 1.00 84.91 168 GLU C O 1
ATOM 7121 N N . GLU C 1 169 ? 97.485 -61.267 -8.148 1.00 86.89 169 GLU C N 1
ATOM 7122 C CA . GLU C 1 169 ? 97.405 -61.407 -9.602 1.00 83.00 169 GLU C CA 1
ATOM 7123 C C . GLU C 1 169 ? 96.008 -61.197 -10.205 1.00 69.60 169 GLU C C 1
ATOM 7124 O O . GLU C 1 169 ? 95.856 -60.463 -11.181 1.00 66.51 169 GLU C O 1
ATOM 7130 N N A ASN C 1 170 ? 95.010 -61.834 -9.601 0.41 65.34 170 ASN C N 1
ATOM 7131 N N B ASN C 1 170 ? 94.987 -61.827 -9.632 0.59 65.26 170 ASN C N 1
ATOM 7132 C CA A ASN C 1 170 ? 93.620 -61.715 -10.028 0.41 62.15 170 ASN C CA 1
ATOM 7133 C CA B ASN C 1 170 ? 93.632 -61.682 -10.168 0.59 63.04 170 ASN C CA 1
ATOM 7134 C C A ASN C 1 170 ? 93.082 -60.283 -10.019 0.41 62.00 170 ASN C C 1
ATOM 7135 C C B ASN C 1 170 ? 93.104 -60.246 -10.089 0.59 62.40 170 ASN C C 1
ATOM 7136 O O A ASN C 1 170 ? 92.044 -59.997 -10.615 0.41 62.09 170 ASN C O 1
ATOM 7137 O O B ASN C 1 170 ? 92.088 -59.922 -10.704 0.59 62.24 170 ASN C O 1
ATOM 7146 N N . ASP C 1 171 ? 93.792 -59.392 -9.333 1.00 61.70 171 ASP C N 1
ATOM 7147 C CA . ASP C 1 171 ? 93.416 -57.980 -9.252 1.00 58.91 171 ASP C CA 1
ATOM 7148 C C . ASP C 1 171 ? 94.257 -57.170 -10.228 1.00 51.32 171 ASP C C 1
ATOM 7149 O O . ASP C 1 171 ? 93.761 -56.244 -10.877 1.00 43.41 171 ASP C O 1
ATOM 7154 N N . VAL C 1 172 ? 95.542 -57.517 -10.297 1.00 55.49 172 VAL C N 1
ATOM 7155 C CA . VAL C 1 172 ? 96.463 -56.914 -11.251 1.00 57.56 172 VAL C CA 1
ATOM 7156 C C . VAL C 1 172 ? 95.919 -57.133 -12.653 1.00 61.49 172 VAL C C 1
ATOM 7157 O O . VAL C 1 172 ? 95.915 -56.220 -13.480 1.00 63.89 172 VAL C O 1
ATOM 7161 N N . ALA C 1 173 ? 95.434 -58.346 -12.897 1.00 63.81 173 ALA C N 1
ATOM 7162 C CA . ALA C 1 173 ? 94.826 -58.690 -14.174 1.00 65.25 173 ALA C CA 1
ATOM 7163 C C . ALA C 1 173 ? 93.644 -57.782 -14.473 1.00 57.33 173 ALA C C 1
ATOM 7164 O O . ALA C 1 173 ? 93.525 -57.258 -15.579 1.00 52.30 173 ALA C O 1
ATOM 7166 N N . PHE C 1 174 ? 92.781 -57.593 -13.478 1.00 54.85 174 PHE C N 1
ATOM 7167 C CA . PHE C 1 174 ? 91.570 -56.794 -13.648 1.00 53.30 174 PHE C CA 1
ATOM 7168 C C . PHE C 1 174 ? 91.888 -55.329 -13.935 1.00 54.65 174 PHE C C 1
ATOM 7169 O O . PHE C 1 174 ? 91.210 -54.677 -14.735 1.00 58.85 174 PHE C O 1
ATOM 7177 N N . THR C 1 175 ? 92.910 -54.815 -13.259 1.00 48.03 175 THR C N 1
ATOM 7178 C CA . THR C 1 175 ? 93.303 -53.419 -13.394 1.00 38.84 175 THR C CA 1
ATOM 7179 C C . THR C 1 175 ? 93.891 -53.144 -14.775 1.00 38.69 175 THR C C 1
ATOM 7180 O O . THR C 1 175 ? 93.582 -52.126 -15.399 1.00 37.54 175 THR C O 1
ATOM 7184 N N . ASN C 1 176 ? 94.745 -54.049 -15.247 1.00 38.78 176 ASN C N 1
ATOM 7185 C CA . ASN C 1 176 ? 95.318 -53.904 -16.580 1.00 46.08 176 ASN C CA 1
ATOM 7186 C C . ASN C 1 176 ? 94.215 -53.868 -17.635 1.00 48.00 176 ASN C C 1
ATOM 7187 O O . ASN C 1 176 ? 94.288 -53.095 -18.592 1.00 53.65 176 ASN C O 1
ATOM 7192 N N . LYS C 1 177 ? 93.177 -54.679 -17.438 1.00 45.98 177 LYS C N 1
ATOM 7193 C CA . LYS C 1 177 ? 92.028 -54.671 -18.341 1.00 44.93 177 LYS C CA 1
ATOM 7194 C C . LYS C 1 177 ? 91.284 -53.338 -18.278 1.00 45.96 177 LYS C C 1
ATOM 7195 O O . LYS C 1 177 ? 90.778 -52.861 -19.291 1.00 45.02 177 LYS C O 1
ATOM 7201 N N . GLN C 1 178 ? 91.205 -52.746 -17.086 1.00 43.85 178 GLN C N 1
ATOM 7202 C CA . GLN C 1 178 ? 90.638 -51.407 -16.944 1.00 40.29 178 GLN C CA 1
ATOM 7203 C C . GLN C 1 178 ? 91.474 -50.386 -17.721 1.00 36.49 178 GLN C C 1
ATOM 7204 O O . GLN C 1 178 ? 90.939 -49.507 -18.397 1.00 33.21 178 GLN C O 1
ATOM 7210 N N . ILE C 1 179 ? 92.794 -50.497 -17.604 1.00 36.62 179 ILE C N 1
ATOM 7211 C CA . ILE C 1 179 ? 93.684 -49.578 -18.298 1.00 36.21 179 ILE C CA 1
ATOM 7212 C C . ILE C 1 179 ? 93.542 -49.767 -19.807 1.00 36.33 179 ILE C C 1
ATOM 7213 O O . ILE C 1 179 ? 93.373 -48.800 -20.551 1.00 34.93 179 ILE C O 1
ATOM 7218 N N . GLY C 1 180 ? 93.569 -51.021 -20.241 1.00 38.20 180 GLY C N 1
ATOM 7219 C CA . GLY C 1 180 ? 93.400 -51.348 -21.649 1.00 41.95 180 GLY C CA 1
ATOM 7220 C C . GLY C 1 180 ? 92.113 -50.788 -22.235 1.00 37.06 180 GLY C C 1
ATOM 7221 O O . GLY C 1 180 ? 92.128 -50.116 -23.268 1.00 33.10 180 GLY C O 1
ATOM 7222 N N . SER C 1 181 ? 90.998 -51.064 -21.565 1.00 39.51 181 SER C N 1
ATOM 7223 C CA . SER C 1 181 ? 89.691 -50.575 -21.988 1.00 42.00 181 SER C CA 1
ATOM 7224 C C . SER C 1 181 ? 89.697 -49.062 -22.167 1.00 38.27 181 SER C C 1
ATOM 7225 O O . SER C 1 181 ? 89.154 -48.538 -23.135 1.00 36.42 181 SER C O 1
ATOM 7228 N N . PHE C 1 182 ? 90.317 -48.362 -21.224 1.00 40.29 182 PHE C N 1
ATOM 7229 C CA . PHE C 1 182 ? 90.321 -46.907 -21.253 1.00 37.60 182 PHE C CA 1
ATOM 7230 C C . PHE C 1 182 ? 91.049 -46.379 -22.481 1.00 40.50 182 PHE C C 1
ATOM 7231 O O . PHE C 1 182 ? 90.577 -45.441 -23.136 1.00 37.44 182 PHE C O 1
ATOM 7239 N N . TYR C 1 183 ? 92.188 -46.988 -22.808 1.00 40.62 183 TYR C N 1
ATOM 7240 C CA . TYR C 1 183 ? 92.976 -46.512 -23.948 1.00 32.20 183 TYR C CA 1
ATOM 7241 C C . TYR C 1 183 ? 92.409 -46.913 -25.310 1.00 29.96 183 TYR C C 1
ATOM 7242 O O . TYR C 1 183 ? 92.723 -46.277 -26.311 1.00 40.90 183 TYR C O 1
ATOM 7251 N N . LYS C 1 184 ? 91.589 -47.961 -25.350 1.00 29.81 184 LYS C N 1
ATOM 7252 C CA . LYS C 1 184 ? 90.850 -48.306 -26.576 1.00 29.98 184 LYS C CA 1
ATOM 7253 C C . LYS C 1 184 ? 89.779 -47.259 -26.849 1.00 32.73 184 LYS C C 1
ATOM 7254 O O . LYS C 1 184 ? 89.398 -47.037 -27.996 1.00 36.97 184 LYS C O 1
ATOM 7260 N N . VAL C 1 185 ? 89.247 -46.648 -25.791 1.00 31.34 185 VAL C N 1
ATOM 7261 C CA . VAL C 1 185 ? 88.323 -45.536 -25.981 1.00 34.31 185 VAL C CA 1
ATOM 7262 C C . VAL C 1 185 ? 89.086 -44.355 -26.574 1.00 33.70 185 VAL C C 1
ATOM 7263 O O . VAL C 1 185 ? 88.655 -43.755 -27.563 1.00 36.22 185 VAL C O 1
ATOM 7267 N N . LEU C 1 186 ? 90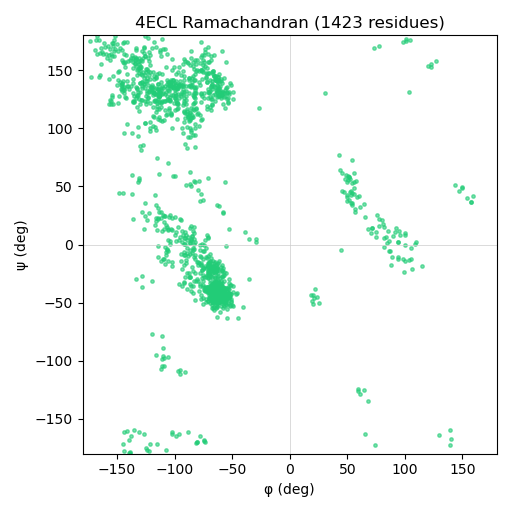.231 -44.035 -25.978 1.00 36.08 186 LEU C N 1
ATOM 7268 C CA . LEU C 1 186 ? 91.067 -42.953 -26.484 1.00 37.15 186 LEU C CA 1
ATOM 7269 C C . LEU C 1 186 ? 91.528 -43.230 -27.925 1.00 38.13 186 LEU C C 1
ATOM 7270 O O . LEU C 1 186 ? 91.514 -42.325 -28.767 1.00 39.64 186 LEU C O 1
ATOM 7275 N N . ASP C 1 187 ? 91.920 -44.475 -28.207 1.00 37.12 187 ASP C N 1
ATOM 7276 C CA . ASP C 1 187 ? 92.367 -44.852 -29.557 1.00 41.39 187 ASP C CA 1
ATOM 7277 C C . ASP C 1 187 ? 91.237 -44.633 -30.555 1.00 46.69 187 ASP C C 1
ATOM 7278 O O . ASP C 1 187 ? 91.445 -44.080 -31.637 1.00 53.87 187 ASP C O 1
ATOM 7283 N N . TRP C 1 188 ? 90.041 -45.068 -30.169 1.00 35.99 188 TRP C N 1
ATOM 7284 C CA . TRP C 1 188 ? 88.847 -44.923 -30.988 1.00 38.46 188 TRP C CA 1
ATOM 7285 C C . TRP C 1 188 ? 88.505 -43.447 -31.197 1.00 39.81 188 TRP C C 1
ATOM 7286 O O . TRP C 1 188 ? 88.210 -43.020 -32.316 1.00 41.02 188 TRP C O 1
ATOM 7297 N N . LEU C 1 189 ? 88.556 -42.668 -30.118 1.00 34.54 189 LEU C N 1
ATOM 7298 C CA . LEU C 1 189 ? 88.305 -41.228 -30.180 1.00 32.06 189 LEU C CA 1
ATOM 7299 C C . LEU C 1 189 ? 89.258 -40.527 -31.137 1.00 39.88 189 LEU C C 1
ATOM 7300 O O . LEU C 1 189 ? 88.825 -39.756 -31.990 1.00 42.36 189 LEU C O 1
ATOM 7305 N N . LYS C 1 190 ? 90.553 -40.806 -30.981 1.00 42.18 190 LYS C N 1
ATOM 7306 C CA . LYS C 1 190 ? 91.595 -40.244 -31.841 1.00 41.71 190 LYS C CA 1
ATOM 7307 C C . LYS C 1 190 ? 91.352 -40.583 -33.302 1.00 47.65 190 LYS C C 1
ATOM 7308 O O . LYS C 1 190 ? 91.420 -39.705 -34.169 1.00 51.08 190 LYS C O 1
ATOM 7314 N N . SER C 1 191 ? 91.059 -41.850 -33.580 1.00 43.99 191 SER C N 1
ATOM 7315 C CA . SER C 1 191 ? 90.909 -42.300 -34.967 1.00 50.48 191 SER C CA 1
ATOM 7316 C C . SER C 1 191 ? 89.629 -41.746 -35.598 1.00 51.08 191 SER C C 1
ATOM 7317 O O . SER C 1 191 ? 89.276 -42.084 -36.729 1.00 49.09 191 SER C O 1
ATOM 7320 N N . SER C 1 192 ? 88.955 -40.879 -34.852 1.00 46.68 192 SER C N 1
ATOM 7321 C CA . SER C 1 192 ? 87.738 -40.223 -35.291 1.00 50.70 192 SER C CA 1
ATOM 7322 C C . SER C 1 192 ? 87.967 -38.715 -35.416 1.00 49.87 192 SER C C 1
ATOM 7323 O O . SER C 1 192 ? 87.022 -37.941 -35.528 1.00 53.98 192 SER C O 1
ATOM 7326 N N . GLY C 1 193 ? 89.228 -38.301 -35.368 1.00 50.39 193 GLY C N 1
ATOM 7327 C CA . GLY C 1 193 ? 89.581 -36.919 -35.640 1.00 55.90 193 GLY C CA 1
ATOM 7328 C C . GLY C 1 193 ? 89.669 -36.039 -34.411 1.00 55.86 193 GLY C C 1
ATOM 7329 O O . GLY C 1 193 ? 89.936 -34.840 -34.504 1.00 55.57 193 GLY C O 1
ATOM 7330 N N . LEU C 1 194 ? 89.453 -36.644 -33.251 1.00 55.46 194 LEU C N 1
ATOM 7331 C CA . LEU C 1 194 ? 89.472 -35.920 -31.991 1.00 48.92 194 LEU C CA 1
ATOM 7332 C C . LEU C 1 194 ? 90.880 -35.846 -31.420 1.00 45.65 194 LEU C C 1
ATOM 7333 O O . LEU C 1 194 ? 91.614 -36.833 -31.434 1.00 48.06 194 LEU C O 1
ATOM 7338 N N . ASN C 1 195 ? 91.252 -34.671 -30.921 1.00 40.59 195 ASN C N 1
ATOM 7339 C CA . ASN C 1 195 ? 92.444 -34.535 -30.090 1.00 41.96 195 ASN C CA 1
ATOM 7340 C C . ASN C 1 195 ? 92.122 -34.825 -28.617 1.00 44.90 195 ASN C C 1
ATOM 7341 O O . ASN C 1 195 ? 91.314 -34.125 -28.000 1.00 44.40 195 ASN C O 1
ATOM 7346 N N . ILE C 1 196 ? 92.747 -35.866 -28.070 1.00 40.51 196 ILE C N 1
ATOM 7347 C CA . ILE C 1 196 ? 92.548 -36.245 -26.676 1.00 36.26 196 ILE C CA 1
ATOM 7348 C C . ILE C 1 196 ? 92.971 -35.103 -25.753 1.00 33.57 196 ILE C C 1
ATOM 7349 O O . ILE C 1 196 ? 94.034 -34.520 -25.932 1.00 29.29 196 ILE C O 1
ATOM 7354 N N . PRO C 1 197 ? 92.127 -34.768 -24.763 1.00 35.82 197 PRO C N 1
ATOM 7355 C CA . PRO C 1 197 ? 92.484 -33.695 -23.829 1.00 30.64 197 PRO C CA 1
ATOM 7356 C C . PRO C 1 197 ? 93.285 -34.264 -22.653 1.00 29.04 197 PRO C C 1
ATOM 7357 O O . PRO C 1 197 ? 93.824 -35.365 -22.767 1.00 31.17 197 PRO C O 1
ATOM 7361 N N . LYS C 1 198 ? 93.379 -33.548 -21.540 1.00 28.83 198 LYS C N 1
ATOM 7362 C CA . LYS C 1 198 ? 94.146 -34.096 -20.424 1.00 28.82 198 LYS C CA 1
ATOM 7363 C C . LYS C 1 198 ? 93.535 -35.409 -19.912 1.00 31.24 198 LYS C C 1
ATOM 7364 O O . LYS C 1 198 ? 92.327 -35.593 -19.926 1.00 35.38 198 LYS C O 1
ATOM 7370 N N . VAL C 1 199 ? 94.399 -36.326 -19.503 1.00 30.29 199 VAL C N 1
ATOM 7371 C CA . VAL C 1 199 ? 94.007 -37.674 -19.133 1.00 22.05 199 VAL C CA 1
ATOM 7372 C C . VAL C 1 199 ? 94.430 -37.893 -17.680 1.00 26.03 199 VAL C C 1
ATOM 7373 O O . VAL C 1 199 ? 95.535 -37.506 -17.290 1.00 26.39 199 VAL C O 1
ATOM 7377 N N . HIS C 1 200 ? 93.559 -38.486 -16.869 1.00 29.26 200 HIS C N 1
ATOM 7378 C CA . HIS C 1 200 ? 93.997 -38.999 -15.570 1.00 27.38 200 HIS C CA 1
ATOM 7379 C C . HIS C 1 200 ? 93.351 -40.343 -15.260 1.00 27.63 200 HIS C C 1
ATOM 7380 O O . HIS C 1 200 ? 92.159 -40.535 -15.481 1.00 25.83 200 HIS C O 1
ATOM 7387 N N . ILE C 1 201 ? 94.160 -41.290 -14.798 1.00 22.82 201 ILE C N 1
ATOM 7388 C CA . ILE C 1 201 ? 93.666 -42.630 -14.507 1.00 24.79 201 ILE C CA 1
ATOM 7389 C C . ILE C 1 201 ? 93.880 -42.960 -13.030 1.00 30.99 201 ILE C C 1
ATOM 7390 O O . ILE C 1 201 ? 93.096 -43.681 -12.414 1.00 31.75 201 ILE C O 1
ATOM 7395 N N . GLN C 1 202 ? 94.939 -42.399 -12.462 1.00 29.66 202 GLN C N 1
ATOM 7396 C CA . GLN C 1 202 ? 95.448 -42.870 -11.187 1.00 27.15 202 GLN C CA 1
ATOM 7397 C C . GLN C 1 202 ? 94.979 -42.111 -9.961 1.00 24.00 202 GLN C C 1
ATOM 7398 O O . GLN C 1 202 ? 94.945 -40.874 -9.929 1.00 22.40 202 GLN C O 1
ATOM 7404 N N . SER C 1 203 ? 94.658 -42.880 -8.931 1.00 23.77 203 SER C N 1
ATOM 7405 C CA . SER C 1 203 ? 94.624 -42.355 -7.581 1.00 25.91 203 SER C CA 1
ATOM 7406 C C . SER C 1 203 ? 95.934 -42.729 -6.915 1.00 24.10 203 SER C C 1
ATOM 7407 O O . SER C 1 203 ? 96.878 -43.111 -7.596 1.00 30.16 203 SER C O 1
ATOM 7410 N N . SER C 1 204 ? 95.983 -42.627 -5.590 1.00 20.52 204 SER C N 1
ATOM 7411 C CA . SER C 1 204 ? 97.193 -42.893 -4.830 1.00 25.79 204 SER C CA 1
ATOM 7412 C C . SER C 1 204 ? 97.804 -44.235 -5.179 1.00 20.43 204 SER C C 1
ATOM 7413 O O . SER C 1 204 ? 98.985 -44.316 -5.471 1.00 25.14 204 SER C O 1
ATOM 7416 N N . TYR C 1 205 ? 97.011 -45.295 -5.136 1.00 19.52 205 TYR C N 1
ATOM 7417 C CA . TYR C 1 205 ? 97.570 -46.613 -5.411 1.00 26.69 205 TYR C CA 1
ATOM 7418 C C . TYR C 1 205 ? 97.848 -46.825 -6.905 1.00 31.62 205 TYR C C 1
ATOM 7419 O O . TYR C 1 205 ? 98.666 -47.674 -7.287 1.00 36.80 205 TYR C O 1
ATOM 7428 N N . GLY C 1 206 ? 97.187 -46.032 -7.742 1.00 27.70 206 GLY C N 1
ATOM 7429 C CA . GLY C 1 206 ? 97.476 -46.026 -9.160 1.00 25.96 206 GLY C CA 1
ATOM 7430 C C . GLY C 1 206 ? 98.928 -45.639 -9.385 1.00 29.34 206 GLY C C 1
ATOM 7431 O O . GLY C 1 206 ? 99.624 -46.265 -10.177 1.00 31.65 206 GLY C O 1
ATOM 7432 N N . LEU C 1 207 ? 99.386 -44.605 -8.682 1.00 28.82 207 LEU C N 1
ATOM 7433 C CA . LEU C 1 207 ? 100.795 -44.225 -8.725 1.00 30.87 207 LEU C CA 1
ATOM 7434 C C . LEU C 1 207 ? 101.653 -45.291 -8.069 1.00 30.87 207 LEU C C 1
ATOM 7435 O O . LEU C 1 207 ? 102.621 -45.764 -8.658 1.00 31.60 207 LEU C O 1
ATOM 7440 N N . LEU C 1 208 ? 101.297 -45.671 -6.847 1.00 25.47 208 LEU C N 1
ATOM 7441 C CA . LEU C 1 208 ? 102.159 -46.573 -6.085 1.00 28.45 208 LEU C CA 1
ATOM 7442 C C . LEU C 1 208 ? 102.351 -47.953 -6.732 1.00 31.30 208 LEU C C 1
ATOM 7443 O O . LEU C 1 208 ? 103.415 -48.568 -6.608 1.00 25.80 208 LEU C O 1
ATOM 7448 N N . ASN C 1 209 ? 101.321 -48.440 -7.418 1.00 31.46 209 ASN C N 1
ATOM 7449 C CA . ASN C 1 209 ? 101.349 -49.799 -7.946 1.00 30.96 209 ASN C CA 1
ATOM 7450 C C . ASN C 1 209 ? 101.343 -49.857 -9.467 1.00 33.11 209 ASN C C 1
ATOM 7451 O O . ASN C 1 209 ? 101.536 -50.920 -10.046 1.00 31.47 209 ASN C O 1
ATOM 7456 N N . TYR C 1 210 ? 101.091 -48.721 -10.112 1.00 27.61 210 TYR C N 1
ATOM 7457 C CA . TYR C 1 210 ? 101.153 -48.666 -11.571 1.00 31.39 210 TYR C CA 1
ATOM 7458 C C . TYR C 1 210 ? 101.858 -47.392 -12.025 1.00 35.33 210 TYR C C 1
ATOM 7459 O O . TYR C 1 210 ? 101.266 -46.576 -12.729 1.00 33.53 210 TYR C O 1
ATOM 7468 N N . PRO C 1 211 ? 103.128 -47.210 -11.611 1.00 34.55 211 PRO C N 1
ATOM 7469 C CA . PRO C 1 211 ? 103.799 -45.938 -11.892 1.00 35.09 211 PRO C CA 1
ATOM 7470 C C . PRO C 1 211 ? 104.265 -45.845 -13.349 1.00 35.90 211 PRO C C 1
ATOM 7471 O O . PRO C 1 211 ? 104.657 -44.770 -13.810 1.00 37.72 211 PRO C O 1
ATOM 7475 N N . GLU C 1 212 ? 104.209 -46.964 -14.066 1.00 33.45 212 GLU C N 1
ATOM 7476 C CA . GLU C 1 212 ? 104.539 -46.974 -15.486 1.00 28.14 212 GLU C CA 1
ATOM 7477 C C . GLU C 1 212 ? 103.497 -46.227 -16.321 1.00 37.00 212 GLU C C 1
ATOM 7478 O O . GLU C 1 212 ? 103.689 -46.013 -17.511 1.00 37.39 212 GLU C O 1
ATOM 7484 N N . LEU C 1 213 ? 102.386 -45.828 -15.712 1.00 36.71 213 LEU C N 1
ATOM 7485 C CA . LEU C 1 213 ? 101.432 -45.003 -16.440 1.00 39.77 213 LEU C CA 1
ATOM 7486 C C . LEU C 1 213 ? 101.983 -43.591 -16.655 1.00 39.98 213 LEU C C 1
ATOM 7487 O O . LEU C 1 213 ? 102.745 -43.079 -15.829 1.00 39.53 213 LEU C O 1
ATOM 7492 N N . GLU C 1 214 ? 101.611 -42.974 -17.776 1.00 30.88 214 GLU C N 1
ATOM 7493 C CA . GLU C 1 214 ? 101.942 -41.574 -18.026 1.00 26.22 214 GLU C CA 1
ATOM 7494 C C . GLU C 1 214 ? 100.678 -40.802 -18.343 1.00 29.93 214 GLU C C 1
ATOM 7495 O O . GLU C 1 214 ? 100.141 -40.910 -19.445 1.00 29.69 214 GLU C O 1
ATOM 7501 N N . CYS C 1 215 ? 100.201 -40.023 -17.378 1.00 25.46 215 CYS C N 1
ATOM 7502 C CA . CYS C 1 215 ? 98.956 -39.272 -17.550 1.00 26.77 215 CYS C CA 1
ATOM 7503 C C . CYS C 1 215 ? 99.195 -37.797 -17.270 1.00 28.72 215 CYS C C 1
ATOM 7504 O O . CYS C 1 215 ? 100.308 -37.416 -16.934 1.00 30.14 215 CYS C O 1
ATOM 7507 N N . ASP C 1 216 ? 98.165 -36.965 -17.400 1.00 26.60 216 ASP C N 1
ATOM 7508 C CA . ASP C 1 216 ? 98.348 -35.526 -17.171 1.00 26.48 216 ASP C CA 1
ATOM 7509 C C . ASP C 1 216 ? 98.204 -35.091 -15.708 1.00 28.25 216 ASP C C 1
ATOM 7510 O O . ASP C 1 216 ? 98.784 -34.079 -15.303 1.00 22.82 216 ASP C O 1
ATOM 7515 N N . TYR C 1 217 ? 97.405 -35.837 -14.942 1.00 26.10 217 TYR C N 1
ATOM 7516 C CA . TYR C 1 217 ? 97.261 -35.634 -13.500 1.00 21.31 217 TYR C CA 1
ATOM 7517 C C . TYR C 1 217 ? 97.335 -36.965 -12.793 1.00 21.17 217 TYR C C 1
ATOM 7518 O O . TYR C 1 217 ? 97.028 -38.012 -13.373 1.00 20.79 217 TYR C O 1
ATOM 7527 N N . ILE C 1 218 ? 97.717 -36.917 -11.524 1.00 18.94 218 ILE C N 1
ATOM 7528 C CA . ILE C 1 218 ? 97.391 -38.001 -10.604 1.00 27.99 218 ILE C CA 1
ATOM 7529 C C . ILE C 1 218 ? 96.526 -37.443 -9.471 1.00 29.51 218 ILE C C 1
ATOM 7530 O O . ILE C 1 218 ? 96.842 -36.389 -8.909 1.00 29.14 218 ILE C O 1
ATOM 7535 N N . ARG C 1 219 ? 95.413 -38.118 -9.179 1.00 25.89 219 ARG C N 1
ATOM 7536 C CA . ARG C 1 219 ? 94.490 -37.661 -8.143 1.00 27.72 219 ARG C CA 1
ATOM 7537 C C . ARG C 1 219 ? 94.970 -38.195 -6.812 1.00 25.52 219 ARG C C 1
ATOM 7538 O O . ARG C 1 219 ? 94.720 -39.352 -6.471 1.00 27.86 219 ARG C O 1
ATOM 7546 N N . VAL C 1 220 ? 95.666 -37.371 -6.047 1.00 19.28 220 VAL C N 1
ATOM 7547 C CA . VAL C 1 220 ? 96.235 -37.897 -4.817 1.00 18.14 220 VAL C CA 1
ATOM 7548 C C . VAL C 1 220 ? 95.369 -37.617 -3.600 1.00 19.77 220 VAL C C 1
ATOM 7549 O O . VAL C 1 220 ? 95.068 -36.465 -3.279 1.00 21.06 220 VAL C O 1
ATOM 7553 N N . GLY C 1 221 ? 94.971 -38.699 -2.942 1.00 23.11 221 GLY C N 1
ATOM 7554 C CA . GLY C 1 221 ? 94.233 -38.636 -1.694 1.00 18.04 221 GLY C CA 1
ATOM 7555 C C . GLY C 1 221 ? 95.151 -39.099 -0.589 1.00 23.02 221 GLY C C 1
ATOM 7556 O O . GLY C 1 221 ? 96.065 -38.354 -0.204 1.00 26.29 221 GLY C O 1
ATOM 7557 N N . VAL C 1 222 ? 94.940 -40.330 -0.106 1.00 24.20 222 VAL C N 1
ATOM 7558 C CA . VAL C 1 222 ? 95.625 -40.824 1.104 1.00 22.94 222 VAL C CA 1
ATOM 7559 C C . VAL C 1 222 ? 97.126 -40.593 1.077 1.00 25.25 222 VAL C C 1
ATOM 7560 O O . VAL C 1 222 ? 97.734 -40.320 2.116 1.00 26.51 222 VAL C O 1
ATOM 7564 N N . ALA C 1 223 ? 97.728 -40.700 -0.105 1.00 27.49 223 ALA C N 1
ATOM 7565 C CA . ALA C 1 223 ? 99.181 -40.590 -0.193 1.00 29.45 223 ALA C CA 1
ATOM 7566 C C . ALA C 1 223 ? 99.637 -39.180 0.155 1.00 23.74 223 ALA C C 1
ATOM 7567 O O . ALA C 1 223 ? 100.673 -39.002 0.788 1.00 23.86 223 ALA C O 1
ATOM 7569 N N . LEU C 1 224 ? 98.864 -38.189 -0.281 1.00 24.32 224 LEU C N 1
ATOM 7570 C CA . LEU C 1 224 ? 99.130 -36.786 0.027 1.00 20.10 224 LEU C CA 1
ATOM 7571 C C . LEU C 1 224 ? 99.186 -36.595 1.544 1.00 26.32 224 LEU C C 1
ATOM 7572 O O . LEU C 1 224 ? 100.056 -35.884 2.066 1.00 22.40 224 LEU C O 1
ATOM 7577 N N . TYR C 1 225 ? 98.270 -37.261 2.247 1.00 20.29 225 TYR C N 1
ATOM 7578 C CA . TYR C 1 225 ? 98.173 -37.138 3.707 1.00 21.99 225 TYR C CA 1
ATOM 7579 C C . TYR C 1 225 ? 99.145 -38.053 4.439 1.00 21.29 225 TYR C C 1
ATOM 7580 O O . TYR C 1 225 ? 99.141 -38.136 5.662 1.00 20.95 225 TYR C O 1
ATOM 7589 N N . GLY C 1 226 ? 99.993 -38.733 3.678 1.00 27.12 226 GLY C N 1
ATOM 7590 C CA . GLY C 1 226 ? 101.110 -39.458 4.257 1.00 23.96 226 GLY C CA 1
ATOM 7591 C C . GLY C 1 226 ? 100.724 -40.808 4.811 1.00 26.92 226 GLY C C 1
ATOM 7592 O O . GLY C 1 226 ? 101.465 -41.390 5.607 1.00 33.77 226 GLY C O 1
ATOM 7593 N N . VAL C 1 227 ? 99.563 -41.306 4.395 1.00 24.25 227 VAL C N 1
ATOM 7594 C CA . VAL C 1 227 ? 99.045 -42.563 4.930 1.00 33.55 227 VAL C CA 1
ATOM 7595 C C . VAL C 1 227 ? 98.630 -43.543 3.843 1.00 35.47 227 VAL C C 1
ATOM 7596 O O . VAL C 1 227 ? 98.375 -43.150 2.695 1.00 33.55 227 VAL C O 1
ATOM 7600 N N . LEU C 1 228 ? 98.570 -44.819 4.217 1.00 33.23 228 LEU C N 1
ATOM 7601 C CA . LEU C 1 228 ? 98.081 -45.868 3.330 1.00 39.96 228 LEU C CA 1
ATOM 7602 C C . LEU C 1 228 ? 96.731 -46.352 3.849 1.00 42.41 228 LEU C C 1
ATOM 7603 O O . LEU C 1 228 ? 96.344 -46.020 4.965 1.00 36.29 228 LEU C O 1
ATOM 7608 N N . SER C 1 229 ? 96.015 -47.127 3.041 1.00 45.27 229 SER C N 1
ATOM 7609 C CA . SER C 1 229 ? 94.658 -47.535 3.394 1.00 52.06 229 SER C CA 1
ATOM 7610 C C . SER C 1 229 ? 94.623 -48.712 4.375 1.00 56.19 229 SER C C 1
ATOM 7611 O O . SER C 1 229 ? 93.688 -48.835 5.182 1.00 56.52 229 SER C O 1
ATOM 7614 N N . SER C 1 230 ? 95.644 -49.562 4.294 1.00 55.66 230 SER C N 1
ATOM 7615 C CA . SER C 1 230 ? 95.841 -50.654 5.246 1.00 61.50 230 SER C CA 1
ATOM 7616 C C . SER C 1 230 ? 97.309 -50.685 5.693 1.00 62.27 230 SER C C 1
ATOM 7617 O O . SER C 1 230 ? 98.175 -50.140 5.007 1.00 57.97 230 SER C O 1
ATOM 7620 N N . THR C 1 231 ? 97.584 -51.308 6.840 1.00 66.27 231 THR C N 1
ATOM 7621 C CA . THR C 1 231 ? 98.951 -51.378 7.361 1.00 70.17 231 THR C CA 1
ATOM 7622 C C . THR C 1 231 ? 99.734 -52.442 6.603 1.00 76.34 231 THR C C 1
ATOM 7623 O O . THR C 1 231 ? 100.966 -52.389 6.519 1.00 74.61 231 THR C O 1
ATOM 7627 N N . ASN C 1 232 ? 99.003 -53.407 6.048 1.00 84.46 232 ASN C N 1
ATOM 7628 C CA . ASN C 1 232 ? 99.606 -54.520 5.321 1.00 92.64 232 ASN C CA 1
ATOM 7629 C C . ASN C 1 232 ? 99.693 -54.296 3.810 1.00 95.33 232 ASN C C 1
ATOM 7630 O O . ASN C 1 232 ? 99.811 -55.254 3.044 1.00 95.63 232 ASN C O 1
ATOM 7635 N N . ASP C 1 233 ? 99.642 -53.036 3.386 1.00 97.97 233 ASP C N 1
ATOM 7636 C CA . ASP C 1 233 ? 99.776 -52.707 1.966 1.00 101.85 233 ASP C CA 1
ATOM 7637 C C . ASP C 1 233 ? 101.233 -52.510 1.544 1.00 99.72 233 ASP C C 1
ATOM 7638 O O . ASP C 1 233 ? 101.880 -51.529 1.930 1.00 99.65 233 ASP C O 1
ATOM 7643 N N . LYS C 1 234 ? 101.743 -53.455 0.757 1.00 94.49 234 LYS C N 1
ATOM 7644 C CA . LYS C 1 234 ? 103.068 -53.337 0.158 1.00 84.60 234 LYS C CA 1
ATOM 7645 C C . LYS C 1 234 ? 102.907 -52.833 -1.268 1.00 76.29 234 LYS C C 1
ATOM 7646 O O . LYS C 1 234 ? 102.205 -53.446 -2.074 1.00 78.50 234 LYS C O 1
ATOM 7652 N N . THR C 1 235 ? 103.546 -51.714 -1.582 1.00 62.86 235 THR C N 1
ATOM 7653 C CA . THR C 1 235 ? 103.397 -51.133 -2.905 1.00 50.56 235 THR C CA 1
ATOM 7654 C C . THR C 1 235 ? 104.662 -51.302 -3.726 1.00 46.42 235 THR C C 1
ATOM 7655 O O . THR C 1 235 ? 105.715 -51.676 -3.204 1.00 45.52 235 THR C O 1
ATOM 7659 N N . LYS C 1 236 ? 104.554 -51.021 -5.017 1.00 47.09 236 LYS C N 1
ATOM 7660 C CA . LYS C 1 236 ? 105.704 -51.123 -5.906 1.00 46.54 236 LYS C CA 1
ATOM 7661 C C . LYS C 1 236 ? 106.704 -49.983 -5.689 1.00 43.98 236 LYS C C 1
ATOM 7662 O O . LYS C 1 236 ? 107.910 -50.209 -5.676 1.00 44.62 236 LYS C O 1
ATOM 7668 N N . LEU C 1 237 ? 106.206 -48.767 -5.480 1.00 46.85 237 LEU C N 1
ATOM 7669 C CA . LEU C 1 237 ? 107.090 -47.608 -5.341 1.00 45.67 237 LEU C CA 1
ATOM 7670 C C . LEU C 1 237 ? 107.732 -47.444 -3.958 1.00 44.79 237 LEU C C 1
ATOM 7671 O O . LEU C 1 237 ? 108.850 -46.942 -3.851 1.00 44.10 237 LEU C O 1
ATOM 7676 N N . GLU C 1 238 ? 107.032 -47.871 -2.914 1.00 42.42 238 GLU C N 1
ATOM 7677 C CA . GLU C 1 238 ? 107.521 -47.721 -1.542 1.00 45.52 238 GLU C CA 1
ATOM 7678 C C . GLU C 1 238 ? 108.095 -46.330 -1.264 1.00 41.40 238 GLU C C 1
ATOM 7679 O O . GLU C 1 238 ? 109.280 -46.201 -0.947 1.00 39.70 238 GLU C O 1
ATOM 7685 N N . LEU C 1 239 ? 107.271 -45.297 -1.391 1.00 35.52 239 LEU C N 1
ATOM 7686 C CA . LEU C 1 239 ? 107.729 -43.931 -1.155 1.00 32.40 239 LEU C CA 1
ATOM 7687 C C . LEU C 1 239 ? 107.901 -43.624 0.336 1.00 35.87 239 LEU C C 1
ATOM 7688 O O . LEU C 1 239 ? 107.313 -44.289 1.191 1.00 31.76 239 LEU C O 1
ATOM 7693 N N . ASP C 1 240 ? 108.707 -42.611 0.637 1.00 34.74 240 ASP C N 1
ATOM 7694 C CA . ASP C 1 240 ? 108.828 -42.114 2.000 1.00 36.69 240 ASP C CA 1
ATOM 7695 C C . ASP C 1 240 ? 107.732 -41.080 2.225 1.00 35.86 240 ASP C C 1
ATOM 7696 O O . ASP C 1 240 ? 107.898 -39.901 1.921 1.00 33.39 240 ASP C O 1
ATOM 7701 N N . LEU C 1 241 ? 106.600 -41.538 2.743 1.00 31.73 241 LEU C N 1
ATOM 7702 C CA . LEU C 1 241 ? 105.494 -40.645 3.062 1.00 30.82 241 LEU C CA 1
ATOM 7703 C C . LEU C 1 241 ? 105.410 -40.464 4.577 1.00 34.13 241 LEU C C 1
ATOM 7704 O O . LEU C 1 241 ? 105.625 -41.410 5.343 1.00 34.75 241 LEU C O 1
ATOM 7709 N N . ARG C 1 242 ? 105.131 -39.236 5.004 1.00 30.05 242 ARG C N 1
ATOM 7710 C CA . ARG C 1 242 ? 105.073 -38.916 6.427 1.00 26.86 242 ARG C CA 1
ATOM 7711 C C . ARG C 1 242 ? 103.671 -38.424 6.800 1.00 27.56 242 ARG C C 1
ATOM 7712 O O . ARG C 1 242 ? 103.205 -37.409 6.285 1.00 27.37 242 ARG C O 1
ATOM 7720 N N . PRO C 1 243 ? 103.000 -39.157 7.698 1.00 27.47 243 PRO C N 1
ATOM 7721 C CA . PRO C 1 243 ? 101.615 -38.888 8.111 1.00 27.69 243 PRO C CA 1
ATOM 7722 C C . PRO C 1 243 ? 101.428 -37.425 8.488 1.00 22.75 243 PRO C C 1
ATOM 7723 O O . PRO C 1 243 ? 102.227 -36.891 9.248 1.00 22.40 243 PRO C O 1
ATOM 7727 N N . VAL C 1 244 ? 100.394 -36.782 7.965 1.00 20.60 244 VAL C N 1
ATOM 7728 C CA . VAL C 1 244 ? 100.170 -35.372 8.255 1.00 20.34 244 VAL C CA 1
ATOM 7729 C C . VAL C 1 244 ? 99.377 -35.149 9.560 1.00 26.53 244 VAL C C 1
ATOM 7730 O O . VAL C 1 244 ? 99.632 -34.194 10.315 1.00 23.95 244 VAL C O 1
ATOM 7734 N N . LEU C 1 245 ? 98.429 -36.041 9.831 1.00 23.68 245 LEU C N 1
ATOM 7735 C CA . LEU C 1 245 ? 97.511 -35.842 10.951 1.00 20.37 245 LEU C CA 1
ATOM 7736 C C . LEU C 1 245 ? 97.884 -36.619 12.203 1.00 23.35 245 LEU C C 1
ATOM 7737 O O . LEU C 1 245 ? 98.168 -37.817 12.131 1.00 26.22 245 LEU C O 1
ATOM 7742 N N . SER C 1 246 ? 97.853 -35.926 13.346 1.00 19.48 246 SER C N 1
ATOM 7743 C CA . SER C 1 246 ? 97.798 -36.566 14.668 1.00 22.01 246 SER C CA 1
ATOM 7744 C C . SER C 1 246 ? 96.529 -36.177 15.420 1.00 23.32 246 SER C C 1
ATOM 7745 O O . SER C 1 246 ? 96.039 -35.053 15.276 1.00 20.24 246 SER C O 1
ATOM 7748 N N . LEU C 1 247 ? 96.026 -37.100 16.243 1.00 22.49 247 LEU C N 1
ATOM 7749 C CA . LEU C 1 247 ? 94.863 -36.847 17.104 1.00 26.13 247 LEU C CA 1
ATOM 7750 C C . LEU C 1 247 ? 95.265 -36.908 18.573 1.00 24.10 247 LEU C C 1
ATOM 7751 O O . LEU C 1 247 ? 95.727 -37.947 19.052 1.00 20.41 247 LEU C O 1
ATOM 7756 N N . LYS C 1 248 ? 95.087 -35.792 19.279 1.00 23.40 248 LYS C N 1
ATOM 7757 C CA . LYS C 1 248 ? 95.535 -35.667 20.661 1.00 22.28 248 LYS C CA 1
ATOM 7758 C C . LYS C 1 248 ? 94.367 -35.333 21.598 1.00 19.98 248 LYS C C 1
ATOM 7759 O O . LYS C 1 248 ? 93.372 -34.738 21.172 1.00 16.02 248 LYS C O 1
ATOM 7765 N N . ALA C 1 249 ? 94.505 -35.695 22.874 1.00 19.78 249 ALA C N 1
ATOM 7766 C CA . ALA C 1 249 ? 93.576 -35.233 23.919 1.00 20.37 249 ALA C CA 1
ATOM 7767 C C . ALA C 1 249 ? 94.300 -35.121 25.261 1.00 21.14 249 ALA C C 1
ATOM 7768 O O . ALA C 1 249 ? 95.221 -35.889 25.526 1.00 18.70 249 ALA C O 1
ATOM 7770 N N . LYS C 1 250 ? 93.876 -34.169 26.094 1.00 17.87 250 LYS C N 1
ATOM 7771 C CA . LYS C 1 250 ? 94.493 -33.941 27.400 1.00 17.67 250 LYS C CA 1
ATOM 7772 C C . LYS C 1 250 ? 93.788 -34.745 28.474 1.00 18.82 250 LYS C C 1
ATOM 7773 O O . LYS C 1 250 ? 92.564 -34.856 28.472 1.00 21.42 250 LYS C O 1
ATOM 7779 N N . VAL C 1 251 ? 94.554 -35.288 29.408 1.00 18.09 251 VAL C N 1
ATOM 7780 C CA . VAL C 1 251 ? 93.972 -35.970 30.556 1.00 24.10 251 VAL C CA 1
ATOM 7781 C C . VAL C 1 251 ? 93.261 -34.953 31.433 1.00 19.00 251 VAL C C 1
ATOM 7782 O O . VAL C 1 251 ? 93.877 -33.995 31.902 1.00 23.67 251 VAL C O 1
ATOM 7786 N N . VAL C 1 252 ? 91.960 -35.141 31.646 1.00 21.01 252 VAL C N 1
ATOM 7787 C CA . VAL C 1 252 ? 91.217 -34.206 32.488 1.00 18.73 252 VAL C CA 1
ATOM 7788 C C . VAL C 1 252 ? 90.951 -34.735 33.890 1.00 18.16 252 VAL C C 1
ATOM 7789 O O . VAL C 1 252 ? 90.667 -33.957 34.796 1.00 20.59 252 VAL C O 1
ATOM 7793 N N . LEU C 1 253 ? 91.050 -36.046 34.081 1.00 17.75 253 LEU C N 1
ATOM 7794 C CA . LEU C 1 253 ? 90.844 -36.623 35.416 1.00 22.34 253 LEU C CA 1
ATOM 7795 C C . LEU C 1 253 ? 91.606 -37.933 35.562 1.00 20.17 253 LEU C C 1
ATOM 7796 O O . LEU C 1 253 ? 91.747 -38.694 34.614 1.00 22.64 253 LEU C O 1
ATOM 7801 N N . ILE C 1 254 ? 92.111 -38.182 36.760 1.00 20.40 254 ILE C N 1
ATOM 7802 C CA . ILE C 1 254 ? 92.684 -39.478 37.097 1.00 21.99 254 ILE C CA 1
ATOM 7803 C C . ILE C 1 254 ? 92.002 -39.967 38.369 1.00 19.13 254 ILE C C 1
ATOM 7804 O O . ILE C 1 254 ? 91.758 -39.184 39.281 1.00 20.33 254 ILE C O 1
ATOM 7809 N N . ARG C 1 255 ? 91.673 -41.250 38.416 1.00 17.31 255 ARG C N 1
ATOM 7810 C CA . ARG C 1 255 ? 91.066 -41.832 39.595 1.00 24.32 255 ARG C CA 1
ATOM 7811 C C . ARG C 1 255 ? 91.601 -43.234 39.783 1.00 25.73 255 ARG C C 1
ATOM 7812 O O . ARG C 1 255 ? 92.066 -43.857 38.835 1.00 27.66 255 ARG C O 1
ATOM 7820 N N . LYS C 1 256 ? 91.538 -43.727 41.012 1.00 30.31 256 LYS C N 1
ATOM 7821 C CA . LYS C 1 256 ? 91.906 -45.104 41.298 1.00 29.33 256 LYS C CA 1
ATOM 7822 C C . LYS C 1 256 ? 90.619 -45.913 41.254 1.00 28.13 256 LYS C C 1
ATOM 7823 O O . LYS C 1 256 ? 89.562 -45.408 41.596 1.00 31.39 256 LYS C O 1
ATOM 7829 N N . ILE C 1 257 ? 90.690 -47.152 40.794 1.00 32.57 257 ILE C N 1
ATOM 7830 C CA . ILE C 1 257 ? 89.567 -48.065 40.965 1.00 34.47 257 ILE C CA 1
ATOM 7831 C C . ILE C 1 257 ? 90.111 -49.343 41.581 1.00 39.45 257 ILE C C 1
ATOM 7832 O O . ILE C 1 257 ? 91.248 -49.739 41.313 1.00 39.05 257 ILE C O 1
ATOM 7837 N N . LYS C 1 258 ? 89.305 -49.972 42.423 1.00 37.73 258 LYS C N 1
ATOM 7838 C CA . LYS C 1 258 ? 89.745 -51.143 43.159 1.00 44.89 258 LYS C CA 1
ATOM 7839 C C . LYS C 1 258 ? 89.739 -52.353 42.251 1.00 39.28 258 LYS C C 1
ATOM 7840 O O . LYS C 1 258 ? 89.091 -52.346 41.206 1.00 36.82 258 LYS C O 1
ATOM 7846 N N . GLN C 1 259 ? 90.465 -53.392 42.649 1.00 43.24 259 GLN C N 1
ATOM 7847 C CA . GLN C 1 259 ? 90.377 -54.669 41.963 1.00 47.20 259 GLN C CA 1
ATOM 7848 C C . GLN C 1 259 ? 88.946 -55.179 42.056 1.00 45.76 259 GLN C C 1
ATOM 7849 O O . GLN C 1 259 ? 88.323 -55.104 43.111 1.00 48.25 259 GLN C O 1
ATOM 7855 N N . GLY C 1 260 ? 88.428 -55.689 40.945 1.00 46.92 260 GLY C N 1
ATOM 7856 C CA . GLY C 1 260 ? 87.066 -56.184 40.904 1.00 47.45 260 GLY C CA 1
ATOM 7857 C C . GLY C 1 260 ? 86.109 -55.172 40.309 1.00 48.13 260 GLY C C 1
ATOM 7858 O O . GLY C 1 260 ? 85.050 -55.535 39.802 1.00 49.53 260 GLY C O 1
ATOM 7859 N N . GLU C 1 261 ? 86.485 -53.897 40.363 1.00 42.38 261 GLU C N 1
ATOM 7860 C CA . GLU C 1 261 ? 85.652 -52.837 39.808 1.00 39.39 261 GLU C CA 1
ATOM 7861 C C . GLU C 1 261 ? 85.805 -52.692 38.291 1.00 41.96 261 GLU C C 1
ATOM 7862 O O . GLU C 1 261 ? 86.800 -53.120 37.703 1.00 49.27 261 GLU C O 1
ATOM 7868 N N . SER C 1 262 ? 84.806 -52.085 37.662 1.00 43.94 262 SER C N 1
ATOM 7869 C CA . SER C 1 262 ? 84.852 -51.819 36.227 1.00 42.37 262 SER C CA 1
ATOM 7870 C C . SER C 1 262 ? 84.719 -50.325 35.943 1.00 39.86 262 SER C C 1
ATOM 7871 O O . SER C 1 262 ? 84.753 -49.505 36.860 1.00 45.02 262 SER C O 1
ATOM 7874 N N . VAL C 1 263 ? 84.582 -49.979 34.666 1.00 38.32 263 VAL C N 1
ATOM 7875 C CA . VAL C 1 263 ? 84.328 -48.606 34.257 1.00 30.08 263 VAL C CA 1
ATOM 7876 C C . VAL C 1 263 ? 83.113 -48.650 33.342 1.00 36.25 263 VAL C C 1
ATOM 7877 O O . VAL C 1 263 ? 83.105 -49.392 32.364 1.00 34.06 263 VAL C O 1
ATOM 7881 N N . GLY C 1 264 ? 82.079 -47.881 33.676 1.00 35.41 264 GLY C N 1
ATOM 7882 C CA . GLY C 1 264 ? 80.835 -47.906 32.921 1.00 42.68 264 GLY C CA 1
ATOM 7883 C C . GLY C 1 264 ? 80.058 -49.196 33.137 1.00 49.35 264 GLY C C 1
ATOM 7884 O O . GLY C 1 264 ? 79.118 -49.496 32.390 1.00 46.82 264 GLY C O 1
ATOM 7885 N N . TYR C 1 265 ? 80.450 -49.944 34.172 1.00 51.80 265 TYR C N 1
ATOM 7886 C CA . TYR C 1 265 ? 79.914 -51.281 34.465 1.00 57.65 265 TYR C CA 1
ATOM 7887 C C . TYR C 1 265 ? 79.939 -52.168 33.230 1.00 61.27 265 TYR C C 1
ATOM 7888 O O . TYR C 1 265 ? 78.919 -52.725 32.828 1.00 59.93 265 TYR C O 1
ATOM 7897 N N . SER C 1 266 ? 81.117 -52.285 32.627 1.00 65.21 266 SER C N 1
ATOM 7898 C CA . SER C 1 266 ? 81.277 -53.044 31.392 1.00 67.46 266 SER C CA 1
ATOM 7899 C C . SER C 1 266 ? 81.413 -54.530 31.683 1.00 72.67 266 SER C C 1
ATOM 7900 O O . SER C 1 266 ? 82.175 -54.938 32.563 1.00 73.77 266 SER C O 1
ATOM 7903 N N . ARG C 1 267 ? 80.668 -55.340 30.940 1.00 76.02 267 ARG C N 1
ATOM 7904 C CA . ARG C 1 267 ? 80.772 -56.788 31.063 1.00 80.85 267 ARG C CA 1
ATOM 7905 C C . ARG C 1 267 ? 82.079 -57.267 30.435 1.00 78.70 267 ARG C C 1
ATOM 7906 O O . ARG C 1 267 ? 82.478 -58.421 30.602 1.00 77.96 267 ARG C O 1
ATOM 7914 N N . ALA C 1 268 ? 82.746 -56.362 29.725 1.00 75.79 268 ALA C N 1
ATOM 7915 C CA . ALA C 1 268 ? 83.975 -56.686 29.014 1.00 76.24 268 ALA C CA 1
ATOM 7916 C C . ALA C 1 268 ? 85.245 -56.340 29.805 1.00 75.80 268 ALA C C 1
ATOM 7917 O O . ALA C 1 268 ? 86.253 -57.039 29.693 1.00 76.04 268 ALA C O 1
ATOM 7919 N N . PHE C 1 269 ? 85.202 -55.263 30.591 1.00 70.35 269 PHE C N 1
ATOM 7920 C CA . PHE C 1 269 ? 86.349 -54.895 31.427 1.00 59.82 269 PHE C CA 1
ATOM 7921 C C . PHE C 1 269 ? 86.083 -55.017 32.922 1.00 52.80 269 PHE C C 1
ATOM 7922 O O . PHE C 1 269 ? 85.124 -54.456 33.448 1.00 41.39 269 PHE C O 1
ATOM 7930 N N . THR C 1 270 ? 86.960 -55.734 33.608 1.00 55.24 270 THR C N 1
ATOM 7931 C CA . THR C 1 270 ? 86.894 -55.809 35.057 1.00 56.12 270 THR C CA 1
ATOM 7932 C C . THR C 1 270 ? 88.314 -55.831 35.627 1.00 57.06 270 THR C C 1
ATOM 7933 O O . THR C 1 270 ? 89.145 -56.640 35.215 1.00 57.22 270 THR C O 1
ATOM 7937 N N . ALA C 1 271 ? 88.588 -54.917 36.554 1.00 56.26 271 ALA C N 1
ATOM 7938 C CA . ALA C 1 271 ? 89.950 -54.691 37.041 1.00 54.79 271 ALA C CA 1
ATOM 7939 C C . ALA C 1 271 ? 90.625 -55.944 37.597 1.00 55.56 271 ALA C C 1
ATOM 7940 O O . ALA C 1 271 ? 90.175 -56.526 38.576 1.00 55.18 271 ALA C O 1
ATOM 7942 N N . THR C 1 272 ? 91.710 -56.355 36.954 1.00 55.93 272 THR C N 1
ATOM 7943 C CA . THR C 1 272 ? 92.486 -57.500 37.405 1.00 56.50 272 THR C CA 1
ATOM 7944 C C . THR C 1 272 ? 93.227 -57.176 38.698 1.00 54.41 272 THR C C 1
ATOM 7945 O O . THR C 1 272 ? 93.540 -58.068 39.484 1.00 54.18 272 THR C O 1
ATOM 7949 N N . ARG C 1 273 ? 93.502 -55.892 38.906 1.00 52.09 273 ARG C N 1
ATOM 7950 C CA . ARG C 1 273 ? 94.167 -55.406 40.111 1.00 46.52 273 ARG C CA 1
ATOM 7951 C C . ARG C 1 273 ? 93.759 -53.953 40.314 1.00 43.19 273 ARG C C 1
ATOM 7952 O O . ARG C 1 273 ? 93.073 -53.382 39.465 1.00 40.28 273 ARG C O 1
ATOM 7960 N N . ASP C 1 274 ? 94.160 -53.361 41.437 1.00 43.75 274 ASP C N 1
ATOM 7961 C CA . ASP C 1 274 ? 93.918 -51.939 41.661 1.00 41.45 274 ASP C CA 1
ATOM 7962 C C . ASP C 1 274 ? 94.541 -51.194 40.492 1.00 33.07 274 ASP C C 1
ATOM 7963 O O . ASP C 1 274 ? 95.671 -51.474 40.096 1.00 31.77 274 ASP C O 1
ATOM 7968 N N . SER C 1 275 ? 93.794 -50.266 39.921 1.00 29.87 275 SER C N 1
ATOM 7969 C CA . SER C 1 275 ? 94.210 -49.646 38.682 1.00 31.00 275 SER C CA 1
ATOM 7970 C C . SER C 1 275 ? 94.044 -48.149 38.747 1.00 28.97 275 SER C C 1
ATOM 7971 O O . SER C 1 275 ? 93.218 -47.637 39.489 1.00 26.51 275 SER C O 1
ATOM 7974 N N . LEU C 1 276 ? 94.814 -47.443 37.940 1.00 26.89 276 LEU C N 1
ATOM 7975 C CA . LEU C 1 276 ? 94.610 -46.011 37.812 1.00 27.76 276 LEU C CA 1
ATOM 7976 C C . LEU C 1 276 ? 94.123 -45.673 36.422 1.00 22.91 276 LEU C C 1
ATOM 7977 O O . LEU C 1 276 ? 94.723 -46.075 35.431 1.00 23.61 276 LEU C O 1
ATOM 7982 N N . ILE C 1 277 ? 93.022 -44.938 36.374 1.00 25.97 277 ILE C N 1
ATOM 7983 C CA . ILE C 1 277 ? 92.325 -44.639 35.132 1.00 25.64 277 ILE C CA 1
ATOM 7984 C C . ILE C 1 277 ? 92.463 -43.159 34.814 1.00 23.70 277 ILE C C 1
ATOM 7985 O O . ILE C 1 277 ? 92.312 -42.304 35.689 1.00 19.97 277 ILE C O 1
ATOM 7990 N N . ALA C 1 278 ? 92.770 -42.849 33.562 1.00 24.65 278 ALA C N 1
ATOM 7991 C CA . ALA C 1 278 ? 92.832 -41.462 33.133 1.00 20.43 278 ALA C CA 1
ATOM 7992 C C . ALA C 1 278 ? 91.633 -41.182 32.234 1.00 23.86 278 ALA C C 1
ATOM 7993 O O . ALA C 1 278 ? 91.301 -41.995 31.363 1.00 21.21 278 ALA C O 1
ATOM 7995 N N . ILE C 1 279 ? 90.979 -40.043 32.438 1.00 19.26 279 ILE C N 1
ATOM 7996 C CA . ILE C 1 279 ? 89.832 -39.695 31.608 1.00 20.53 279 ILE C CA 1
ATOM 7997 C C . ILE C 1 279 ? 90.244 -38.722 30.513 1.00 23.20 279 ILE C C 1
ATOM 7998 O O . ILE C 1 279 ? 90.855 -37.683 30.800 1.00 20.90 279 ILE C O 1
ATOM 8003 N N . LEU C 1 280 ? 89.887 -39.072 29.271 1.00 17.79 280 LEU C N 1
ATOM 8004 C CA . LEU C 1 280 ? 90.114 -38.242 28.091 1.00 18.00 280 LEU C CA 1
ATOM 8005 C C . LEU C 1 280 ? 88.793 -37.707 27.544 1.00 19.06 280 LEU C C 1
ATOM 8006 O O . LEU C 1 280 ? 87.846 -38.462 27.304 1.00 16.44 280 LEU C O 1
ATOM 8011 N N . PRO C 1 281 ? 88.733 -36.395 27.325 1.00 19.24 281 PRO C N 1
ATOM 8012 C CA . PRO C 1 281 ? 87.515 -35.719 26.891 1.00 19.83 281 PRO C CA 1
ATOM 8013 C C . PRO C 1 281 ? 87.349 -35.825 25.387 1.00 22.22 281 PRO C C 1
ATOM 8014 O O . PRO C 1 281 ? 87.227 -34.800 24.715 1.00 22.89 281 PRO C O 1
ATOM 8018 N N . ILE C 1 282 ? 87.374 -37.049 24.871 1.00 19.00 282 ILE C N 1
ATOM 8019 C CA . ILE C 1 282 ? 87.083 -37.300 23.466 1.00 15.95 282 ILE C CA 1
ATOM 8020 C C . ILE C 1 282 ? 86.277 -38.593 23.341 1.00 19.15 282 ILE C C 1
ATOM 8021 O O . ILE C 1 282 ? 86.546 -39.568 24.044 1.00 20.81 282 ILE C O 1
ATOM 8026 N N . GLY C 1 283 ? 85.294 -38.610 22.442 1.00 22.09 283 GLY C N 1
ATOM 8027 C CA . GLY C 1 283 ? 84.476 -39.797 22.259 1.00 21.06 283 GLY C CA 1
ATOM 8028 C C . GLY C 1 283 ? 84.064 -40.031 20.818 1.00 25.44 283 GLY C C 1
ATOM 8029 O O . GLY C 1 283 ? 84.658 -39.464 19.906 1.00 20.38 283 GLY C O 1
ATOM 8030 N N . TYR C 1 284 ? 83.034 -40.846 20.610 1.00 27.63 284 TYR C N 1
ATOM 8031 C CA . TYR C 1 284 ? 82.618 -41.172 19.254 1.00 21.05 284 TYR C CA 1
ATOM 8032 C C . TYR C 1 284 ? 81.978 -40.017 18.487 1.00 25.51 284 TYR C C 1
ATOM 8033 O O . TYR C 1 284 ? 82.011 -39.999 17.261 1.00 24.99 284 TYR C O 1
ATOM 8042 N N . ALA C 1 285 ? 81.420 -39.032 19.180 1.00 26.10 285 ALA C N 1
ATOM 8043 C CA . ALA C 1 285 ? 80.874 -37.889 18.447 1.00 28.39 285 ALA C CA 1
ATOM 8044 C C . ALA C 1 285 ? 81.983 -37.023 17.849 1.00 22.70 285 ALA C C 1
ATOM 8045 O O . ALA C 1 285 ? 81.715 -36.184 16.997 1.00 18.98 285 ALA C O 1
ATOM 8047 N N . ASP C 1 286 ? 83.210 -37.202 18.335 1.00 20.35 286 ASP C N 1
ATOM 8048 C CA . ASP C 1 286 ? 84.386 -36.507 17.798 1.00 22.03 286 ASP C CA 1
ATOM 8049 C C . ASP C 1 286 ? 85.023 -37.314 16.670 1.00 20.23 286 ASP C C 1
ATOM 8050 O O . ASP C 1 286 ? 86.010 -36.892 16.071 1.00 21.17 286 ASP C O 1
ATOM 8055 N N . GLY C 1 287 ? 84.476 -38.493 16.412 1.00 19.27 287 GLY C N 1
ATOM 8056 C CA . GLY C 1 287 ? 84.914 -39.285 15.279 1.00 21.05 287 GLY C CA 1
ATOM 8057 C C . GLY C 1 287 ? 85.877 -40.384 15.653 1.00 23.77 287 GLY C C 1
ATOM 8058 O O . GLY C 1 287 ? 86.458 -41.031 14.784 1.00 29.01 287 GLY C O 1
ATOM 8059 N N . PHE C 1 288 ? 86.059 -40.601 16.949 1.00 18.33 288 PHE C N 1
ATOM 8060 C CA . PHE C 1 288 ? 86.862 -41.724 17.394 1.00 19.82 288 PHE C CA 1
ATOM 8061 C C . PHE C 1 288 ? 85.930 -42.916 17.586 1.00 25.47 288 PHE C C 1
ATOM 8062 O O . PHE C 1 288 ? 85.121 -42.935 18.515 1.00 23.08 288 PHE C O 1
ATOM 8070 N N . PRO C 1 289 ? 86.033 -43.915 16.696 1.00 27.54 289 PRO C N 1
ATOM 8071 C CA . PRO C 1 289 ? 85.047 -44.998 16.582 1.00 28.42 289 PRO C CA 1
ATOM 8072 C C . PRO C 1 289 ? 84.729 -45.744 17.879 1.00 28.90 289 PRO C C 1
ATOM 8073 O O . PRO C 1 289 ? 85.621 -46.190 18.608 1.00 23.24 289 PRO C O 1
ATOM 8077 N N . ARG C 1 290 ? 83.432 -45.883 18.127 1.00 22.76 290 ARG C N 1
ATOM 8078 C CA . ARG C 1 290 ? 82.929 -46.565 19.301 1.00 26.69 290 ARG C CA 1
ATOM 8079 C C . ARG C 1 290 ? 83.383 -48.017 19.326 1.00 25.96 290 ARG C C 1
ATOM 8080 O O . ARG C 1 290 ? 83.625 -48.571 20.390 1.00 31.79 290 ARG C O 1
ATOM 8088 N N . ASN C 1 291 ? 83.508 -48.637 18.159 1.00 24.64 291 ASN C N 1
ATOM 8089 C CA . ASN C 1 291 ? 83.862 -50.052 18.126 1.00 31.34 291 ASN C CA 1
ATOM 8090 C C . ASN C 1 291 ? 85.329 -50.339 18.481 1.00 33.08 291 ASN C C 1
ATOM 8091 O O . ASN C 1 291 ? 85.778 -51.488 18.440 1.00 36.75 291 ASN C O 1
ATOM 8096 N N . LEU C 1 292 ? 86.060 -49.292 18.853 1.00 28.50 292 LEU C N 1
ATOM 8097 C CA . LEU C 1 292 ? 87.378 -49.454 19.443 1.00 30.21 292 LEU C CA 1
ATOM 8098 C C . LEU C 1 292 ? 87.247 -49.671 20.953 1.00 41.88 292 LEU C C 1
ATOM 8099 O O . LEU C 1 292 ? 88.222 -49.526 21.691 1.00 46.71 292 LEU C O 1
ATOM 8104 N N . SER C 1 293 ? 86.042 -49.996 21.417 1.00 45.68 293 SER C N 1
ATOM 8105 C CA . SER C 1 293 ? 85.793 -50.181 22.851 1.00 46.45 293 SER C CA 1
ATOM 8106 C C . SER C 1 293 ? 86.373 -51.511 23.315 1.00 52.61 293 SER C C 1
ATOM 8107 O O . SER C 1 293 ? 86.445 -52.460 22.536 1.00 57.97 293 SER C O 1
ATOM 8110 N N . ASN C 1 296 ? 91.457 -54.357 21.772 1.00 70.56 296 ASN C N 1
ATOM 8111 C CA . ASN C 1 296 ? 92.892 -54.259 22.038 1.00 71.39 296 ASN C CA 1
ATOM 8112 C C . ASN C 1 296 ? 93.469 -52.865 21.778 1.00 63.03 296 ASN C C 1
ATOM 8113 O O . ASN C 1 296 ? 94.686 -52.685 21.734 1.00 63.70 296 ASN C O 1
ATOM 8118 N N . SER C 1 297 ? 92.587 -51.883 21.614 1.00 53.70 297 SER C N 1
ATOM 8119 C CA . SER C 1 297 ? 92.991 -50.519 21.285 1.00 44.24 297 SER C CA 1
ATOM 8120 C C . SER C 1 297 ? 93.585 -49.776 22.482 1.00 34.72 297 SER C C 1
ATOM 8121 O O . SER C 1 297 ? 93.227 -50.045 23.628 1.00 28.79 297 SER C O 1
ATOM 8124 N N . TYR C 1 298 ? 94.479 -48.831 22.207 1.00 22.89 298 TYR C N 1
ATOM 8125 C CA . TYR C 1 298 ? 95.196 -48.130 23.266 1.00 24.55 298 TYR C CA 1
ATOM 8126 C C . TYR C 1 298 ? 95.572 -46.732 22.802 1.00 24.99 298 TYR C C 1
ATOM 8127 O O . TYR C 1 298 ? 95.448 -46.419 21.621 1.00 23.82 298 TYR C O 1
ATOM 8136 N N . VAL C 1 299 ? 96.020 -45.891 23.726 1.00 20.22 299 VAL C N 1
ATOM 8137 C CA . VAL C 1 299 ? 96.528 -44.576 23.351 1.00 22.17 299 VAL C CA 1
ATOM 8138 C C . VAL C 1 299 ? 97.957 -44.479 23.870 1.00 26.01 299 VAL C C 1
ATOM 8139 O O . VAL C 1 299 ? 98.379 -45.317 24.671 1.00 19.78 299 VAL C O 1
ATOM 8143 N N . LEU C 1 300 ? 98.710 -43.486 23.400 1.00 22.09 300 LEU C N 1
ATOM 8144 C CA . LEU C 1 300 ? 100.066 -43.291 23.901 1.00 28.25 300 LEU C CA 1
ATOM 8145 C C . LEU C 1 300 ? 100.136 -42.121 24.870 1.00 28.18 300 LEU C C 1
ATOM 8146 O O . LEU C 1 300 ? 99.697 -41.011 24.559 1.00 25.90 300 LEU C O 1
ATOM 8151 N N . ILE C 1 301 ? 100.688 -42.393 26.050 1.00 24.89 301 ILE C N 1
ATOM 8152 C CA . ILE C 1 301 ? 100.937 -41.378 27.056 1.00 24.40 301 ILE C CA 1
ATOM 8153 C C . ILE C 1 301 ? 102.330 -41.652 27.604 1.00 25.73 301 ILE C C 1
ATOM 8154 O O . ILE C 1 301 ? 102.649 -42.788 27.969 1.00 25.75 301 ILE C O 1
ATOM 8159 N N . GLY C 1 302 ? 103.166 -40.625 27.656 1.00 24.07 302 GLY C N 1
ATOM 8160 C CA . GLY C 1 302 ? 104.543 -40.816 28.081 1.00 26.38 302 GLY C CA 1
ATOM 8161 C C . GLY C 1 302 ? 105.276 -41.848 27.231 1.00 29.62 302 GLY C C 1
ATOM 8162 O O . GLY C 1 302 ? 106.199 -42.509 27.707 1.00 31.71 302 GLY C O 1
ATOM 8163 N N . GLY C 1 303 ? 104.864 -41.995 25.973 1.00 25.58 303 GLY C N 1
ATOM 8164 C CA . GLY C 1 303 ? 105.520 -42.927 25.070 1.00 23.62 303 GLY C CA 1
ATOM 8165 C C . GLY C 1 303 ? 105.167 -44.375 25.362 1.00 22.96 303 GLY C C 1
ATOM 8166 O O . GLY C 1 303 ? 105.711 -45.304 24.765 1.00 33.34 303 GLY C O 1
ATOM 8167 N N . ARG C 1 304 ? 104.240 -44.567 26.282 1.00 21.27 304 ARG C N 1
ATOM 8168 C CA A ARG C 1 304 ? 103.804 -45.905 26.665 0.57 27.13 304 ARG C CA 1
ATOM 8169 C CA B ARG C 1 304 ? 103.802 -45.901 26.674 0.43 26.86 304 ARG C CA 1
ATOM 8170 C C . ARG C 1 304 ? 102.356 -46.125 26.247 1.00 23.97 304 ARG C C 1
ATOM 8171 O O . ARG C 1 304 ? 101.603 -45.162 26.048 1.00 23.84 304 ARG C O 1
ATOM 8186 N N . GLN C 1 305 ? 101.969 -47.392 26.113 1.00 24.06 305 GLN C N 1
ATOM 8187 C CA . GLN C 1 305 ? 100.604 -47.741 25.718 1.00 23.15 305 GLN C CA 1
ATOM 8188 C C . GLN C 1 305 ? 99.656 -47.745 26.922 1.00 27.25 305 GLN C C 1
ATOM 8189 O O . GLN C 1 305 ? 99.927 -48.398 27.930 1.00 30.03 305 GLN C O 1
ATOM 8195 N N . ALA C 1 306 ? 98.543 -47.021 26.811 1.00 20.63 306 ALA C N 1
ATOM 8196 C CA . ALA C 1 306 ? 97.504 -47.054 27.831 1.00 22.97 306 ALA C CA 1
ATOM 8197 C C . ALA C 1 306 ? 96.235 -47.590 27.181 1.00 25.46 306 ALA C C 1
ATOM 8198 O O . ALA C 1 306 ? 95.647 -46.917 26.336 1.00 20.66 306 ALA C O 1
ATOM 8200 N N . PRO C 1 307 ? 95.828 -48.816 27.549 1.00 23.59 307 PRO C N 1
ATOM 8201 C CA . PRO C 1 307 ? 94.674 -49.443 26.908 1.00 23.88 307 PRO C CA 1
ATOM 8202 C C . PRO C 1 307 ? 93.417 -48.649 27.205 1.00 28.78 307 PRO C C 1
ATOM 8203 O O . PRO C 1 307 ? 93.251 -48.136 28.313 1.00 28.05 307 PRO C O 1
ATOM 8207 N N . ILE C 1 308 ? 92.547 -48.535 26.213 1.00 25.98 308 ILE C N 1
ATOM 8208 C CA . ILE C 1 308 ? 91.217 -48.013 26.444 1.00 26.36 308 ILE C CA 1
ATOM 8209 C C . ILE C 1 308 ? 90.487 -49.053 27.287 1.00 28.86 308 ILE C C 1
ATOM 8210 O O . ILE C 1 308 ? 90.593 -50.255 27.036 1.00 30.79 308 ILE C O 1
ATOM 8215 N N . VAL C 1 309 ? 89.781 -48.606 28.316 1.00 22.94 309 VAL C N 1
ATOM 8216 C CA . VAL C 1 309 ? 89.054 -49.547 29.155 1.00 25.20 309 VAL C CA 1
ATOM 8217 C C . VAL C 1 309 ? 87.604 -49.113 29.238 1.00 24.72 309 VAL C C 1
ATOM 8218 O O . VAL C 1 309 ? 87.307 -47.924 29.361 1.00 27.88 309 VAL C O 1
ATOM 8222 N N . GLY C 1 310 ? 86.701 -50.080 29.150 1.00 27.85 310 GLY C N 1
ATOM 8223 C CA . GLY C 1 310 ? 85.284 -49.769 29.109 1.00 27.15 310 GLY C CA 1
ATOM 8224 C C . GLY C 1 310 ? 84.870 -49.184 27.770 1.00 21.37 310 GLY C C 1
ATOM 8225 O O . GLY C 1 310 ? 85.716 -48.829 26.945 1.00 25.49 310 GLY C O 1
ATOM 8226 N N . LYS C 1 311 ? 83.566 -49.067 27.552 1.00 18.37 311 LYS C N 1
ATOM 8227 C CA . LYS C 1 311 ? 83.063 -48.588 26.280 1.00 26.09 311 LYS C CA 1
ATOM 8228 C C . LYS C 1 311 ? 83.434 -47.115 26.088 1.00 26.07 311 LYS C C 1
ATOM 8229 O O . LYS C 1 311 ? 83.564 -46.357 27.052 1.00 24.78 311 LYS C O 1
ATOM 8235 N N . ILE C 1 312 ? 83.637 -46.732 24.832 1.00 18.19 312 ILE C N 1
ATOM 8236 C CA . ILE C 1 312 ? 83.852 -45.343 24.468 1.00 17.29 312 ILE C CA 1
ATOM 8237 C C . ILE C 1 312 ? 82.512 -44.629 24.491 1.00 22.28 312 ILE C C 1
ATOM 8238 O O . ILE C 1 312 ? 81.541 -45.115 23.932 1.00 23.47 312 ILE C O 1
ATOM 8243 N N . CYS C 1 313 ? 82.447 -43.488 25.167 1.00 19.20 313 CYS C N 1
ATOM 8244 C CA . CYS C 1 313 ? 81.204 -42.748 25.264 1.00 18.45 313 CYS C CA 1
ATOM 8245 C C . CYS C 1 313 ? 81.143 -41.671 24.187 1.00 23.96 313 CYS C C 1
ATOM 8246 O O . CYS C 1 313 ? 82.054 -41.555 23.368 1.00 22.45 313 CYS C O 1
ATOM 8257 N N . ASP C 1 315 ? 81.404 -38.412 24.376 1.00 15.45 315 ASP C N 1
ATOM 8258 C CA . ASP C 1 315 ? 82.322 -37.283 24.469 1.00 19.10 315 ASP C CA 1
ATOM 8259 C C . ASP C 1 315 ? 83.520 -37.542 25.380 1.00 21.82 315 ASP C C 1
ATOM 8260 O O . ASP C 1 315 ? 84.260 -36.619 25.711 1.00 21.07 315 ASP C O 1
ATOM 8265 N N . GLN C 1 316 ? 83.711 -38.788 25.789 1.00 19.08 316 GLN C N 1
ATOM 8266 C CA . GLN C 1 316 ? 84.815 -39.118 26.678 1.00 19.26 316 GLN C CA 1
ATOM 8267 C C . GLN C 1 316 ? 85.107 -40.599 26.584 1.00 20.38 316 GLN C C 1
ATOM 8268 O O . GLN C 1 316 ? 84.288 -41.367 26.078 1.00 20.36 316 GLN C O 1
ATOM 8274 N N . LEU C 1 317 ? 86.282 -40.986 27.069 1.00 15.43 317 LEU C N 1
ATOM 8275 C CA . LEU C 1 317 ? 86.646 -42.385 27.163 1.00 20.39 317 LEU C CA 1
ATOM 8276 C C . LEU C 1 317 ? 87.664 -42.535 28.287 1.00 22.53 317 LEU C C 1
ATOM 8277 O O . LEU C 1 317 ? 88.120 -41.538 28.847 1.00 24.51 317 LEU C O 1
ATOM 8282 N N . ALA C 1 318 ? 88.022 -43.771 28.614 1.00 25.99 318 ALA C N 1
ATOM 8283 C CA . ALA C 1 318 ? 88.959 -44.017 29.707 1.00 24.29 318 ALA C CA 1
ATOM 8284 C C . ALA C 1 318 ? 90.077 -44.956 29.293 1.00 23.29 318 ALA C C 1
ATOM 8285 O O . ALA C 1 318 ? 89.832 -45.965 28.630 1.00 18.84 318 ALA C O 1
ATOM 8287 N N . VAL C 1 319 ? 91.292 -44.645 29.736 1.00 22.85 319 VAL C N 1
ATOM 8288 C CA . VAL C 1 319 ? 92.442 -45.507 29.509 1.00 26.57 319 VAL C CA 1
ATOM 8289 C C . VAL C 1 319 ? 93.150 -45.871 30.819 1.00 30.29 319 VAL C C 1
ATOM 8290 O O . VAL C 1 319 ? 93.131 -45.108 31.786 1.00 28.91 319 VAL C O 1
ATOM 8294 N N . ASP C 1 320 ? 93.771 -47.045 30.835 1.00 26.55 320 ASP C N 1
ATOM 8295 C CA . ASP C 1 320 ? 94.451 -47.546 32.015 1.00 26.52 320 ASP C CA 1
ATOM 8296 C C . ASP C 1 320 ? 95.889 -47.017 32.059 1.00 29.16 320 ASP C C 1
ATOM 8297 O O . ASP C 1 320 ? 96.712 -47.389 31.221 1.00 25.71 320 ASP C O 1
ATOM 8302 N N . VAL C 1 321 ? 96.199 -46.165 33.035 1.00 24.20 321 VAL C N 1
ATOM 8303 C CA . VAL C 1 321 ? 97.553 -45.613 33.128 1.00 29.37 321 VAL C CA 1
ATOM 8304 C C . VAL C 1 321 ? 98.325 -46.171 34.323 1.00 27.07 321 VAL C C 1
ATOM 8305 O O . VAL C 1 321 ? 99.319 -45.584 34.738 1.00 23.05 321 VAL C O 1
ATOM 8309 N N . THR C 1 322 ? 97.872 -47.308 34.851 1.00 26.41 322 THR C N 1
ATOM 8310 C CA . THR C 1 322 ? 98.462 -47.920 36.049 1.00 26.52 322 THR C CA 1
ATOM 8311 C C . THR C 1 322 ? 99.992 -48.048 35.984 1.00 34.57 322 THR C C 1
ATOM 8312 O O . THR C 1 322 ? 100.706 -47.798 36.969 1.00 28.46 322 THR C O 1
ATOM 8316 N N . ASP C 1 323 ? 100.500 -48.422 34.816 1.00 34.14 323 ASP C N 1
ATOM 8317 C CA . ASP C 1 323 ? 101.916 -48.740 34.694 1.00 29.60 323 ASP C CA 1
ATOM 8318 C C . ASP C 1 323 ? 102.733 -47.595 34.135 1.00 28.63 323 ASP C C 1
ATOM 8319 O O . ASP C 1 323 ? 103.898 -47.774 33.793 1.00 33.29 323 ASP C O 1
ATOM 8324 N N . ILE C 1 324 ? 102.143 -46.414 34.044 1.00 23.91 324 ILE C N 1
ATOM 8325 C CA . ILE C 1 324 ? 102.833 -45.318 33.370 1.00 24.55 324 ILE C CA 1
ATOM 8326 C C . ILE C 1 324 ? 103.129 -44.172 34.332 1.00 22.77 324 ILE C C 1
ATOM 8327 O O . ILE C 1 324 ? 102.222 -43.523 34.818 1.00 23.25 324 ILE C O 1
ATOM 8332 N N . PRO C 1 325 ? 104.414 -43.921 34.606 1.00 29.50 325 PRO C N 1
ATOM 8333 C CA . PRO C 1 325 ? 104.762 -42.841 35.534 1.00 27.93 325 PRO C CA 1
ATOM 8334 C C . PRO C 1 325 ? 104.612 -41.471 34.885 1.00 28.47 325 PRO C C 1
ATOM 8335 O O . PRO C 1 325 ? 104.519 -41.377 33.655 1.00 30.46 325 PRO C O 1
ATOM 8339 N N . ASN C 1 326 ? 104.561 -40.434 35.716 1.00 19.48 326 ASN C N 1
ATOM 8340 C CA . ASN C 1 326 ? 104.568 -39.048 35.257 1.00 22.12 326 ASN C CA 1
ATOM 8341 C C . ASN C 1 326 ? 103.327 -38.683 34.430 1.00 28.61 326 ASN C C 1
ATOM 8342 O O . ASN C 1 326 ? 103.406 -37.912 33.475 1.00 28.93 326 ASN C O 1
ATOM 8347 N N . VAL C 1 327 ? 102.189 -39.261 34.796 1.00 29.30 327 VAL C N 1
ATOM 8348 C CA . VAL C 1 327 ? 100.919 -38.939 34.153 1.00 27.07 327 VAL C CA 1
ATOM 8349 C C . VAL C 1 327 ? 100.149 -38.033 35.080 1.00 28.16 327 VAL C C 1
ATOM 8350 O O . VAL C 1 327 ? 100.011 -38.337 36.256 1.00 32.75 327 VAL C O 1
ATOM 8354 N N . LYS C 1 328 ? 99.668 -36.906 34.572 1.00 24.04 328 LYS C N 1
ATOM 8355 C CA . LYS C 1 328 ? 98.948 -35.970 35.430 1.00 25.90 328 LYS C CA 1
ATOM 8356 C C . LYS C 1 328 ? 97.818 -35.334 34.647 1.00 28.53 328 LYS C C 1
ATOM 8357 O O . LYS C 1 328 ? 97.686 -35.573 33.452 1.00 25.45 328 LYS C O 1
ATOM 8363 N N . THR C 1 329 ? 96.991 -34.539 35.308 1.00 19.43 329 THR C N 1
ATOM 8364 C CA . THR C 1 329 ? 95.983 -33.826 34.561 1.00 27.47 329 THR C CA 1
ATOM 8365 C C . THR C 1 329 ? 96.761 -32.874 33.672 1.00 29.09 329 THR C C 1
ATOM 8366 O O . THR C 1 329 ? 97.750 -32.285 34.106 1.00 21.53 329 THR C O 1
ATOM 8370 N N . GLY C 1 330 ? 96.358 -32.789 32.404 1.00 26.39 330 GLY C N 1
ATOM 8371 C CA . GLY C 1 330 ? 97.056 -31.947 31.462 1.00 19.90 330 GLY C CA 1
ATOM 8372 C C . GLY C 1 330 ? 98.036 -32.732 30.603 1.00 21.69 330 GLY C C 1
ATOM 8373 O O . GLY C 1 330 ? 98.529 -32.205 29.622 1.00 24.03 330 GLY C O 1
ATOM 8374 N N . SER C 1 331 ? 98.307 -33.982 30.975 1.00 17.97 331 SER C N 1
ATOM 8375 C CA . SER C 1 331 ? 99.144 -34.861 30.170 1.00 19.72 331 SER C CA 1
ATOM 8376 C C . SER C 1 331 ? 98.499 -35.089 28.812 1.00 22.55 331 SER C C 1
ATOM 8377 O O . SER C 1 331 ? 97.274 -35.209 28.711 1.00 20.88 331 SER C O 1
ATOM 8380 N N . ILE C 1 332 ? 99.327 -35.137 27.768 1.00 22.30 332 ILE C N 1
ATOM 8381 C CA . ILE C 1 332 ? 98.836 -35.295 26.401 1.00 20.93 332 ILE C CA 1
ATOM 8382 C C . ILE C 1 332 ? 98.801 -36.761 25.991 1.00 22.52 332 ILE C C 1
ATOM 8383 O O . ILE C 1 332 ? 99.824 -37.433 25.992 1.00 20.55 332 ILE C O 1
ATOM 8388 N N . ALA C 1 333 ? 97.615 -37.255 25.646 1.00 19.20 333 ALA C N 1
ATOM 8389 C CA . ALA C 1 333 ? 97.497 -38.592 25.076 1.00 15.69 333 ALA C CA 1
ATOM 8390 C C . ALA C 1 333 ? 97.485 -38.496 23.554 1.00 20.55 333 ALA C C 1
ATOM 8391 O O . ALA C 1 333 ? 96.861 -37.599 22.989 1.00 20.04 333 ALA C O 1
ATOM 8393 N N . THR C 1 334 ? 98.148 -39.439 22.897 1.00 18.93 334 THR C N 1
ATOM 8394 C CA . THR C 1 334 ? 98.121 -39.502 21.441 1.00 23.25 334 THR C CA 1
ATOM 8395 C C . THR C 1 334 ? 97.283 -40.704 21.020 1.00 20.79 334 THR C C 1
ATOM 8396 O O . THR C 1 334 ? 97.613 -41.846 21.338 1.00 20.35 334 THR C O 1
ATOM 8400 N N . LEU C 1 335 ? 96.161 -40.442 20.355 1.00 19.91 335 LEU C N 1
ATOM 8401 C CA . LEU C 1 335 ? 95.294 -41.522 19.889 1.00 20.50 335 LEU C CA 1
ATOM 8402 C C . LEU C 1 335 ? 95.666 -41.927 18.450 1.00 21.44 335 LEU C C 1
ATOM 8403 O O . LEU C 1 335 ? 95.546 -43.099 18.058 1.00 19.71 335 LEU C O 1
ATOM 8408 N N . ILE C 1 336 ? 96.116 -40.947 17.669 1.00 19.06 336 ILE C N 1
ATOM 8409 C CA . ILE C 1 336 ? 96.763 -41.218 16.385 1.00 17.37 336 ILE C CA 1
ATOM 8410 C C . ILE C 1 336 ? 98.002 -40.352 16.273 1.00 22.19 336 ILE C C 1
ATOM 8411 O O . ILE C 1 336 ? 97.911 -39.130 16.366 1.00 24.82 336 ILE C O 1
ATOM 8416 N N . GLY C 1 337 ? 99.157 -40.977 16.066 1.00 20.91 337 GLY C N 1
ATOM 8417 C CA . GLY C 1 337 ? 100.386 -40.230 15.880 1.00 19.94 337 GLY C CA 1
ATOM 8418 C C . GLY C 1 337 ? 101.538 -40.910 16.588 1.00 25.21 337 GLY C C 1
ATOM 8419 O O . GLY C 1 337 ? 101.438 -42.066 17.010 1.00 24.17 337 GLY C O 1
ATOM 8420 N N . LYS C 1 338 ? 102.652 -40.202 16.708 1.00 28.37 338 LYS C N 1
ATOM 8421 C CA . LYS C 1 338 ? 103.797 -40.786 17.384 1.00 38.77 338 LYS C CA 1
ATOM 8422 C C . LYS C 1 338 ? 104.133 -40.076 18.691 1.00 36.04 338 LYS C C 1
ATOM 8423 O O . LYS C 1 338 ? 103.927 -38.871 18.846 1.00 34.22 338 LYS C O 1
ATOM 8429 N N . ASP C 1 339 ? 104.635 -40.855 19.637 1.00 33.91 339 ASP C N 1
ATOM 8430 C CA . ASP C 1 339 ? 104.959 -40.344 20.955 1.00 34.62 339 ASP C CA 1
ATOM 8431 C C . ASP C 1 339 ? 106.303 -40.944 21.313 1.00 35.15 339 ASP C C 1
ATOM 8432 O O . ASP C 1 339 ? 106.379 -42.080 21.779 1.00 27.89 339 ASP C O 1
ATOM 8437 N N . GLY C 1 340 ? 107.362 -40.182 21.061 1.00 43.96 340 GLY C N 1
ATOM 8438 C CA . GLY C 1 340 ? 108.718 -40.697 21.168 1.00 45.19 340 GLY C CA 1
ATOM 8439 C C . GLY C 1 340 ? 108.921 -41.869 20.230 1.00 35.48 340 GLY C C 1
ATOM 8440 O O . GLY C 1 340 ? 108.662 -41.756 19.045 1.00 43.37 340 GLY C O 1
ATOM 8441 N N . LYS C 1 341 ? 109.338 -43.008 20.775 1.00 34.11 341 LYS C N 1
ATOM 8442 C CA . LYS C 1 341 ? 109.654 -44.192 19.978 1.00 43.18 341 LYS C CA 1
ATOM 8443 C C . LYS C 1 341 ? 108.440 -45.007 19.527 1.00 38.69 341 LYS C C 1
ATOM 8444 O O . LYS C 1 341 ? 108.555 -45.858 18.642 1.00 41.22 341 LYS C O 1
ATOM 8450 N N . GLU C 1 342 ? 107.286 -44.752 20.130 1.00 31.03 342 GLU C N 1
ATOM 8451 C CA . GLU C 1 342 ? 106.068 -45.472 19.779 1.00 33.69 342 GLU C CA 1
ATOM 8452 C C . GLU C 1 342 ? 105.251 -44.672 18.773 1.00 31.92 342 GLU C C 1
ATOM 8453 O O . GLU C 1 342 ? 105.343 -43.442 18.725 1.00 30.95 342 GLU C O 1
ATOM 8459 N N . GLU C 1 343 ? 104.465 -45.373 17.961 1.00 30.69 343 GLU C N 1
ATOM 8460 C CA . GLU C 1 343 ? 103.528 -44.718 17.046 1.00 31.53 343 GLU C CA 1
ATOM 8461 C C . GLU C 1 343 ? 102.257 -45.541 16.859 1.00 27.47 343 GLU C C 1
ATOM 8462 O O . GLU C 1 343 ? 102.306 -46.764 16.719 1.00 28.00 343 GLU C O 1
ATOM 8468 N N . ILE C 1 344 ? 101.115 -44.863 16.871 1.00 23.88 344 ILE C N 1
ATOM 8469 C CA . ILE C 1 344 ? 99.864 -45.490 16.478 1.00 20.45 344 ILE C CA 1
ATOM 8470 C C . ILE C 1 344 ? 99.471 -44.781 15.213 1.00 28.77 344 ILE C C 1
ATOM 8471 O O . ILE C 1 344 ? 99.117 -43.596 15.260 1.00 32.74 344 ILE C O 1
ATOM 8476 N N . THR C 1 345 ? 99.561 -45.484 14.085 1.00 21.17 345 THR C N 1
ATOM 8477 C CA . THR C 1 345 ? 99.229 -44.901 12.807 1.00 24.08 345 THR C CA 1
ATOM 8478 C C . THR C 1 345 ? 97.724 -44.980 12.552 1.00 29.70 345 THR C C 1
ATOM 8479 O O . THR C 1 345 ? 97.024 -45.816 13.129 1.00 27.33 345 THR C O 1
ATOM 8483 N N . ALA C 1 346 ? 97.238 -44.096 11.688 1.00 25.25 346 ALA C N 1
ATOM 8484 C CA . ALA C 1 346 ? 95.849 -44.148 11.242 1.00 26.42 346 ALA C CA 1
ATOM 8485 C C . ALA C 1 346 ? 95.420 -45.526 10.696 1.00 23.38 346 ALA C C 1
ATOM 8486 O O . ALA C 1 346 ? 94.348 -46.002 11.040 1.00 24.57 346 ALA C O 1
ATOM 8488 N N . PRO C 1 347 ? 96.245 -46.169 9.849 1.00 26.75 347 PRO C N 1
ATOM 8489 C CA . PRO C 1 347 ? 95.872 -47.526 9.420 1.00 28.80 347 PRO C CA 1
ATOM 8490 C C . PRO C 1 347 ? 95.694 -48.539 10.570 1.00 28.23 347 PRO C C 1
ATOM 8491 O O . PRO C 1 347 ? 94.819 -49.400 10.485 1.00 24.26 347 PRO C O 1
ATOM 8503 N N . VAL C 1 349 ? 94.777 -47.940 13.721 1.00 27.70 349 VAL C N 1
ATOM 8504 C CA . VAL C 1 349 ? 93.508 -47.599 14.336 1.00 21.61 349 VAL C CA 1
ATOM 8505 C C . VAL C 1 349 ? 92.361 -48.073 13.456 1.00 27.28 349 VAL C C 1
ATOM 8506 O O . VAL C 1 349 ? 91.401 -48.672 13.944 1.00 25.14 349 VAL C O 1
ATOM 8510 N N . ALA C 1 350 ? 92.468 -47.820 12.153 1.00 27.05 350 ALA C N 1
ATOM 8511 C CA . ALA C 1 350 ? 91.403 -48.198 11.239 1.00 27.79 350 ALA C CA 1
ATOM 8512 C C . ALA C 1 350 ? 91.241 -49.712 11.169 1.00 31.49 350 ALA C C 1
ATOM 8513 O O . ALA C 1 350 ? 90.131 -50.210 10.993 1.00 29.19 350 ALA C O 1
ATOM 8515 N N . GLU C 1 351 ? 92.341 -50.447 11.288 1.00 33.09 351 GLU C N 1
ATOM 8516 C CA . GLU C 1 351 ? 92.233 -51.898 11.292 1.00 36.12 351 GLU C CA 1
ATOM 8517 C C . GLU C 1 351 ? 91.554 -52.384 12.573 1.00 32.68 351 GLU C C 1
ATOM 8518 O O . GLU C 1 351 ? 90.770 -53.331 12.552 1.00 26.82 351 GLU C O 1
ATOM 8524 N N . SER C 1 352 ? 91.865 -51.729 13.688 1.00 36.00 352 SER C N 1
ATOM 8525 C CA . SER C 1 352 ? 91.232 -52.065 14.964 1.00 35.27 352 SER C CA 1
ATOM 8526 C C . SER C 1 352 ? 89.742 -51.761 14.903 1.00 35.33 352 SER C C 1
ATOM 8527 O O . SER C 1 352 ? 88.929 -52.487 15.481 1.00 33.13 352 SER C O 1
ATOM 8530 N N . ALA C 1 353 ?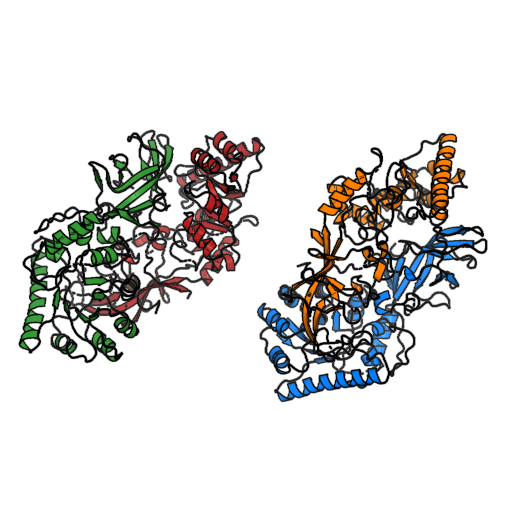 89.391 -50.691 14.190 1.00 25.77 353 ALA C N 1
ATOM 8531 C CA . ALA C 1 353 ? 88.001 -50.276 14.074 1.00 26.85 353 ALA C CA 1
ATOM 8532 C C . ALA C 1 353 ? 87.306 -51.050 12.959 1.00 34.44 353 ALA C C 1
ATOM 8533 O O . ALA C 1 353 ? 86.194 -50.709 12.554 1.00 35.16 353 ALA C O 1
ATOM 8535 N N . GLU C 1 354 ? 87.973 -52.099 12.481 1.00 36.37 354 GLU C N 1
ATOM 8536 C CA . GLU C 1 354 ? 87.515 -52.877 11.331 1.00 42.53 354 GLU C CA 1
ATOM 8537 C C . GLU C 1 354 ? 87.048 -51.977 10.186 1.00 41.74 354 GLU C C 1
ATOM 8538 O O . GLU C 1 354 ? 85.990 -52.186 9.594 1.00 45.65 354 GLU C O 1
ATOM 8544 N N . SER C 1 355 ? 87.850 -50.963 9.896 1.00 31.31 355 SER C N 1
ATOM 8545 C CA . SER C 1 355 ? 87.517 -49.975 8.889 1.00 29.55 355 SER C CA 1
ATOM 8546 C C . SER C 1 355 ? 88.731 -49.819 7.968 1.00 28.50 355 SER C C 1
ATOM 8547 O O . SER C 1 355 ? 89.596 -50.689 7.924 1.00 26.52 355 SER C O 1
ATOM 8550 N N . ILE C 1 356 ? 88.783 -48.721 7.225 1.00 24.57 356 ILE C N 1
ATOM 8551 C CA . ILE C 1 356 ? 89.957 -48.392 6.431 1.00 26.18 356 ILE C CA 1
ATOM 8552 C C . ILE C 1 356 ? 90.350 -46.980 6.796 1.00 24.44 356 ILE C C 1
ATOM 8553 O O . ILE C 1 356 ? 89.542 -46.221 7.349 1.00 21.57 356 ILE C O 1
ATOM 8558 N N . THR C 1 357 ? 91.591 -46.633 6.499 1.00 21.79 357 THR C N 1
ATOM 8559 C CA . THR C 1 357 ? 92.119 -45.326 6.856 1.00 25.50 357 THR C CA 1
ATOM 8560 C C . THR C 1 357 ? 91.233 -44.192 6.351 1.00 19.25 357 THR C C 1
ATOM 8561 O O . THR C 1 357 ? 91.071 -43.174 7.016 1.00 21.20 357 THR C O 1
ATOM 8565 N N . ASN C 1 358 ? 90.690 -44.374 5.158 1.00 18.13 358 ASN C N 1
ATOM 8566 C CA . ASN C 1 358 ? 89.909 -43.341 4.492 1.00 24.64 358 ASN C CA 1
ATOM 8567 C C . ASN C 1 358 ? 88.669 -42.938 5.297 1.00 24.25 358 ASN C C 1
ATOM 8568 O O . ASN C 1 358 ? 88.313 -41.759 5.388 1.00 18.67 358 ASN C O 1
ATOM 8573 N N . GLU C 1 359 ? 87.998 -43.932 5.858 1.00 17.48 359 GLU C N 1
ATOM 8574 C CA . GLU C 1 359 ? 86.813 -43.657 6.677 1.00 18.02 359 GLU C CA 1
ATOM 8575 C C . GLU C 1 359 ? 87.219 -42.993 7.987 1.00 21.40 359 GLU C C 1
ATOM 8576 O O . GLU C 1 359 ? 86.626 -41.983 8.402 1.00 21.89 359 GLU C O 1
ATOM 8582 N N . LEU C 1 360 ? 88.250 -43.550 8.624 1.00 24.04 360 LEU C N 1
ATOM 8583 C CA . LEU C 1 360 ? 88.694 -43.047 9.917 1.00 23.70 360 LEU C CA 1
ATOM 8584 C C . LEU C 1 360 ? 89.003 -41.560 9.853 1.00 26.61 360 LEU C C 1
ATOM 8585 O O . LEU C 1 360 ? 88.525 -40.783 10.679 1.00 29.68 360 LEU C O 1
ATOM 8590 N N . LEU C 1 361 ? 89.790 -41.163 8.860 1.00 21.40 361 LEU C N 1
ATOM 8591 C CA . LEU C 1 361 ? 90.251 -39.787 8.794 1.00 22.41 361 LEU C CA 1
ATOM 8592 C C . LEU C 1 361 ? 89.157 -38.851 8.328 1.00 18.91 361 LEU C C 1
ATOM 8593 O O . LEU C 1 361 ? 88.962 -37.792 8.910 1.00 23.27 361 LEU C O 1
ATOM 8598 N N . SER C 1 362 ? 88.440 -39.232 7.276 1.00 18.64 362 SER C N 1
ATOM 8599 C CA . SER C 1 362 ? 87.429 -38.338 6.738 1.00 22.25 362 SER C CA 1
ATOM 8600 C C . SER C 1 362 ? 86.216 -38.192 7.684 1.00 22.94 362 SER C C 1
ATOM 8601 O O . SER C 1 362 ? 85.421 -37.265 7.538 1.00 19.82 362 SER C O 1
ATOM 8604 N N . ARG C 1 363 ? 86.071 -39.100 8.643 1.00 17.27 363 ARG C N 1
ATOM 8605 C CA . ARG C 1 363 ? 84.981 -38.955 9.624 1.00 20.69 363 ARG C CA 1
ATOM 8606 C C . ARG C 1 363 ? 85.413 -38.319 10.945 1.00 24.58 363 ARG C C 1
ATOM 8607 O O . ARG C 1 363 ? 84.678 -38.367 11.926 1.00 22.40 363 ARG C O 1
ATOM 8623 N N . GLY C 1 365 ? 85.536 -35.802 13.671 1.00 17.97 365 GLY C N 1
ATOM 8624 C CA . GLY C 1 365 ? 84.415 -34.953 14.038 1.00 20.09 365 GLY C CA 1
ATOM 8625 C C . GLY C 1 365 ? 84.667 -33.472 13.828 1.00 23.88 365 GLY C C 1
ATOM 8626 O O . GLY C 1 365 ? 85.777 -32.982 14.015 1.00 24.49 365 GLY C O 1
ATOM 8627 N N . HIS C 1 366 ? 83.622 -32.761 13.427 1.00 21.98 366 HIS C N 1
ATOM 8628 C CA . HIS C 1 366 ? 83.679 -31.321 13.205 1.00 22.93 366 HIS C CA 1
ATOM 8629 C C . HIS C 1 366 ? 83.999 -30.564 14.496 1.00 25.39 366 HIS C C 1
ATOM 8630 O O . HIS C 1 366 ? 84.426 -29.412 14.458 1.00 32.00 366 HIS C O 1
ATOM 8637 N N . ARG C 1 367 ? 83.777 -31.213 15.638 1.00 21.54 367 ARG C N 1
ATOM 8638 C CA . ARG C 1 367 ? 83.980 -30.579 16.944 1.00 29.35 367 ARG C CA 1
ATOM 8639 C C . ARG C 1 367 ? 85.471 -30.436 17.312 1.00 29.83 367 ARG C C 1
ATOM 8640 O O . ARG C 1 367 ? 85.853 -29.530 18.058 1.00 25.22 367 ARG C O 1
ATOM 8648 N N . LEU C 1 368 ? 86.304 -31.331 16.788 1.00 31.96 368 LEU C N 1
ATOM 8649 C CA . LEU C 1 368 ? 87.757 -31.272 17.002 1.00 27.27 368 LEU C CA 1
ATOM 8650 C C . LEU C 1 368 ? 88.398 -30.001 16.433 1.00 24.64 368 LEU C C 1
ATOM 8651 O O . LEU C 1 368 ? 88.204 -29.677 15.267 1.00 29.70 368 LEU C O 1
ATOM 8656 N N . ASN C 1 369 ? 89.166 -29.293 17.252 1.00 25.96 369 ASN C N 1
ATOM 8657 C CA . ASN C 1 369 ? 89.951 -28.154 16.775 1.00 30.51 369 ASN C CA 1
ATOM 8658 C C . ASN C 1 369 ? 91.140 -28.609 15.935 1.00 29.38 369 ASN C C 1
ATOM 8659 O O . ASN C 1 369 ? 91.724 -29.663 16.190 1.00 29.10 369 ASN C O 1
ATOM 8664 N N . ILE C 1 370 ? 91.510 -27.804 14.949 1.00 25.31 370 ILE C N 1
ATOM 8665 C CA . ILE C 1 370 ? 92.641 -28.136 14.095 1.00 24.80 370 ILE C CA 1
ATOM 8666 C C . ILE C 1 370 ? 93.803 -27.180 14.325 1.00 26.73 370 ILE C C 1
ATOM 8667 O O . ILE C 1 370 ? 93.666 -25.969 14.172 1.00 32.35 370 ILE C O 1
ATOM 8672 N N . ILE C 1 371 ? 94.952 -27.726 14.690 1.00 27.10 371 ILE C N 1
ATOM 8673 C CA . ILE C 1 371 ? 96.117 -26.901 14.978 1.00 31.34 371 ILE C CA 1
ATOM 8674 C C . ILE C 1 371 ? 97.248 -27.249 14.012 1.00 33.15 371 ILE C C 1
ATOM 8675 O O . ILE C 1 371 ? 97.586 -28.421 13.845 1.00 33.29 371 ILE C O 1
ATOM 8680 N N . ARG C 1 372 ? 97.811 -26.234 13.360 1.00 36.52 372 ARG C N 1
ATOM 8681 C CA . ARG C 1 372 ? 98.923 -26.450 12.437 1.00 46.85 372 ARG C CA 1
ATOM 8682 C C . ARG C 1 372 ? 100.244 -26.547 13.183 1.00 49.94 372 ARG C C 1
ATOM 8683 O O . ARG C 1 372 ? 100.476 -25.814 14.140 1.00 54.39 372 ARG C O 1
ATOM 8691 N N . ARG C 1 373 ? 101.112 -27.442 12.722 1.00 51.29 373 ARG C N 1
ATOM 8692 C CA . ARG C 1 373 ? 102.453 -27.601 13.281 1.00 47.25 373 ARG C CA 1
ATOM 8693 C C . ARG C 1 373 ? 103.532 -27.639 12.192 1.00 51.78 373 ARG C C 1
ATOM 8694 O O . ARG C 1 373 ? 103.290 -27.268 11.038 1.00 46.25 373 ARG C O 1
ATOM 8702 N N . ALA D 1 2 ? 67.589 -27.144 -3.621 1.00 42.28 2 ALA D N 1
ATOM 8703 C CA . ALA D 1 2 ? 68.890 -26.560 -3.309 1.00 52.53 2 ALA D CA 1
ATOM 8704 C C . ALA D 1 2 ? 69.585 -27.375 -2.220 1.00 52.67 2 ALA D C 1
ATOM 8705 O O . ALA D 1 2 ? 70.484 -28.171 -2.500 1.00 50.13 2 ALA D O 1
ATOM 8707 N N . ASP D 1 3 ? 69.148 -27.179 -0.979 1.00 48.45 3 ASP D N 1
ATOM 8708 C CA . ASP D 1 3 ? 69.628 -27.977 0.142 1.00 47.43 3 ASP D CA 1
ATOM 8709 C C . ASP D 1 3 ? 69.212 -29.437 -0.003 1.00 42.83 3 ASP D C 1
ATOM 8710 O O . ASP D 1 3 ? 69.736 -30.310 0.692 1.00 39.70 3 ASP D O 1
ATOM 8715 N N . THR D 1 4 ? 68.259 -29.697 -0.895 1.00 38.73 4 THR D N 1
ATOM 8716 C CA . THR D 1 4 ? 67.754 -31.050 -1.100 1.00 34.65 4 THR D CA 1
ATOM 8717 C C . THR D 1 4 ? 68.247 -31.704 -2.393 1.00 32.63 4 THR D C 1
ATOM 8718 O O . THR D 1 4 ? 67.737 -32.748 -2.796 1.00 26.05 4 THR D O 1
ATOM 8722 N N . ASP D 1 5 ? 69.252 -31.109 -3.030 1.00 35.43 5 ASP D N 1
ATOM 8723 C CA . ASP D 1 5 ? 69.759 -31.643 -4.293 1.00 40.03 5 ASP D CA 1
ATOM 8724 C C . ASP D 1 5 ? 70.528 -32.952 -4.131 1.00 40.01 5 ASP D C 1
ATOM 8725 O O . ASP D 1 5 ? 70.413 -33.851 -4.964 1.00 38.00 5 ASP D O 1
ATOM 8730 N N . ARG D 1 6 ? 71.320 -33.052 -3.067 1.00 35.29 6 ARG D N 1
ATOM 8731 C CA . ARG D 1 6 ? 72.233 -34.179 -2.916 1.00 31.46 6 ARG D CA 1
ATOM 8732 C C . ARG D 1 6 ? 71.820 -35.115 -1.779 1.00 26.76 6 ARG D C 1
ATOM 8733 O O . ARG D 1 6 ? 71.252 -36.182 -2.008 1.00 30.86 6 ARG D O 1
ATOM 8741 N N . ALA D 1 7 ? 72.125 -34.717 -0.551 1.00 27.10 7 ALA D N 1
ATOM 8742 C CA . ALA D 1 7 ? 71.818 -35.544 0.606 1.00 30.27 7 ALA D CA 1
ATOM 8743 C C . ALA D 1 7 ? 71.510 -34.624 1.775 1.00 29.59 7 ALA D C 1
ATOM 8744 O O . ALA D 1 7 ? 72.159 -33.586 1.942 1.00 27.83 7 ALA D O 1
ATOM 8746 N N . TYR D 1 8 ? 70.513 -34.981 2.575 1.00 27.33 8 TYR D N 1
ATOM 8747 C CA . TYR D 1 8 ? 70.056 -34.055 3.600 1.00 25.22 8 TYR D CA 1
ATOM 8748 C C . TYR D 1 8 ? 69.352 -34.728 4.770 1.00 23.39 8 TYR D C 1
ATOM 8749 O O . TYR D 1 8 ? 68.882 -35.868 4.659 1.00 21.78 8 TYR D O 1
ATOM 8758 N N . LEU D 1 9 ? 69.313 -34.021 5.900 1.00 24.39 9 LEU D N 1
ATOM 8759 C CA . LEU D 1 9 ? 68.541 -34.438 7.058 1.00 26.70 9 LEU D CA 1
ATOM 8760 C C . LEU D 1 9 ? 67.258 -33.629 7.106 1.00 28.90 9 LEU D C 1
ATOM 8761 O O . LEU D 1 9 ? 67.266 -32.418 6.855 1.00 26.59 9 LEU D O 1
ATOM 8766 N N . GLU D 1 10 ? 66.163 -34.311 7.430 1.00 26.01 10 GLU D N 1
ATOM 8767 C CA . GLU D 1 10 ? 64.876 -33.674 7.641 1.00 21.38 10 GLU D CA 1
ATOM 8768 C C . GLU D 1 10 ? 64.572 -33.791 9.116 1.00 22.09 10 GLU D C 1
ATOM 8769 O O . GLU D 1 10 ? 64.558 -34.897 9.662 1.00 25.39 10 GLU D O 1
ATOM 8775 N N . ILE D 1 11 ? 64.344 -32.644 9.754 1.00 18.17 11 ILE D N 1
ATOM 8776 C CA . ILE D 1 11 ? 64.038 -32.579 11.180 1.00 23.56 11 ILE D CA 1
ATOM 8777 C C . ILE D 1 11 ? 62.543 -32.294 11.329 1.00 32.60 11 ILE D C 1
ATOM 8778 O O . ILE D 1 11 ? 62.057 -31.252 10.880 1.00 38.97 11 ILE D O 1
ATOM 8783 N N . ASN D 1 12 ? 61.810 -33.242 11.913 1.00 25.88 12 ASN D N 1
ATOM 8784 C CA . ASN D 1 12 ? 60.384 -33.078 12.153 1.00 19.51 12 ASN D CA 1
ATOM 8785 C C . ASN D 1 12 ? 60.135 -32.415 13.503 1.00 25.07 12 ASN D C 1
ATOM 8786 O O . ASN D 1 12 ? 60.038 -33.095 14.531 1.00 19.61 12 ASN D O 1
ATOM 8791 N N . LEU D 1 13 ? 60.018 -31.092 13.495 1.00 25.02 13 LEU D N 1
ATOM 8792 C CA . LEU D 1 13 ? 59.826 -30.343 14.728 1.00 21.72 13 LEU D CA 1
ATOM 8793 C C . LEU D 1 13 ? 58.485 -30.646 15.409 1.00 30.22 13 LEU D C 1
ATOM 8794 O O . LEU D 1 13 ? 58.361 -30.462 16.620 1.00 25.22 13 LEU D O 1
ATOM 8799 N N . ASN D 1 14 ? 57.491 -31.121 14.653 1.00 29.45 14 ASN D N 1
ATOM 8800 C CA . ASN D 1 14 ? 56.233 -31.533 15.282 1.00 31.72 14 ASN D CA 1
ATOM 8801 C C . ASN D 1 14 ? 56.462 -32.715 16.201 1.00 23.80 14 ASN D C 1
ATOM 8802 O O . ASN D 1 14 ? 55.911 -32.762 17.292 1.00 24.02 14 ASN D O 1
ATOM 8807 N N . ASN D 1 15 ? 57.249 -33.685 15.745 1.00 25.28 15 ASN D N 1
ATOM 8808 C CA . ASN D 1 15 ? 57.505 -34.873 16.552 1.00 25.68 15 ASN D CA 1
ATOM 8809 C C . ASN D 1 15 ? 58.322 -34.531 17.779 1.00 23.77 15 ASN D C 1
ATOM 8810 O O . ASN D 1 15 ? 58.141 -35.126 18.830 1.00 26.76 15 ASN D O 1
ATOM 8815 N N . LEU D 1 16 ? 59.215 -33.561 17.631 1.00 25.44 16 LEU D N 1
ATOM 8816 C CA . LEU D 1 16 ? 60.066 -33.110 18.724 1.00 22.66 16 LEU D CA 1
ATOM 8817 C C . LEU D 1 16 ? 59.193 -32.531 19.826 1.00 20.30 16 LEU D C 1
ATOM 8818 O O . LEU D 1 16 ? 59.347 -32.876 20.992 1.00 21.44 16 LEU D O 1
ATOM 8823 N N . GLU D 1 17 ? 58.296 -31.632 19.435 1.00 22.77 17 GLU D N 1
ATOM 8824 C CA . GLU D 1 17 ? 57.288 -31.067 20.337 1.00 26.52 17 GLU D CA 1
ATOM 8825 C C . GLU D 1 17 ? 56.456 -32.160 21.012 1.00 23.75 17 GLU D C 1
ATOM 8826 O O . GLU D 1 17 ? 56.318 -32.172 22.230 1.00 23.67 17 GLU D O 1
ATOM 8832 N N . HIS D 1 18 ? 55.910 -33.077 20.222 1.00 22.95 18 HIS D N 1
ATOM 8833 C CA . HIS D 1 18 ? 55.203 -34.231 20.771 1.00 23.45 18 HIS D CA 1
ATOM 8834 C C . HIS D 1 18 ? 56.042 -34.956 21.820 1.00 24.17 18 HIS D C 1
ATOM 8835 O O . HIS D 1 18 ? 55.538 -35.368 22.871 1.00 26.13 18 HIS D O 1
ATOM 8842 N N . ASN D 1 19 ? 57.326 -35.120 21.533 1.00 20.79 19 ASN D N 1
ATOM 8843 C CA . ASN D 1 19 ? 58.211 -35.819 22.456 1.00 19.24 19 ASN D CA 1
ATOM 8844 C C . ASN D 1 19 ? 58.393 -35.039 23.743 1.00 17.98 19 ASN D C 1
ATOM 8845 O O . ASN D 1 19 ? 58.395 -35.620 24.824 1.00 21.42 19 ASN D O 1
ATOM 8850 N N . VAL D 1 20 ? 58.524 -33.721 23.631 1.00 16.57 20 VAL D N 1
ATOM 8851 C CA . VAL D 1 20 ? 58.688 -32.883 24.815 1.00 18.42 20 VAL D CA 1
ATOM 8852 C C . VAL D 1 20 ? 57.468 -33.021 25.735 1.00 26.53 20 VAL D C 1
ATOM 8853 O O . VAL D 1 20 ? 57.602 -33.258 26.943 1.00 24.51 20 VAL D O 1
ATOM 8857 N N . ASN D 1 21 ? 56.281 -32.886 25.154 1.00 22.26 21 ASN D N 1
ATOM 8858 C CA . ASN D 1 21 ? 55.047 -33.021 25.910 1.00 21.30 21 ASN D CA 1
ATOM 8859 C C . ASN D 1 21 ? 54.900 -34.404 26.529 1.00 24.48 21 ASN D C 1
ATOM 8860 O O . ASN D 1 21 ? 54.513 -34.534 27.696 1.00 24.75 21 ASN D O 1
ATOM 8865 N N . THR D 1 22 ? 55.197 -35.438 25.744 1.00 22.04 22 THR D N 1
ATOM 8866 C CA . THR D 1 22 ? 55.063 -36.818 26.212 1.00 21.16 22 THR D CA 1
ATOM 8867 C C . THR D 1 22 ? 55.974 -37.090 27.411 1.00 24.79 22 THR D C 1
ATOM 8868 O O . THR D 1 22 ? 55.535 -37.628 28.440 1.00 26.39 22 THR D O 1
ATOM 8872 N N . LEU D 1 23 ? 57.242 -36.718 27.273 1.00 21.67 23 LEU D N 1
ATOM 8873 C CA . LEU D 1 23 ? 58.201 -36.891 28.356 1.00 23.28 23 LEU D CA 1
ATOM 8874 C C . LEU D 1 23 ? 57.767 -36.118 29.594 1.00 22.43 23 LEU D C 1
ATOM 8875 O O . LEU D 1 23 ? 57.779 -36.654 30.696 1.00 25.42 23 LEU D O 1
ATOM 8880 N N . GLN D 1 24 ? 57.390 -34.858 29.394 1.00 28.14 24 GLN D N 1
ATOM 8881 C CA . GLN D 1 24 ? 56.887 -34.014 30.468 1.00 33.57 24 GLN D CA 1
ATOM 8882 C C . GLN D 1 24 ? 55.755 -34.682 31.262 1.00 34.86 24 GLN D C 1
ATOM 8883 O O . GLN D 1 24 ? 55.792 -34.695 32.484 1.00 27.15 24 GLN D O 1
ATOM 8889 N N . LYS D 1 25 ? 54.777 -35.261 30.571 1.00 33.75 25 LYS D N 1
ATOM 8890 C CA . LYS D 1 25 ? 53.642 -35.886 31.249 1.00 37.74 25 LYS D CA 1
ATOM 8891 C C . LYS D 1 25 ? 54.051 -37.008 32.197 1.00 33.03 25 LYS D C 1
ATOM 8892 O O . LYS D 1 25 ? 53.354 -37.287 33.162 1.00 32.90 25 LYS D O 1
ATOM 8898 N N . ALA D 1 26 ? 55.171 -37.664 31.915 1.00 29.42 26 ALA D N 1
ATOM 8899 C CA . ALA D 1 26 ? 55.583 -38.794 32.742 1.00 31.24 26 ALA D CA 1
ATOM 8900 C C . ALA D 1 26 ? 56.479 -38.348 33.900 1.00 31.60 26 ALA D C 1
ATOM 8901 O O . ALA D 1 26 ? 57.016 -39.172 34.643 1.00 32.54 26 ALA D O 1
ATOM 8911 N N . SER D 1 28 ? 57.442 -35.863 37.336 1.00 23.19 28 SER D N 1
ATOM 8912 C CA . SER D 1 28 ? 56.896 -35.226 38.523 1.00 28.43 28 SER D CA 1
ATOM 8913 C C . SER D 1 28 ? 56.634 -33.744 38.270 1.00 26.58 28 SER D C 1
ATOM 8914 O O . SER D 1 28 ? 57.292 -33.139 37.435 1.00 25.10 28 SER D O 1
ATOM 8917 N N . PRO D 1 29 ? 55.662 -33.156 38.982 1.00 29.38 29 PRO D N 1
ATOM 8918 C CA . PRO D 1 29 ? 55.341 -31.740 38.771 1.00 29.76 29 PRO D CA 1
ATOM 8919 C C . PRO D 1 29 ? 56.509 -30.812 39.060 1.00 27.25 29 PRO D C 1
ATOM 8920 O O . PRO D 1 29 ? 56.608 -29.741 38.467 1.00 37.78 29 PRO D O 1
ATOM 8924 N N . LYS D 1 30 ? 57.399 -31.208 39.956 1.00 21.05 30 LYS D N 1
ATOM 8925 C CA . LYS D 1 30 ? 58.519 -30.345 40.268 1.00 32.22 30 LYS D CA 1
ATOM 8926 C C . LYS D 1 30 ? 59.704 -30.645 39.360 1.00 34.52 30 LYS D C 1
ATOM 8927 O O . LYS D 1 30 ? 60.652 -29.866 39.295 1.00 37.65 30 LYS D O 1
ATOM 8933 N N . CYS D 1 31 ? 59.649 -31.772 38.655 1.00 28.95 31 CYS D N 1
ATOM 8934 C CA . CYS D 1 31 ? 60.783 -32.180 37.838 1.00 27.99 31 CYS D CA 1
ATOM 8935 C C . CYS D 1 31 ? 60.785 -31.487 36.479 1.00 31.96 31 CYS D C 1
ATOM 8936 O O . CYS D 1 31 ? 59.749 -31.389 35.813 1.00 26.95 31 CYS D O 1
ATOM 8939 N N . GLU D 1 32 ? 61.956 -31.011 36.075 1.00 29.68 32 GLU D N 1
ATOM 8940 C CA . GLU D 1 32 ? 62.093 -30.235 34.846 1.00 33.18 32 GLU D CA 1
ATOM 8941 C C . GLU D 1 32 ? 62.883 -30.975 33.755 1.00 28.19 32 GLU D C 1
ATOM 8942 O O . GLU D 1 32 ? 63.870 -31.657 34.031 1.00 27.91 32 GLU D O 1
ATOM 8948 N N . LEU D 1 33 ? 62.426 -30.858 32.515 1.00 27.71 33 LEU D N 1
ATOM 8949 C CA . LEU D 1 33 ? 63.118 -31.481 31.394 1.00 18.48 33 LEU D CA 1
ATOM 8950 C C . LEU D 1 33 ? 64.397 -30.707 31.093 1.00 23.25 33 LEU D C 1
ATOM 8951 O O . LEU D 1 33 ? 64.361 -29.500 30.813 1.00 24.84 33 LEU D O 1
ATOM 8964 N N . ALA D 1 35 ? 67.052 -30.612 28.356 1.00 16.64 35 ALA D N 1
ATOM 8965 C CA . ALA D 1 35 ? 67.234 -31.135 27.004 1.00 21.31 35 ALA D CA 1
ATOM 8966 C C . ALA D 1 35 ? 68.715 -31.249 26.704 1.00 20.94 35 ALA D C 1
ATOM 8967 O O . ALA D 1 35 ? 69.431 -30.247 26.744 1.00 19.07 35 ALA D O 1
ATOM 8969 N N . VAL D 1 36 ? 69.164 -32.468 26.401 1.00 17.44 36 VAL D N 1
ATOM 8970 C CA . VAL D 1 36 ? 70.575 -32.725 26.132 1.00 15.49 36 VAL D CA 1
ATOM 8971 C C . VAL D 1 36 ? 70.835 -32.479 24.643 1.00 23.11 36 VAL D C 1
ATOM 8972 O O . VAL D 1 36 ? 70.418 -33.276 23.803 1.00 22.52 36 VAL D O 1
ATOM 8976 N N . VAL D 1 37 ? 71.503 -31.368 24.333 1.00 20.01 37 VAL D N 1
ATOM 8977 C CA . VAL D 1 37 ? 71.688 -30.917 22.958 1.00 21.62 37 VAL D CA 1
ATOM 8978 C C . VAL D 1 37 ? 73.170 -30.943 22.512 1.00 23.43 37 VAL D C 1
ATOM 8979 O O . VAL D 1 37 ? 73.572 -30.265 21.556 1.00 25.36 37 VAL D O 1
ATOM 8983 N N . LYS D 1 38 ? 73.965 -31.750 23.205 1.00 19.58 38 LYS D N 1
ATOM 8984 C CA . LYS D 1 38 ? 75.378 -31.874 22.909 1.00 20.02 38 LYS D CA 1
ATOM 8985 C C . LYS D 1 38 ? 75.559 -32.564 21.545 1.00 25.35 38 LYS D C 1
ATOM 8986 O O . LYS D 1 38 ? 74.643 -33.228 21.056 1.00 22.91 38 LYS D O 1
ATOM 8992 N N . ALA D 1 39 ? 76.724 -32.379 20.928 1.00 23.21 39 ALA D N 1
ATOM 8993 C CA . ALA D 1 39 ? 77.035 -33.013 19.648 1.00 25.68 39 ALA D CA 1
ATOM 8994 C C . ALA D 1 39 ? 76.026 -32.655 18.542 1.00 22.28 39 ALA D C 1
ATOM 8995 O O . ALA D 1 39 ? 75.443 -33.538 17.908 1.00 20.14 39 ALA D O 1
ATOM 8997 N N . GLU D 1 40 ? 75.845 -31.351 18.330 1.00 18.47 40 GLU D N 1
ATOM 8998 C CA . GLU D 1 40 ? 74.923 -30.815 17.339 1.00 23.54 40 GLU D CA 1
ATOM 8999 C C . GLU D 1 40 ? 73.520 -31.338 17.563 1.00 28.29 40 GLU D C 1
ATOM 9000 O O . GLU D 1 40 ? 72.829 -31.715 16.607 1.00 25.45 40 GLU D O 1
ATOM 9006 N N . ALA D 1 41 ? 73.121 -31.353 18.832 1.00 25.95 41 ALA D N 1
ATOM 9007 C CA . ALA D 1 41 ? 71.861 -31.947 19.263 1.00 23.42 41 ALA D CA 1
ATOM 9008 C C . ALA D 1 41 ? 71.744 -33.373 18.749 1.00 20.00 41 ALA D C 1
ATOM 9009 O O . ALA D 1 41 ? 70.792 -33.690 18.038 1.00 17.48 41 ALA D O 1
ATOM 9011 N N . TYR D 1 42 ? 72.719 -34.219 19.081 1.00 15.66 42 TYR D N 1
ATOM 9012 C CA . TYR D 1 42 ? 72.714 -35.613 18.615 1.00 16.99 42 TYR D CA 1
ATOM 9013 C C . TYR D 1 42 ? 72.584 -35.700 17.076 1.00 21.65 42 TYR D C 1
ATOM 9014 O O . TYR D 1 42 ? 71.952 -36.627 16.543 1.00 20.15 42 TYR D O 1
ATOM 9023 N N . GLY D 1 43 ? 73.170 -34.731 16.373 1.00 23.29 43 GLY D N 1
ATOM 9024 C CA . GLY D 1 43 ? 73.161 -34.727 14.915 1.00 22.90 43 GLY D CA 1
ATOM 9025 C C . GLY D 1 43 ? 71.916 -34.148 14.254 1.00 25.94 43 GLY D C 1
ATOM 9026 O O . GLY D 1 43 ? 71.786 -34.208 13.037 1.00 27.78 43 GLY D O 1
ATOM 9027 N N . HIS D 1 44 ? 71.013 -33.580 15.046 1.00 24.38 44 HIS D N 1
ATOM 9028 C CA . HIS D 1 44 ? 69.768 -33.007 14.539 1.00 26.00 44 HIS D CA 1
ATOM 9029 C C . HIS D 1 44 ? 69.914 -31.533 14.192 1.00 25.79 44 HIS D C 1
ATOM 9030 O O . HIS D 1 44 ? 68.999 -30.917 13.627 1.00 26.65 44 HIS D O 1
ATOM 9037 N N . GLY D 1 45 ? 71.045 -30.957 14.568 1.00 14.68 45 GLY D N 1
ATOM 9038 C CA . GLY D 1 45 ? 71.280 -29.547 14.319 1.00 20.94 45 GLY D CA 1
ATOM 9039 C C . GLY D 1 45 ? 71.032 -28.749 15.579 1.00 29.00 45 GLY D C 1
ATOM 9040 O O . GLY D 1 45 ? 69.879 -28.562 15.995 1.00 26.19 45 GLY D O 1
ATOM 9049 N N . TYR D 1 47 ? 71.377 -25.481 16.319 1.00 27.06 47 TYR D N 1
ATOM 9050 C CA . TYR D 1 47 ? 70.596 -24.255 16.185 1.00 24.65 47 TYR D CA 1
ATOM 9051 C C . TYR D 1 47 ? 69.105 -24.554 16.011 1.00 26.84 47 TYR D C 1
ATOM 9052 O O . TYR D 1 47 ? 68.264 -23.897 16.610 1.00 25.90 47 TYR D O 1
ATOM 9061 N N . GLU D 1 48 ? 68.788 -25.543 15.186 1.00 25.52 48 GLU D N 1
ATOM 9062 C CA . GLU D 1 48 ? 67.408 -25.786 14.804 1.00 29.83 48 GLU D CA 1
ATOM 9063 C C . GLU D 1 48 ? 66.649 -26.305 16.007 1.00 33.88 48 GLU D C 1
ATOM 9064 O O . GLU D 1 48 ? 65.566 -25.828 16.338 1.00 35.37 48 GLU D O 1
ATOM 9070 N N . VAL D 1 49 ? 67.263 -27.266 16.683 1.00 32.30 49 VAL D N 1
ATOM 9071 C CA . VAL D 1 49 ? 66.660 -27.912 17.825 1.00 24.40 49 VAL D CA 1
ATOM 9072 C C . VAL D 1 49 ? 66.545 -27.022 19.068 1.00 26.38 49 VAL D C 1
ATOM 9073 O O . VAL D 1 49 ? 65.485 -26.954 19.683 1.00 24.96 49 VAL D O 1
ATOM 9077 N N A THR D 1 50 ? 67.622 -26.332 19.428 0.58 26.79 50 THR D N 1
ATOM 9078 N N B THR D 1 50 ? 67.627 -26.346 19.438 0.42 26.88 50 THR D N 1
ATOM 9079 C CA A THR D 1 50 ? 67.635 -25.603 20.695 0.58 27.31 50 THR D CA 1
ATOM 9080 C CA B THR D 1 50 ? 67.633 -25.590 20.688 0.42 27.20 50 THR D CA 1
ATOM 9081 C C A THR D 1 50 ? 66.745 -24.364 20.656 0.58 28.15 50 THR D C 1
ATOM 9082 C C B THR D 1 50 ? 66.707 -24.387 20.639 0.42 28.06 50 THR D C 1
ATOM 9083 O O A THR D 1 50 ? 66.055 -24.061 21.634 0.58 28.92 50 THR D O 1
ATOM 9084 O O B THR D 1 50 ? 65.973 -24.123 21.594 0.42 28.70 50 THR D O 1
ATOM 9091 N N . THR D 1 51 ? 66.740 -23.659 19.528 1.00 25.44 51 THR D N 1
ATOM 9092 C CA . THR D 1 51 ? 65.898 -22.469 19.391 1.00 27.95 51 THR D CA 1
ATOM 9093 C C . THR D 1 51 ? 64.411 -22.833 19.428 1.00 31.36 51 THR D C 1
ATOM 9094 O O . THR D 1 51 ? 63.607 -22.129 20.043 1.00 30.04 51 THR D O 1
ATOM 9098 N N . TYR D 1 52 ? 64.054 -23.943 18.788 1.00 26.79 52 TYR D N 1
ATOM 9099 C CA . TYR D 1 52 ? 62.679 -24.429 18.845 1.00 26.28 52 TYR D CA 1
ATOM 9100 C C . TYR D 1 52 ? 62.277 -24.879 20.249 1.00 27.33 52 TYR D C 1
ATOM 9101 O O . TYR D 1 52 ? 61.187 -24.555 20.713 1.00 27.33 52 TYR D O 1
ATOM 9110 N N . LEU D 1 53 ? 63.145 -25.646 20.907 1.00 27.48 53 LEU D N 1
ATOM 9111 C CA . LEU D 1 53 ? 62.863 -26.146 22.249 1.00 23.24 53 LEU D CA 1
ATOM 9112 C C . LEU D 1 53 ? 62.580 -25.001 23.208 1.00 24.16 53 LEU D C 1
ATOM 9113 O O . LEU D 1 53 ? 61.582 -25.021 23.931 1.00 25.92 53 LEU D O 1
ATOM 9118 N N . GLU D 1 54 ? 63.444 -23.994 23.211 1.00 23.74 54 GLU D N 1
ATOM 9119 C CA . GLU D 1 54 ? 63.222 -22.861 24.100 1.00 32.07 54 GLU D CA 1
ATOM 9120 C C . GLU D 1 54 ? 61.910 -22.168 23.744 1.00 35.98 54 GLU D C 1
ATOM 9121 O O . GLU D 1 54 ? 61.160 -21.731 24.627 1.00 31.87 54 GLU D O 1
ATOM 9127 N N . GLN D 1 55 ? 61.636 -22.098 22.442 1.00 31.96 55 GLN D N 1
ATOM 9128 C CA . GLN D 1 55 ? 60.425 -21.473 21.921 1.00 32.09 55 GLN D CA 1
ATOM 9129 C C . GLN D 1 55 ? 59.153 -22.172 22.423 1.00 33.46 55 GLN D C 1
ATOM 9130 O O . GLN D 1 55 ? 58.145 -21.516 22.693 1.00 28.72 55 GLN D O 1
ATOM 9136 N N . ILE D 1 56 ? 59.203 -23.494 22.567 1.00 26.55 56 ILE D N 1
ATOM 9137 C CA . ILE D 1 56 ? 58.070 -24.227 23.119 1.00 28.39 56 ILE D CA 1
ATOM 9138 C C . ILE D 1 56 ? 58.183 -24.495 24.633 1.00 32.64 56 ILE D C 1
ATOM 9139 O O . ILE D 1 56 ? 57.560 -25.418 25.156 1.00 38.03 56 ILE D O 1
ATOM 9144 N N . GLY D 1 57 ? 58.979 -23.699 25.340 1.00 31.21 57 GLY D N 1
ATOM 9145 C CA . GLY D 1 57 ? 58.939 -23.729 26.795 1.00 24.64 57 GLY D CA 1
ATOM 9146 C C . GLY D 1 57 ? 60.050 -24.452 27.540 1.00 30.86 57 GLY D C 1
ATOM 9147 O O . GLY D 1 57 ? 60.176 -24.290 28.750 1.00 32.55 57 GLY D O 1
ATOM 9148 N N . VAL D 1 58 ? 60.855 -25.253 26.846 1.00 31.29 58 VAL D N 1
ATOM 9149 C CA . VAL D 1 58 ? 61.974 -25.923 27.506 1.00 24.78 58 VAL D CA 1
ATOM 9150 C C . VAL D 1 58 ? 62.911 -24.857 28.070 1.00 23.39 58 VAL D C 1
ATOM 9151 O O . VAL D 1 58 ? 63.259 -23.899 27.385 1.00 25.24 58 VAL D O 1
ATOM 9155 N N . SER D 1 59 ? 63.288 -25.003 29.333 1.00 26.86 59 SER D N 1
ATOM 9156 C CA . SER D 1 59 ? 64.028 -23.948 30.019 1.00 28.64 59 SER D CA 1
ATOM 9157 C C . SER D 1 59 ? 65.325 -24.457 30.639 1.00 23.48 59 SER D C 1
ATOM 9158 O O . SER D 1 59 ? 65.940 -23.776 31.455 1.00 27.51 59 SER D O 1
ATOM 9161 N N . SER D 1 60 ? 65.731 -25.657 30.245 1.00 22.75 60 SER D N 1
ATOM 9162 C CA . SER D 1 60 ? 66.979 -26.229 30.711 1.00 24.96 60 SER D CA 1
ATOM 9163 C C . SER D 1 60 ? 67.682 -27.044 29.617 1.00 23.48 60 SER D C 1
ATOM 9164 O O . SER D 1 60 ? 67.066 -27.881 28.940 1.00 17.25 60 SER D O 1
ATOM 9167 N N . PHE D 1 61 ? 68.980 -26.803 29.470 1.00 23.07 61 PHE D N 1
ATOM 9168 C CA . PHE D 1 61 ? 69.782 -27.463 28.440 1.00 20.92 61 PHE D CA 1
ATOM 9169 C C . PHE D 1 61 ? 71.091 -28.010 28.981 1.00 20.05 61 PHE D C 1
ATOM 9170 O O . PHE D 1 61 ? 71.695 -27.419 29.890 1.00 20.26 61 PHE D O 1
ATOM 9178 N N . ALA D 1 62 ? 71.520 -29.145 28.423 1.00 19.93 62 ALA D N 1
ATOM 9179 C CA . ALA D 1 62 ? 72.843 -29.710 28.711 1.00 23.16 62 ALA D CA 1
ATOM 9180 C C . ALA D 1 62 ? 73.705 -29.827 27.441 1.00 23.14 62 ALA D C 1
ATOM 9181 O O . ALA D 1 62 ? 73.236 -30.281 26.392 1.00 24.00 62 ALA D O 1
ATOM 9183 N N . VAL D 1 63 ? 74.964 -29.411 27.539 1.00 24.06 63 VAL D N 1
ATOM 9184 C CA . VAL D 1 63 ? 75.906 -29.537 26.426 1.00 20.87 63 VAL D CA 1
ATOM 9185 C C . VAL D 1 63 ? 77.159 -30.255 26.894 1.00 23.89 63 VAL D C 1
ATOM 9186 O O . VAL D 1 63 ? 77.349 -30.453 28.090 1.00 19.49 63 VAL D O 1
ATOM 9190 N N . ALA D 1 64 ? 78.031 -30.633 25.961 1.00 21.08 64 ALA D N 1
ATOM 9191 C CA . ALA D 1 64 ? 79.249 -31.348 26.341 1.00 19.80 64 ALA D CA 1
ATOM 9192 C C . ALA D 1 64 ? 80.390 -30.405 26.689 1.00 18.17 64 ALA D C 1
ATOM 9193 O O . ALA D 1 64 ? 81.271 -30.757 27.476 1.00 19.97 64 ALA D O 1
ATOM 9195 N N . THR D 1 65 ? 80.394 -29.211 26.096 1.00 16.96 65 THR D N 1
ATOM 9196 C CA . THR D 1 65 ? 81.553 -28.320 26.212 1.00 16.37 65 THR D CA 1
ATOM 9197 C C . THR D 1 65 ? 81.131 -26.868 26.333 1.00 18.19 65 THR D C 1
ATOM 9198 O O . THR D 1 65 ? 80.000 -26.520 26.010 1.00 15.74 65 THR D O 1
ATOM 9202 N N . ILE D 1 66 ? 82.050 -26.022 26.780 1.00 16.83 66 ILE D N 1
ATOM 9203 C CA . ILE D 1 66 ? 81.778 -24.597 26.931 1.00 19.94 66 ILE D CA 1
ATOM 9204 C C . ILE D 1 66 ? 81.523 -23.919 25.583 1.00 24.54 66 ILE D C 1
ATOM 9205 O O . ILE D 1 66 ? 80.711 -22.986 25.473 1.00 20.33 66 ILE D O 1
ATOM 9210 N N . ASP D 1 67 ? 82.192 -24.396 24.542 1.00 22.42 67 ASP D N 1
ATOM 9211 C CA . ASP D 1 67 ? 81.996 -23.780 23.236 1.00 20.24 67 ASP D CA 1
ATOM 9212 C C . ASP D 1 67 ? 80.602 -24.041 22.685 1.00 16.63 67 ASP D C 1
ATOM 9213 O O . ASP D 1 67 ? 80.004 -23.159 22.074 1.00 23.72 67 ASP D O 1
ATOM 9218 N N . GLU D 1 68 ? 80.078 -25.241 22.912 1.00 17.61 68 GLU D N 1
ATOM 9219 C CA . GLU D 1 68 ? 78.682 -25.515 22.589 1.00 16.62 68 GLU D CA 1
ATOM 9220 C C . GLU D 1 68 ? 77.761 -24.581 23.369 1.00 22.03 68 GLU D C 1
ATOM 9221 O O . GLU D 1 68 ? 76.740 -24.109 22.850 1.00 20.31 68 GLU D O 1
ATOM 9227 N N . GLY D 1 69 ? 78.131 -24.313 24.618 1.00 18.88 69 GLY D N 1
ATOM 9228 C CA . GLY D 1 69 ? 77.324 -23.482 25.495 1.00 19.51 69 GLY D CA 1
ATOM 9229 C C . GLY D 1 69 ? 77.331 -22.025 25.072 1.00 19.79 69 GLY D C 1
ATOM 9230 O O . GLY D 1 69 ? 76.294 -21.355 25.108 1.00 23.49 69 GLY D O 1
ATOM 9231 N N . ILE D 1 70 ? 78.500 -21.535 24.666 1.00 18.20 70 ILE D N 1
ATOM 9232 C CA . ILE D 1 70 ? 78.637 -20.158 24.203 1.00 22.35 70 ILE D CA 1
ATOM 9233 C C . ILE D 1 70 ? 77.840 -19.984 22.903 1.00 24.08 70 ILE D C 1
ATOM 9234 O O . ILE D 1 70 ? 77.157 -18.976 22.701 1.00 22.46 70 ILE D O 1
ATOM 9239 N N . ARG D 1 71 ? 77.921 -20.988 22.039 1.00 24.79 71 ARG D N 1
ATOM 9240 C CA . ARG D 1 71 ? 77.160 -20.991 20.789 1.00 28.47 71 ARG D CA 1
ATOM 9241 C C . ARG D 1 71 ? 75.659 -20.835 21.049 1.00 30.83 71 ARG D C 1
ATOM 9242 O O . ARG D 1 71 ? 74.978 -20.063 20.361 1.00 27.41 71 ARG D O 1
ATOM 9250 N N . LEU D 1 72 ? 75.156 -21.542 22.060 1.00 27.01 72 LEU D N 1
ATOM 9251 C CA . LEU D 1 72 ? 73.743 -21.437 22.414 1.00 22.80 72 LEU D CA 1
ATOM 9252 C C . LEU D 1 72 ? 73.417 -20.001 22.766 1.00 22.77 72 LEU D C 1
ATOM 9253 O O . LEU D 1 72 ? 72.423 -19.450 22.291 1.00 27.69 72 LEU D O 1
ATOM 9258 N N . ARG D 1 73 ? 74.276 -19.390 23.575 1.00 24.94 73 ARG D N 1
ATOM 9259 C CA . ARG D 1 73 ? 74.106 -17.991 23.952 1.00 26.29 73 ARG D CA 1
ATOM 9260 C C . ARG D 1 73 ? 74.106 -17.101 22.719 1.00 30.21 73 ARG D C 1
ATOM 9261 O O . ARG D 1 73 ? 73.303 -16.172 22.623 1.00 30.88 73 ARG D O 1
ATOM 9269 N N . LYS D 1 74 ? 75.016 -17.383 21.787 1.00 27.45 74 LYS D N 1
ATOM 9270 C CA . LYS D 1 74 ? 75.088 -16.638 20.534 1.00 32.92 74 LYS D CA 1
ATOM 9271 C C . LYS D 1 74 ? 73.787 -16.764 19.744 1.00 33.01 74 LYS D C 1
ATOM 9272 O O . LYS D 1 74 ? 73.346 -15.807 19.121 1.00 35.51 74 LYS D O 1
ATOM 9278 N N . TYR D 1 75 ? 73.177 -17.947 19.772 1.00 31.29 75 TYR D N 1
ATOM 9279 C CA . TYR D 1 75 ? 71.872 -18.148 19.140 1.00 31.22 75 TYR D CA 1
ATOM 9280 C C . TYR D 1 75 ? 70.756 -17.420 19.895 1.00 32.13 75 TYR D C 1
ATOM 9281 O O . TYR D 1 75 ? 69.651 -17.273 19.378 1.00 28.45 75 TYR D O 1
ATOM 9290 N N . GLY D 1 76 ? 71.034 -16.993 21.126 1.00 34.65 76 GLY D N 1
ATOM 9291 C CA . GLY D 1 76 ? 70.067 -16.238 21.911 1.00 35.78 76 GLY D CA 1
ATOM 9292 C C . GLY D 1 76 ? 69.304 -17.052 22.946 1.00 32.93 76 GLY D C 1
ATOM 9293 O O . GLY D 1 76 ? 68.325 -16.575 23.532 1.00 31.45 76 GLY D O 1
ATOM 9294 N N . ILE D 1 77 ? 69.738 -18.288 23.166 1.00 26.23 77 ILE D N 1
ATOM 9295 C CA . ILE D 1 77 ? 69.165 -19.114 24.215 1.00 24.09 77 ILE D CA 1
ATOM 9296 C C . ILE D 1 77 ? 69.441 -18.430 25.548 1.00 27.02 77 ILE D C 1
ATOM 9297 O O . ILE D 1 77 ? 70.585 -18.092 25.849 1.00 29.86 77 ILE D O 1
ATOM 9302 N N . SER D 1 78 ? 68.397 -18.206 26.338 1.00 33.50 78 SER D N 1
ATOM 9303 C CA . SER D 1 78 ? 68.554 -17.518 27.607 1.00 29.41 78 SER D CA 1
ATOM 9304 C C . SER D 1 78 ? 68.242 -18.438 28.782 1.00 31.87 78 SER D C 1
ATOM 9305 O O . SER D 1 78 ? 68.349 -18.035 29.938 1.00 31.81 78 SER D O 1
ATOM 9308 N N . SER D 1 79 ? 67.862 -19.675 28.488 1.00 28.03 79 SER D N 1
ATOM 9309 C CA . SER D 1 79 ? 67.599 -20.645 29.542 1.00 27.46 79 SER D CA 1
ATOM 9310 C C . SER D 1 79 ? 68.910 -21.114 30.166 1.00 31.73 79 SER D C 1
ATOM 9311 O O . SER D 1 79 ? 69.988 -20.885 29.600 1.00 30.44 79 SER D O 1
ATOM 9314 N N . GLU D 1 80 ? 68.817 -21.772 31.325 1.00 21.56 80 GLU D N 1
ATOM 9315 C CA . GLU D 1 80 ? 70.002 -22.325 31.964 1.00 24.95 80 GLU D CA 1
ATOM 9316 C C . GLU D 1 80 ? 70.664 -23.400 31.091 1.00 19.05 80 GLU D C 1
ATOM 9317 O O . GLU D 1 80 ? 69.993 -24.178 30.400 1.00 17.12 80 GLU D O 1
ATOM 9323 N N . ILE D 1 81 ? 71.987 -23.430 31.133 1.00 19.37 81 ILE D N 1
ATOM 9324 C CA . ILE D 1 81 ? 72.764 -24.399 30.375 1.00 20.87 81 ILE D CA 1
ATOM 9325 C C . ILE D 1 81 ? 73.789 -25.048 31.295 1.00 16.33 81 ILE D C 1
ATOM 9326 O O . ILE D 1 81 ? 74.579 -24.356 31.918 1.00 19.38 81 ILE D O 1
ATOM 9331 N N . LEU D 1 82 ? 73.768 -26.375 31.358 1.00 19.31 82 LEU D N 1
ATOM 9332 C CA . LEU D 1 82 ? 74.776 -27.145 32.071 1.00 15.81 82 LEU D CA 1
ATOM 9333 C C . LEU D 1 82 ? 75.850 -27.732 31.138 1.00 21.98 82 LEU D C 1
ATOM 9334 O O . LEU D 1 82 ? 75.544 -28.446 30.172 1.00 19.18 82 LEU D O 1
ATOM 9339 N N . ILE D 1 83 ? 77.114 -27.452 31.444 1.00 20.63 83 ILE D N 1
ATOM 9340 C CA . ILE D 1 83 ? 78.226 -28.084 30.722 1.00 21.33 83 ILE D CA 1
ATOM 9341 C C . ILE D 1 83 ? 78.577 -29.383 31.437 1.00 21.64 83 ILE D C 1
ATOM 9342 O O . ILE D 1 83 ? 78.983 -29.368 32.594 1.00 20.66 83 ILE D O 1
ATOM 9347 N N . LEU D 1 84 ? 78.401 -30.512 30.759 1.00 17.45 84 LEU D N 1
ATOM 9348 C CA . LEU D 1 84 ? 78.518 -31.816 31.415 1.00 18.26 84 LEU D CA 1
ATOM 9349 C C . LEU D 1 84 ? 79.949 -32.303 31.604 1.00 26.17 84 LEU D C 1
ATOM 9350 O O . LEU D 1 84 ? 80.200 -33.253 32.351 1.00 26.54 84 LEU D O 1
ATOM 9355 N N . GLY D 1 85 ? 80.888 -31.680 30.903 1.00 26.45 85 GLY D N 1
ATOM 9356 C CA . GLY D 1 85 ? 82.251 -32.170 30.909 1.00 24.31 85 GLY D CA 1
ATOM 9357 C C . GLY D 1 85 ? 83.247 -31.136 31.378 1.00 29.00 85 GLY D C 1
ATOM 9358 O O . GLY D 1 85 ? 82.872 -30.022 31.749 1.00 27.10 85 GLY D O 1
ATOM 9359 N N . TYR D 1 86 ? 84.522 -31.515 31.352 1.00 27.41 86 TYR D N 1
ATOM 9360 C CA . TYR D 1 86 ? 85.609 -30.642 31.773 1.00 25.32 86 TYR D CA 1
ATOM 9361 C C . TYR D 1 86 ? 85.588 -29.320 31.024 1.00 19.24 86 TYR D C 1
ATOM 9362 O O . TYR D 1 86 ? 85.416 -29.302 29.822 1.00 20.29 86 TYR D O 1
ATOM 9371 N N . THR D 1 87 ? 85.771 -28.217 31.736 1.00 18.61 87 THR D N 1
ATOM 9372 C CA . THR D 1 87 ? 86.071 -26.946 31.088 1.00 17.58 87 THR D CA 1
ATOM 9373 C C . THR D 1 87 ? 87.365 -26.450 31.695 1.00 24.54 87 THR D C 1
ATOM 9374 O O . THR D 1 87 ? 87.526 -26.464 32.908 1.00 21.68 87 THR D O 1
ATOM 9378 N N . SER D 1 88 ? 88.298 -26.028 30.850 1.00 25.93 88 SER D N 1
ATOM 9379 C CA . SER D 1 88 ? 89.552 -25.470 31.335 1.00 27.83 88 SER D CA 1
ATOM 9380 C C . SER D 1 88 ? 89.291 -24.283 32.259 1.00 29.44 88 SER D C 1
ATOM 9381 O O . SER D 1 88 ? 88.582 -23.343 31.890 1.00 29.17 88 SER D O 1
ATOM 9384 N N . PRO D 1 89 ? 89.869 -24.318 33.468 1.00 28.71 89 PRO D N 1
ATOM 9385 C CA . PRO D 1 89 ? 89.693 -23.195 34.391 1.00 30.46 89 PRO D CA 1
ATOM 9386 C C . PRO D 1 89 ? 90.220 -21.884 33.812 1.00 28.68 89 PRO D C 1
ATOM 9387 O O . PRO D 1 89 ? 89.813 -20.812 34.253 1.00 24.23 89 PRO D O 1
ATOM 9391 N N . SER D 1 90 ? 91.089 -21.968 32.808 1.00 30.71 90 SER D N 1
ATOM 9392 C CA . SER D 1 90 ? 91.559 -20.766 32.119 1.00 31.93 90 SER D CA 1
ATOM 9393 C C . SER D 1 90 ? 90.409 -20.024 31.429 1.00 26.78 90 SER D C 1
ATOM 9394 O O . SER D 1 90 ? 90.538 -18.854 31.076 1.00 30.44 90 SER D O 1
ATOM 9397 N N . ARG D 1 91 ? 89.275 -20.691 31.257 1.00 23.18 91 ARG D N 1
ATOM 9398 C CA . ARG D 1 91 ? 88.134 -20.039 30.628 1.00 23.39 91 ARG D CA 1
ATOM 9399 C C . ARG D 1 91 ? 87.045 -19.641 31.640 1.00 27.64 91 ARG D C 1
ATOM 9400 O O . ARG D 1 91 ? 85.874 -19.486 31.289 1.00 23.78 91 ARG D O 1
ATOM 9408 N N . ALA D 1 92 ? 87.446 -19.447 32.893 1.00 26.07 92 ALA D N 1
ATOM 9409 C CA . ALA D 1 92 ? 86.494 -19.112 33.949 1.00 27.67 92 ALA D CA 1
ATOM 9410 C C . ALA D 1 92 ? 85.737 -17.811 33.670 1.00 28.97 92 ALA D C 1
ATOM 9411 O O . ALA D 1 92 ? 84.552 -17.697 33.998 1.00 25.50 92 ALA D O 1
ATOM 9413 N N . LYS D 1 93 ? 86.413 -16.836 33.070 1.00 26.24 93 LYS D N 1
ATOM 9414 C CA . LYS D 1 93 ? 85.774 -15.560 32.764 1.00 25.54 93 LYS D CA 1
ATOM 9415 C C . LYS D 1 93 ? 84.603 -15.745 31.791 1.00 28.17 93 LYS D C 1
ATOM 9416 O O . LYS D 1 93 ? 83.576 -15.068 31.899 1.00 27.72 93 LYS D O 1
ATOM 9422 N N . GLU D 1 94 ? 84.763 -16.671 30.849 1.00 28.79 94 GLU D N 1
ATOM 9423 C CA . GLU D 1 94 ? 83.715 -16.971 29.881 1.00 29.01 94 GLU D CA 1
ATOM 9424 C C . GLU D 1 94 ? 82.547 -17.717 30.531 1.00 30.39 94 GLU D C 1
ATOM 9425 O O . GLU D 1 94 ? 81.390 -17.498 30.170 1.00 27.16 94 GLU D O 1
ATOM 9431 N N . LEU D 1 95 ? 82.845 -18.606 31.476 1.00 28.98 95 LEU D N 1
ATOM 9432 C CA . LEU D 1 95 ? 81.779 -19.298 32.213 1.00 25.79 95 LEU D CA 1
ATOM 9433 C C . LEU D 1 95 ? 80.920 -18.267 32.931 1.00 26.21 95 LEU D C 1
ATOM 9434 O O . LEU D 1 95 ? 79.686 -18.330 32.915 1.00 26.21 95 LEU D O 1
ATOM 9439 N N . CYS D 1 96 ? 81.591 -17.304 33.548 1.00 28.38 96 CYS D N 1
ATOM 9440 C CA . CYS D 1 96 ? 80.917 -16.237 34.273 1.00 27.42 96 CYS D CA 1
ATOM 9441 C C . CYS D 1 96 ? 80.106 -15.352 33.321 1.00 29.90 96 CYS D C 1
ATOM 9442 O O . CYS D 1 96 ? 78.901 -15.154 33.509 1.00 32.14 96 CYS D O 1
ATOM 9445 N N . LYS D 1 97 ? 80.767 -14.845 32.287 1.00 29.55 97 LYS D N 1
ATOM 9446 C CA . LYS D 1 97 ? 80.143 -13.927 31.338 1.00 33.75 97 LYS D CA 1
ATOM 9447 C C . LYS D 1 97 ? 78.889 -14.503 30.688 1.00 26.67 97 LYS D C 1
ATOM 9448 O O . LYS D 1 97 ? 77.869 -13.828 30.587 1.00 25.56 97 LYS D O 1
ATOM 9454 N N . TYR D 1 98 ? 78.986 -15.745 30.227 1.00 23.39 98 TYR D N 1
ATOM 9455 C CA . TYR D 1 98 ? 77.907 -16.367 29.473 1.00 26.99 98 TYR D CA 1
ATOM 9456 C C . TYR D 1 98 ? 76.914 -17.110 30.370 1.00 34.69 98 TYR D C 1
ATOM 9457 O O . TYR D 1 98 ? 76.010 -17.805 29.877 1.00 27.34 98 TYR D O 1
ATOM 9466 N N . GLU D 1 99 ? 77.086 -16.934 31.682 1.00 30.16 99 GLU D N 1
ATOM 9467 C CA . GLU D 1 99 ? 76.229 -17.562 32.683 1.00 27.97 99 GLU D CA 1
ATOM 9468 C C . GLU D 1 99 ? 76.042 -19.037 32.387 1.00 20.42 99 GLU D C 1
ATOM 9469 O O . GLU D 1 99 ? 74.929 -19.519 32.244 1.00 24.99 99 GLU D O 1
ATOM 9475 N N . LEU D 1 100 ? 77.150 -19.747 32.286 1.00 26.29 100 LEU D N 1
ATOM 9476 C CA . LEU D 1 100 ? 77.103 -21.164 31.996 1.00 23.19 100 LEU D CA 1
ATOM 9477 C C . LEU D 1 100 ? 77.367 -21.935 33.276 1.00 26.15 100 LEU D C 1
ATOM 9478 O O . LEU D 1 100 ? 78.255 -21.583 34.052 1.00 22.29 100 LEU D O 1
ATOM 9483 N N . THR D 1 101 ? 76.591 -22.990 33.483 1.00 23.35 101 THR D N 1
ATOM 9484 C CA . THR D 1 101 ? 76.713 -23.803 34.673 1.00 25.01 101 THR D CA 1
ATOM 9485 C C . THR D 1 101 ? 77.709 -24.913 34.390 1.00 20.41 101 THR D C 1
ATOM 9486 O O . THR D 1 101 ? 77.539 -25.673 33.440 1.00 19.86 101 THR D O 1
ATOM 9490 N N . GLN D 1 102 ? 78.743 -24.992 35.222 1.00 15.87 102 GLN D N 1
ATOM 9491 C CA . GLN D 1 102 ? 79.843 -25.926 35.011 1.00 14.44 102 GLN D CA 1
ATOM 9492 C C . GLN D 1 102 ? 79.719 -27.166 35.876 1.00 19.98 102 GLN D C 1
ATOM 9493 O O . GLN D 1 102 ? 79.435 -27.057 37.058 1.00 20.14 102 GLN D O 1
ATOM 9499 N N . THR D 1 103 ? 79.937 -28.343 35.307 1.00 19.69 103 THR D N 1
ATOM 9500 C CA . THR D 1 103 ? 80.068 -29.539 36.136 1.00 15.09 103 THR D CA 1
ATOM 9501 C C . THR D 1 103 ? 81.380 -29.524 36.937 1.00 24.32 103 THR D C 1
ATOM 9502 O O . THR D 1 103 ? 82.462 -29.257 36.392 1.00 21.83 103 THR D O 1
ATOM 9506 N N . LEU D 1 104 ? 81.287 -29.787 38.237 1.00 21.64 104 LEU D N 1
ATOM 9507 C CA . LEU D 1 104 ? 82.481 -29.972 39.059 1.00 17.80 104 LEU D CA 1
ATOM 9508 C C . LEU D 1 104 ? 82.835 -31.446 38.982 1.00 20.23 104 LEU D C 1
ATOM 9509 O O . LEU D 1 104 ? 82.108 -32.282 39.508 1.00 19.09 104 LEU D O 1
ATOM 9514 N N . ILE D 1 105 ? 83.939 -31.769 38.318 1.00 20.31 105 ILE D N 1
ATOM 9515 C CA . ILE D 1 105 ? 84.238 -33.167 37.998 1.00 20.31 105 ILE D CA 1
ATOM 9516 C C . ILE D 1 105 ? 85.037 -33.884 39.075 1.00 15.26 105 ILE D C 1
ATOM 9517 O O . ILE D 1 105 ? 85.012 -35.106 39.144 1.00 19.17 105 ILE D O 1
ATOM 9522 N N . ASP D 1 106 ? 85.776 -33.123 39.873 1.00 22.67 106 ASP D N 1
ATOM 9523 C CA . ASP D 1 106 ? 86.328 -33.621 41.135 1.00 24.83 106 ASP D CA 1
ATOM 9524 C C . ASP D 1 106 ? 86.829 -32.485 42.042 1.00 26.19 106 ASP D C 1
ATOM 9525 O O . ASP D 1 106 ? 86.784 -31.309 41.659 1.00 24.65 106 ASP D O 1
ATOM 9530 N N . TYR D 1 107 ? 87.280 -32.834 43.248 1.00 22.53 107 TYR D N 1
ATOM 9531 C CA . TYR D 1 107 ? 87.685 -31.825 44.216 1.00 19.98 107 TYR D CA 1
ATOM 9532 C C . TYR D 1 107 ? 88.819 -30.942 43.689 1.00 25.32 107 TYR D C 1
ATOM 9533 O O . TYR D 1 107 ? 88.746 -29.710 43.762 1.00 27.32 107 TYR D O 1
ATOM 9542 N N . ARG D 1 108 ? 89.851 -31.580 43.140 1.00 23.79 108 ARG D N 1
ATOM 9543 C CA . ARG D 1 108 ? 91.023 -30.880 42.624 1.00 30.01 108 ARG D CA 1
ATOM 9544 C C . ARG D 1 108 ? 90.595 -29.869 41.568 1.00 29.53 108 ARG D C 1
ATOM 9545 O O . ARG D 1 108 ? 90.970 -28.692 41.622 1.00 27.44 108 ARG D O 1
ATOM 9553 N N . TYR D 1 109 ? 89.783 -30.328 40.625 1.00 25.46 109 TYR D N 1
ATOM 9554 C CA . TYR D 1 109 ? 89.246 -29.444 39.608 1.00 25.64 109 TYR D CA 1
ATOM 9555 C C . TYR D 1 109 ? 88.504 -28.261 40.237 1.00 24.33 109 TYR D C 1
ATOM 9556 O O . TYR D 1 109 ? 88.707 -27.108 39.841 1.00 26.22 109 TYR D O 1
ATOM 9565 N N . SER D 1 110 ? 87.672 -28.545 41.235 1.00 19.09 110 SER D N 1
ATOM 9566 C CA . SER D 1 110 ? 86.897 -27.500 41.893 1.00 21.65 110 SER D CA 1
ATOM 9567 C C . SER D 1 110 ? 87.768 -26.428 42.520 1.00 25.30 110 SER D C 1
ATOM 9568 O O . SER D 1 110 ? 87.504 -25.238 42.348 1.00 32.69 110 SER D O 1
ATOM 9571 N N . LEU D 1 111 ? 88.803 -26.849 43.246 1.00 25.24 111 LEU D N 1
ATOM 9572 C CA . LEU D 1 111 ? 89.706 -25.904 43.904 1.00 31.87 111 LEU D CA 1
ATOM 9573 C C . LEU D 1 111 ? 90.343 -25.012 42.861 1.00 32.06 111 LEU D C 1
ATOM 9574 O O . LEU D 1 111 ? 90.440 -23.794 43.026 1.00 32.59 111 LEU D O 1
ATOM 9579 N N . LEU D 1 112 ? 90.771 -25.628 41.771 1.00 28.47 112 LEU D N 1
ATOM 9580 C CA . LEU D 1 112 ? 91.400 -24.870 40.706 1.00 27.99 112 LEU D CA 1
ATOM 9581 C C . LEU D 1 112 ? 90.434 -23.839 40.115 1.00 31.86 112 LEU D C 1
ATOM 9582 O O . LEU D 1 112 ? 90.788 -22.666 39.977 1.00 34.74 112 LEU D O 1
ATOM 9587 N N . LEU D 1 113 ? 89.205 -24.266 39.815 1.00 23.76 113 LEU D N 1
ATOM 9588 C CA . LEU D 1 113 ? 88.226 -23.385 39.181 1.00 17.91 113 LEU D CA 1
ATOM 9589 C C . LEU D 1 113 ? 87.948 -22.189 40.081 1.00 24.92 113 LEU D C 1
ATOM 9590 O O . LEU D 1 113 ? 87.924 -21.046 39.611 1.00 25.50 113 LEU D O 1
ATOM 9595 N N . ASN D 1 114 ? 87.762 -22.463 41.379 1.00 21.17 114 ASN D N 1
ATOM 9596 C CA . ASN D 1 114 ? 87.529 -21.421 42.376 1.00 23.62 114 ASN D CA 1
ATOM 9597 C C . ASN D 1 114 ? 88.662 -20.400 42.431 1.00 26.39 114 ASN D C 1
ATOM 9598 O O . ASN D 1 114 ? 88.427 -19.191 42.593 1.00 23.03 114 ASN D O 1
ATOM 9603 N N . LYS D 1 115 ? 89.888 -20.900 42.292 1.00 24.24 115 LYS D N 1
ATOM 9604 C CA . LYS D 1 115 ? 91.088 -20.071 42.311 1.00 30.27 115 LYS D CA 1
ATOM 9605 C C . LYS D 1 115 ? 91.089 -18.997 41.216 1.00 31.59 115 LYS D C 1
ATOM 9606 O O . LYS D 1 115 ? 91.773 -17.975 41.336 1.00 28.45 115 LYS D O 1
ATOM 9612 N N . GLN D 1 116 ? 90.315 -19.216 40.154 1.00 25.12 116 GLN D N 1
ATOM 9613 C CA . GLN D 1 116 ? 90.332 -18.284 39.033 1.00 23.05 116 GLN D CA 1
ATOM 9614 C C . GLN D 1 116 ? 89.743 -16.938 39.417 1.00 19.62 116 GLN D C 1
ATOM 9615 O O . GLN D 1 116 ? 90.060 -15.915 38.813 1.00 24.62 116 GLN D O 1
ATOM 9621 N N . GLY D 1 117 ? 88.883 -16.940 40.429 1.00 24.76 117 GLY D N 1
ATOM 9622 C CA . GLY D 1 117 ? 88.373 -15.702 40.993 1.00 26.18 117 GLY D CA 1
ATOM 9623 C C . GLY D 1 117 ? 87.047 -15.210 40.436 1.00 29.66 117 GLY D C 1
ATOM 9624 O O . GLY D 1 117 ? 86.572 -14.144 40.828 1.00 33.04 117 GLY D O 1
ATOM 9625 N N . TYR D 1 118 ? 86.449 -15.964 39.517 1.00 28.10 118 TYR D N 1
ATOM 9626 C CA . TYR D 1 118 ? 85.155 -15.567 38.956 1.00 27.62 118 TYR D CA 1
ATOM 9627 C C . TYR D 1 118 ? 84.011 -16.345 39.588 1.00 28.93 118 TYR D C 1
ATOM 9628 O O . TYR D 1 118 ? 84.099 -17.562 39.775 1.00 24.38 118 TYR D O 1
ATOM 9637 N N . ASP D 1 119 ? 82.939 -15.634 39.921 1.00 32.01 119 ASP D N 1
ATOM 9638 C CA . ASP D 1 119 ? 81.753 -16.278 40.460 1.00 31.92 119 ASP D CA 1
ATOM 9639 C C . ASP D 1 119 ? 81.079 -17.110 39.384 1.00 33.57 119 ASP D C 1
ATOM 9640 O O . ASP D 1 119 ? 80.661 -16.602 38.336 1.00 31.28 119 ASP D O 1
ATOM 9645 N N . ILE D 1 120 ? 81.005 -18.407 39.645 1.00 30.64 120 ILE D N 1
ATOM 9646 C CA . ILE D 1 120 ? 80.509 -19.351 38.665 1.00 34.36 120 ILE D CA 1
ATOM 9647 C C . ILE D 1 120 ? 79.442 -20.235 39.293 1.00 35.21 120 ILE D C 1
ATOM 9648 O O . ILE D 1 120 ? 79.576 -20.657 40.444 1.00 30.28 120 ILE D O 1
ATOM 9653 N N . LYS D 1 121 ? 78.378 -20.505 38.547 1.00 27.95 121 LYS D N 1
ATOM 9654 C CA . LYS D 1 121 ? 77.370 -21.431 39.028 1.00 29.06 121 LYS D CA 1
ATOM 9655 C C . LYS D 1 121 ? 77.784 -22.837 38.613 1.00 22.82 121 LYS D C 1
ATOM 9656 O O . LYS D 1 121 ? 78.307 -23.030 37.520 1.00 25.06 121 LYS D O 1
ATOM 9662 N N . ALA D 1 122 ? 77.537 -23.823 39.467 1.00 17.83 122 ALA D N 1
ATOM 9663 C CA . ALA D 1 122 ? 78.016 -25.174 39.196 1.00 13.30 122 ALA D CA 1
ATOM 9664 C C . ALA D 1 122 ? 77.057 -26.250 39.676 1.00 19.40 122 ALA D C 1
ATOM 9665 O O . ALA D 1 122 ? 76.251 -26.016 40.579 1.00 19.88 122 ALA D O 1
ATOM 9667 N N . HIS D 1 123 ? 77.168 -27.431 39.080 1.00 13.88 123 HIS D N 1
ATOM 9668 C CA . HIS D 1 123 ? 76.549 -28.642 39.612 1.00 13.62 123 HIS D CA 1
ATOM 9669 C C . HIS D 1 123 ? 77.658 -29.613 39.936 1.00 20.92 123 HIS D C 1
ATOM 9670 O O . HIS D 1 123 ? 78.540 -29.855 39.103 1.00 20.83 123 HIS D O 1
ATOM 9677 N N . ILE D 1 124 ? 77.629 -30.170 41.139 1.00 20.69 124 ILE D N 1
ATOM 9678 C CA . ILE D 1 124 ? 78.644 -31.130 41.532 1.00 17.48 124 ILE D CA 1
ATOM 9679 C C . ILE D 1 124 ? 78.249 -32.519 41.063 1.00 20.05 124 ILE D C 1
ATOM 9680 O O . ILE D 1 124 ? 77.087 -32.927 41.159 1.00 16.80 124 ILE D O 1
ATOM 9685 N N . LYS D 1 125 ? 79.210 -33.239 40.505 1.00 17.59 125 LYS D N 1
ATOM 9686 C CA . LYS D 1 125 ? 78.916 -34.569 40.019 1.00 17.92 125 LYS D CA 1
ATOM 9687 C C . LYS D 1 125 ? 79.474 -35.603 40.963 1.00 18.80 125 LYS D C 1
ATOM 9688 O O . LYS D 1 125 ? 80.599 -35.477 41.448 1.00 19.40 125 LYS D O 1
ATOM 9694 N N . ILE D 1 126 ? 78.687 -36.633 41.222 1.00 16.37 126 ILE D N 1
ATOM 9695 C CA . ILE D 1 126 ? 79.092 -37.677 42.141 1.00 21.40 126 ILE D CA 1
ATOM 9696 C C . ILE D 1 126 ? 79.277 -38.953 41.349 1.00 22.43 126 ILE D C 1
ATOM 9697 O O . ILE D 1 126 ? 78.406 -39.321 40.571 1.00 26.27 126 ILE D O 1
ATOM 9702 N N . ASP D 1 127 ? 80.407 -39.624 41.544 1.00 23.31 127 ASP D N 1
ATOM 9703 C CA . ASP D 1 127 ? 80.634 -40.926 40.921 1.00 24.86 127 ASP D CA 1
ATOM 9704 C C . ASP D 1 127 ? 80.023 -42.001 41.798 1.00 27.80 127 ASP D C 1
ATOM 9705 O O . ASP D 1 127 ? 80.534 -42.293 42.881 1.00 28.47 127 ASP D O 1
ATOM 9710 N N . THR D 1 128 ? 78.942 -42.606 41.323 1.00 23.24 128 THR D N 1
ATOM 9711 C CA . THR D 1 128 ? 78.252 -43.630 42.100 1.00 20.81 128 THR D CA 1
ATOM 9712 C C . THR D 1 128 ? 78.474 -45.032 41.526 1.00 24.98 128 THR D C 1
ATOM 9713 O O . THR D 1 128 ? 77.749 -45.966 41.859 1.00 26.53 128 THR D O 1
ATOM 9717 N N . GLY D 1 129 ? 79.480 -45.180 40.670 1.00 19.82 129 GLY D N 1
ATOM 9718 C CA . GLY D 1 129 ? 79.805 -46.488 40.118 1.00 25.73 129 GLY D CA 1
ATOM 9719 C C . GLY D 1 129 ? 80.271 -46.478 38.667 1.00 31.07 129 GLY D C 1
ATOM 9720 O O . GLY D 1 129 ? 80.873 -47.446 38.190 1.00 36.57 129 GLY D O 1
ATOM 9729 N N . HIS D 1 131 ? 82.601 -44.632 37.520 1.00 25.87 131 HIS D N 1
ATOM 9730 C CA . HIS D 1 131 ? 84.058 -44.535 37.617 1.00 25.15 131 HIS D CA 1
ATOM 9731 C C . HIS D 1 131 ? 84.690 -43.801 36.436 1.00 28.18 131 HIS D C 1
ATOM 9732 O O . HIS D 1 131 ? 85.783 -44.145 35.981 1.00 29.35 131 HIS D O 1
ATOM 9739 N N . ARG D 1 132 ? 83.991 -42.784 35.948 1.00 21.12 132 ARG D N 1
ATOM 9740 C CA . ARG D 1 132 ? 84.580 -41.857 35.003 1.00 20.44 132 ARG D CA 1
ATOM 9741 C C . ARG D 1 132 ? 84.785 -40.508 35.676 1.00 23.03 132 ARG D C 1
ATOM 9742 O O . ARG D 1 132 ? 85.791 -40.313 36.352 1.00 23.27 132 ARG D O 1
ATOM 9750 N N . LEU D 1 133 ? 83.843 -39.582 35.501 1.00 22.01 133 LEU D N 1
ATOM 9751 C CA . LEU D 1 133 ? 83.930 -38.281 36.167 1.00 26.41 133 LEU D CA 1
ATOM 9752 C C . LEU D 1 133 ? 83.192 -38.288 37.515 1.00 28.09 133 LEU D C 1
ATOM 9753 O O . LEU D 1 133 ? 82.273 -39.090 37.728 1.00 21.69 133 LEU D O 1
ATOM 9758 N N . GLY D 1 134 ? 83.605 -37.402 38.422 1.00 26.80 134 GLY D N 1
ATOM 9759 C CA . GLY D 1 134 ? 82.835 -37.142 39.631 1.00 22.48 134 GLY D CA 1
ATOM 9760 C C . GLY D 1 134 ? 83.590 -37.374 40.925 1.00 24.93 134 GLY D C 1
ATOM 9761 O O . GLY D 1 134 ? 84.553 -38.145 40.967 1.00 18.98 134 GLY D O 1
ATOM 9762 N N . PHE D 1 135 ? 83.146 -36.700 41.982 1.00 26.01 135 PHE D N 1
ATOM 9763 C CA . PHE D 1 135 ? 83.637 -36.948 43.331 1.00 20.55 135 PHE D CA 1
ATOM 9764 C C . PHE D 1 135 ? 83.228 -38.360 43.730 1.00 18.74 135 PHE D C 1
ATOM 9765 O O . PHE D 1 135 ? 82.132 -38.814 43.393 1.00 23.78 135 PHE D O 1
ATOM 9773 N N . SER D 1 136 ? 84.102 -39.050 44.451 1.00 22.42 136 SER D N 1
ATOM 9774 C CA . SER D 1 136 ? 83.804 -40.381 44.974 1.00 31.70 136 SER D CA 1
ATOM 9775 C C . SER D 1 136 ? 82.854 -40.292 46.176 1.00 30.58 136 SER D C 1
ATOM 9776 O O . SER D 1 136 ? 82.881 -39.306 46.915 1.00 26.33 136 SER D O 1
ATOM 9779 N N . THR D 1 137 ? 82.006 -41.304 46.365 1.00 34.55 137 THR D N 1
ATOM 9780 C CA . THR D 1 137 ? 81.049 -41.285 47.476 1.00 30.94 137 THR D CA 1
ATOM 9781 C C . THR D 1 137 ? 81.740 -41.448 48.836 1.00 43.36 137 THR D C 1
ATOM 9782 O O . THR D 1 137 ? 81.185 -41.074 49.869 1.00 40.09 137 THR D O 1
ATOM 9786 N N . GLU D 1 138 ? 82.946 -42.007 48.845 1.00 44.40 138 GLU D N 1
ATOM 9787 C CA . GLU D 1 138 ? 83.629 -42.228 50.110 1.00 47.44 138 GLU D CA 1
ATOM 9788 C C . GLU D 1 138 ? 84.416 -40.993 50.528 1.00 47.34 138 GLU D C 1
ATOM 9789 O O . GLU D 1 138 ? 84.946 -40.926 51.635 1.00 54.43 138 GLU D O 1
ATOM 9795 N N . ASP D 1 139 ? 84.492 -40.015 49.633 1.00 43.26 139 ASP D N 1
ATOM 9796 C CA . ASP D 1 139 ? 85.197 -38.775 49.927 1.00 48.22 139 ASP D CA 1
ATOM 9797 C C . ASP D 1 139 ? 84.200 -37.702 50.321 1.00 41.01 139 ASP D C 1
ATOM 9798 O O . ASP D 1 139 ? 84.123 -36.649 49.684 1.00 32.12 139 ASP D O 1
ATOM 9803 N N . LYS D 1 140 ? 83.438 -37.970 51.377 1.00 41.24 140 LYS D N 1
ATOM 9804 C CA . LYS D 1 140 ? 82.334 -37.091 51.754 1.00 36.23 140 LYS D CA 1
ATOM 9805 C C . LYS D 1 140 ? 82.802 -35.681 52.122 1.00 32.97 140 LYS D C 1
ATOM 9806 O O . LYS D 1 140 ? 82.083 -34.701 51.899 1.00 23.42 140 LYS D O 1
ATOM 9812 N N . ASP D 1 141 ? 84.012 -35.573 52.669 1.00 31.79 141 ASP D N 1
ATOM 9813 C CA . ASP D 1 141 ? 84.508 -34.277 53.135 1.00 36.02 141 ASP D CA 1
ATOM 9814 C C . ASP D 1 141 ? 84.899 -33.351 51.981 1.00 29.74 141 ASP D C 1
ATOM 9815 O O . ASP D 1 141 ? 84.661 -32.141 52.025 1.00 28.58 141 ASP D O 1
ATOM 9820 N N . LYS D 1 142 ? 85.505 -33.923 50.951 1.00 26.81 142 LYS D N 1
ATOM 9821 C CA . LYS D 1 142 ? 85.732 -33.195 49.700 1.00 27.32 142 LYS D CA 1
ATOM 9822 C C . LYS D 1 142 ? 84.403 -32.721 49.071 1.00 24.99 142 LYS D C 1
ATOM 9823 O O . LYS D 1 142 ? 84.270 -31.558 48.665 1.00 19.78 142 LYS D O 1
ATOM 9829 N N . ILE D 1 143 ? 83.415 -33.611 49.020 1.00 17.96 143 ILE D N 1
ATOM 9830 C CA . ILE D 1 143 ? 82.081 -33.218 48.553 1.00 23.39 143 ILE D CA 1
ATOM 9831 C C . ILE D 1 143 ? 81.575 -32.032 49.361 1.00 28.01 143 ILE D C 1
ATOM 9832 O O . ILE D 1 143 ? 81.245 -30.988 48.801 1.00 25.00 143 ILE D O 1
ATOM 9837 N N . LEU D 1 144 ? 81.550 -32.187 50.687 1.00 29.53 144 LEU D N 1
ATOM 9838 C CA . LEU D 1 144 ? 81.104 -31.110 51.562 1.00 27.75 144 LEU D CA 1
ATOM 9839 C C . LEU D 1 144 ? 81.925 -29.822 51.384 1.00 29.85 144 LEU D C 1
ATOM 9840 O O . LEU D 1 144 ? 81.356 -28.724 51.334 1.00 25.29 144 LEU D O 1
ATOM 9845 N N . ALA D 1 145 ? 83.250 -29.960 51.272 1.00 27.38 145 ALA D N 1
ATOM 9846 C CA . ALA D 1 145 ? 84.135 -28.807 51.101 1.00 26.52 145 ALA D CA 1
ATOM 9847 C C . ALA D 1 145 ? 83.800 -27.982 49.860 1.00 26.80 145 ALA D C 1
ATOM 9848 O O . ALA D 1 145 ? 83.922 -26.748 49.865 1.00 21.52 145 ALA D O 1
ATOM 9850 N N . ALA D 1 146 ? 83.379 -28.672 48.801 1.00 28.07 146 ALA D N 1
ATOM 9851 C CA . ALA D 1 146 ? 83.039 -28.025 47.532 1.00 27.54 146 ALA D CA 1
ATOM 9852 C C . ALA D 1 146 ? 81.863 -27.053 47.649 1.00 28.29 146 ALA D C 1
ATOM 9853 O O . ALA D 1 146 ? 81.693 -26.170 46.803 1.00 24.49 146 ALA D O 1
ATOM 9855 N N . PHE D 1 147 ? 81.043 -27.223 48.685 1.00 26.55 147 PHE D N 1
ATOM 9856 C CA . PHE D 1 147 ? 79.937 -26.299 48.928 1.00 23.26 147 PHE D CA 1
ATOM 9857 C C . PHE D 1 147 ? 80.401 -25.053 49.681 1.00 28.85 147 PHE D C 1
ATOM 9858 O O . PHE D 1 147 ? 79.618 -24.125 49.924 1.00 30.14 147 PHE D O 1
ATOM 9866 N N . SER D 1 148 ? 81.674 -25.031 50.057 1.00 30.97 148 SER D N 1
ATOM 9867 C CA . SER D 1 148 ? 82.230 -23.882 50.764 1.00 38.84 148 SER D CA 1
ATOM 9868 C C . SER D 1 148 ? 83.329 -23.183 49.971 1.00 38.19 148 SER D C 1
ATOM 9869 O O . SER D 1 148 ? 84.283 -22.672 50.555 1.00 39.34 148 SER D O 1
ATOM 9872 N N . LEU D 1 149 ? 83.199 -23.162 48.646 1.00 35.26 149 LEU D N 1
ATOM 9873 C CA . LEU D 1 149 ? 84.153 -22.431 47.809 1.00 32.93 149 LEU D CA 1
ATOM 9874 C C . LEU D 1 149 ? 83.587 -21.059 47.446 1.00 35.93 149 LEU D C 1
ATOM 9875 O O . LEU D 1 149 ? 82.504 -20.948 46.859 1.00 39.05 149 LEU D O 1
ATOM 9880 N N . LYS D 1 150 ? 84.335 -20.029 47.822 1.00 32.51 150 LYS D N 1
ATOM 9881 C CA . LYS D 1 150 ? 83.940 -18.626 47.710 1.00 34.02 150 LYS D CA 1
ATOM 9882 C C . LYS D 1 150 ? 83.319 -18.222 46.367 1.00 33.96 150 LYS D C 1
ATOM 9883 O O . LYS D 1 150 ? 82.327 -17.483 46.332 1.00 30.01 150 LYS D O 1
ATOM 9889 N N . HIS D 1 151 ? 83.893 -18.708 45.268 1.00 30.04 151 HIS D N 1
ATOM 9890 C CA . HIS D 1 151 ? 83.456 -18.289 43.936 1.00 33.11 151 HIS D CA 1
ATOM 9891 C C . HIS D 1 151 ? 82.644 -19.339 43.182 1.00 32.72 151 HIS D C 1
ATOM 9892 O O . HIS D 1 151 ? 82.301 -19.148 42.016 1.00 26.16 151 HIS D O 1
ATOM 9899 N N . ILE D 1 152 ? 82.359 -20.455 43.840 1.00 27.57 152 ILE D N 1
ATOM 9900 C CA . ILE D 1 152 ? 81.599 -21.525 43.216 1.00 26.41 152 ILE D CA 1
ATOM 9901 C C . ILE D 1 152 ? 80.265 -21.647 43.923 1.00 33.96 152 ILE D C 1
ATOM 9902 O O . ILE D 1 152 ? 80.214 -21.971 45.111 1.00 29.51 152 ILE D O 1
ATOM 9907 N N . LYS D 1 153 ? 79.187 -21.388 43.189 1.00 31.32 153 LYS D N 1
ATOM 9908 C CA . LYS D 1 153 ? 77.848 -21.496 43.737 1.00 29.94 153 LYS D CA 1
ATOM 9909 C C . LYS D 1 153 ? 77.235 -22.796 43.256 1.00 31.26 153 LYS D C 1
ATOM 9910 O O . LYS D 1 153 ? 76.779 -22.884 42.112 1.00 34.28 153 LYS D O 1
ATOM 9916 N N . VAL D 1 154 ? 77.238 -23.812 44.112 1.00 23.66 154 VAL D N 1
ATOM 9917 C CA . VAL D 1 154 ? 76.673 -25.104 43.738 1.00 25.26 154 VAL D CA 1
ATOM 9918 C C . VAL D 1 154 ? 75.145 -25.101 43.754 1.00 23.15 154 VAL D C 1
ATOM 9919 O O . VAL D 1 154 ? 74.531 -25.075 44.811 1.00 28.08 154 VAL D O 1
ATOM 9923 N N . ALA D 1 155 ? 74.544 -25.139 42.566 1.00 19.39 155 ALA D N 1
ATOM 9924 C CA . ALA D 1 155 ? 73.097 -25.053 42.418 1.00 20.93 155 ALA D CA 1
ATOM 9925 C C . ALA D 1 155 ? 72.494 -26.414 42.118 1.00 19.47 155 ALA D C 1
ATOM 9926 O O . ALA D 1 155 ? 71.283 -26.539 41.899 1.00 26.62 155 ALA D O 1
ATOM 9928 N N . GLY D 1 156 ? 73.330 -27.440 42.103 1.00 16.74 156 GLY D N 1
ATOM 9929 C CA . GLY D 1 156 ? 72.820 -28.767 41.855 1.00 13.60 156 GLY D CA 1
ATOM 9930 C C . GLY D 1 156 ? 73.828 -29.854 42.117 1.00 18.68 156 GLY D C 1
ATOM 9931 O O . GLY D 1 156 ? 75.019 -29.600 42.259 1.00 20.04 156 GLY D O 1
ATOM 9932 N N . ILE D 1 157 ? 73.347 -31.085 42.162 1.00 17.39 157 ILE D N 1
ATOM 9933 C CA . ILE D 1 157 ? 74.224 -32.221 42.367 1.00 17.55 157 ILE D CA 1
ATOM 9934 C C . ILE D 1 157 ? 73.665 -33.381 41.566 1.00 25.48 157 ILE D C 1
ATOM 9935 O O . ILE D 1 157 ? 72.438 -33.581 41.510 1.00 23.50 157 ILE D O 1
ATOM 9940 N N . PHE D 1 158 ? 74.543 -34.135 40.913 1.00 20.44 158 PHE D N 1
ATOM 9941 C CA . PHE D 1 158 ? 74.049 -35.213 40.080 1.00 18.64 158 PHE D CA 1
ATOM 9942 C C . PHE D 1 158 ? 74.981 -36.402 39.972 1.00 19.90 158 PHE D C 1
ATOM 9943 O O . PHE D 1 158 ? 76.143 -36.332 40.385 1.00 21.45 158 PHE D O 1
ATOM 9951 N N . THR D 1 159 ? 74.439 -37.498 39.445 1.00 16.61 159 THR D N 1
ATOM 9952 C CA . THR D 1 159 ? 75.230 -38.669 39.074 1.00 21.79 159 THR D CA 1
ATOM 9953 C C . THR D 1 159 ? 74.715 -39.289 37.777 1.00 20.31 159 THR D C 1
ATOM 9954 O O . THR D 1 159 ? 73.677 -38.876 37.243 1.00 20.05 159 THR D O 1
ATOM 9958 N N . HIS D 1 160 ? 75.436 -40.289 37.278 1.00 19.36 160 HIS D N 1
ATOM 9959 C CA . HIS D 1 160 ? 75.052 -40.972 36.042 1.00 22.99 160 HIS D CA 1
ATOM 9960 C C . HIS D 1 160 ? 74.890 -42.459 36.308 1.00 23.18 160 HIS D C 1
ATOM 9961 O O . HIS D 1 160 ? 75.689 -43.067 37.028 1.00 24.07 160 HIS D O 1
ATOM 9968 N N . LEU D 1 161 ? 73.835 -43.034 35.751 1.00 15.37 161 LEU D N 1
ATOM 9969 C CA . LEU D 1 161 ? 73.516 -44.435 35.980 1.00 15.78 161 LEU D CA 1
ATOM 9970 C C . LEU D 1 161 ? 74.117 -45.274 34.868 1.00 24.52 161 LEU D C 1
ATOM 9971 O O . LEU D 1 161 ? 74.018 -44.920 33.690 1.00 20.63 161 LEU D O 1
ATOM 9976 N N . CYS D 1 162 ? 74.722 -46.396 35.236 1.00 29.91 162 CYS D N 1
ATOM 9977 C CA . CYS D 1 162 ? 75.448 -47.205 34.267 1.00 34.79 162 CYS D CA 1
ATOM 9978 C C . CYS D 1 162 ? 74.554 -48.012 33.349 1.00 37.00 162 CYS D C 1
ATOM 9979 O O . CYS D 1 162 ? 74.870 -48.205 32.178 1.00 35.46 162 CYS D O 1
ATOM 9982 N N . ALA D 1 163 ? 73.451 -48.511 33.886 1.00 35.74 163 ALA D N 1
ATOM 9983 C CA . ALA D 1 163 ? 72.713 -49.544 33.182 1.00 39.47 163 ALA D CA 1
ATOM 9984 C C . ALA D 1 163 ? 71.230 -49.477 33.453 1.00 30.21 163 ALA D C 1
ATOM 9985 O O . ALA D 1 163 ? 70.600 -50.501 33.680 1.00 29.67 163 ALA D O 1
ATOM 9987 N N . ALA D 1 164 ? 70.673 -48.274 33.418 1.00 27.17 164 ALA D N 1
ATOM 9988 C CA . ALA D 1 164 ? 69.237 -48.099 33.602 1.00 30.39 164 ALA D CA 1
ATOM 9989 C C . ALA D 1 164 ? 68.455 -48.761 32.466 1.00 32.58 164 ALA D C 1
ATOM 9990 O O . ALA D 1 164 ? 67.243 -49.012 32.589 1.00 31.00 164 ALA D O 1
ATOM 9992 N N . ASP D 1 165 ? 69.159 -49.038 31.367 1.00 28.31 165 ASP D N 1
ATOM 9993 C CA . ASP D 1 165 ? 68.560 -49.583 30.149 1.00 30.05 165 ASP D CA 1
ATOM 9994 C C . ASP D 1 165 ? 68.394 -51.105 30.168 1.00 34.04 165 ASP D C 1
ATOM 9995 O O . ASP D 1 165 ? 67.822 -51.681 29.247 1.00 37.97 165 ASP D O 1
ATOM 10000 N N . SER D 1 166 ? 68.887 -51.763 31.209 1.00 35.28 166 SER D N 1
ATOM 10001 C CA . SER D 1 166 ? 68.729 -53.209 31.285 1.00 38.24 166 SER D CA 1
ATOM 10002 C C . SER D 1 166 ? 67.867 -53.621 32.467 1.00 41.44 166 SER D C 1
ATOM 10003 O O . SER D 1 166 ? 67.925 -53.011 33.530 1.00 40.53 166 SER D O 1
ATOM 10006 N N . LEU D 1 167 ? 67.064 -54.660 32.267 1.00 45.68 167 LEU D N 1
ATOM 10007 C CA . LEU D 1 167 ? 66.217 -55.196 33.323 1.00 45.69 167 LEU D CA 1
ATOM 10008 C C . LEU D 1 167 ? 66.747 -56.551 33.771 1.00 47.82 167 LEU D C 1
ATOM 10009 O O . LEU D 1 167 ? 66.062 -57.300 34.470 1.00 49.68 167 LEU D O 1
ATOM 10014 N N . GLU D 1 168 ? 67.973 -56.861 33.357 1.00 50.85 168 GLU D N 1
ATOM 10015 C CA . GLU D 1 168 ? 68.682 -58.024 33.877 1.00 55.79 168 GLU D CA 1
ATOM 10016 C C . GLU D 1 168 ? 69.011 -57.785 35.353 1.00 53.32 168 GLU D C 1
ATOM 10017 O O . GLU D 1 168 ? 69.435 -56.690 35.736 1.00 47.97 168 GLU D O 1
ATOM 10023 N N . GLU D 1 169 ? 68.823 -58.822 36.166 1.00 55.91 169 GLU D N 1
ATOM 10024 C CA . GLU D 1 169 ? 68.859 -58.697 37.621 1.00 57.28 169 GLU D CA 1
ATOM 10025 C C . GLU D 1 169 ? 70.115 -58.026 38.190 1.00 52.17 169 GLU D C 1
ATOM 10026 O O . GLU D 1 169 ? 70.019 -57.200 39.100 1.00 44.94 169 GLU D O 1
ATOM 10032 N N . ASN D 1 170 ? 71.283 -58.370 37.655 1.00 54.56 170 ASN D N 1
ATOM 10033 C CA . ASN D 1 170 ? 72.527 -57.768 38.129 1.00 58.05 170 ASN D CA 1
ATOM 10034 C C . ASN D 1 170 ? 72.655 -56.291 37.779 1.00 54.51 170 ASN D C 1
ATOM 10035 O O . ASN D 1 170 ? 73.181 -55.500 38.566 1.00 52.49 170 ASN D O 1
ATOM 10040 N N . ASP D 1 171 ? 72.166 -55.920 36.601 1.00 52.46 171 ASP D N 1
ATOM 10041 C CA . ASP D 1 171 ? 72.150 -54.517 36.206 1.00 49.85 171 ASP D CA 1
ATOM 10042 C C . ASP D 1 171 ? 71.169 -53.735 37.071 1.00 41.73 171 ASP D C 1
ATOM 10043 O O . ASP D 1 171 ? 71.466 -52.622 37.523 1.00 36.28 171 ASP D O 1
ATOM 10048 N N . VAL D 1 172 ? 70.008 -54.336 37.309 1.00 38.20 172 VAL D N 1
ATOM 10049 C CA . VAL D 1 172 ? 69.026 -53.765 38.215 1.00 35.38 172 VAL D CA 1
ATOM 10050 C C . VAL D 1 172 ? 69.662 -53.593 39.589 1.00 38.29 172 VAL D C 1
ATOM 10051 O O . VAL D 1 172 ? 69.632 -52.501 40.167 1.00 38.82 172 VAL D O 1
ATOM 10055 N N . ALA D 1 173 ? 70.263 -54.669 40.090 1.00 35.50 173 ALA D N 1
ATOM 10056 C CA . ALA D 1 173 ? 70.958 -54.639 41.370 1.00 40.37 173 ALA D CA 1
ATOM 10057 C C . ALA D 1 173 ? 71.986 -53.506 41.448 1.00 42.83 173 ALA D C 1
ATOM 10058 O O . ALA D 1 173 ? 72.049 -52.776 42.445 1.00 48.06 173 ALA D O 1
ATOM 10060 N N . PHE D 1 174 ? 72.782 -53.364 40.393 1.00 36.22 174 PHE D N 1
ATOM 10061 C CA . PHE D 1 174 ? 73.804 -52.330 40.340 1.00 35.47 174 PHE D CA 1
ATOM 10062 C C . PHE D 1 174 ? 73.168 -50.942 40.358 1.00 32.41 174 PHE D C 1
ATOM 10063 O O . PHE D 1 174 ? 73.634 -50.037 41.057 1.00 29.03 174 PHE D O 1
ATOM 10071 N N . THR D 1 175 ? 72.108 -50.777 39.573 1.00 32.95 175 THR D N 1
ATOM 10072 C CA . THR D 1 175 ? 71.480 -49.474 39.418 1.00 29.58 175 THR D CA 1
ATOM 10073 C C . THR D 1 175 ? 70.920 -49.024 40.759 1.00 27.48 175 THR D C 1
ATOM 10074 O O . THR D 1 175 ? 71.074 -47.868 41.164 1.00 24.95 175 THR D O 1
ATOM 10078 N N . ASN D 1 176 ? 70.268 -49.947 41.451 1.00 26.92 176 ASN D N 1
ATOM 10079 C CA . ASN D 1 176 ? 69.695 -49.632 42.751 1.00 32.86 176 ASN D CA 1
ATOM 10080 C C . ASN D 1 176 ? 70.771 -49.273 43.767 1.00 34.51 176 ASN D C 1
ATOM 10081 O O . ASN D 1 176 ? 70.594 -48.355 44.568 1.00 35.41 176 ASN D O 1
ATOM 10086 N N . LYS D 1 177 ? 71.895 -49.978 43.704 1.00 31.60 177 LYS D N 1
ATOM 10087 C CA . LYS D 1 177 ? 73.040 -49.667 44.552 1.00 34.29 177 LYS D CA 1
ATOM 10088 C C . LYS D 1 177 ? 73.607 -48.266 44.270 1.00 31.07 177 LYS D C 1
ATOM 10089 O O . LYS D 1 177 ? 73.950 -47.530 45.201 1.00 25.31 177 LYS D O 1
ATOM 10095 N N . GLN D 1 178 ? 73.715 -47.901 42.991 1.00 23.78 178 GLN D N 1
ATOM 10096 C CA . GLN D 1 178 ? 74.117 -46.545 42.618 1.00 19.22 178 GLN D CA 1
ATOM 10097 C C . GLN D 1 178 ? 73.164 -45.504 43.206 1.00 26.90 178 GLN D C 1
ATOM 10098 O O . GLN D 1 178 ? 73.595 -44.484 43.753 1.00 26.49 178 GLN D O 1
ATOM 10104 N N . ILE D 1 179 ? 71.862 -45.750 43.054 1.00 25.55 179 ILE D N 1
ATOM 10105 C CA . ILE D 1 179 ? 70.849 -44.840 43.574 1.00 23.12 179 ILE D CA 1
ATOM 10106 C C . ILE D 1 179 ? 70.944 -44.717 45.097 1.00 23.50 179 ILE D C 1
ATOM 10107 O O . ILE D 1 179 ? 70.934 -43.610 45.635 1.00 21.52 179 ILE D O 1
ATOM 10112 N N . GLY D 1 180 ? 71.044 -45.855 45.780 1.00 22.80 180 GLY D N 1
ATOM 10113 C CA . GLY D 1 180 ? 71.173 -45.883 47.232 1.00 21.84 180 GLY D CA 1
ATOM 10114 C C . GLY D 1 180 ? 72.415 -45.130 47.693 1.00 26.27 180 GLY D C 1
ATOM 10115 O O . GLY D 1 180 ? 72.388 -44.409 48.697 1.00 26.07 180 GLY D O 1
ATOM 10116 N N . SER D 1 181 ? 73.500 -45.270 46.935 1.00 27.87 181 SER D N 1
ATOM 10117 C CA . SER D 1 181 ? 74.755 -44.602 47.266 1.00 28.73 181 SER D CA 1
ATOM 10118 C C . SER D 1 181 ? 74.620 -43.094 47.166 1.00 29.32 181 SER D C 1
ATOM 10119 O O . SER D 1 181 ? 75.147 -42.356 47.994 1.00 30.06 181 SER D O 1
ATOM 10122 N N . PHE D 1 182 ? 73.898 -42.641 46.151 1.00 24.32 182 PHE D N 1
ATOM 10123 C CA . PHE D 1 182 ? 73.713 -41.213 45.927 1.00 22.06 182 PHE D CA 1
ATOM 10124 C C . PHE D 1 182 ? 72.979 -40.591 47.110 1.00 29.03 182 PHE D C 1
ATOM 10125 O O . PHE D 1 182 ? 73.376 -39.534 47.623 1.00 25.17 182 PHE D O 1
ATOM 10133 N N . TYR D 1 183 ? 71.916 -41.261 47.554 1.00 28.11 183 TYR D N 1
ATOM 10134 C CA . TYR D 1 183 ? 71.095 -40.736 48.641 1.00 28.03 183 TYR D CA 1
ATOM 10135 C C . TYR D 1 183 ? 71.797 -40.824 49.996 1.00 30.44 183 TYR D C 1
ATOM 10136 O O . TYR D 1 183 ? 71.547 -40.000 50.876 1.00 31.31 183 TYR D O 1
ATOM 10145 N N . LYS D 1 184 ? 72.692 -41.798 50.151 1.00 30.78 184 LYS D N 1
ATOM 10146 C CA . LYS D 1 184 ? 73.560 -41.841 51.331 1.00 36.17 184 LYS D CA 1
ATOM 10147 C C . LYS D 1 184 ? 74.400 -40.566 51.419 1.00 33.36 184 LYS D C 1
ATOM 10148 O O . LYS D 1 184 ? 74.558 -39.988 52.493 1.00 32.13 184 LYS D O 1
ATOM 10154 N N . VAL D 1 185 ? 74.933 -40.125 50.285 1.00 29.87 185 VAL D N 1
ATOM 10155 C CA . VAL D 1 185 ? 75.696 -38.889 50.260 1.00 26.33 185 VAL D CA 1
ATOM 10156 C C . VAL D 1 185 ? 74.808 -37.706 50.611 1.00 26.55 185 VAL D C 1
ATOM 10157 O O 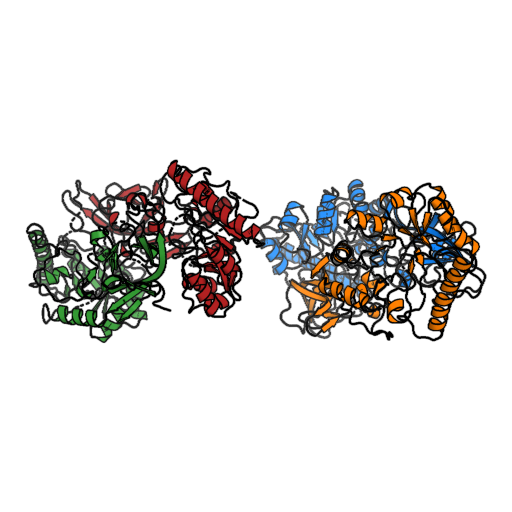. VAL D 1 185 ? 75.178 -36.862 51.429 1.00 25.37 185 VAL D O 1
ATOM 10161 N N . LEU D 1 186 ? 73.634 -37.651 49.992 1.00 24.79 186 LEU D N 1
ATOM 10162 C CA . LEU D 1 186 ? 72.677 -36.598 50.287 1.00 24.61 186 LEU D CA 1
ATOM 10163 C C . LEU D 1 186 ? 72.345 -36.546 51.792 1.00 22.97 186 LEU D C 1
ATOM 10164 O O . LEU D 1 186 ? 72.340 -35.470 52.396 1.00 24.45 186 LEU D O 1
ATOM 10169 N N . ASP D 1 187 ? 72.078 -37.712 52.379 1.00 20.79 187 ASP D N 1
ATOM 10170 C CA . ASP D 1 187 ? 71.723 -37.812 53.794 1.00 31.46 187 ASP D CA 1
ATOM 10171 C C . ASP D 1 187 ? 72.870 -37.371 54.699 1.00 34.96 187 ASP D C 1
ATOM 10172 O O . ASP D 1 187 ? 72.664 -36.664 55.686 1.00 31.40 187 ASP D O 1
ATOM 10177 N N . TRP D 1 188 ? 74.077 -37.811 54.363 1.00 33.25 188 TRP D N 1
ATOM 10178 C CA . TRP D 1 188 ? 75.254 -37.422 55.119 1.00 30.50 188 TRP D CA 1
ATOM 10179 C C . TRP D 1 188 ? 75.420 -35.908 55.034 1.00 30.67 188 TRP D C 1
ATOM 10180 O O . TRP D 1 188 ? 75.669 -35.248 56.040 1.00 27.87 188 TRP D O 1
ATOM 10191 N N . LEU D 1 189 ? 75.254 -35.358 53.833 1.00 22.98 189 LEU D N 1
ATOM 10192 C CA . LEU D 1 189 ? 75.330 -33.908 53.636 1.00 27.47 189 LEU D CA 1
ATOM 10193 C C . LEU D 1 189 ? 74.269 -33.159 54.450 1.00 32.66 189 LEU D C 1
ATOM 10194 O O . LEU D 1 189 ? 74.559 -32.120 55.066 1.00 32.15 189 LEU D O 1
ATOM 10199 N N . LYS D 1 190 ? 73.040 -33.672 54.445 1.00 28.55 190 LYS D N 1
ATOM 10200 C CA . LYS D 1 190 ? 71.972 -33.022 55.198 1.00 27.37 190 LYS D CA 1
ATOM 10201 C C . LYS D 1 190 ? 72.368 -32.951 56.677 1.00 29.14 190 LYS D C 1
ATOM 10202 O O . LYS D 1 190 ? 72.256 -31.898 57.310 1.00 29.38 190 LYS D O 1
ATOM 10208 N N . SER D 1 191 ? 72.864 -34.069 57.204 1.00 28.17 191 SER D N 1
ATOM 10209 C CA . SER D 1 191 ? 73.308 -34.153 58.597 1.00 35.20 191 SER D CA 1
ATOM 10210 C C . SER D 1 191 ? 74.305 -33.057 58.948 1.00 37.08 191 SER D C 1
ATOM 10211 O O . SER D 1 191 ? 74.330 -32.565 60.072 1.00 42.69 191 SER D O 1
ATOM 10214 N N . SER D 1 192 ? 75.116 -32.672 57.972 1.00 28.55 192 SER D N 1
ATOM 10215 C CA . SER D 1 192 ? 76.103 -31.621 58.159 1.00 31.17 192 SER D CA 1
ATOM 10216 C C . SER D 1 192 ? 75.465 -30.234 58.189 1.00 33.48 192 SER D C 1
ATOM 10217 O O . SER D 1 192 ? 76.135 -29.240 58.452 1.00 45.09 192 SER D O 1
ATOM 10220 N N . GLY D 1 193 ? 74.170 -30.161 57.926 1.00 26.95 193 GLY D N 1
ATOM 10221 C CA . GLY D 1 193 ? 73.475 -28.887 57.978 1.00 31.34 193 GLY D CA 1
ATOM 10222 C C . GLY D 1 193 ? 73.271 -28.262 56.610 1.00 35.21 193 GLY D C 1
ATOM 10223 O O . GLY D 1 193 ? 72.681 -27.184 56.475 1.00 35.44 193 GLY D O 1
ATOM 10224 N N . LEU D 1 194 ? 73.749 -28.948 55.584 1.00 32.58 194 LEU D N 1
ATOM 10225 C CA . LEU D 1 194 ? 73.650 -28.434 54.227 1.00 31.91 194 LEU D CA 1
ATOM 10226 C C . LEU D 1 194 ? 72.226 -28.532 53.669 1.00 29.05 194 LEU D C 1
ATOM 10227 O O . LEU D 1 194 ? 71.593 -29.587 53.743 1.00 24.29 194 LEU D O 1
ATOM 10232 N N . ASN D 1 195 ? 71.737 -27.427 53.111 1.00 26.62 195 ASN D N 1
ATOM 10233 C CA . ASN D 1 195 ? 70.509 -27.440 52.331 1.00 29.86 195 ASN D CA 1
ATOM 10234 C C . ASN D 1 195 ? 70.809 -28.025 50.952 1.00 30.45 195 ASN D C 1
ATOM 10235 O O . ASN D 1 195 ? 71.484 -27.397 50.123 1.00 26.89 195 ASN D O 1
ATOM 10240 N N . ILE D 1 196 ? 70.352 -29.253 50.733 1.00 23.11 196 ILE D N 1
ATOM 10241 C CA . ILE D 1 196 ? 70.597 -29.958 49.485 1.00 22.08 196 ILE D CA 1
ATOM 10242 C C . ILE D 1 196 ? 69.979 -29.204 48.299 1.00 28.40 196 ILE D C 1
ATOM 10243 O O . ILE D 1 196 ? 68.803 -28.863 48.335 1.00 28.76 196 ILE D O 1
ATOM 10248 N N . PRO D 1 197 ? 70.780 -28.933 47.247 1.00 26.82 197 PRO D N 1
ATOM 10249 C CA . PRO D 1 197 ? 70.302 -28.214 46.057 1.00 26.21 197 PRO D CA 1
ATOM 10250 C C . PRO D 1 197 ? 69.540 -29.124 45.091 1.00 23.65 197 PRO D C 1
ATOM 10251 O O . PRO D 1 197 ? 69.252 -30.267 45.427 1.00 20.35 197 PRO D O 1
ATOM 10255 N N . LYS D 1 198 ? 69.245 -28.631 43.889 1.00 28.79 198 LYS D N 1
ATOM 10256 C CA . LYS D 1 198 ? 68.537 -29.444 42.897 1.00 28.51 198 LYS D CA 1
ATOM 10257 C C . LYS D 1 198 ? 69.322 -30.709 42.556 1.00 28.77 198 LYS D C 1
ATOM 10258 O O . LYS D 1 198 ? 70.542 -30.688 42.469 1.00 34.50 198 LYS D O 1
ATOM 10264 N N . VAL D 1 199 ? 68.606 -31.805 42.350 1.00 25.45 199 VAL D N 1
ATOM 10265 C CA . VAL D 1 199 ? 69.211 -33.117 42.165 1.00 21.31 199 VAL D CA 1
ATOM 10266 C C . VAL D 1 199 ? 68.792 -33.690 40.826 1.00 22.10 199 VAL D C 1
ATOM 10267 O O . VAL D 1 199 ? 67.651 -33.504 40.417 1.00 26.97 199 VAL D O 1
ATOM 10271 N N . HIS D 1 200 ? 69.700 -34.389 40.140 1.00 24.28 200 HIS D N 1
ATOM 10272 C CA . HIS D 1 200 ? 69.315 -35.191 38.973 1.00 19.90 200 HIS D CA 1
ATOM 10273 C C . HIS D 1 200 ? 70.130 -36.474 38.824 1.00 16.69 200 HIS D C 1
ATOM 10274 O O . HIS D 1 200 ? 71.329 -36.488 39.031 1.00 18.63 200 HIS D O 1
ATOM 10281 N N . ILE D 1 201 ? 69.459 -37.561 38.476 1.00 18.72 201 ILE D N 1
ATOM 10282 C CA . ILE D 1 201 ? 70.068 -38.888 38.483 1.00 14.41 201 ILE D CA 1
ATOM 10283 C C . ILE D 1 201 ? 69.839 -39.574 37.133 1.00 21.94 201 ILE D C 1
ATOM 10284 O O . ILE D 1 201 ? 70.634 -40.411 36.700 1.00 23.90 201 ILE D O 1
ATOM 10289 N N . GLN D 1 202 ? 68.758 -39.188 36.462 1.00 20.84 202 GLN D N 1
ATOM 10290 C CA . GLN D 1 202 ? 68.240 -39.953 35.333 1.00 21.54 202 GLN D CA 1
ATOM 10291 C C . GLN D 1 202 ? 68.556 -39.363 33.984 1.00 17.05 202 GLN D C 1
ATOM 10292 O O . GLN D 1 202 ? 68.473 -38.150 33.777 1.00 20.42 202 GLN D O 1
ATOM 10298 N N . SER D 1 203 ? 68.892 -40.248 33.058 1.00 14.04 203 SER D N 1
ATOM 10299 C CA . SER D 1 203 ? 68.833 -39.933 31.654 1.00 19.41 203 SER D CA 1
ATOM 10300 C C . SER D 1 203 ? 67.572 -40.579 31.115 1.00 25.53 203 SER D C 1
ATOM 10301 O O . SER D 1 203 ? 66.696 -40.951 31.894 1.00 24.18 203 SER D O 1
ATOM 10304 N N . SER D 1 204 ? 67.487 -40.718 29.792 1.00 23.76 204 SER D N 1
ATOM 10305 C CA . SER D 1 204 ? 66.302 -41.258 29.131 1.00 21.17 204 SER D CA 1
ATOM 10306 C C . SER D 1 204 ? 65.844 -42.577 29.739 1.00 20.79 204 SER D C 1
ATOM 10307 O O . SER D 1 204 ? 64.684 -42.717 30.094 1.00 20.44 204 SER D O 1
ATOM 10310 N N . TYR D 1 205 ? 66.739 -43.551 29.867 1.00 13.61 205 TYR D N 1
ATOM 10311 C CA . TYR D 1 205 ? 66.301 -44.845 30.386 1.00 22.08 205 TYR D CA 1
ATOM 10312 C C . TYR D 1 205 ? 66.066 -44.802 31.914 1.00 26.46 205 TYR D C 1
ATOM 10313 O O . TYR D 1 205 ? 65.351 -45.642 32.464 1.00 24.25 205 TYR D O 1
ATOM 10322 N N . GLY D 1 206 ? 66.660 -43.815 32.580 1.00 22.72 206 GLY D N 1
ATOM 10323 C CA . GLY D 1 206 ? 66.354 -43.555 33.978 1.00 25.18 206 GLY D CA 1
ATOM 10324 C C . GLY D 1 206 ? 64.875 -43.210 34.154 1.00 28.45 206 GLY D C 1
ATOM 10325 O O . GLY D 1 206 ? 64.217 -43.687 35.086 1.00 29.42 206 GLY D O 1
ATOM 10326 N N . LEU D 1 207 ? 64.348 -42.389 33.245 1.00 28.82 207 LEU D N 1
ATOM 10327 C CA . LEU D 1 207 ? 62.932 -42.039 33.260 1.00 26.74 207 LEU D CA 1
ATOM 10328 C C . LEU D 1 207 ? 62.070 -43.236 32.874 1.00 29.00 207 LEU D C 1
ATOM 10329 O O . LEU D 1 207 ? 61.050 -43.508 33.510 1.00 29.85 207 LEU D O 1
ATOM 10334 N N . LEU D 1 208 ? 62.488 -43.959 31.842 1.00 28.67 208 LEU D N 1
ATOM 10335 C CA . LEU D 1 208 ? 61.679 -45.046 31.304 1.00 30.41 208 LEU D CA 1
ATOM 10336 C C . LEU D 1 208 ? 61.622 -46.273 32.210 1.00 31.17 208 LEU D C 1
ATOM 10337 O O . LEU D 1 208 ? 60.586 -46.924 32.313 1.00 32.80 208 LEU D O 1
ATOM 10342 N N . ASN D 1 209 ? 62.729 -46.580 32.876 1.00 31.71 209 ASN D N 1
ATOM 10343 C CA . ASN D 1 209 ? 62.808 -47.802 33.672 1.00 27.38 209 ASN D CA 1
ATOM 10344 C C . ASN D 1 209 ? 62.813 -47.572 35.167 1.00 23.64 209 ASN D C 1
ATOM 10345 O O . ASN D 1 209 ? 62.680 -48.509 35.951 1.00 21.98 209 ASN D O 1
ATOM 10350 N N . TYR D 1 210 ? 62.998 -46.324 35.566 1.00 24.07 210 TYR D N 1
ATOM 10351 C CA . TYR D 1 210 ? 63.012 -45.993 36.987 1.00 23.09 210 TYR D CA 1
ATOM 10352 C C . TYR D 1 210 ? 62.111 -44.779 37.225 1.00 26.31 210 TYR D C 1
ATOM 10353 O O . TYR D 1 210 ? 62.537 -43.785 37.817 1.00 23.58 210 TYR D O 1
ATOM 10362 N N . PRO D 1 211 ? 60.843 -44.863 36.760 1.00 22.33 211 PRO D N 1
ATOM 10363 C CA . PRO D 1 211 ? 59.975 -43.689 36.838 1.00 24.99 211 PRO D CA 1
ATOM 10364 C C . PRO D 1 211 ? 59.672 -43.336 38.278 1.00 21.83 211 PRO D C 1
ATOM 10365 O O . PRO D 1 211 ? 59.317 -42.195 38.546 1.00 28.64 211 PRO D O 1
ATOM 10369 N N . GLU D 1 212 ? 59.817 -44.296 39.184 1.00 22.29 212 GLU D N 1
ATOM 10370 C CA . GLU D 1 212 ? 59.570 -44.048 40.616 1.00 28.50 212 GLU D CA 1
ATOM 10371 C C . GLU D 1 212 ? 60.514 -43.008 41.220 1.00 25.17 212 GLU D C 1
ATOM 10372 O O . GLU D 1 212 ? 60.191 -42.381 42.218 1.00 23.71 212 GLU D O 1
ATOM 10378 N N . LEU D 1 213 ? 61.692 -42.830 40.626 1.00 27.90 213 LEU D N 1
ATOM 10379 C CA . LEU D 1 213 ? 62.617 -41.816 41.114 1.00 25.92 213 LEU D CA 1
ATOM 10380 C C . LEU D 1 213 ? 62.005 -40.441 40.969 1.00 26.72 213 LEU D C 1
ATOM 10381 O O . LEU D 1 213 ? 61.292 -40.177 40.007 1.00 31.07 213 LEU D O 1
ATOM 10386 N N A GLU D 1 214 ? 62.274 -39.558 41.920 0.49 25.55 214 GLU D N 1
ATOM 10387 N N B GLU D 1 214 ? 62.304 -39.551 41.908 0.51 25.47 214 GLU D N 1
ATOM 10388 C CA A GLU D 1 214 ? 61.793 -38.188 41.801 0.49 26.63 214 GLU D CA 1
ATOM 10389 C CA B GLU D 1 214 ? 61.786 -38.188 41.842 0.51 27.47 214 GLU D CA 1
ATOM 10390 C C A GLU D 1 214 ? 62.922 -37.199 42.057 0.49 25.58 214 GLU D C 1
ATOM 10391 C C B GLU D 1 214 ? 62.912 -37.180 42.069 0.51 25.58 214 GLU D C 1
ATOM 10392 O O A GLU D 1 214 ? 63.438 -37.093 43.172 0.49 27.01 214 GLU D O 1
ATOM 10393 O O B GLU D 1 214 ? 63.418 -37.041 43.185 0.51 27.05 214 GLU D O 1
ATOM 10404 N N . CYS D 1 215 ? 63.319 -36.491 41.005 1.00 19.77 215 CYS D N 1
ATOM 10405 C CA . CYS D 1 215 ? 64.404 -35.520 41.106 1.00 21.33 215 CYS D CA 1
ATOM 10406 C C . CYS D 1 215 ? 63.971 -34.186 40.521 1.00 24.51 215 CYS D C 1
ATOM 10407 O O . CYS D 1 215 ? 62.796 -34.006 40.162 1.00 21.32 215 CYS D O 1
ATOM 10410 N N . ASP D 1 216 ? 64.912 -33.249 40.424 1.00 19.56 216 ASP D N 1
ATOM 10411 C CA . ASP D 1 216 ? 64.582 -31.919 39.905 1.00 23.66 216 ASP D CA 1
ATOM 10412 C C . ASP D 1 216 ? 64.772 -31.763 38.402 1.00 23.85 216 ASP D C 1
ATOM 10413 O O . ASP D 1 216 ? 64.260 -30.813 37.818 1.00 21.91 216 ASP D O 1
ATOM 10418 N N . TYR D 1 217 ? 65.538 -32.672 37.802 1.00 17.35 217 TYR D N 1
ATOM 10419 C CA . TYR D 1 217 ? 65.681 -32.723 36.352 1.00 23.73 217 TYR D CA 1
ATOM 10420 C C . TYR D 1 217 ? 65.776 -34.149 35.869 1.00 23.69 217 TYR D C 1
ATOM 10421 O O . TYR D 1 217 ? 66.261 -35.043 36.571 1.00 18.80 217 TYR D O 1
ATOM 10430 N N . ILE D 1 218 ? 65.353 -34.341 34.631 1.00 20.66 218 ILE D N 1
ATOM 10431 C CA . ILE D 1 218 ? 65.754 -35.519 33.888 1.00 24.29 218 ILE D CA 1
ATOM 10432 C C . ILE D 1 218 ? 66.510 -35.030 32.658 1.00 23.02 218 ILE D C 1
ATOM 10433 O O . ILE D 1 218 ? 66.074 -34.086 31.981 1.00 25.93 218 ILE D O 1
ATOM 10438 N N . ARG D 1 219 ? 67.676 -35.623 32.415 1.00 20.91 219 ARG D N 1
ATOM 10439 C CA . ARG D 1 219 ? 68.504 -35.245 31.265 1.00 20.43 219 ARG D CA 1
ATOM 10440 C C . ARG D 1 219 ? 68.069 -36.108 30.108 1.00 22.16 219 ARG D C 1
ATOM 10441 O O . ARG D 1 219 ? 68.449 -37.279 30.032 1.00 22.33 219 ARG D O 1
ATOM 10449 N N . VAL D 1 220 ? 67.267 -35.568 29.200 1.00 18.79 220 VAL D N 1
ATOM 10450 C CA A VAL D 1 220 ? 66.800 -36.388 28.096 0.31 21.25 220 VAL D CA 1
ATOM 10451 C CA B VAL D 1 220 ? 66.783 -36.382 28.087 0.69 20.23 220 VAL D CA 1
ATOM 10452 C C . VAL D 1 220 ? 67.605 -36.202 26.800 1.00 27.56 220 VAL D C 1
ATOM 10453 O O . VAL D 1 220 ? 67.705 -35.095 26.237 1.00 21.15 220 VAL D O 1
ATOM 10460 N N . GLY D 1 221 ? 68.208 -37.300 26.352 1.00 27.27 221 GLY D N 1
ATOM 10461 C CA . GLY D 1 221 ? 68.905 -37.331 25.086 1.00 20.29 221 GLY D CA 1
ATOM 10462 C C . GLY D 1 221 ? 68.047 -38.102 24.100 1.00 20.76 221 GLY D C 1
ATOM 10463 O O . GLY D 1 221 ? 67.105 -37.550 23.536 1.00 22.94 221 GLY D O 1
ATOM 10464 N N . VAL D 1 222 ? 68.345 -39.390 23.931 1.00 18.69 222 VAL D N 1
ATOM 10465 C CA . VAL D 1 222 ? 67.739 -40.191 22.878 1.00 19.61 222 VAL D CA 1
ATOM 10466 C C . VAL D 1 222 ? 66.226 -40.126 22.836 1.00 27.56 222 VAL D C 1
ATOM 10467 O O . VAL D 1 222 ? 65.636 -40.021 21.758 1.00 29.56 222 VAL D O 1
ATOM 10471 N N . ALA D 1 223 ? 65.598 -40.213 24.006 1.00 22.81 223 ALA D N 1
ATOM 10472 C CA . ALA D 1 223 ? 64.148 -40.208 24.087 1.00 22.22 223 ALA D CA 1
ATOM 10473 C C . ALA D 1 223 ? 63.599 -38.903 23.534 1.00 22.10 223 ALA D C 1
ATOM 10474 O O . ALA D 1 223 ? 62.580 -38.906 22.846 1.00 27.11 223 ALA D O 1
ATOM 10476 N N . LEU D 1 224 ? 64.276 -37.792 23.827 1.00 16.95 224 LEU D N 1
ATOM 10477 C CA . LEU D 1 224 ? 63.885 -36.501 23.258 1.00 21.96 224 LEU D CA 1
ATOM 10478 C C . LEU D 1 224 ? 63.774 -36.566 21.723 1.00 25.40 224 LEU D C 1
ATOM 10479 O O . LEU D 1 224 ? 62.819 -36.047 21.130 1.00 28.06 224 LEU D O 1
ATOM 10484 N N . TYR D 1 225 ? 64.734 -37.227 21.087 1.00 21.29 225 TYR D N 1
ATOM 10485 C CA . TYR D 1 225 ? 64.781 -37.271 19.617 1.00 19.21 225 TYR D CA 1
ATOM 10486 C C . TYR D 1 225 ? 63.896 -38.382 19.051 1.00 20.59 225 TYR D C 1
ATOM 10487 O O . TYR D 1 225 ? 63.909 -38.671 17.854 1.00 22.25 225 TYR D O 1
ATOM 10496 N N . GLY D 1 226 ? 63.133 -39.011 19.937 1.00 20.58 226 GLY D N 1
ATOM 10497 C CA . GLY D 1 226 ? 62.118 -39.956 19.532 1.00 23.67 226 GLY D CA 1
ATOM 10498 C C . GLY D 1 226 ? 62.698 -41.279 19.111 1.00 30.19 226 GLY D C 1
ATOM 10499 O O . GLY D 1 226 ? 62.106 -42.013 18.320 1.00 34.97 226 GLY D O 1
ATOM 10500 N N . VAL D 1 227 ? 63.875 -41.585 19.630 1.00 28.55 227 VAL D N 1
ATOM 10501 C CA . VAL D 1 227 ? 64.474 -42.877 19.364 1.00 29.88 227 VAL D CA 1
ATOM 10502 C C . VAL D 1 227 ? 64.938 -43.521 20.657 1.00 37.61 227 VAL D C 1
ATOM 10503 O O . VAL D 1 227 ? 65.146 -42.841 21.676 1.00 38.39 227 VAL D O 1
ATOM 10507 N N . LEU D 1 228 ? 65.070 -44.839 20.620 1.00 36.78 228 LEU D N 1
ATOM 10508 C CA . LEU D 1 228 ? 65.691 -45.564 21.712 1.00 39.64 228 LEU D CA 1
ATOM 10509 C C . LEU D 1 228 ? 67.063 -46.014 21.233 1.00 49.74 228 LEU D C 1
ATOM 10510 O O . LEU D 1 228 ? 67.333 -45.973 20.030 1.00 47.43 228 LEU D O 1
ATOM 10515 N N . SER D 1 229 ? 67.936 -46.398 22.166 1.00 53.92 229 SER D N 1
ATOM 10516 C CA . SER D 1 229 ? 69.330 -46.730 21.846 1.00 54.29 229 SER D CA 1
ATOM 10517 C C . SER D 1 229 ? 69.434 -47.989 20.990 1.00 52.90 229 SER D C 1
ATOM 10518 O O . SER D 1 229 ? 70.431 -48.198 20.262 1.00 35.91 229 SER D O 1
ATOM 10521 N N . SER D 1 230 ? 68.396 -48.818 21.094 1.00 55.24 230 SER D N 1
ATOM 10522 C CA . SER D 1 230 ? 68.301 -50.060 20.342 1.00 60.97 230 SER D CA 1
ATOM 10523 C C . SER D 1 230 ? 66.846 -50.461 20.084 1.00 59.15 230 SER D C 1
ATOM 10524 O O . SER D 1 230 ? 65.909 -49.766 20.492 1.00 58.13 230 SER D O 1
ATOM 10527 N N . THR D 1 231 ? 66.671 -51.584 19.396 1.00 60.50 231 THR D N 1
ATOM 10528 C CA . THR D 1 231 ? 65.349 -52.068 19.018 1.00 64.10 231 THR D CA 1
ATOM 10529 C C . THR D 1 231 ? 64.826 -53.048 20.062 1.00 69.64 231 THR D C 1
ATOM 10530 O O . THR D 1 231 ? 65.567 -53.914 20.532 1.00 68.97 231 THR D O 1
ATOM 10534 N N . ASN D 1 232 ? 63.547 -52.909 20.407 1.00 79.80 232 ASN D N 1
ATOM 10535 C CA . ASN D 1 232 ? 62.919 -53.662 21.503 1.00 91.13 232 ASN D CA 1
ATOM 10536 C C . ASN D 1 232 ? 63.756 -53.790 22.780 1.00 94.99 232 ASN D C 1
ATOM 10537 O O . ASN D 1 232 ? 64.346 -54.840 23.053 1.00 96.13 232 ASN D O 1
ATOM 10542 N N . ASP D 1 233 ? 63.806 -52.716 23.556 1.00 96.41 233 ASP D N 1
ATOM 10543 C CA . ASP D 1 233 ? 64.397 -52.773 24.882 1.00 99.04 233 ASP D CA 1
ATOM 10544 C C . ASP D 1 233 ? 63.309 -52.546 25.926 1.00 96.20 233 ASP D C 1
ATOM 10545 O O . ASP D 1 233 ? 63.387 -51.588 26.698 1.00 98.85 233 ASP D O 1
ATOM 10550 N N . LYS D 1 234 ? 62.312 -53.438 25.929 1.00 86.34 234 LYS D N 1
ATOM 10551 C CA . LYS D 1 234 ? 61.113 -53.357 26.774 1.00 76.18 234 LYS D CA 1
ATOM 10552 C C . LYS D 1 234 ? 61.307 -52.595 28.092 1.00 66.81 234 LYS D C 1
ATOM 10553 O O . LYS D 1 234 ? 62.107 -52.997 28.941 1.00 65.06 234 LYS D O 1
ATOM 10559 N N . THR D 1 235 ? 60.575 -51.491 28.241 1.00 57.19 235 THR D N 1
ATOM 10560 C CA . THR D 1 235 ? 60.715 -50.606 29.397 1.00 47.70 235 THR D CA 1
ATOM 10561 C C . THR D 1 235 ? 59.476 -50.606 30.287 1.00 41.50 235 THR D C 1
ATOM 10562 O O . THR D 1 235 ? 58.415 -51.091 29.887 1.00 37.09 235 THR D O 1
ATOM 10566 N N . LYS D 1 236 ? 59.626 -50.067 31.497 1.00 40.56 236 LYS D N 1
ATOM 10567 C CA . LYS D 1 236 ? 58.519 -49.968 32.452 1.00 36.17 236 LYS D CA 1
ATOM 10568 C C . LYS D 1 236 ? 57.417 -49.071 31.894 1.00 31.22 236 LYS D C 1
ATOM 10569 O O . LYS D 1 236 ? 56.297 -49.511 31.679 1.00 29.85 236 LYS D O 1
ATOM 10575 N N . LEU D 1 237 ? 57.741 -47.809 31.657 1.00 31.00 237 LEU D N 1
ATOM 10576 C CA . LEU D 1 237 ? 56.837 -46.942 30.931 1.00 38.31 237 LEU D CA 1
ATOM 10577 C C . LEU D 1 237 ? 57.031 -47.265 29.458 1.00 52.04 237 LEU D C 1
ATOM 10578 O O . LEU D 1 237 ? 58.125 -47.656 29.055 1.00 59.44 237 LEU D O 1
ATOM 10583 N N . GLU D 1 238 ? 55.986 -47.108 28.654 1.00 48.07 238 GLU D N 1
ATOM 10584 C CA . GLU D 1 238 ? 56.132 -47.251 27.209 1.00 49.11 238 GLU D CA 1
ATOM 10585 C C . GLU D 1 238 ? 55.563 -46.032 26.516 1.00 45.19 238 GLU D C 1
ATOM 10586 O O . GLU D 1 238 ? 54.403 -46.020 26.115 1.00 52.50 238 GLU D O 1
ATOM 10592 N N . LEU D 1 239 ? 56.391 -45.005 26.382 1.00 36.07 239 LEU D N 1
ATOM 10593 C CA . LEU D 1 239 ? 55.924 -43.715 25.903 1.00 34.20 239 LEU D CA 1
ATOM 10594 C C . LEU D 1 239 ? 55.689 -43.736 24.399 1.00 30.38 239 LEU D C 1
ATOM 10595 O O . LEU D 1 239 ? 56.280 -44.538 23.684 1.00 33.49 239 LEU D O 1
ATOM 10600 N N . ASP D 1 240 ? 54.810 -42.858 23.934 1.00 30.95 240 ASP D N 1
ATOM 10601 C CA . ASP D 1 240 ? 54.530 -42.715 22.513 1.00 32.65 240 ASP D CA 1
ATOM 10602 C C . ASP D 1 240 ? 55.510 -41.697 21.949 1.00 29.22 240 ASP D C 1
ATOM 10603 O O . ASP D 1 240 ? 55.205 -40.508 21.846 1.00 32.67 240 ASP D O 1
ATOM 10608 N N . LEU D 1 241 ? 56.708 -42.169 21.619 1.00 29.54 241 LEU D N 1
ATOM 10609 C CA . LEU D 1 241 ? 57.773 -41.290 21.144 1.00 30.38 241 LEU D CA 1
ATOM 10610 C C . LEU D 1 241 ? 57.863 -41.335 19.623 1.00 31.52 241 LEU D C 1
ATOM 10611 O O . LEU D 1 241 ? 57.713 -42.397 19.006 1.00 37.16 241 LEU D O 1
ATOM 10616 N N . ARG D 1 242 ? 58.101 -40.183 19.009 1.00 24.03 242 ARG D N 1
ATOM 10617 C CA . ARG D 1 242 ? 58.103 -40.131 17.545 1.00 25.20 242 ARG D CA 1
ATOM 10618 C C . ARG D 1 242 ? 59.420 -39.607 16.965 1.00 24.77 242 ARG D C 1
ATOM 10619 O O . ARG D 1 242 ? 59.891 -38.536 17.341 1.00 26.18 242 ARG D O 1
ATOM 10627 N N . PRO D 1 243 ? 60.009 -40.373 16.037 1.00 24.03 243 PRO D N 1
ATOM 10628 C CA . PRO D 1 243 ? 61.353 -40.081 15.533 1.00 25.68 243 PRO D CA 1
ATOM 10629 C C . PRO D 1 243 ? 61.407 -38.695 14.910 1.00 23.04 243 PRO D C 1
ATOM 10630 O O . PRO D 1 243 ? 60.533 -38.345 14.122 1.00 20.72 243 PRO D O 1
ATOM 10634 N N . VAL D 1 244 ? 62.403 -37.908 15.294 1.00 19.93 244 VAL D N 1
ATOM 10635 C CA . VAL D 1 244 ? 62.551 -36.552 14.778 1.00 19.52 244 VAL D CA 1
ATOM 10636 C C . VAL D 1 244 ? 63.355 -36.492 13.444 1.00 22.01 244 VAL D C 1
ATOM 10637 O O . VAL D 1 244 ? 63.069 -35.671 12.570 1.00 19.64 244 VAL D O 1
ATOM 10641 N N . LEU D 1 245 ? 64.336 -37.379 13.288 1.00 22.24 245 LEU D N 1
ATOM 10642 C CA . LEU D 1 245 ? 65.297 -37.260 12.194 1.00 23.21 245 LEU D CA 1
ATOM 10643 C C . LEU D 1 245 ? 65.051 -38.262 11.086 1.00 18.25 245 LEU D C 1
ATOM 106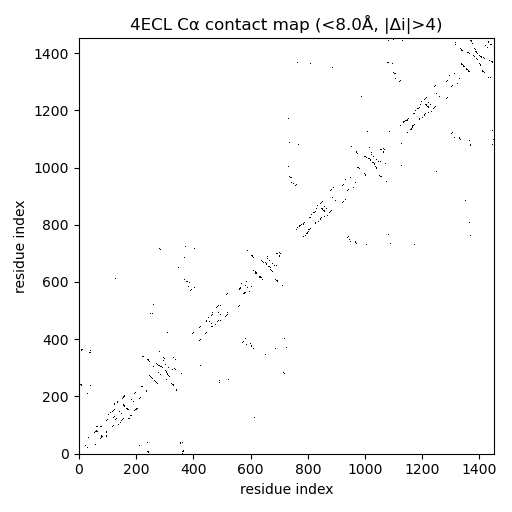44 O O . LEU D 1 245 ? 64.867 -39.455 11.331 1.00 24.67 245 LEU D O 1
ATOM 10649 N N . SER D 1 246 ? 65.045 -37.762 9.864 1.00 17.16 246 SER D N 1
ATOM 10650 C CA A SER D 1 246 ? 65.086 -38.636 8.705 0.44 24.12 246 SER D CA 1
ATOM 10651 C CA B SER D 1 246 ? 65.067 -38.610 8.680 0.56 24.49 246 SER D CA 1
ATOM 10652 C C . SER D 1 246 ? 66.292 -38.269 7.851 1.00 21.59 246 SER D C 1
ATOM 10653 O O . SER D 1 246 ? 66.707 -37.107 7.809 1.00 22.02 246 SER D O 1
ATOM 10658 N N . LEU D 1 247 ? 66.868 -39.268 7.194 1.00 19.87 247 LEU D N 1
ATOM 10659 C CA . LEU D 1 247 ? 68.032 -39.038 6.341 1.00 21.08 247 LEU D CA 1
ATOM 10660 C C . LEU D 1 247 ? 67.674 -39.343 4.882 1.00 24.52 247 LEU D C 1
ATOM 10661 O O . LEU D 1 247 ? 67.168 -40.429 4.586 1.00 23.16 247 LEU D O 1
ATOM 10666 N N . LYS D 1 248 ? 67.952 -38.402 3.974 1.00 19.73 248 LYS D N 1
ATOM 10667 C CA . LYS D 1 248 ? 67.509 -38.527 2.582 1.00 20.68 248 LYS D CA 1
ATOM 10668 C C . LYS D 1 248 ? 68.625 -38.240 1.572 1.00 24.47 248 LYS D C 1
ATOM 10669 O O . LYS D 1 248 ? 69.523 -37.448 1.838 1.00 21.39 248 LYS D O 1
ATOM 10675 N N . ALA D 1 249 ? 68.535 -38.876 0.405 1.00 26.67 249 ALA D N 1
ATOM 10676 C CA . ALA D 1 249 ? 69.461 -38.635 -0.700 1.00 24.39 249 ALA D CA 1
ATOM 10677 C C . ALA D 1 249 ? 68.730 -38.829 -2.021 1.00 24.46 249 ALA D C 1
ATOM 10678 O O . ALA D 1 249 ? 67.803 -39.638 -2.113 1.00 25.35 249 ALA D O 1
ATOM 10680 N N . LYS D 1 250 ? 69.148 -38.092 -3.043 1.00 20.09 250 LYS D N 1
ATOM 10681 C CA . LYS D 1 250 ? 68.486 -38.192 -4.348 1.00 25.26 250 LYS D CA 1
ATOM 10682 C C . LYS D 1 250 ? 69.292 -38.985 -5.362 1.00 28.84 250 LYS D C 1
ATOM 10683 O O . LYS D 1 250 ? 70.509 -38.824 -5.454 1.00 27.60 250 LYS D O 1
ATOM 10689 N N . VAL D 1 251 ? 68.613 -39.845 -6.119 1.00 32.11 251 VAL D N 1
ATOM 10690 C CA . VAL D 1 251 ? 69.282 -40.669 -7.123 1.00 30.65 251 VAL D CA 1
ATOM 10691 C C . VAL D 1 251 ? 69.883 -39.815 -8.248 1.00 30.66 251 VAL D C 1
ATOM 10692 O O . VAL D 1 251 ? 69.194 -38.972 -8.816 1.00 28.05 251 VAL D O 1
ATOM 10696 N N . VAL D 1 252 ? 71.164 -40.036 -8.562 1.00 32.69 252 VAL D N 1
ATOM 10697 C CA . VAL D 1 252 ? 71.853 -39.248 -9.595 1.00 29.64 252 VAL D CA 1
ATOM 10698 C C . VAL D 1 252 ? 72.116 -40.003 -10.905 1.00 29.29 252 VAL D C 1
ATOM 10699 O O . VAL D 1 252 ? 72.542 -39.407 -11.899 1.00 30.26 252 VAL D O 1
ATOM 10703 N N . LEU D 1 253 ? 71.867 -41.308 -10.903 1.00 27.18 253 LEU D N 1
ATOM 10704 C CA . LEU D 1 253 ? 72.152 -42.150 -12.061 1.00 26.89 253 LEU D CA 1
ATOM 10705 C C . LEU D 1 253 ? 71.589 -43.545 -11.828 1.00 30.39 253 LEU D C 1
ATOM 10706 O O . LEU D 1 253 ? 71.579 -44.044 -10.694 1.00 30.39 253 LEU D O 1
ATOM 10711 N N . ILE D 1 254 ? 71.087 -44.167 -12.890 1.00 27.03 254 ILE D N 1
ATOM 10712 C CA . ILE D 1 254 ? 70.660 -45.556 -12.795 1.00 26.82 254 ILE D CA 1
ATOM 10713 C C . ILE D 1 254 ? 71.416 -46.276 -13.881 1.00 33.98 254 ILE D C 1
ATOM 10714 O O . ILE D 1 254 ? 71.724 -45.684 -14.901 1.00 35.14 254 ILE D O 1
ATOM 10719 N N . ARG D 1 255 ? 71.741 -47.541 -13.655 1.00 42.50 255 ARG D N 1
ATOM 10720 C CA . ARG D 1 255 ? 72.608 -48.271 -14.565 1.00 44.60 255 ARG D CA 1
ATOM 10721 C C . ARG D 1 255 ? 72.250 -49.751 -14.539 1.00 45.47 255 ARG D C 1
ATOM 10722 O O . ARG D 1 255 ? 71.996 -50.322 -13.467 1.00 44.99 255 ARG D O 1
ATOM 10730 N N . LYS D 1 256 ? 72.208 -50.364 -15.719 1.00 31.40 256 LYS D N 1
ATOM 10731 C CA . LYS D 1 256 ? 71.923 -51.790 -15.836 1.00 37.42 256 LYS D CA 1
ATOM 10732 C C . LYS D 1 256 ? 73.188 -52.621 -15.605 1.00 44.46 256 LYS D C 1
ATOM 10733 O O . LYS D 1 256 ? 74.272 -52.248 -16.046 1.00 44.83 256 LYS D O 1
ATOM 10739 N N . ILE D 1 257 ? 73.036 -53.751 -14.924 1.00 48.31 257 ILE D N 1
ATOM 10740 C CA . ILE D 1 257 ? 74.155 -54.623 -14.585 1.00 52.75 257 ILE D CA 1
ATOM 10741 C C . ILE D 1 257 ? 73.842 -56.065 -14.983 1.00 55.76 257 ILE D C 1
ATOM 10742 O O . ILE D 1 257 ? 72.867 -56.643 -14.512 1.00 62.00 257 ILE D O 1
ATOM 10747 N N . LYS D 1 258 ? 74.671 -56.640 -15.848 1.00 51.80 258 LYS D N 1
ATOM 10748 C CA . LYS D 1 258 ? 74.491 -58.020 -16.297 1.00 52.12 258 LYS D CA 1
ATOM 10749 C C . LYS D 1 258 ? 74.837 -59.013 -15.188 1.00 49.43 258 LYS D C 1
ATOM 10750 O O . LYS D 1 258 ? 75.660 -58.720 -14.317 1.00 48.60 258 LYS D O 1
ATOM 10756 N N . GLN D 1 259 ? 74.206 -60.185 -15.227 1.00 44.05 259 GLN D N 1
ATOM 10757 C CA . GLN D 1 259 ? 74.522 -61.259 -14.294 1.00 50.74 259 GLN D CA 1
ATOM 10758 C C . GLN D 1 259 ? 76.005 -61.600 -14.325 1.00 55.27 259 GLN D C 1
ATOM 10759 O O . GLN D 1 259 ? 76.561 -61.894 -15.383 1.00 52.73 259 GLN D O 1
ATOM 10765 N N . GLY D 1 260 ? 76.641 -61.554 -13.159 1.00 59.10 260 GLY D N 1
ATOM 10766 C CA . GLY D 1 260 ? 78.045 -61.897 -13.051 1.00 61.54 260 GLY D CA 1
ATOM 10767 C C . GLY D 1 260 ? 78.965 -60.697 -13.139 1.00 64.43 260 GLY D C 1
ATOM 10768 O O . GLY D 1 260 ? 80.168 -60.808 -12.886 1.00 66.94 260 GLY D O 1
ATOM 10769 N N . GLU D 1 261 ? 78.411 -59.548 -13.513 1.00 61.43 261 GLU D N 1
ATOM 10770 C CA . GLU D 1 261 ? 79.171 -58.308 -13.460 1.00 58.08 261 GLU D CA 1
ATOM 10771 C C . GLU D 1 261 ? 79.239 -57.839 -12.016 1.00 58.28 261 GLU D C 1
ATOM 10772 O O . GLU D 1 261 ? 78.606 -58.422 -11.136 1.00 58.28 261 GLU D O 1
ATOM 10778 N N . SER D 1 262 ? 80.004 -56.784 -11.769 1.00 59.09 262 SER D N 1
ATOM 10779 C CA . SER D 1 262 ? 80.215 -56.329 -10.404 1.00 63.26 262 SER D CA 1
ATOM 10780 C C . SER D 1 262 ? 80.077 -54.816 -10.286 1.00 57.58 262 SER D C 1
ATOM 10781 O O . SER D 1 262 ? 80.156 -54.101 -11.285 1.00 54.89 262 SER D O 1
ATOM 10784 N N . VAL D 1 263 ? 79.861 -54.335 -9.064 1.00 44.70 263 VAL D N 1
ATOM 10785 C CA . VAL D 1 263 ? 79.899 -52.904 -8.792 1.00 43.72 263 VAL D CA 1
ATOM 10786 C C . VAL D 1 263 ? 81.055 -52.622 -7.846 1.00 52.01 263 VAL D C 1
ATOM 10787 O O . VAL D 1 263 ? 81.129 -53.193 -6.758 1.00 55.83 263 VAL D O 1
ATOM 10791 N N . GLY D 1 264 ? 81.954 -51.739 -8.263 1.00 57.23 264 GLY D N 1
ATOM 10792 C CA . GLY D 1 264 ? 83.190 -51.530 -7.537 1.00 61.02 264 GLY D CA 1
ATOM 10793 C C . GLY D 1 264 ? 84.048 -52.774 -7.673 1.00 68.22 264 GLY D C 1
ATOM 10794 O O . GLY D 1 264 ? 84.152 -53.350 -8.758 1.00 75.77 264 GLY D O 1
ATOM 10795 N N . TYR D 1 265 ? 84.608 -53.217 -6.553 1.00 65.91 265 TYR D N 1
ATOM 10796 C CA . TYR D 1 265 ? 85.642 -54.251 -6.514 1.00 62.84 265 TYR D CA 1
ATOM 10797 C C . TYR D 1 265 ? 85.109 -55.669 -6.278 1.00 61.32 265 TYR D C 1
ATOM 10798 O O . TYR D 1 265 ? 84.000 -55.864 -5.763 1.00 61.87 265 TYR D O 1
ATOM 10807 N N . PHE D 1 269 ? 80.512 -56.912 -4.689 1.00 61.17 269 PHE D N 1
ATOM 10808 C CA . PHE D 1 269 ? 79.181 -57.259 -5.195 1.00 58.45 269 PHE D CA 1
ATOM 10809 C C . PHE D 1 269 ? 79.232 -57.969 -6.549 1.00 62.88 269 PHE D C 1
ATOM 10810 O O . PHE D 1 269 ? 79.876 -57.501 -7.485 1.00 58.81 269 PHE D O 1
ATOM 10818 N N . THR D 1 270 ? 78.535 -59.095 -6.647 1.00 64.13 270 THR D N 1
ATOM 10819 C CA . THR D 1 270 ? 78.420 -59.813 -7.906 1.00 60.81 270 THR D CA 1
ATOM 10820 C C . THR D 1 270 ? 76.954 -60.142 -8.166 1.00 57.06 270 THR D C 1
ATOM 10821 O O . THR D 1 270 ? 76.334 -60.907 -7.420 1.00 56.13 270 THR D O 1
ATOM 10825 N N . ALA D 1 271 ? 76.406 -59.547 -9.220 1.00 51.08 271 ALA D N 1
ATOM 10826 C CA . ALA D 1 271 ? 75.015 -59.756 -9.592 1.00 46.58 271 ALA D CA 1
ATOM 10827 C C . ALA D 1 271 ? 74.703 -61.228 -9.856 1.00 47.22 271 ALA D C 1
ATOM 10828 O O . ALA D 1 271 ? 75.303 -61.859 -10.725 1.00 43.78 271 ALA D O 1
ATOM 10830 N N . THR D 1 272 ? 73.756 -61.769 -9.095 1.00 53.57 272 THR D N 1
ATOM 10831 C CA . THR D 1 272 ? 73.320 -63.154 -9.269 1.00 57.67 272 THR D CA 1
ATOM 10832 C C . THR D 1 272 ? 72.226 -63.224 -10.332 1.00 52.55 272 THR D C 1
ATOM 10833 O O . THR D 1 272 ? 71.760 -64.307 -10.696 1.00 51.19 272 THR D O 1
ATOM 10837 N N . ARG D 1 273 ? 71.827 -62.049 -10.813 1.00 50.85 273 ARG D N 1
ATOM 10838 C CA . ARG D 1 273 ? 70.857 -61.909 -11.893 1.00 52.31 273 ARG D CA 1
ATOM 10839 C C . ARG D 1 273 ? 71.116 -60.559 -12.546 1.00 49.09 273 ARG D C 1
ATOM 10840 O O . ARG D 1 273 ? 71.796 -59.717 -11.960 1.00 48.04 273 ARG D O 1
ATOM 10848 N N . ASP D 1 274 ? 70.576 -60.349 -13.747 1.00 48.43 274 ASP D N 1
ATOM 10849 C CA . ASP D 1 274 ? 70.611 -59.028 -14.370 1.00 47.59 274 ASP D CA 1
ATOM 10850 C C . ASP D 1 274 ? 69.928 -58.041 -13.430 1.00 47.94 274 ASP D C 1
ATOM 10851 O O . ASP D 1 274 ? 68.838 -58.304 -12.927 1.00 47.32 274 ASP D O 1
ATOM 10856 N N . SER D 1 275 ? 70.572 -56.911 -13.178 1.00 43.24 275 SER D N 1
ATOM 10857 C CA . SER D 1 275 ? 70.121 -56.034 -12.111 1.00 39.91 275 SER D CA 1
ATOM 10858 C C . SER D 1 275 ? 70.052 -54.575 -12.536 1.00 40.47 275 SER D C 1
ATOM 10859 O O . SER D 1 275 ? 70.674 -54.176 -13.512 1.00 42.54 275 SER D O 1
ATOM 10862 N N . LEU D 1 276 ? 69.291 -53.781 -11.792 1.00 41.19 276 LEU D N 1
ATOM 10863 C CA . LEU D 1 276 ? 69.323 -52.331 -11.941 1.00 43.45 276 LEU D CA 1
ATOM 10864 C C . LEU D 1 276 ? 69.949 -51.724 -10.697 1.00 42.93 276 LEU D C 1
ATOM 10865 O O . LEU D 1 276 ? 69.620 -52.116 -9.577 1.00 37.68 276 LEU D O 1
ATOM 10870 N N . ILE D 1 277 ? 70.827 -50.752 -10.908 1.00 41.93 277 ILE D N 1
ATOM 10871 C CA . ILE D 1 277 ? 71.574 -50.122 -9.832 1.00 42.67 277 ILE D CA 1
ATOM 10872 C C . ILE D 1 277 ? 71.306 -48.626 -9.802 1.00 40.50 277 ILE D C 1
ATOM 10873 O O . ILE D 1 277 ? 71.327 -47.969 -10.837 1.00 42.45 277 ILE D O 1
ATOM 10878 N N . ALA D 1 278 ? 71.053 -48.087 -8.615 1.00 34.69 278 ALA D N 1
ATOM 10879 C CA . ALA D 1 278 ? 70.868 -46.650 -8.467 1.00 29.57 278 ALA D CA 1
ATOM 10880 C C . ALA D 1 278 ? 72.032 -46.066 -7.680 1.00 32.91 278 ALA D C 1
ATOM 10881 O O . ALA D 1 278 ? 72.423 -46.608 -6.644 1.00 35.09 278 ALA D O 1
ATOM 10883 N N . ILE D 1 279 ? 72.592 -44.968 -8.180 1.00 29.08 279 ILE D N 1
ATOM 10884 C CA . ILE D 1 279 ? 73.687 -44.305 -7.493 1.00 24.63 279 ILE D CA 1
ATOM 10885 C C . ILE D 1 279 ? 73.142 -43.164 -6.646 1.00 26.15 279 ILE D C 1
ATOM 10886 O O . ILE D 1 279 ? 72.417 -42.299 -7.159 1.00 23.50 279 ILE D O 1
ATOM 10891 N N . LEU D 1 280 ? 73.496 -43.187 -5.356 1.00 24.03 280 LEU D N 1
ATOM 10892 C CA . LEU D 1 280 ? 73.162 -42.145 -4.384 1.00 17.64 280 LEU D CA 1
ATOM 10893 C C . LEU D 1 280 ? 74.430 -41.404 -3.932 1.00 21.36 280 LEU D C 1
ATOM 10894 O O . LEU D 1 280 ? 75.428 -42.032 -3.554 1.00 21.26 280 LEU D O 1
ATOM 10899 N N . PRO D 1 281 ? 74.382 -40.063 -3.945 1.00 20.91 281 PRO D N 1
ATOM 10900 C CA . PRO D 1 281 ? 75.502 -39.164 -3.667 1.00 19.88 281 PRO D CA 1
ATOM 10901 C C . PRO D 1 281 ? 75.639 -38.906 -2.180 1.00 27.00 281 PRO D C 1
ATOM 10902 O O . PRO D 1 281 ? 75.702 -37.748 -1.757 1.00 24.57 281 PRO D O 1
ATOM 10906 N N . ILE D 1 282 ? 75.658 -39.977 -1.398 1.00 23.03 282 ILE D N 1
ATOM 10907 C CA . ILE D 1 282 ? 75.986 -39.875 0.013 1.00 25.14 282 ILE D CA 1
ATOM 10908 C C . ILE D 1 282 ? 76.938 -41.007 0.348 1.00 19.20 282 ILE D C 1
ATOM 10909 O O . ILE D 1 282 ? 76.807 -42.104 -0.182 1.00 19.50 282 ILE D O 1
ATOM 10914 N N . GLY D 1 283 ? 77.915 -40.747 1.210 1.00 17.26 283 GLY D N 1
ATOM 10915 C CA . GLY D 1 283 ? 78.861 -41.784 1.571 1.00 21.31 283 GLY D CA 1
ATOM 10916 C C . GLY D 1 283 ? 79.208 -41.759 3.043 1.00 26.26 283 GLY D C 1
ATOM 10917 O O . GLY D 1 283 ? 78.548 -41.068 3.831 1.00 22.94 283 GLY D O 1
ATOM 10918 N N . TYR D 1 284 ? 80.244 -42.503 3.424 1.00 23.83 284 TYR D N 1
ATOM 10919 C CA . TYR D 1 284 ? 80.616 -42.559 4.836 1.00 20.52 284 TYR D CA 1
ATOM 10920 C C . TYR D 1 284 ? 81.096 -41.231 5.412 1.00 21.33 284 TYR D C 1
ATOM 10921 O O . TYR D 1 284 ? 80.935 -40.985 6.608 1.00 22.20 284 TYR D O 1
ATOM 10930 N N . ALA D 1 285 ? 81.669 -40.370 4.577 1.00 18.06 285 ALA D N 1
ATOM 10931 C CA . ALA D 1 285 ? 82.068 -39.040 5.047 1.00 20.70 285 ALA D CA 1
ATOM 10932 C C . ALA D 1 285 ? 80.855 -38.195 5.429 1.00 23.24 285 ALA D C 1
ATOM 10933 O O . ALA D 1 285 ? 80.978 -37.226 6.183 1.00 21.51 285 ALA D O 1
ATOM 10935 N N . ASP D 1 286 ? 79.686 -38.547 4.895 1.00 18.19 286 ASP D N 1
ATOM 10936 C CA . ASP D 1 286 ? 78.450 -37.899 5.328 1.00 25.89 286 ASP D CA 1
ATOM 10937 C C . ASP D 1 286 ? 77.912 -38.527 6.623 1.00 23.17 286 ASP D C 1
ATOM 10938 O O . ASP D 1 286 ? 76.848 -38.149 7.136 1.00 22.81 286 ASP D O 1
ATOM 10943 N N . GLY D 1 287 ? 78.651 -39.495 7.146 1.00 15.05 287 GLY D N 1
ATOM 10944 C CA . GLY D 1 287 ? 78.286 -40.119 8.404 1.00 21.58 287 GLY D CA 1
ATOM 10945 C C . GLY D 1 287 ? 77.372 -41.312 8.219 1.00 22.52 287 GLY D C 1
ATOM 10946 O O . GLY D 1 287 ? 76.859 -41.864 9.187 1.00 23.92 287 GLY D O 1
ATOM 10947 N N . PHE D 1 288 ? 77.152 -41.724 6.976 1.00 20.47 288 PHE D N 1
ATOM 10948 C CA . PHE D 1 288 ? 76.456 -42.987 6.761 1.00 21.61 288 PHE D CA 1
ATOM 10949 C C . PHE D 1 288 ? 77.483 -44.131 6.750 1.00 26.51 288 PHE D C 1
ATOM 10950 O O . PHE D 1 288 ? 78.264 -44.265 5.807 1.00 22.16 288 PHE D O 1
ATOM 10958 N N . PRO D 1 289 ? 77.491 -44.950 7.817 1.00 27.16 289 PRO D N 1
ATOM 10959 C CA . PRO D 1 289 ? 78.603 -45.864 8.125 1.00 28.31 289 PRO D CA 1
ATOM 10960 C C . PRO D 1 289 ? 79.010 -46.841 7.019 1.00 23.46 289 PRO D C 1
ATOM 10961 O O . PRO D 1 289 ? 78.171 -47.501 6.400 1.00 19.22 289 PRO D O 1
ATOM 10965 N N . ARG D 1 290 ? 80.317 -46.950 6.809 1.00 22.69 290 ARG D N 1
ATOM 10966 C CA . ARG D 1 290 ? 80.847 -47.827 5.778 1.00 23.91 290 ARG D CA 1
ATOM 10967 C C . ARG D 1 290 ? 80.492 -49.282 6.050 1.00 27.46 290 ARG D C 1
ATOM 10968 O O . ARG D 1 290 ? 80.317 -50.063 5.112 1.00 29.08 290 ARG D O 1
ATOM 10976 N N . ASN D 1 291 ? 80.376 -49.652 7.324 1.00 19.61 291 ASN D N 1
ATOM 10977 C CA . ASN D 1 291 ? 80.036 -51.036 7.644 1.00 24.38 291 ASN D CA 1
ATOM 10978 C C . ASN D 1 291 ? 78.574 -51.428 7.310 1.00 32.25 291 ASN D C 1
ATOM 10979 O O . ASN D 1 291 ? 78.126 -52.535 7.624 1.00 31.30 291 ASN D O 1
ATOM 10984 N N . LEU D 1 292 ? 77.841 -50.532 6.651 1.00 27.40 292 LEU D N 1
ATOM 10985 C CA . LEU D 1 292 ? 76.516 -50.895 6.141 1.00 32.06 292 LEU D CA 1
ATOM 10986 C C . LEU D 1 292 ? 76.627 -51.412 4.704 1.00 31.40 292 LEU D C 1
ATOM 10987 O O . LEU D 1 292 ? 75.620 -51.692 4.049 1.00 25.57 292 LEU D O 1
ATOM 10992 N N . SER D 1 293 ? 77.869 -51.552 4.238 1.00 30.01 293 SER D N 1
ATOM 10993 C CA . SER D 1 293 ? 78.167 -52.111 2.920 1.00 23.21 293 SER D CA 1
ATOM 10994 C C . SER D 1 293 ? 77.632 -53.525 2.754 1.00 25.76 293 SER D C 1
ATOM 10995 O O . SER D 1 293 ? 77.243 -54.175 3.722 1.00 27.95 293 SER D O 1
ATOM 10998 N N . CYS D 1 294 ? 77.621 -53.988 1.509 1.00 26.18 294 CYS D N 1
ATOM 10999 C CA . CYS D 1 294 ? 77.341 -55.381 1.163 1.00 30.33 294 CYS D CA 1
ATOM 11000 C C . CYS D 1 294 ? 76.068 -55.951 1.800 1.00 35.62 294 CYS D C 1
ATOM 11001 O O . CYS D 1 294 ? 76.098 -56.984 2.478 1.00 40.80 294 CYS D O 1
ATOM 11004 N N . GLY D 1 295 ? 74.951 -55.270 1.565 1.00 31.52 295 GLY D N 1
ATOM 11005 C CA . GLY D 1 295 ? 73.656 -55.754 2.009 1.00 31.78 295 GLY D CA 1
ATOM 11006 C C . GLY D 1 295 ? 73.411 -55.695 3.509 1.00 38.31 295 GLY D C 1
ATOM 11007 O O . GLY D 1 295 ? 72.471 -56.313 4.005 1.00 40.20 295 GLY D O 1
ATOM 11008 N N . ASN D 1 296 ? 74.242 -54.957 4.240 1.00 36.17 296 ASN D N 1
ATOM 11009 C CA . ASN D 1 296 ? 74.031 -54.816 5.680 1.00 36.72 296 ASN D CA 1
ATOM 11010 C C . ASN D 1 296 ? 72.917 -53.842 6.046 1.00 34.12 296 ASN D C 1
ATOM 11011 O O . ASN D 1 296 ? 72.418 -53.867 7.167 1.00 36.31 296 ASN D O 1
ATOM 11016 N N . SER D 1 297 ? 72.535 -52.992 5.098 1.00 29.52 297 SER D N 1
ATOM 11017 C CA . SER D 1 297 ? 71.297 -52.225 5.203 1.00 33.09 297 SER D CA 1
ATOM 11018 C C . SER D 1 297 ? 70.641 -52.069 3.824 1.00 33.00 297 SER D C 1
ATOM 11019 O O . SER D 1 297 ? 71.129 -52.606 2.825 1.00 31.01 297 SER D O 1
ATOM 11022 N N . TYR D 1 298 ? 69.527 -51.347 3.787 1.00 30.42 298 TYR D N 1
ATOM 11023 C CA . TYR D 1 298 ? 68.817 -51.039 2.549 1.00 29.68 298 TYR D CA 1
ATOM 11024 C C . TYR D 1 298 ? 68.254 -49.627 2.672 1.00 30.00 298 TYR D C 1
ATOM 11025 O O . TYR D 1 298 ? 68.184 -49.070 3.763 1.00 32.68 298 TYR D O 1
ATOM 11034 N N . VAL D 1 299 ? 67.867 -49.037 1.556 1.00 24.89 299 VAL D N 1
ATOM 11035 C CA . VAL D 1 299 ? 67.198 -47.752 1.605 1.00 23.86 299 VAL D CA 1
ATOM 11036 C C . VAL D 1 299 ? 65.772 -47.988 1.133 1.00 29.60 299 VAL D C 1
ATOM 11037 O O . VAL D 1 299 ? 65.459 -49.051 0.582 1.00 28.77 299 VAL D O 1
ATOM 11041 N N . LEU D 1 300 ? 64.914 -46.996 1.341 1.00 21.18 300 LEU D N 1
ATOM 11042 C CA . LEU D 1 300 ? 63.556 -47.060 0.842 1.00 23.73 300 LEU D CA 1
ATOM 11043 C C . LEU D 1 300 ? 63.424 -46.135 -0.348 1.00 25.67 300 LEU D C 1
ATOM 11044 O O . LEU D 1 300 ? 63.757 -44.949 -0.269 1.00 25.22 300 LEU D O 1
ATOM 11049 N N . ILE D 1 301 ? 62.967 -46.691 -1.462 1.00 31.93 301 ILE D N 1
ATOM 11050 C CA . ILE D 1 301 ? 62.720 -45.902 -2.663 1.00 30.02 301 ILE D CA 1
ATOM 11051 C C . ILE D 1 301 ? 61.389 -46.323 -3.220 1.00 32.19 301 ILE D C 1
ATOM 11052 O O . ILE D 1 301 ? 61.150 -47.519 -3.432 1.00 30.61 301 ILE D O 1
ATOM 11057 N N . GLY D 1 302 ? 60.528 -45.339 -3.467 1.00 34.18 302 GLY D N 1
ATOM 11058 C CA . GLY D 1 302 ? 59.185 -45.606 -3.953 1.00 36.41 302 GLY D CA 1
ATOM 11059 C C . GLY D 1 302 ? 58.429 -46.527 -3.020 1.00 31.49 302 GLY D C 1
ATOM 11060 O O . GLY D 1 302 ? 57.581 -47.309 -3.451 1.00 34.69 302 GLY D O 1
ATOM 11061 N N . GLY D 1 303 ? 58.747 -46.440 -1.735 1.00 28.72 303 GLY D N 1
ATOM 11062 C CA . GLY D 1 303 ? 58.072 -47.239 -0.727 1.00 34.70 303 GLY D CA 1
ATOM 11063 C C . GLY D 1 303 ? 58.607 -48.657 -0.614 1.00 38.08 303 GLY D C 1
ATOM 11064 O O . GLY D 1 303 ? 58.068 -49.471 0.127 1.00 34.98 303 GLY D O 1
ATOM 11065 N N . ARG D 1 304 ? 59.670 -48.970 -1.345 1.00 35.80 304 ARG D N 1
ATOM 11066 C CA . ARG D 1 304 ? 60.193 -50.332 -1.306 1.00 35.36 304 ARG D CA 1
ATOM 11067 C C . ARG D 1 304 ? 61.673 -50.412 -0.949 1.00 29.91 304 ARG D C 1
ATOM 11068 O O . ARG D 1 304 ? 62.413 -49.425 -1.039 1.00 26.60 304 ARG D O 1
ATOM 11076 N N . GLN D 1 305 ? 62.093 -51.605 -0.543 1.00 31.93 305 GLN D N 1
ATOM 11077 C CA . GLN D 1 305 ? 63.441 -51.806 -0.019 1.00 35.28 305 GLN D CA 1
ATOM 11078 C C . GLN D 1 305 ? 64.474 -52.003 -1.118 1.00 36.18 305 GLN D C 1
ATOM 11079 O O . GLN D 1 305 ? 64.330 -52.876 -1.975 1.00 30.65 305 GLN D O 1
ATOM 11085 N N . ALA D 1 306 ? 65.531 -51.200 -1.069 1.00 36.94 306 ALA D N 1
ATOM 11086 C CA . ALA D 1 306 ? 66.612 -51.306 -2.027 1.00 32.16 306 ALA D CA 1
ATOM 11087 C C . ALA D 1 306 ? 67.926 -51.576 -1.297 1.00 33.54 306 ALA D C 1
ATOM 11088 O O . ALA D 1 306 ? 68.539 -50.653 -0.756 1.00 26.08 306 ALA D O 1
ATOM 11090 N N . PRO D 1 307 ? 68.354 -52.850 -1.276 1.00 36.29 307 PRO D N 1
ATOM 11091 C CA . PRO D 1 307 ? 69.603 -53.284 -0.637 1.00 35.74 307 PRO D CA 1
ATOM 11092 C C . PRO D 1 307 ? 70.811 -52.469 -1.095 1.00 35.03 307 PRO D C 1
ATOM 11093 O O . PRO D 1 307 ? 70.930 -52.127 -2.274 1.00 30.78 307 PRO D O 1
ATOM 11097 N N . ILE D 1 308 ? 71.690 -52.143 -0.154 1.00 31.30 308 ILE D N 1
ATOM 11098 C CA . ILE D 1 308 ? 72.963 -51.521 -0.481 1.00 25.22 308 ILE D CA 1
ATOM 11099 C C . ILE D 1 308 ? 73.841 -52.572 -1.153 1.00 28.39 308 ILE D C 1
ATOM 11100 O O . ILE D 1 308 ? 73.947 -53.701 -0.660 1.00 23.83 308 ILE D O 1
ATOM 11105 N N . VAL D 1 309 ? 74.440 -52.209 -2.288 1.00 24.05 309 VAL D N 1
ATOM 11106 C CA . VAL D 1 309 ? 75.262 -53.142 -3.057 1.00 24.81 309 VAL D CA 1
ATOM 11107 C C . VAL D 1 309 ? 76.726 -52.707 -3.084 1.00 30.04 309 VAL D C 1
ATOM 11108 O O . VAL D 1 309 ? 77.039 -51.535 -3.307 1.00 33.74 309 VAL D O 1
ATOM 11112 N N . GLY D 1 310 ? 77.619 -53.658 -2.838 1.00 30.24 310 GLY D N 1
ATOM 11113 C CA . GLY D 1 310 ? 79.043 -53.370 -2.814 1.00 33.73 310 GLY D CA 1
ATOM 11114 C C . GLY D 1 310 ? 79.441 -52.440 -1.685 1.00 34.87 310 GLY D C 1
ATOM 11115 O O . GLY D 1 310 ? 78.681 -52.238 -0.726 1.00 29.92 310 GLY D O 1
ATOM 11116 N N . LYS D 1 311 ? 80.629 -51.856 -1.800 1.00 29.00 311 LYS D N 1
ATOM 11117 C CA . LYS D 1 311 ? 81.154 -51.013 -0.735 1.00 34.16 311 LYS D CA 1
ATOM 11118 C C . LYS D 1 311 ? 80.590 -49.598 -0.772 1.00 31.12 311 LYS D C 1
ATOM 11119 O O . LYS D 1 311 ? 80.504 -48.981 -1.834 1.00 32.96 311 LYS D O 1
ATOM 11125 N N . ILE D 1 312 ? 80.216 -49.086 0.395 1.00 26.78 312 ILE D N 1
ATOM 11126 C CA . ILE D 1 312 ? 79.918 -47.667 0.533 1.00 26.04 312 ILE D CA 1
ATOM 11127 C C . ILE D 1 312 ? 81.217 -46.867 0.386 1.00 29.28 312 ILE D C 1
ATOM 11128 O O . ILE D 1 312 ? 82.207 -47.142 1.067 1.00 26.23 312 ILE D O 1
ATOM 11133 N N . CYS D 1 313 ? 81.206 -45.895 -0.522 1.00 25.30 313 CYS D N 1
ATOM 11134 C CA . CYS D 1 313 ? 82.350 -45.036 -0.781 1.00 23.34 313 CYS D CA 1
ATOM 11135 C C . CYS D 1 313 ? 82.317 -43.777 0.085 1.00 24.74 313 CYS D C 1
ATOM 11136 O O . CYS D 1 313 ? 81.367 -43.555 0.826 1.00 24.22 313 CYS D O 1
ATOM 11147 N N . ASP D 1 315 ? 81.799 -40.695 -0.685 1.00 24.42 315 ASP D N 1
ATOM 11148 C CA . ASP D 1 315 ? 80.875 -39.633 -1.050 1.00 24.23 315 ASP D CA 1
ATOM 11149 C C . ASP D 1 315 ? 79.680 -40.163 -1.800 1.00 24.74 315 ASP D C 1
ATOM 11150 O O . ASP D 1 315 ? 78.854 -39.380 -2.269 1.00 26.13 315 ASP D O 1
ATOM 11155 N N . GLN D 1 316 ? 79.591 -41.481 -1.937 1.00 23.08 316 GLN D N 1
ATOM 11156 C CA . GLN D 1 316 ? 78.532 -42.051 -2.751 1.00 25.77 316 GLN D CA 1
ATOM 11157 C C . GLN D 1 316 ? 78.361 -43.539 -2.495 1.00 22.90 316 GLN D C 1
ATOM 11158 O O . GLN D 1 316 ? 79.219 -44.169 -1.888 1.00 26.62 316 GLN D O 1
ATOM 11164 N N . LEU D 1 317 ? 77.239 -44.087 -2.939 1.00 17.01 317 LEU D N 1
ATOM 11165 C CA . LEU D 1 317 ? 76.980 -45.513 -2.795 1.00 21.91 317 LEU D CA 1
ATOM 11166 C C . LEU D 1 317 ? 75.947 -45.980 -3.823 1.00 26.38 317 LEU D C 1
ATOM 11167 O O . LEU D 1 317 ? 75.292 -45.168 -4.485 1.00 24.46 317 LEU D O 1
ATOM 11172 N N . ALA D 1 318 ? 75.777 -47.294 -3.916 1.00 26.08 318 ALA D N 1
ATOM 11173 C CA . ALA D 1 318 ? 74.880 -47.886 -4.893 1.00 26.59 318 ALA D CA 1
ATOM 11174 C C . ALA D 1 318 ? 73.878 -48.784 -4.188 1.00 27.93 318 ALA D C 1
ATOM 11175 O O . ALA D 1 318 ? 74.226 -49.489 -3.226 1.00 29.30 318 ALA D O 1
ATOM 11177 N N . VAL D 1 319 ? 72.631 -48.743 -4.647 1.00 26.04 319 VAL D N 1
ATOM 11178 C CA . VAL D 1 319 ? 71.599 -49.622 -4.118 1.00 25.08 319 VAL D CA 1
ATOM 11179 C C . VAL D 1 319 ? 70.962 -50.421 -5.245 1.00 29.97 319 VAL D C 1
ATOM 11180 O O . VAL D 1 319 ? 70.905 -49.958 -6.377 1.00 29.33 319 VAL D O 1
ATOM 11184 N N . ASP D 1 320 ? 70.482 -51.619 -4.928 1.00 34.25 320 ASP D N 1
ATOM 11185 C CA . ASP D 1 320 ? 69.858 -52.490 -5.918 1.00 36.70 320 ASP D CA 1
ATOM 11186 C C . ASP D 1 320 ? 68.386 -52.151 -6.081 1.00 36.02 320 ASP D C 1
ATOM 11187 O O . ASP D 1 320 ? 67.584 -52.400 -5.176 1.00 41.93 320 ASP D O 1
ATOM 11192 N N . VAL D 1 321 ? 68.023 -51.607 -7.237 1.00 30.70 321 VAL D N 1
ATOM 11193 C CA . VAL D 1 321 ? 66.621 -51.297 -7.507 1.00 35.12 321 VAL D CA 1
ATOM 11194 C C . VAL D 1 321 ? 66.026 -52.193 -8.594 1.00 42.60 321 VAL D C 1
ATOM 11195 O O . VAL D 1 321 ? 65.095 -51.787 -9.300 1.00 45.31 321 VAL D O 1
ATOM 11199 N N . THR D 1 322 ? 66.560 -53.408 -8.718 1.00 43.29 322 THR D N 1
ATOM 11200 C CA . THR D 1 322 ? 66.109 -54.351 -9.747 1.00 42.78 322 THR D CA 1
ATOM 11201 C C . THR D 1 322 ? 64.606 -54.583 -9.671 1.00 43.71 322 THR D C 1
ATOM 11202 O O . THR D 1 322 ? 63.930 -54.668 -10.694 1.00 39.87 322 THR D O 1
ATOM 11206 N N . ASP D 1 323 ? 64.090 -54.682 -8.447 1.00 43.31 323 ASP D N 1
ATOM 11207 C CA . ASP D 1 323 ? 62.680 -54.971 -8.228 1.00 48.91 323 ASP D CA 1
ATOM 11208 C C . ASP D 1 323 ? 61.870 -53.706 -8.027 1.00 47.76 323 ASP D C 1
ATOM 11209 O O . ASP D 1 323 ? 60.691 -53.775 -7.688 1.00 39.37 323 ASP D O 1
ATOM 11214 N N . ILE D 1 324 ? 62.496 -52.551 -8.214 1.00 52.22 324 ILE D N 1
ATOM 11215 C CA . ILE D 1 324 ? 61.759 -51.298 -8.104 1.00 62.28 324 ILE D CA 1
ATOM 11216 C C . ILE D 1 324 ? 61.712 -50.557 -9.440 1.00 71.93 324 ILE D C 1
ATOM 11217 O O . ILE D 1 324 ? 62.456 -49.599 -9.660 1.00 69.00 324 ILE D O 1
ATOM 11222 N N . PRO D 1 325 ? 60.884 -51.043 -10.370 1.00 86.24 325 PRO D N 1
ATOM 11223 C CA . PRO D 1 325 ? 60.378 -50.071 -11.337 1.00 90.87 325 PRO D CA 1
ATOM 11224 C C . PRO D 1 325 ? 59.370 -49.162 -10.616 1.00 85.38 325 PRO D C 1
ATOM 11225 O O . PRO D 1 325 ? 58.590 -49.653 -9.802 1.00 81.94 325 PRO D O 1
ATOM 11229 N N . ASN D 1 326 ? 59.391 -47.863 -10.902 1.00 80.53 326 ASN D N 1
ATOM 11230 C CA . ASN D 1 326 ? 60.266 -47.305 -11.927 1.00 73.37 326 ASN D CA 1
ATOM 11231 C C . ASN D 1 326 ? 61.069 -46.127 -11.391 1.00 73.27 326 ASN D C 1
ATOM 11232 O O . ASN D 1 326 ? 60.699 -44.973 -11.599 1.00 76.94 326 ASN D O 1
ATOM 11237 N N . VAL D 1 327 ? 62.156 -46.426 -10.686 1.00 66.21 327 VAL D N 1
ATOM 11238 C CA . VAL D 1 327 ? 62.998 -45.396 -10.090 1.00 59.82 327 VAL D CA 1
ATOM 11239 C C . VAL D 1 327 ? 63.585 -44.484 -11.166 1.00 54.62 327 VAL D C 1
ATOM 11240 O O . VAL D 1 327 ? 63.956 -44.938 -12.249 1.00 49.54 327 VAL D O 1
ATOM 11244 N N . LYS D 1 328 ? 63.642 -43.191 -10.875 1.00 51.41 328 LYS D N 1
ATOM 11245 C CA . LYS D 1 328 ? 64.147 -42.221 -11.833 1.00 48.57 328 LYS D CA 1
ATOM 11246 C C . LYS D 1 328 ? 65.331 -41.490 -11.224 1.00 45.36 328 LYS D C 1
ATOM 11247 O O . LYS D 1 328 ? 65.546 -41.544 -10.019 1.00 37.35 328 LYS D O 1
ATOM 11253 N N . THR D 1 329 ? 66.115 -40.832 -12.065 1.00 39.05 329 THR D N 1
ATOM 11254 C CA . THR D 1 329 ? 67.038 -39.820 -11.590 1.00 37.91 329 THR D CA 1
ATOM 11255 C C . THR D 1 329 ? 66.199 -38.759 -10.890 1.00 31.14 329 THR D C 1
ATOM 11256 O O . THR D 1 329 ? 65.212 -38.292 -11.442 1.00 34.05 329 THR D O 1
ATOM 11260 N N . GLY D 1 330 ? 66.569 -38.395 -9.666 1.00 39.29 330 GLY D N 1
ATOM 11261 C CA . GLY D 1 330 ? 65.816 -37.402 -8.909 1.00 37.31 330 GLY D CA 1
ATOM 11262 C C . GLY D 1 330 ? 64.867 -37.992 -7.876 1.00 34.44 330 GLY D C 1
ATOM 11263 O O . GLY D 1 330 ? 64.359 -37.272 -7.019 1.00 32.41 330 GLY D O 1
ATOM 11264 N N . SER D 1 331 ? 64.609 -39.294 -7.981 1.00 29.66 331 SER D N 1
ATOM 11265 C CA . SER D 1 331 ? 63.840 -40.026 -6.986 1.00 28.30 331 SER D CA 1
ATOM 11266 C C . SER D 1 331 ? 64.499 -39.878 -5.618 1.00 31.73 331 SER D C 1
ATOM 11267 O O . SER D 1 331 ? 65.727 -39.848 -5.517 1.00 28.51 331 SER D O 1
ATOM 11270 N N . ILE D 1 332 ? 63.687 -39.785 -4.570 1.00 24.86 332 ILE D N 1
ATOM 11271 C CA . ILE D 1 332 ? 64.206 -39.616 -3.216 1.00 27.01 332 ILE D CA 1
ATOM 11272 C C . ILE D 1 332 ? 64.398 -40.956 -2.516 1.00 28.94 332 ILE D C 1
ATOM 11273 O O . ILE D 1 332 ? 63.472 -41.766 -2.442 1.00 32.05 332 ILE D O 1
ATOM 11278 N N . ALA D 1 333 ? 65.612 -41.185 -2.017 1.00 24.37 333 ALA D N 1
ATOM 11279 C CA . ALA D 1 333 ? 65.909 -42.361 -1.202 1.00 27.32 333 ALA D CA 1
ATOM 11280 C C . ALA D 1 333 ? 65.867 -42.023 0.294 1.00 26.10 333 ALA D C 1
ATOM 11281 O O . ALA D 1 333 ? 66.447 -41.027 0.736 1.00 21.76 333 ALA D O 1
ATOM 11283 N N . THR D 1 334 ? 65.199 -42.864 1.073 1.00 23.74 334 THR D N 1
ATOM 11284 C CA . THR D 1 334 ? 65.154 -42.671 2.519 1.00 23.46 334 THR D CA 1
ATOM 11285 C C . THR D 1 334 ? 66.097 -43.664 3.173 1.00 22.96 334 THR D C 1
ATOM 11286 O O . THR D 1 334 ? 65.874 -44.875 3.111 1.00 23.49 334 THR D O 1
ATOM 11290 N N . LEU D 1 335 ? 67.171 -43.156 3.769 1.00 20.32 335 LEU D N 1
ATOM 11291 C CA . LEU D 1 335 ? 68.168 -44.027 4.383 1.00 24.84 335 LEU D CA 1
ATOM 11292 C C . LEU D 1 335 ? 67.851 -44.249 5.862 1.00 26.93 335 LEU D C 1
ATOM 11293 O O . LEU D 1 335 ? 68.137 -45.311 6.432 1.00 22.32 335 LEU D O 1
ATOM 11298 N N . ILE D 1 336 ? 67.265 -43.224 6.471 1.00 24.85 336 ILE D N 1
ATOM 11299 C CA . ILE D 1 336 ? 66.670 -43.335 7.790 1.00 21.96 336 ILE D CA 1
ATOM 11300 C C . ILE D 1 336 ? 65.341 -42.623 7.694 1.00 22.97 336 ILE D C 1
ATOM 11301 O O . ILE D 1 336 ? 65.284 -41.453 7.308 1.00 20.45 336 ILE D O 1
ATOM 11306 N N . GLY D 1 337 ? 64.269 -43.337 8.002 1.00 21.70 337 GLY D N 1
ATOM 11307 C CA . GLY D 1 337 ? 62.966 -42.713 8.083 1.00 19.61 337 GLY D CA 1
ATOM 11308 C C . GLY D 1 337 ? 61.854 -43.551 7.494 1.00 28.02 337 GLY D C 1
ATOM 11309 O O . GLY D 1 337 ? 61.978 -44.770 7.330 1.00 29.97 337 GLY D O 1
ATOM 11310 N N . LYS D 1 338 ? 60.757 -42.881 7.169 1.00 29.58 338 LYS D N 1
ATOM 11311 C CA . LYS D 1 338 ? 59.542 -43.562 6.765 1.00 32.79 338 LYS D CA 1
ATOM 11312 C C . LYS D 1 338 ? 59.240 -43.246 5.315 1.00 35.94 338 LYS D C 1
ATOM 11313 O O . LYS D 1 338 ? 59.387 -42.105 4.873 1.00 34.26 338 LYS D O 1
ATOM 11319 N N . ASP D 1 339 ? 58.824 -44.266 4.575 1.00 38.06 339 ASP D N 1
ATOM 11320 C CA . ASP D 1 339 ? 58.471 -44.102 3.174 1.00 41.17 339 ASP D CA 1
ATOM 11321 C C . ASP D 1 339 ? 57.247 -44.976 2.919 1.00 40.50 339 ASP D C 1
ATOM 11322 O O . ASP D 1 339 ? 57.347 -46.201 2.832 1.00 38.89 339 ASP D O 1
ATOM 11327 N N . GLY D 1 340 ? 56.091 -44.330 2.828 1.00 44.40 340 GLY D N 1
ATOM 11328 C CA . GLY D 1 340 ? 54.821 -45.034 2.723 1.00 46.48 340 GLY D CA 1
ATOM 11329 C C . GLY D 1 340 ? 54.589 -45.928 3.926 1.00 41.16 340 GLY D C 1
ATOM 11330 O O . GLY D 1 340 ? 54.659 -45.473 5.065 1.00 40.83 340 GLY D O 1
ATOM 11331 N N . LYS D 1 341 ? 54.331 -47.206 3.671 1.00 41.46 341 LYS D N 1
ATOM 11332 C CA . LYS D 1 341 ? 54.103 -48.175 4.738 1.00 49.59 341 LYS D CA 1
ATOM 11333 C C . LYS D 1 341 ? 55.409 -48.575 5.423 1.00 48.78 341 LYS D C 1
ATOM 11334 O O . LYS D 1 341 ? 55.430 -48.877 6.621 1.00 53.25 341 LYS D O 1
ATOM 11340 N N . GLU D 1 342 ? 56.497 -48.566 4.661 1.00 41.27 342 GLU D N 1
ATOM 11341 C CA . GLU D 1 342 ? 57.790 -49.020 5.157 1.00 36.54 342 GLU D CA 1
ATOM 11342 C C . GLU D 1 342 ? 58.505 -47.943 5.964 1.00 34.88 342 GLU D C 1
ATOM 11343 O O . GLU D 1 342 ? 58.351 -46.747 5.704 1.00 34.06 342 GLU D O 1
ATOM 11349 N N . GLU D 1 343 ? 59.293 -48.372 6.943 1.00 32.36 343 GLU D N 1
ATOM 11350 C CA . GLU D 1 343 ? 60.097 -47.441 7.729 1.00 33.00 343 GLU D CA 1
ATOM 11351 C C . GLU D 1 343 ? 61.412 -48.089 8.116 1.00 34.48 343 GLU D C 1
ATOM 11352 O O . GLU D 1 343 ? 61.444 -49.230 8.579 1.00 35.41 343 GLU D O 1
ATOM 11358 N N . ILE D 1 344 ? 62.499 -47.357 7.936 1.00 19.76 344 ILE D N 1
ATOM 11359 C CA . ILE D 1 344 ? 63.800 -47.865 8.316 1.00 26.47 344 ILE D CA 1
ATOM 11360 C C . ILE D 1 344 ? 64.332 -46.939 9.406 1.00 27.06 344 ILE D C 1
ATOM 11361 O O . ILE D 1 344 ? 64.800 -45.835 9.127 1.00 32.89 344 ILE D O 1
ATOM 11366 N N . THR D 1 345 ? 64.225 -47.384 10.655 1.00 21.69 345 THR D N 1
ATOM 11367 C CA . THR D 1 345 ? 64.447 -46.496 11.782 1.00 23.81 345 THR D CA 1
ATOM 11368 C C . THR D 1 345 ? 65.910 -46.420 12.154 1.00 25.00 345 THR D C 1
ATOM 11369 O O . THR D 1 345 ? 66.694 -47.306 11.803 1.00 25.38 345 THR D O 1
ATOM 11373 N N . ALA D 1 346 ? 66.265 -45.358 12.874 1.00 22.10 346 ALA D N 1
ATOM 11374 C CA . ALA D 1 346 ? 67.622 -45.207 13.392 1.00 21.14 346 ALA D CA 1
ATOM 11375 C C . ALA D 1 346 ? 68.063 -46.398 14.251 1.00 21.85 346 ALA D C 1
ATOM 11376 O O . ALA D 1 346 ? 69.166 -46.892 14.071 1.00 26.65 346 ALA D O 1
ATOM 11378 N N . PRO D 1 347 ? 67.208 -46.869 15.182 1.00 28.11 347 PRO D N 1
ATOM 11379 C CA . PRO D 1 347 ? 67.620 -48.074 15.914 1.00 30.09 347 PRO D CA 1
ATOM 11380 C C . PRO D 1 347 ? 67.903 -49.284 15.022 1.00 25.95 347 PRO D C 1
ATOM 11381 O O . PRO D 1 347 ? 68.802 -50.067 15.341 1.00 26.13 347 PRO D O 1
ATOM 11393 N N . VAL D 1 349 ? 68.951 -49.183 11.761 1.00 22.90 349 VAL D N 1
ATOM 11394 C CA . VAL D 1 349 ? 70.206 -48.901 11.073 1.00 20.09 349 VAL D CA 1
ATOM 11395 C C . VAL D 1 349 ? 71.387 -49.026 12.045 1.00 23.57 349 VAL D C 1
ATOM 11396 O O . VAL D 1 349 ? 72.420 -49.619 11.711 1.00 24.86 349 VAL D O 1
ATOM 11400 N N . ALA D 1 350 ? 71.230 -48.481 13.249 1.00 22.08 350 ALA D N 1
ATOM 11401 C CA . ALA D 1 350 ? 72.287 -48.585 14.245 1.00 25.03 350 ALA D CA 1
ATOM 11402 C C . ALA D 1 350 ? 72.572 -50.049 14.569 1.00 28.00 350 ALA D C 1
ATOM 11403 O O . ALA D 1 350 ? 73.726 -50.443 14.727 1.00 28.98 350 ALA D O 1
ATOM 11405 N N . GLU D 1 351 ? 71.522 -50.859 14.640 1.00 27.09 351 GLU D N 1
ATOM 11406 C CA . GLU D 1 351 ? 71.698 -52.271 14.953 1.00 36.49 351 GLU D CA 1
ATOM 11407 C C . GLU D 1 351 ? 72.460 -52.982 13.830 1.00 36.09 351 GLU D C 1
ATOM 11408 O O . GLU D 1 351 ? 73.329 -53.823 14.076 1.00 35.60 351 GLU D O 1
ATOM 11414 N N . SER D 1 352 ? 72.130 -52.632 12.594 1.00 33.65 352 SER D N 1
ATOM 11415 C CA . SER D 1 352 ? 72.825 -53.178 11.437 1.00 26.30 352 SER D CA 1
ATOM 11416 C C . SER D 1 352 ? 74.292 -52.778 11.456 1.00 32.03 352 SER D C 1
ATOM 11417 O O . SER D 1 352 ? 75.157 -53.536 11.012 1.00 33.76 352 SER D O 1
ATOM 11420 N N . ALA D 1 353 ? 74.568 -51.583 11.970 1.00 26.25 353 ALA D N 1
ATOM 11421 C CA . ALA D 1 353 ? 75.933 -51.076 12.010 1.00 25.49 353 ALA D CA 1
ATOM 11422 C C . ALA D 1 353 ? 76.704 -51.563 13.234 1.00 32.85 353 ALA D C 1
ATOM 11423 O O . ALA D 1 353 ? 77.819 -51.099 13.476 1.00 36.20 353 ALA D O 1
ATOM 11425 N N . GLU D 1 354 ? 76.109 -52.485 13.999 1.00 31.92 354 GLU D N 1
ATOM 11426 C CA . GLU D 1 354 ? 76.740 -53.028 15.202 1.00 35.58 354 GLU D CA 1
ATOM 11427 C C . GLU D 1 354 ? 76.979 -51.894 16.199 1.00 39.01 354 GLU D C 1
ATOM 11428 O O . GLU D 1 354 ? 77.944 -51.905 16.978 1.00 42.78 354 GLU D O 1
ATOM 11434 N N . SER D 1 355 ? 76.084 -50.917 16.167 1.00 28.71 355 SER D N 1
ATOM 11435 C CA . SER D 1 355 ? 76.274 -49.680 16.896 1.00 30.20 355 SER D CA 1
ATOM 11436 C C . SER D 1 355 ? 75.055 -49.401 17.778 1.00 26.72 355 SER D C 1
ATOM 11437 O O . SER D 1 355 ? 74.245 -50.291 18.063 1.00 24.05 355 SER D O 1
ATOM 11440 N N . ILE D 1 356 ? 74.937 -48.158 18.216 1.00 17.53 356 ILE D N 1
ATOM 11441 C CA . ILE D 1 356 ? 73.771 -47.725 18.967 1.00 20.70 356 ILE D CA 1
ATOM 11442 C C . ILE D 1 356 ? 73.308 -46.426 18.348 1.00 23.97 356 ILE D C 1
ATOM 11443 O O . ILE D 1 356 ? 74.073 -45.723 17.673 1.00 21.51 356 ILE D O 1
ATOM 11448 N N . THR D 1 357 ? 72.042 -46.125 18.568 1.00 20.19 357 THR D N 1
ATOM 11449 C CA . THR D 1 357 ? 71.415 -44.956 18.004 1.00 21.54 357 THR D CA 1
ATOM 11450 C C . THR D 1 357 ? 72.201 -43.679 18.291 1.00 19.46 357 THR D C 1
ATOM 11451 O O . THR D 1 357 ? 72.358 -42.827 17.417 1.00 16.66 357 THR D O 1
ATOM 11455 N N . ASN D 1 358 ? 72.703 -43.558 19.515 1.00 15.69 358 ASN D N 1
ATOM 11456 C CA . ASN D 1 358 ? 73.468 -42.387 19.935 1.00 18.99 358 ASN D CA 1
ATOM 11457 C C . ASN D 1 358 ? 74.688 -42.114 19.025 1.00 20.04 358 ASN D C 1
ATOM 11458 O O . ASN D 1 358 ? 74.985 -40.969 18.667 1.00 15.04 358 ASN D O 1
ATOM 11463 N N . GLU D 1 359 ? 75.413 -43.167 18.680 1.00 17.54 359 GLU D N 1
ATOM 11464 C CA . GLU D 1 359 ? 76.563 -42.998 17.788 1.00 27.04 359 GLU D CA 1
ATOM 11465 C C . GLU D 1 359 ? 76.120 -42.673 16.358 1.00 23.90 359 GLU D C 1
ATOM 11466 O O . GLU D 1 359 ? 76.612 -41.723 15.746 1.00 23.07 359 GLU D O 1
ATOM 11472 N N . LEU D 1 360 ? 75.173 -43.453 15.842 1.00 24.95 360 LEU D N 1
ATOM 11473 C CA . LEU D 1 360 ? 74.686 -43.252 14.476 1.00 21.24 360 LEU D CA 1
ATOM 11474 C C . LEU D 1 360 ? 74.275 -41.804 14.210 1.00 19.84 360 LEU D C 1
ATOM 11475 O O . LEU D 1 360 ? 74.699 -41.189 13.229 1.00 21.96 360 LEU D O 1
ATOM 11480 N N . LEU D 1 361 ? 73.489 -41.247 15.116 1.00 19.54 361 LEU D N 1
ATOM 11481 C CA . LEU D 1 361 ? 72.971 -39.900 14.935 1.00 21.61 361 LEU D CA 1
ATOM 11482 C C . LEU D 1 361 ? 73.970 -38.799 15.262 1.00 18.68 361 LEU D C 1
ATOM 11483 O O . LEU D 1 361 ? 74.020 -37.790 14.567 1.00 20.53 361 LEU D O 1
ATOM 11488 N N . SER D 1 362 ? 74.757 -38.962 16.317 1.00 19.73 362 SER D N 1
ATOM 11489 C CA . SER D 1 362 ? 75.668 -37.882 16.672 1.00 25.10 362 SER D CA 1
ATOM 11490 C C . SER D 1 362 ? 76.799 -37.757 15.657 1.00 21.80 362 SER D C 1
ATOM 11491 O O . SER D 1 362 ? 77.449 -36.712 15.577 1.00 21.39 362 SER D O 1
ATOM 11494 N N . ARG D 1 363 ? 77.036 -38.816 14.887 1.00 16.94 363 ARG D N 1
ATOM 11495 C CA . ARG D 1 363 ? 78.109 -38.786 13.897 1.00 14.92 363 ARG D CA 1
ATOM 11496 C C . ARG D 1 363 ? 77.594 -38.441 12.511 1.00 27.26 363 ARG D C 1
ATOM 11497 O O . ARG D 1 363 ? 78.266 -38.684 11.507 1.00 22.21 363 ARG D O 1
ATOM 11513 N N . GLY D 1 365 ? 77.301 -36.401 9.435 1.00 20.15 365 GLY D N 1
ATOM 11514 C CA . GLY D 1 365 ? 78.376 -35.560 8.934 1.00 15.80 365 GLY D CA 1
ATOM 11515 C C . GLY D 1 365 ? 77.968 -34.115 8.765 1.00 18.36 365 GLY D C 1
ATOM 11516 O O . GLY D 1 365 ? 76.853 -33.818 8.353 1.00 21.15 365 GLY D O 1
ATOM 11517 N N . HIS D 1 366 ? 78.896 -33.213 9.054 1.00 20.15 366 HIS D N 1
ATOM 11518 C CA . HIS D 1 366 ? 78.664 -31.776 8.943 1.00 26.27 366 HIS D CA 1
ATOM 11519 C C . HIS D 1 366 ? 78.279 -31.375 7.521 1.00 28.69 366 HIS D C 1
ATOM 11520 O O . HIS D 1 366 ? 77.652 -30.336 7.308 1.00 27.95 366 HIS D O 1
ATOM 11527 N N . ARG D 1 367 ? 78.650 -32.215 6.557 1.00 25.74 367 ARG D N 1
ATOM 11528 C CA . ARG D 1 367 ? 78.418 -31.933 5.141 1.00 31.24 367 ARG D CA 1
ATOM 11529 C C . ARG D 1 367 ? 76.937 -31.966 4.751 1.00 32.18 367 ARG D C 1
ATOM 11530 O O . ARG D 1 367 ? 76.525 -31.309 3.791 1.00 36.64 367 ARG D O 1
ATOM 11538 N N . LEU D 1 368 ? 76.144 -32.732 5.490 1.00 31.03 368 LEU D N 1
ATOM 11539 C CA . LEU D 1 368 ? 74.714 -32.837 5.215 1.00 25.98 368 LEU D CA 1
ATOM 11540 C C . LEU D 1 368 ? 73.986 -31.526 5.491 1.00 25.93 368 LEU D C 1
ATOM 11541 O O . LEU D 1 368 ? 74.249 -30.869 6.490 1.00 28.62 368 LEU D O 1
ATOM 11546 N N . ASN D 1 369 ? 73.066 -31.150 4.607 1.00 24.26 369 ASN D N 1
ATOM 11547 C CA . ASN D 1 369 ? 72.189 -30.009 4.866 1.00 29.07 369 ASN D CA 1
ATOM 11548 C C . ASN D 1 369 ? 71.013 -30.411 5.737 1.00 33.82 369 ASN D C 1
ATOM 11549 O O . ASN D 1 369 ? 70.502 -31.531 5.628 1.00 31.28 369 ASN D O 1
ATOM 11554 N N . ILE D 1 370 ? 70.573 -29.481 6.581 1.00 32.02 370 ILE D N 1
ATOM 11555 C CA . ILE D 1 370 ? 69.476 -29.736 7.502 1.00 33.38 370 ILE D CA 1
ATOM 11556 C C . ILE D 1 370 ? 68.249 -28.892 7.154 1.00 30.30 370 ILE D C 1
ATOM 11557 O O . ILE D 1 370 ? 68.322 -27.664 7.081 1.00 35.33 370 ILE D O 1
ATOM 11562 N N . ILE D 1 371 ? 67.126 -29.553 6.915 1.00 21.37 371 ILE D N 1
ATOM 11563 C CA . ILE D 1 371 ? 65.887 -28.831 6.667 1.00 29.91 371 ILE D CA 1
ATOM 11564 C C . ILE D 1 371 ? 64.804 -29.253 7.658 1.00 36.14 371 ILE D C 1
ATOM 11565 O O . ILE D 1 371 ? 64.792 -30.390 8.131 1.00 35.55 371 ILE D O 1
ATOM 11570 N N . ARG D 1 372 ? 63.914 -28.321 7.983 1.00 43.04 372 ARG D N 1
ATOM 11571 C CA . ARG D 1 372 ? 62.714 -28.632 8.752 1.00 51.91 372 ARG D CA 1
ATOM 11572 C C . ARG D 1 372 ? 61.603 -28.940 7.763 1.00 55.47 372 ARG D C 1
ATOM 11573 O O . ARG D 1 372 ? 61.276 -28.106 6.922 1.00 59.12 372 ARG D O 1
ATOM 11581 N N . ARG D 1 373 ? 61.022 -30.130 7.850 1.00 56.42 373 ARG D N 1
ATOM 11582 C CA . ARG D 1 373 ? 59.950 -30.505 6.929 1.00 61.39 373 ARG D CA 1
ATOM 11583 C C . ARG D 1 373 ? 58.700 -29.651 7.136 1.00 63.68 373 ARG D C 1
ATOM 11584 O O . ARG D 1 373 ? 58.427 -29.191 8.247 1.00 62.04 373 ARG D O 1
#

Solvent-accessible surface area: 58211 Å² total

CATH classification: 2.40.37.10 (+1 more: 3.20.20.10)

Foldseek 3Di:
DLAQAKFKEFALVLLLVLLVLLCVLDVQAAEEECELQQLQQHLVPQVSCVVSPRQEYEYQAVVVLVVCVVSVRDHAYEHPYDYPLVCLVSQQVSQHEYEAQELVSLVSNLVSPAQHEYAAEDELDDDTHYYLVPLVSVLVSCVRDRYHHQYYEYEQDPLVDPDDVRVVSRVSSVVSVVVSVVVSVVVVDDHHFYEYAEQSCCQAVVVDDTRYYYYGQSSQQDDFAPDDDTNDDTDRHHGMWIKGFFADKDWDAQQDADVPPPLDGHNHTFIKTKHQQFCLQLLDQLCARQLAFWAFQNDTWGWGGTTDNMTMTTCRPPPPGDGGTMIIRAADDDPDGDHLSNQVSNVHTSSNSRSGHPPHRYHYD/DLAQAKFKEFELVLLLVLLVLLCVLPVQAAEEECELQLLQQHLVPQVSCVVSPRQEYEYQALVVLVVCVVSVRPGAYEHPDDDPLVCLVSQQVSQHEYEDQFLVSLVSNLVSPAAHEYEYEDELDDDTHYDLVPLVSVLVSCPRDRYPHQYYEYEQDQLLDPPPVSVVSRVSSVVSRVVSVVVNVVVVDDHHFYEYAEPSCCFAVVVDDTHYYHYRQSSQQDDFAPDGDTPDDTPRDHGMWMKGWFADKDWDAAQDFPPPDPPDGHNGTFIKTKHQQFCLQLLDQLLCQFWAFQNDTWGWGGTGDNMTMTTCRPPPPHDGGTMIIRAADDVPDGHHQSNQVSSVHTSSSSSSGHPSHHYDYD/DQAAAKFKEFELVLLLVLLVLLCVLDVQAAEEECELQQLQQHLVNQVSCVVSPRAEYEYAALVVLVVCVVSVRDHAYEHPYDDDLVCLVSQQVSVHEYEDQFLVSLQSNLVVVAQHEYAAEDELPDDTHYYLVPLVSVLCSCVRPRYHHQYYEYEQDQLQDPDDVRVVSRVSSVVSVVVSVVVNVVVVDDHHFYEYAEPSCCFAVVVDDGHYYHYGQSSQQDDFAPPGDTNNPTRRDHGMWMKGFFADKDKDAAQDFDPPDPVDGHNGTFIKTKHQQFCLQLLDQLLCCAFKDFQQDTWRWGGTTDNMTMTTCRPPPPHDGGTMIIRAAGDVPDGDHLSNQVSSVHTSSSSSSGHPPHRYHYD/DLAAAKFKAFAVVLLLVLLVLLVVLDPLAAEEECELQLLQQHLVPQVSCVVSPRQEYEYQALVVLVVCVVSPRPHAYEHPYDYPLVCLVSQQVSQHEYEDFELVSLVSNLVSPAQHEYEAEEELDDDTHYYLVPLVSVLVSCVRPRYHHQYYEYEQDPLLAPPPVSVVSRVSSVVSVVVSVVVNVVVVDDHHFYEYAEPSCCFAVSVDDTHYYHYRQSSQQHDFAPPSDTPDDTPRDHGMWIKGFWADKDWDAAQGADVVFGHPHTFIKTKHQQFCLQLLDQLCEDQLAFKAFQNDTWGWYHTTDNMGMTTCRVDPPGDGGTMIIRAAGDVPDGHHLSNQVSSVHTSSSSRSGHPPHYYHHD

Secondary structure (DSSP, 8-state):
-TTSSEEEEE-HHHHHHHHHHHHH--TT-B--B-HHHHHTT--HHHHHHHHTT--EEEESSHHHHHHHHHTT--SEEEE-S---GGGHHHHHHTT-EEEE--HHHHHHHHTT---EEEEEEEE----SSEESS-HHHHHHHTT-TTEEEEEEE---S-TT--SHHHHHHHHHHHHHHHHHHHHHHHTTPPP-EEE---HHHHHH-TT---SB---SGGGGT--SSS----SS-------EEEEEE--EEEEE-TT-BSTT-TT-B-SS-EEEEEES--GGGT--GGGTTTS-EEEETTEEEEEES-----EEEE-TT-SS--TTPEEEEEEEETTEEE----TTTTTS-HHHHHH--TTSEEEE-/--SSSEEEEE-HHHHHHHHHHHHH--TT-B--B-HHHHHTT--HHHHHHHHTT--EEEESSHHHHHHHHHHT--SEEEE-S---GGGHHHHHHTTPEEEE-SHHHHHHHHHT---EEEEEEEE----SSEESS-HHHHHHGGG-TTEEEEEEE---SSTT--SHHHHHHHHHHHHHHHHHHHHHHHTTPPP-EEE---HHHHHH-TT---SB---STTTTT--SSSS---SS-------EEEEEE--EEEEE-TT--STT-SS---SS-EEEEEES--GGGT--GGG--EEEETTEEEEB-S-----EEEE-TT-SS--TTPEEEEEEEETTEEE----TTTTTS-HHHHHH--TTSEEEE-/-TTSSEEEEE-HHHHHHHHHHHHH--TT-B--B-HHHHHTT--HHHHHHHHTT--EEEESSHHHHHHHHHTT--SEEEE-S---GGGHHHHHHTTPEEEE--HHHHHHHHHT---EEEEEEEE----SSEETT-HHHHHHGGG-TTEEEEEEEE--SSTT--SHHHHHHHHHHHHHHHHHHHHHHTTTPPP-EEE---HHHHHH-TT---SB---STTTTT--SSTT---SS-------EEEEEE--EEEEE-TT--STT-SS---SS-EEEEEES--GGGT--GGG---EEEETTEEEEB-S-----EEEE-TT-SS--TTPEEEEEEEETTEEE----TTTTTS-HHHHHH--TTSEEEE-/-TTSSEEEEE-HHHHHHHHHHHHH--TT-B--B-HHHHHHT--HHHHHHHHTT--EEEESSHHHHHHHHHHT--SEEEE-S---GGGHHHHHHTTPEEEE--HHHHHHHHHT---EEEEEEEE----SSEETT-HHHHHHHTT-TTEEEEEEE---S-TT--SHHHHHHHHHHHHHHHHHHHHHHHTT----EEEEE-HHHHHH-TT---SEE--STTTTT--SSS----SS-------EEEEEE--EEEEE-TT-BS---B-SS-EEEEEES--GGGT--GGGTTTT-EEEETTEEEEEES-----EEEE-TT-TT--TTPEEEEEEEETTEEE----TTTTTS-HHHHHH--TTSEEEE-

Radius of gyration: 45.04 Å; Cα contacts (8 Å, |Δi|>4): 3417; chains: 4; bounding box: 102×90×130 Å

InterPro domains:
  IPR000821 Alanine racemase [MF_01201] (344-711)
  IPR000821 Alanine racemase [PR00992] (368-384)
  IPR000821 Alanine racemase [PR00992] (404-422)
  IPR000821 Alanine racemase [PR00992] (461-473)
  IPR000821 Alanine racemase [PR00992] (494-505)
  IPR000821 Alanine racemase [PR00992] (540-567)
  IPR000821 Alanine racemase [PR00992] (598-613)
  IPR000821 Alanine racemase [PR00992] (637-654)
  IPR000821 Alanine racemase [PR00992] (693-706)
  IPR000821 Alanine racemase [PTHR30511] (343-707)
  IPR000821 Alanine racemase [TIGR00492] (345-707)
  IPR001608 Alanine racemase, N-terminal [PF01168] (349-565)
  IPR002656 Acyltransferase 3 domain [PF01757] (8-325)
  IPR009006 Alanine racemase/group IV decarboxylase, C-terminal [G3DSA:2.40.37.10] (347-695)
  IPR009006 Alanine racemase/group IV decarboxylase, C-terminal [SSF50621] (575-707)
  IPR011079 Alanine racemase, C-terminal [PF00842] (582-707)
  IPR011079 Alanine racemase, C-terminal [SM01005] (582-711)
  IPR011248 Serine/alanine racemase [PIRSF036464] (3-711)
  IPR020622 Alanine racemase, pyridoxal-phosphate attachment site [PS00395] (373-383)
  IPR029066 PLP-binding barrel [G3DSA:3.20.20.10] (351-571)

Organism: Enterococcus faecalis (NCBI:txid1351)

Sequence (1452 aa):
ADTDRAYLEINLNNLEHNVNTLQKASPKCELAVVKAEAYGHGYEVTTYLEQIGVSSFAVATIDEGIRLRKYGISSEILILGYTSPSRAKELCKYELTQTLIDYRYSLLLNKQGYDIKAHIKIDTGHRLGFSTEDKDKILAAFSLKHIKVAGIFTHLCAADSLEENDVAFTNKQIGSFYKVLDWLKSSGLNIPKVHIQSSYGLLNYPELECDYIRVGVALYGVLSSTNDKTKLELDLRPVLSLKAKVVLIRKIKQGESVGYSRAFTATRDSLIAILPIGYADGFPRNLSCGNSYVLIGGRQAPIVGKICDQLAVDVTDIPNVKTGSIATLIGKDGKEEITAPVAESAESITNELLSRGHRLNIIRRADTDRAYLEINLNNLEHNVNTLQKASPKCELAVVKAEAYGHGYEVTTYLEQIGVSSFAVATIDEGIRLRKYGISSEILILGYTSPSRAKELCKYELTQTLIDYRYSLLLNKQGYDIKAHIKKIDTGHRLGFSTEDKDKILAAFSLKHIKVAGIFTHLCAADSLEENDVAFTNKQIGSFYKVLDWLKSSGLNIPKVHIQSSYGLLNYPELECDYIRVGVVALYGVLSSTNDKTKLELDLRPVLSLKAKVVLIRKIKQGESVGYSRAFTATRDSLIAILPIGYADGFPRNLSSYVLIGGRRQAPIVGKICDQLAVDVTDIPNVKTGSIATLIGKDGKEEITAPVAESAESITNELLSRGHRLNIIRRADTDRAYLEINLNNLEHNVNTLQKASSPKCELAVVKAEAYGHGYEVTTYLEQIGVSSFAVATIDEGIRRLRKYGISSEILILGYTSPSRAKELCKYELTQTLIDYRYSLLLNKQGYDIKAHIKIDTGHRLGFSSTEDKDKILAAFSLKHIKKVAGIFTHLCAADSLEENNDVAFTNKQIGSFYKVLDWLKSSGLNIPKVHIQSSYGLLNYPELECDYIRVGVALYGVLSSTNDKTKLELDLRPVLSLKAKVVLIRKIKQGESVGYSRAFTATRDSLIAILPIGYADGFPRNLSNSYVLIGGRRQAPIVGKICDQLAVDVTDIPNVKTGSIATLIGKDGKEEITAPVAESAESITNELLSRGHRLNIIRRADTDRAYLEINLNNLEHNVNTLQKASPKCELAVVKAEAYGHGYEVTTTYLEQIGVSSFAVATIDEGIRLRKYGISSEILILGYTSPSRAKELCKYELTQTLIDYRYSLLLNKQGYDIKAHIKIDTGHRLGFSTEDKDKILAAFSLKHIKVAGIFTHLCAADSLEENDVAFTNKQIGSFYKVLDWLKSSGLNIPKVHIQSSYGLLNYPELEECDYIRVVGVALYGVLSSTNDKTKLELDLRPVLSSLKAKVVLIRKIKQGESVGYFTATRDSLIAILPIGYADGFPRNLSCGNSYVLIGGRQAPIVGKICDQLAVDVTDIPNVKTGSIATLIGKDGKEEITAPVAESAESITNELLSRGHRLNIIRR

Nearest PDB structures (foldseek):
  4ecl-assembly1_B  TM=1.002E+00  e=2.722E-78  Enterococcus faecalis
  4ecl-assembly1_A  TM=9.971E-01  e=5.684E-74  Enterococcus faecalis
  4ecl-assembly2_D  TM=9.858E-01  e=2.929E-72  Enterococcus faecalis
  1bd0-assembly1_B  TM=9.028E-01  e=8.325E-37  Geobacillus stearothermophilus
  1xql-assembly1_A  TM=9.062E-01  e=3.161E-36  Geobacillus stearothermophilus